Protein AF-0000000084850082 (afdb_homodimer)

Sequence (902 aa):
MPSSSSNSPPTATPTYFPPPVTVQIVPEEDPQQSIDNTALQTDGDDDGLGDGLGEGDDEDEDEDNADDDVEGQSTSQPLRPLPPWLMNAFNERVKEASNRNADGVPRLYSDRQTVWFQEKATYFILENTLHVLPMQLYNPRFFLWDPQALYKSLPCPNCARPLHRSQVIPRPRRCVDFHSTFYLIGYRYRCRSCCNPRTGNQSVTFRSWDSRIIHRLPAHLAAEFPCRLTHRSALAESVLTWMQSCFQNGMGSKQFSDALRVQHVLAYDDLHLRYLEFLARHQFTLGDLLGRKYETFLPFDDRSPKGRHGFVPSSPWLRNVYDEFIENHQHKINQQTAMLPANICSIDHSHKITKHIARVDGEQVFTGLLTVTNDLGQIRTCNLVATKSHSQFESALFQMRHSLDTYGHDQPQIFYTDNISDRLFLENSFPSLRNNVVAIDKYANLDPFEVMPSSSSNSPPTATPTYFPPPVTVQIVPEEDPQQSIDNTALQTDGDDDGLGDGLGEGDDEDEDEDNADDDVEGQSTSQPLRPLPPWLMNAFNERVKEASNRNADGVPRLYSDRQTVWFQEKATYFILENTLHVLPMQLYNPRFFLWDPQALYKSLPCPNCARPLHRSQVIPRPRRCVDFHSTFYLIGYRYRCRSCCNPRTGNQSVTFRSWDSRIIHRLPAHLAAEFPCRLTHRSALAESVLTWMQSCFQNGMGSKQFSDALRVQHVLAYDDLHLRYLEFLARHQFTLGDLLGRKYETFLPFDDRSPKGRHGFVPSSPWLRNVYDEFIENHQHKINQQTAMLPANICSIDHSHKITKHIARVDGEQVFTGLLTVTNDLGQIRTCNLVATKSHSQFESALFQMRHSLDTYGHDQPQIFYTDNISDRLFLENSFPSLRNNVVAIDKYANLDPFEV

Secondary structure (DSSP, 8-state):
----------------------------S-TTS-----------------------S------S------SS-------PPPPHHHHHHHHHHHHHHH-B-TTS-BHHHHTS--SBPPPPPHHHHHHT-TT--HHHH---EEEE--HHHH-TT-B-TTT-PBPEEEEE-SSPEEEE-SS-EEEEE-EEEEESSS--TTT--S-EEEETT-HHHHTTS-HHHHTT--EEE-SS-EEEHHHHHHHHHHHHTT--HHHHHHHHHHHHHHHHHHHHHHHHHHHHHHHTTTHHHHTPPPPPPPPTT--STTS-------HHHHHHHHHHHHHHHHHHHHHHHHTS--SEEEEEEE-TGGGGSPPBTTB-S--EEEEEE-TTS-EEEEEEESSS-THHHHHHHHHHHHHHHHTTPPPP-EEE-S-TTHHHHHHHH-GGGGTT-----TTSSS-----/----------------------------S-TTS-----------------------S-------------SS-------PPPPHHHHHHHHHHHHHHH-B-TTS-BHHHHTS--SBPPPPPHHHHHHT-TT--HHHH---EEEE--HHHH-TT-B-TTT-PBPEEEEE-SSPEEEE-SS-EEEEE-EEEEESSS--TTT--S-EEEETT-HHHHTTS-HHHHTT--EEE-SS-EEEHHHHHHHHHHHHTT--HHHHHHHHHHHHHHHHHHHHHHHHHHHHHHHTTTHHHHTPPPPPPPPTT--STTS-------HHHHHHHHHHHHHHHHHHHHHHHHTS--SEEEEEEE-TGGGGSPPBTTB-S--EEEEEE-TTS-EEEEEEESSS-THHHHHHHHHHHHHHHHTTPPPP-EEE-S-TTHHHHHHHH-GGGGTT-----TTSSS-----

Nearest PDB structures (foldseek):
  6xgw-assembly1_B  TM=6.186E-01  e=5.955E-02  Acetivibrio thermocellus ATCC 27405
  5hqp-assembly1_B  TM=4.356E-01  e=2.147E+00  Homo sapiens
  7kjv-assembly1_B  TM=4.988E-01  e=7.091E+00  Human immunodeficiency virus 1
  5trh-assembly2_B  TM=3.629E-01  e=3.197E+00  Hepacivirus hominis
  8oeu-assembly1_S  TM=2.075E-01  e=7.626E-02  Homo sapiens

Radius of gyration: 34.21 Å; Cα contacts (8 Å, |Δi|>4): 1197; chains: 2; bounding box: 99×152×81 Å

Solvent-accessible surface area (backbone atoms only — not comparable to full-atom values): 53070 Å² total; per-residue (Å²): 132,85,81,80,77,77,78,71,75,80,77,76,72,75,78,75,70,75,75,81,79,78,76,74,62,67,77,72,78,67,86,74,64,72,78,75,76,72,75,80,71,73,72,74,76,71,74,62,76,70,79,78,68,66,57,30,80,72,76,90,66,67,68,76,77,70,59,77,78,62,82,67,79,72,68,69,65,73,70,75,78,74,34,56,64,57,51,51,55,49,51,52,49,52,54,55,50,64,46,46,47,97,85,58,30,30,38,51,48,70,74,60,27,26,50,61,60,88,64,66,34,68,52,46,53,55,73,73,33,94,80,70,51,64,61,70,67,64,68,74,46,44,35,57,42,59,63,54,60,77,40,67,75,39,48,31,81,86,78,55,47,61,41,39,83,70,45,70,50,91,61,71,44,64,28,39,46,65,51,48,59,34,28,38,45,40,29,31,31,33,28,72,80,44,58,7,80,82,67,64,40,54,38,27,56,40,50,49,82,33,66,65,51,41,69,68,39,61,66,41,58,40,64,66,60,61,57,45,76,55,95,87,46,28,37,24,47,69,47,51,55,48,48,51,46,36,45,74,57,68,32,45,46,54,58,46,33,49,41,39,42,50,36,34,50,48,47,52,49,49,52,48,50,34,52,50,47,46,46,56,68,61,33,66,61,66,37,63,78,65,66,65,80,59,83,69,78,64,56,60,63,29,79,50,65,76,27,75,52,50,80,68,69,51,32,67,55,51,44,48,54,50,49,50,50,48,59,74,39,40,65,60,51,50,49,53,31,43,63,49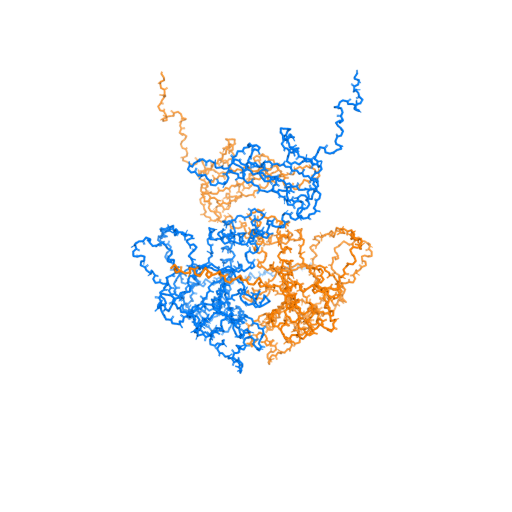,73,36,46,38,30,37,48,51,77,43,51,72,66,34,74,73,47,78,52,59,93,81,38,72,60,40,56,25,34,40,38,31,25,22,77,85,67,44,66,60,40,79,43,80,24,60,51,92,51,67,77,66,50,46,60,58,46,44,50,49,50,50,34,25,57,73,68,68,39,62,68,40,59,44,74,47,60,92,52,76,81,42,50,66,57,48,38,68,59,33,60,52,46,60,59,88,61,69,82,70,62,88,71,60,82,59,73,77,82,77,125,134,85,81,78,77,77,78,73,77,81,76,79,72,77,78,77,70,75,74,81,79,77,75,73,61,67,78,72,75,67,85,75,64,73,78,76,78,71,76,80,71,74,73,73,77,69,75,65,76,70,80,78,68,65,58,31,82,70,73,88,65,63,73,74,79,76,58,77,77,61,85,67,80,73,70,68,64,72,70,76,77,75,34,57,65,58,51,51,55,48,51,52,50,51,55,56,50,63,46,45,47,97,85,59,29,30,38,52,49,71,74,60,28,25,50,59,59,87,63,65,33,67,51,47,53,55,73,72,34,96,80,69,50,63,61,70,67,65,68,74,46,45,35,59,44,58,62,54,60,79,39,66,74,40,49,31,83,86,78,57,47,60,41,38,83,70,45,71,50,93,60,72,44,63,29,41,47,68,48,48,57,35,28,36,45,39,30,29,30,33,28,72,78,44,59,8,81,82,69,64,42,54,38,26,55,43,51,50,82,33,67,66,49,41,69,68,39,60,63,39,58,39,65,67,60,62,57,46,77,53,96,86,47,28,36,22,45,69,47,53,56,48,48,50,46,36,45,75,57,68,32,46,45,56,58,46,32,50,42,40,41,51,35,34,49,49,48,51,49,50,51,48,49,33,50,51,47,46,44,56,67,58,31,67,60,66,38,63,78,64,67,66,79,56,83,70,78,63,56,61,63,28,79,50,66,75,28,74,52,51,80,68,71,51,32,68,56,51,43,49,54,50,50,50,50,48,58,75,40,39,66,59,51,49,49,54,33,43,63,49,72,37,45,37,31,37,47,52,76,42,51,72,65,35,73,73,46,76,52,60,92,80,38,72,61,41,55,25,34,41,38,32,24,22,78,85,69,45,64,60,41,80,44,79,23,60,52,92,50,67,78,66,49,44,61,58,48,43,50,49,49,49,32,25,58,73,67,70,39,62,68,38,58,43,74,47,62,90,52,77,81,42,50,68,55,49,38,68,59,34,61,50,47,60,58,89,60,68,81,70,63,88,69,62,83,57,72,78,80,78,126

Organism: Agaricus bisporus var. burnettii (strain JB137-S8 / ATCC MYA-4627 / FGSC 10392) (NCBI:txid597362)

Structure (mmCIF, N/CA/C/O backbone):
data_AF-0000000084850082-model_v1
#
loop_
_entity.id
_entity.type
_entity.pdbx_description
1 polymer 'DUF6729 domain-containing protein'
#
loop_
_atom_site.group_PDB
_atom_site.id
_atom_site.type_symbol
_atom_site.label_atom_id
_atom_site.label_alt_id
_atom_site.label_comp_id
_atom_site.label_asym_id
_atom_site.label_entity_id
_atom_site.label_seq_id
_atom_site.pdbx_PDB_ins_code
_atom_site.Cartn_x
_atom_site.Cartn_y
_atom_site.Cartn_z
_atom_site.occupancy
_atom_site.B_iso_or_equiv
_atom_site.auth_seq_id
_atom_site.auth_comp_id
_atom_site.auth_asym_id
_atom_site.auth_atom_id
_atom_site.pdbx_PDB_model_num
ATOM 1 N N . MET A 1 1 ? 12.805 -77.438 -18.859 1 26.39 1 MET A N 1
ATOM 2 C CA . MET A 1 1 ? 13.305 -76.188 -19.516 1 26.39 1 MET A CA 1
ATOM 3 C C . MET A 1 1 ? 12.375 -75.062 -19.266 1 26.39 1 MET A C 1
ATOM 5 O O . MET A 1 1 ? 11.242 -75 -19.766 1 26.39 1 MET A O 1
ATOM 9 N N . PRO A 1 2 ? 12.211 -74.438 -18.109 1 31.94 2 PRO A N 1
ATOM 10 C CA . PRO A 1 2 ? 11.117 -73.562 -17.719 1 31.94 2 PRO A CA 1
ATOM 11 C C . PRO A 1 2 ? 11.141 -72.25 -18.469 1 31.94 2 PRO A C 1
ATOM 13 O O . PRO A 1 2 ? 12.219 -71.75 -18.859 1 31.94 2 PRO A O 1
ATOM 16 N N . SER A 1 3 ? 10.164 -72 -19.422 1 27.77 3 SER A N 1
ATOM 17 C CA . SER A 1 3 ? 9.984 -70.938 -20.375 1 27.77 3 SER A CA 1
ATOM 18 C C . SER A 1 3 ? 9.883 -69.562 -19.672 1 27.77 3 SER A C 1
ATOM 20 O O . SER A 1 3 ? 9.055 -69.375 -18.766 1 27.77 3 SER A O 1
ATOM 22 N N . SER A 1 4 ? 10.945 -68.812 -19.484 1 29.69 4 SER A N 1
ATOM 23 C CA 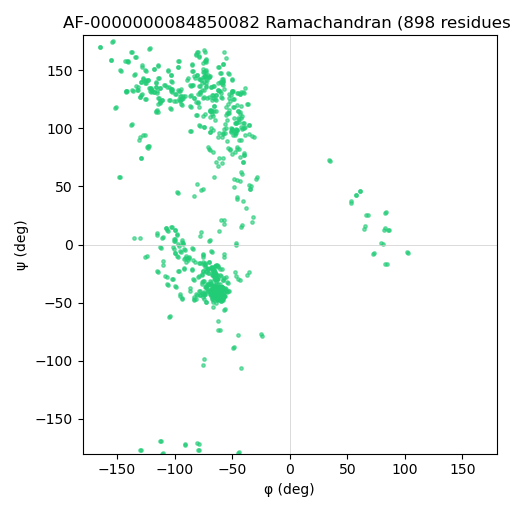. SER A 1 4 ? 11.156 -67.562 -18.797 1 29.69 4 SER A CA 1
ATOM 24 C C . SER A 1 4 ? 10.375 -66.438 -19.453 1 29.69 4 SER A C 1
ATOM 26 O O . SER A 1 4 ? 10.672 -66 -20.578 1 29.69 4 SER A O 1
ATOM 28 N N . SER A 1 5 ? 9.023 -66.375 -19.359 1 28.44 5 SER A N 1
ATOM 29 C CA . SER A 1 5 ? 8.133 -65.438 -20.031 1 28.44 5 SER A CA 1
ATOM 30 C C . SER A 1 5 ? 8.516 -64 -19.719 1 28.44 5 SER A C 1
ATOM 32 O O . SER A 1 5 ? 8.648 -63.625 -18.562 1 28.44 5 SER A O 1
ATOM 34 N N . SER A 1 6 ? 9.297 -63.375 -20.594 1 28.5 6 SER A N 1
ATOM 35 C CA . SER A 1 6 ? 9.812 -62.031 -20.594 1 28.5 6 SER A CA 1
ATOM 36 C C . SER A 1 6 ? 8.672 -61 -20.562 1 28.5 6 SER A C 1
ATOM 38 O O . SER A 1 6 ? 7.887 -60.906 -21.5 1 28.5 6 SER A O 1
ATOM 40 N N . ASN A 1 7 ? 7.945 -60.844 -19.469 1 27.78 7 ASN A N 1
ATOM 41 C CA . ASN A 1 7 ? 6.84 -59.906 -19.344 1 27.78 7 ASN A CA 1
ATOM 42 C C . ASN A 1 7 ? 7.258 -58.5 -19.766 1 27.78 7 ASN A C 1
ATOM 44 O O . ASN A 1 7 ? 8.125 -57.875 -19.141 1 27.78 7 ASN A O 1
ATOM 48 N N . SER A 1 8 ? 7.277 -58.156 -21.062 1 28.17 8 SER A N 1
ATOM 49 C CA . SER A 1 8 ? 7.629 -56.875 -21.594 1 28.17 8 SER A CA 1
ATOM 50 C C . SER A 1 8 ? 6.777 -55.75 -20.984 1 28.17 8 SER A C 1
ATOM 52 O O . SER A 1 8 ? 5.562 -55.906 -20.828 1 28.17 8 SER A O 1
ATOM 54 N N . PRO A 1 9 ? 7.344 -54.875 -20.188 1 30.62 9 PRO A N 1
ATOM 55 C CA . PRO A 1 9 ? 6.582 -53.844 -19.484 1 30.62 9 PRO A CA 1
ATOM 56 C C . PRO A 1 9 ? 5.742 -52.969 -20.422 1 30.62 9 PRO A C 1
ATOM 58 O O . PRO A 1 9 ? 6.102 -52.812 -21.594 1 30.62 9 PRO A O 1
ATOM 61 N N . PRO A 1 10 ? 4.406 -52.938 -20.312 1 29.55 10 PRO A N 1
ATOM 62 C CA . PRO A 1 10 ? 3.531 -52.219 -21.234 1 29.55 10 PRO A CA 1
ATOM 63 C C . PRO A 1 10 ? 3.994 -50.781 -21.484 1 29.55 10 PRO A C 1
ATOM 65 O O . PRO A 1 10 ? 4.617 -50.188 -20.609 1 29.55 10 PRO A O 1
ATOM 68 N N . THR A 1 11 ? 4.324 -50.438 -22.703 1 28.64 11 THR A N 1
ATOM 69 C CA . THR A 1 11 ? 4.707 -49.156 -23.234 1 28.64 11 THR A CA 1
ATOM 70 C C . THR A 1 11 ? 3.689 -48.094 -22.844 1 28.64 11 THR A C 1
ATOM 72 O O . THR A 1 11 ? 2.498 -48.219 -23.125 1 28.64 11 THR A O 1
ATOM 75 N N . ALA A 1 12 ? 3.93 -47.312 -21.766 1 28.73 12 ALA A N 1
ATOM 76 C CA . ALA A 1 12 ? 3.072 -46.219 -21.312 1 28.73 12 ALA A CA 1
ATOM 77 C C . ALA A 1 12 ? 2.682 -45.312 -22.484 1 28.73 12 ALA A C 1
ATOM 79 O O . ALA A 1 12 ? 3.535 -44.875 -23.266 1 28.73 12 ALA A O 1
ATOM 80 N N . THR A 1 13 ? 1.524 -45.531 -23.047 1 29.58 13 THR A N 1
ATOM 81 C CA . THR A 1 13 ? 0.979 -44.688 -24.109 1 29.58 13 THR A CA 1
ATOM 82 C C . THR A 1 13 ? 1.19 -43.219 -23.797 1 29.58 13 THR A C 1
ATOM 84 O O . THR A 1 13 ? 0.909 -42.75 -22.672 1 29.58 13 THR A O 1
ATOM 87 N N . PRO A 1 14 ? 2.002 -42.5 -24.578 1 26.84 14 PRO A N 1
ATOM 88 C CA . PRO A 1 14 ? 2.283 -41.094 -24.375 1 26.84 14 PRO A CA 1
ATOM 89 C C . PRO A 1 14 ? 1.014 -40.25 -24.234 1 26.84 14 PRO A C 1
ATOM 91 O O . PRO A 1 14 ? 0.055 -40.438 -25 1 26.84 14 PRO A O 1
ATOM 94 N N . THR A 1 15 ? 0.577 -39.938 -23.062 1 27.19 15 THR A N 1
ATOM 95 C CA . THR A 1 15 ? -0.569 -39.062 -22.844 1 27.19 15 THR A CA 1
ATOM 96 C C . THR A 1 15 ? -0.528 -37.875 -23.781 1 27.19 15 THR A C 1
ATOM 98 O O . THR A 1 15 ? 0.443 -37.094 -23.781 1 27.19 15 THR A O 1
ATOM 101 N N . TYR A 1 16 ? -1.102 -37.938 -24.969 1 24.75 16 TYR A N 1
ATOM 102 C CA . TYR A 1 16 ? -1.301 -36.906 -25.969 1 24.75 16 TYR A CA 1
ATOM 103 C C . TYR A 1 16 ? -1.84 -35.625 -25.312 1 24.75 16 TYR A C 1
ATOM 105 O O . TYR A 1 16 ? -2.926 -35.625 -24.734 1 24.75 16 TYR A O 1
ATOM 113 N N . PHE A 1 17 ? -0.986 -34.812 -24.75 1 28.83 17 PHE A N 1
ATOM 114 C CA . PHE A 1 17 ? -1.448 -33.5 -24.328 1 28.83 17 PHE A CA 1
ATOM 115 C C . PHE A 1 17 ? -2.084 -32.75 -25.484 1 28.83 17 PHE A C 1
ATOM 117 O O . PHE A 1 17 ? -1.524 -32.719 -26.578 1 28.83 17 PHE A O 1
ATOM 124 N N . PRO A 1 18 ? -3.369 -32.688 -25.609 1 30.88 18 PRO A N 1
ATOM 125 C CA . PRO A 1 18 ? -3.975 -31.969 -26.75 1 30.88 18 PRO A CA 1
ATOM 126 C C . PRO A 1 18 ? -3.258 -30.672 -27.078 1 30.88 18 PRO A C 1
ATOM 128 O O . PRO A 1 18 ? -2.6 -30.078 -26.219 1 30.88 18 PRO A O 1
ATOM 131 N N . PRO A 1 19 ? -2.914 -30.391 -28.328 1 29.08 19 PRO A N 1
ATOM 132 C CA . PRO A 1 19 ? -2.221 -29.172 -28.781 1 29.08 19 PRO A CA 1
ATOM 133 C C . PRO A 1 19 ? -2.814 -27.906 -28.172 1 29.08 19 PRO A C 1
ATOM 135 O O . PRO A 1 19 ? -3.996 -27.875 -27.828 1 29.08 19 PRO A O 1
ATOM 138 N N . PRO A 1 20 ? -2.027 -27.062 -27.625 1 30.55 20 PRO A N 1
ATOM 139 C CA . PRO A 1 20 ? -2.502 -25.828 -27 1 30.55 20 PRO A CA 1
ATOM 140 C C . PRO A 1 20 ? -3.49 -25.062 -27.875 1 30.55 20 PRO A C 1
ATOM 142 O O . PRO A 1 20 ? -3.24 -24.875 -29.078 1 30.55 20 PRO A O 1
ATOM 145 N N . VAL A 1 21 ? -4.723 -25.266 -27.688 1 31.08 21 VAL A N 1
ATOM 146 C CA . VAL A 1 21 ? -5.766 -24.531 -28.391 1 31.08 21 VAL A CA 1
ATOM 147 C C . VAL A 1 21 ? -5.406 -23.047 -28.469 1 31.08 21 VAL A C 1
ATOM 149 O O . VAL A 1 21 ? -5.148 -22.422 -27.438 1 31.08 21 VAL A O 1
ATOM 152 N N . THR A 1 22 ? -4.906 -22.531 -29.594 1 32 22 THR A N 1
ATOM 153 C CA . THR A 1 22 ? -4.559 -21.141 -29.875 1 32 22 THR A CA 1
ATOM 154 C C . THR A 1 22 ? -5.805 -20.266 -29.906 1 32 22 THR A C 1
ATOM 156 O O . THR A 1 22 ? -6.695 -20.469 -30.734 1 32 22 THR A O 1
ATOM 159 N N . VAL A 1 23 ? -6.32 -19.875 -28.844 1 34.72 23 VAL A N 1
ATOM 160 C CA . VAL A 1 23 ? -7.414 -18.906 -28.828 1 34.72 23 VAL A CA 1
ATOM 161 C C . VAL A 1 23 ? -7.012 -17.672 -29.625 1 34.72 23 VAL A C 1
ATOM 163 O O . VAL A 1 23 ? -5.914 -17.141 -29.438 1 34.72 23 VAL A O 1
ATOM 166 N N . GLN A 1 24 ? -7.668 -17.438 -30.75 1 30.89 24 GLN A N 1
ATOM 167 C CA . GLN A 1 24 ? -7.395 -16.297 -31.625 1 30.89 24 GLN A CA 1
ATOM 168 C C . GLN A 1 24 ? -7.844 -14.984 -30.984 1 30.89 24 GLN A C 1
ATOM 170 O O . GLN A 1 24 ? -9.031 -14.805 -30.688 1 30.89 24 GLN A O 1
ATOM 175 N N . ILE A 1 25 ? -7.129 -14.477 -30.219 1 37.22 25 ILE A N 1
ATOM 176 C CA . ILE A 1 25 ? -7.371 -13.125 -29.734 1 37.22 25 ILE A CA 1
ATOM 177 C C . ILE A 1 25 ? -7.211 -12.133 -30.875 1 37.22 25 ILE A C 1
ATOM 179 O O . ILE A 1 25 ? -6.266 -12.227 -31.656 1 37.22 25 ILE A O 1
ATOM 183 N N . VAL A 1 26 ? -8.172 -11.469 -31.422 1 36.75 26 VAL A N 1
ATOM 184 C CA . VAL A 1 26 ? -8.109 -10.469 -32.469 1 36.75 26 VAL A CA 1
ATOM 185 C C . VAL A 1 26 ? -6.969 -9.492 -32.219 1 36.75 26 VAL A C 1
ATOM 187 O O . VAL A 1 26 ? -6.902 -8.891 -31.125 1 36.75 26 VAL A O 1
ATOM 190 N N . PRO A 1 27 ? -5.922 -9.719 -33.062 1 34.66 27 PRO A N 1
ATOM 191 C CA . PRO A 1 27 ? -4.766 -8.844 -32.844 1 34.66 27 PRO A CA 1
ATOM 192 C C . PRO A 1 27 ? -5.117 -7.363 -32.969 1 34.66 27 PRO A C 1
ATOM 194 O O . PRO A 1 27 ? -5.809 -6.961 -33.906 1 34.66 27 PRO A O 1
ATOM 197 N N . GLU A 1 28 ? -5.348 -6.797 -31.984 1 34.59 28 GLU A N 1
ATOM 198 C CA . GLU A 1 28 ? -5.727 -5.398 -32.156 1 34.59 28 GLU A CA 1
ATOM 199 C C . GLU A 1 28 ? -4.758 -4.664 -33.062 1 34.59 28 GLU A C 1
ATOM 201 O O . GLU A 1 28 ? -5.18 -3.965 -34 1 34.59 28 GLU A O 1
ATOM 206 N N . GLU A 1 29 ? -3.646 -4.051 -32.469 1 32.56 29 GLU A N 1
ATOM 207 C CA . GLU A 1 29 ? -2.934 -2.959 -33.125 1 32.56 29 GLU A CA 1
ATOM 208 C C . GLU A 1 29 ? -1.981 -3.484 -34.188 1 32.56 29 GLU A C 1
ATOM 210 O O . GLU A 1 29 ? -1.45 -4.59 -34.062 1 32.56 29 GLU A O 1
ATOM 215 N N . ASP A 1 30 ? -2.188 -3.014 -35.375 1 30.33 30 ASP A N 1
ATOM 216 C CA . ASP A 1 30 ? -1.202 -2.99 -36.469 1 30.33 30 ASP A CA 1
ATOM 217 C C . ASP A 1 30 ? 0.186 -2.641 -35.938 1 30.33 30 ASP A C 1
ATOM 219 O O . ASP A 1 30 ? 0.362 -1.614 -35.281 1 30.33 30 ASP A O 1
ATOM 223 N N . PRO A 1 31 ? 1.076 -3.586 -35.812 1 32.5 31 PRO A N 1
ATOM 224 C CA . PRO A 1 31 ? 2.42 -3.324 -35.281 1 32.5 31 PRO A CA 1
ATOM 225 C C . PRO A 1 31 ? 3.049 -2.066 -35.875 1 32.5 31 PRO A C 1
ATOM 227 O O . PRO A 1 31 ? 4.156 -1.686 -35.5 1 32.5 31 PRO A O 1
ATOM 230 N N . GLN A 1 32 ? 2.68 -1.749 -37.125 1 28.31 32 GLN A N 1
ATOM 231 C CA . GLN A 1 32 ? 3.381 -0.698 -37.844 1 28.31 32 GLN A CA 1
ATOM 232 C C . GLN A 1 32 ? 2.982 0.685 -37.344 1 28.31 32 GLN A C 1
ATOM 234 O O . GLN A 1 32 ? 3.332 1.699 -37.938 1 28.31 32 GLN A O 1
ATOM 239 N N . GLN A 1 33 ? 1.985 0.765 -36.562 1 25.97 33 GLN A N 1
ATOM 240 C CA . GLN A 1 33 ? 1.651 2.168 -36.344 1 25.97 33 GLN A CA 1
ATOM 241 C C . GLN A 1 33 ? 2.764 2.883 -35.594 1 25.97 33 GLN A C 1
ATOM 243 O O . GLN A 1 33 ? 3.277 2.359 -34.594 1 25.97 33 GLN A O 1
ATOM 248 N N . SER A 1 34 ? 3.391 3.855 -36.281 1 24.42 34 SER A N 1
ATOM 249 C CA . SER A 1 34 ? 4.441 4.758 -35.812 1 24.42 34 SER A CA 1
ATOM 250 C C . SER A 1 34 ? 4.102 5.359 -34.438 1 24.42 34 SER A C 1
ATOM 252 O O . SER A 1 34 ? 2.951 5.719 -34.188 1 24.42 34 SER A O 1
ATOM 254 N N . ILE A 1 35 ? 4.719 4.902 -33.406 1 27.08 35 ILE A N 1
ATOM 255 C CA . ILE A 1 35 ? 4.684 5.523 -32.094 1 27.08 35 ILE A CA 1
ATOM 256 C C . ILE A 1 35 ? 4.742 7.043 -32.25 1 27.08 35 ILE A C 1
ATOM 258 O O . ILE A 1 35 ? 5.715 7.586 -32.75 1 27.08 35 ILE A O 1
ATOM 262 N N . ASP A 1 36 ? 3.615 7.668 -32.625 1 23.59 36 ASP A N 1
ATOM 263 C CA . ASP A 1 36 ? 3.658 9.125 -32.625 1 23.59 36 ASP A CA 1
ATOM 264 C C . ASP A 1 36 ? 4.297 9.672 -31.359 1 23.59 36 ASP A C 1
ATOM 266 O O . ASP A 1 36 ? 3.865 9.336 -30.25 1 23.59 36 ASP A O 1
ATOM 270 N N . ASN A 1 37 ? 5.562 10.008 -31.438 1 24.78 37 ASN A N 1
ATOM 271 C CA . ASN A 1 37 ? 6.387 10.773 -30.516 1 24.78 37 ASN A CA 1
ATOM 272 C C . ASN A 1 37 ? 5.672 12.031 -30.031 1 24.78 37 ASN A C 1
ATOM 274 O O . ASN A 1 37 ? 5.742 13.078 -30.672 1 24.78 37 ASN A O 1
ATOM 278 N N . THR A 1 38 ? 4.398 11.906 -29.781 1 23.47 38 THR A N 1
ATOM 279 C CA . THR A 1 38 ? 3.814 13.172 -29.359 1 23.47 38 THR A CA 1
ATOM 280 C C . THR A 1 38 ? 4.734 13.891 -28.375 1 23.47 38 THR A C 1
ATOM 282 O O . THR A 1 38 ? 5.383 13.25 -27.547 1 23.47 38 THR A O 1
ATOM 285 N N . ALA A 1 39 ? 5.02 15.234 -28.656 1 23.45 39 ALA A N 1
ATOM 286 C CA . ALA A 1 39 ? 5.77 16.328 -28.047 1 23.45 39 ALA A CA 1
ATOM 287 C C . ALA A 1 39 ? 5.508 16.406 -26.547 1 23.45 39 ALA A C 1
ATOM 289 O O . ALA A 1 39 ? 4.363 16.281 -26.109 1 23.45 39 ALA A O 1
ATOM 290 N N . LEU A 1 40 ? 6.48 16.031 -25.781 1 24.47 40 LEU A N 1
ATOM 291 C CA . LEU A 1 40 ? 6.691 16.391 -24.375 1 24.47 40 LEU A CA 1
ATOM 292 C C . LEU A 1 40 ? 6.211 17.812 -24.109 1 24.47 40 LEU A C 1
ATOM 294 O O . LEU A 1 40 ? 6.914 18.781 -24.406 1 24.47 40 LEU A O 1
ATOM 298 N N . GLN A 1 41 ? 5.004 18.203 -24.547 1 22.59 41 GLN A N 1
ATOM 299 C CA . GLN A 1 41 ? 4.668 19.531 -24.047 1 22.59 41 GLN A CA 1
ATOM 300 C C . GLN A 1 41 ? 4.977 19.656 -22.547 1 22.59 41 GLN A C 1
ATOM 302 O O . GLN A 1 41 ? 4.582 18.797 -21.75 1 22.59 41 GLN A O 1
ATOM 307 N N . THR A 1 42 ? 6.098 20.234 -22.281 1 23.36 42 THR A N 1
ATOM 308 C CA . THR A 1 42 ? 6.605 20.766 -21.031 1 23.36 42 THR A CA 1
ATOM 309 C C . THR A 1 42 ? 5.508 21.516 -20.281 1 23.36 42 THR A C 1
ATOM 311 O O . THR A 1 42 ? 5.066 22.594 -20.719 1 23.36 42 THR A O 1
ATOM 314 N N . ASP A 1 43 ? 4.5 20.828 -19.969 1 24.48 43 ASP A N 1
ATOM 315 C CA . ASP A 1 43 ? 3.541 21.516 -19.109 1 24.48 43 ASP A CA 1
ATOM 316 C C . ASP A 1 43 ? 4.25 22.266 -17.984 1 24.48 43 ASP A C 1
ATOM 318 O O . ASP A 1 43 ? 5.012 21.672 -17.219 1 24.48 43 ASP A O 1
ATOM 322 N N . GLY A 1 44 ? 4.719 23.438 -18.328 1 22.7 44 GLY A N 1
ATOM 323 C CA . GLY A 1 44 ? 5.207 24.453 -17.406 1 22.7 44 GLY A CA 1
ATOM 324 C C . GLY A 1 44 ? 4.375 24.562 -16.141 1 22.7 44 GLY A C 1
ATOM 325 O O . GLY A 1 44 ? 3.18 24.859 -16.203 1 22.7 44 GLY A O 1
ATOM 326 N N . ASP A 1 45 ? 4.656 23.625 -15.312 1 24.66 45 ASP A N 1
ATOM 327 C CA . ASP A 1 45 ? 4.121 23.562 -13.961 1 24.66 45 ASP A CA 1
ATOM 328 C C . ASP A 1 45 ? 4.266 24.906 -13.25 1 24.66 45 ASP A C 1
ATOM 330 O O . ASP A 1 45 ? 5.344 25.234 -12.75 1 24.66 45 ASP A O 1
ATOM 334 N N . ASP A 1 46 ? 3.812 25.938 -14 1 22.47 46 ASP A N 1
ATOM 335 C CA . ASP A 1 46 ? 3.844 27.188 -13.25 1 22.47 46 ASP A CA 1
ATOM 336 C C . ASP A 1 46 ? 3.08 27.062 -11.938 1 22.47 46 ASP A C 1
ATOM 338 O O . ASP A 1 46 ? 1.968 26.531 -11.906 1 22.47 46 ASP A O 1
ATOM 342 N N . ASP A 1 47 ? 3.814 27.016 -10.93 1 24.03 47 ASP A N 1
ATOM 343 C CA . ASP A 1 47 ? 3.631 26.875 -9.492 1 24.03 47 ASP A CA 1
ATOM 344 C C . ASP A 1 47 ? 2.719 27.984 -8.953 1 24.03 47 ASP A C 1
ATOM 346 O O . ASP A 1 47 ? 2.74 28.281 -7.758 1 24.03 47 ASP A O 1
ATOM 350 N N . GLY A 1 48 ? 1.853 28.641 -9.867 1 21.75 48 GLY A N 1
ATOM 351 C CA . GLY A 1 48 ? 1.269 29.766 -9.164 1 21.75 48 GLY A CA 1
ATOM 352 C C . GLY A 1 48 ? 0.337 29.359 -8.039 1 21.75 48 GLY A C 1
ATOM 353 O O . GLY A 1 48 ? -0.469 28.438 -8.203 1 21.75 48 GLY A O 1
ATOM 354 N N . LEU A 1 49 ? 0.824 29.375 -6.863 1 23.17 49 LEU A N 1
ATOM 355 C CA . LEU A 1 49 ? 0.105 29.312 -5.594 1 23.17 49 LEU A CA 1
ATOM 356 C C . LEU A 1 49 ? -1.126 30.203 -5.617 1 23.17 49 LEU A C 1
ATOM 358 O O . LEU A 1 49 ? -1.003 31.438 -5.625 1 23.17 49 LEU A O 1
ATOM 362 N N . GLY A 1 50 ? -2.029 30.031 -6.598 1 23.22 50 GLY A N 1
ATOM 363 C CA . GLY A 1 50 ? -3.146 30.953 -6.594 1 23.22 50 GLY A CA 1
ATOM 364 C C . GLY A 1 50 ? -3.865 31.031 -5.262 1 23.22 50 GLY A C 1
ATOM 365 O O . GLY A 1 50 ? -3.855 30.062 -4.496 1 23.22 50 GLY A O 1
ATOM 366 N N . ASP A 1 51 ? -3.979 32.219 -4.77 1 23.47 51 ASP A N 1
ATOM 367 C CA . ASP A 1 51 ? -4.805 32.75 -3.693 1 23.47 51 ASP A CA 1
ATOM 368 C C . ASP A 1 51 ? -6.25 32.281 -3.82 1 23.47 51 ASP A C 1
ATOM 370 O O . ASP A 1 51 ? -6.797 32.219 -4.922 1 23.47 51 ASP A O 1
ATOM 374 N N . GLY A 1 52 ? -6.707 31.344 -3.029 1 26.06 52 GLY A N 1
ATOM 375 C CA . GLY A 1 52 ? -7.984 30.734 -2.725 1 26.06 52 GLY A CA 1
ATOM 376 C C . GLY A 1 52 ? -9.141 31.719 -2.709 1 26.06 52 GLY A C 1
ATOM 377 O O . GLY A 1 52 ? -9.758 31.938 -1.668 1 26.06 52 GLY A O 1
ATOM 378 N N . LEU A 1 53 ? -9.148 32.781 -3.496 1 25.36 53 LEU A N 1
ATOM 379 C CA . LEU A 1 53 ? -10.453 33.406 -3.336 1 25.36 53 LEU A CA 1
ATOM 380 C C . LEU A 1 53 ? -11.578 32.469 -3.711 1 25.36 53 LEU A C 1
ATOM 382 O O . LEU A 1 53 ? -11.383 31.547 -4.523 1 25.36 53 LEU A O 1
ATOM 386 N N . GLY A 1 54 ? -12.555 32.25 -2.896 1 27.72 54 GLY A N 1
ATOM 387 C CA . GLY A 1 54 ? -13.805 31.531 -3.041 1 27.72 54 GLY A CA 1
ATOM 388 C C . GLY A 1 54 ? -14.406 31.656 -4.43 1 27.72 54 GLY A C 1
ATOM 389 O O . GLY A 1 54 ? -14.453 32.75 -5 1 27.72 54 GLY A O 1
ATOM 390 N N . GLU A 1 55 ? -14.18 30.766 -5.305 1 32.16 55 GLU A N 1
ATOM 391 C CA . GLU A 1 55 ? -14.727 30.734 -6.66 1 32.16 55 GLU A CA 1
ATOM 392 C C . GLU A 1 55 ? -16.234 30.922 -6.652 1 32.16 55 GLU A C 1
ATOM 394 O O . GLU A 1 55 ? -16.953 30.25 -5.91 1 32.16 55 GLU A O 1
ATOM 399 N N . GLY A 1 56 ? -16.656 32.156 -6.93 1 26.72 56 GLY A N 1
ATOM 400 C CA . GLY A 1 56 ? -18.047 32.375 -7.254 1 26.72 56 GLY A CA 1
ATOM 401 C C . GLY A 1 56 ? -18.625 31.375 -8.219 1 26.72 56 GLY A C 1
ATOM 402 O O . GLY A 1 56 ? -17.891 30.594 -8.828 1 26.72 56 GLY A O 1
ATOM 403 N N . ASP A 1 57 ? -19.875 31.516 -8.578 1 27.59 57 ASP A N 1
ATOM 404 C CA . ASP A 1 57 ? -20.859 30.75 -9.328 1 27.59 57 ASP A CA 1
ATOM 405 C C . ASP A 1 57 ? -20.359 30.438 -10.734 1 27.59 57 ASP A C 1
ATOM 407 O O . ASP A 1 57 ? -21.141 30.094 -11.617 1 27.59 57 ASP A O 1
ATOM 411 N N . ASP A 1 58 ? -19.203 30.953 -11.297 1 27.75 58 ASP A N 1
ATOM 412 C CA . ASP A 1 58 ? -19.203 30.766 -12.742 1 27.75 58 ASP A CA 1
ATOM 413 C C . ASP A 1 58 ? -19.391 29.297 -13.109 1 27.75 58 ASP A C 1
ATOM 415 O O . ASP A 1 58 ? -19.156 28.406 -12.281 1 27.75 58 ASP A O 1
ATOM 419 N N . GLU A 1 59 ? -19.844 29.031 -14.492 1 28.31 59 GLU A N 1
ATOM 420 C CA . GLU A 1 59 ? -19.953 27.828 -15.305 1 28.31 59 GLU A CA 1
ATOM 421 C C . GLU A 1 59 ? -18.766 26.891 -15.062 1 28.31 59 GLU A C 1
ATOM 423 O O . GLU A 1 59 ? -17.688 27.344 -14.68 1 28.31 59 GLU A O 1
ATOM 428 N N . ASP A 1 60 ? -19.062 25.609 -14.906 1 30.91 60 ASP A N 1
ATOM 429 C CA . ASP A 1 60 ? -18.203 24.422 -14.859 1 30.91 60 ASP A CA 1
ATOM 430 C C . ASP A 1 60 ? -16.984 24.594 -15.766 1 30.91 60 ASP A C 1
ATOM 432 O O . ASP A 1 60 ? -16.859 23.891 -16.781 1 30.91 60 ASP A O 1
ATOM 436 N N . GLU A 1 61 ? -16.594 25.859 -16.172 1 28.48 61 GLU A N 1
ATOM 437 C CA . GLU A 1 61 ? -15.367 25.844 -16.969 1 28.48 61 GLU A CA 1
ATOM 438 C C . GLU A 1 61 ? -14.25 25.094 -16.25 1 28.48 61 GLU A C 1
ATOM 440 O O . GLU A 1 61 ? -14.164 25.125 -15.023 1 28.48 61 GLU A O 1
ATOM 445 N N . ASP A 1 62 ? -13.602 24.125 -16.984 1 30.03 62 ASP A N 1
ATOM 446 C CA . ASP A 1 62 ? -12.414 23.281 -16.875 1 30.03 62 ASP A CA 1
ATOM 447 C C . ASP A 1 62 ? -11.234 24.078 -16.328 1 30.03 62 ASP A C 1
ATOM 449 O O . ASP A 1 62 ? -10.281 24.375 -17.047 1 30.03 62 ASP A O 1
ATOM 453 N N . GLU A 1 63 ? -11.453 25.234 -15.758 1 28.97 63 GLU A N 1
ATOM 454 C CA . GLU A 1 63 ? -10.305 26.094 -15.477 1 28.97 63 GLU A CA 1
ATOM 455 C C . GLU A 1 63 ? -9.391 25.469 -14.43 1 28.97 63 GLU A C 1
ATOM 457 O O . GLU A 1 63 ? -9.625 25.594 -13.227 1 28.97 63 GLU A O 1
ATOM 462 N N . ASP A 1 64 ? -8.906 24.312 -14.703 1 29.22 64 ASP A N 1
ATOM 463 C CA . ASP A 1 64 ? -7.801 23.859 -13.867 1 29.22 64 ASP A CA 1
ATOM 464 C C . ASP A 1 64 ? -6.785 24.984 -13.664 1 29.22 64 ASP A C 1
ATOM 466 O O . ASP A 1 64 ? -6.379 25.266 -12.531 1 29.22 64 ASP A O 1
ATOM 470 N N . ASN A 1 65 ? -5.887 25.25 -14.727 1 28.61 65 ASN A N 1
ATOM 471 C CA . ASN A 1 65 ? -4.617 25.953 -14.625 1 28.61 65 ASN A CA 1
ATOM 472 C C . ASN A 1 65 ? -4.816 27.469 -14.68 1 28.61 65 ASN A C 1
ATOM 474 O O . ASN A 1 65 ? -4.691 28.078 -15.742 1 28.61 65 ASN A O 1
ATOM 478 N N . ALA A 1 66 ? -5.723 28.188 -14.102 1 27.8 66 ALA A N 1
ATOM 479 C CA . ALA A 1 66 ? -5.746 29.625 -14.391 1 27.8 66 ALA A CA 1
ATOM 480 C C . ALA A 1 66 ? -4.445 30.297 -13.961 1 27.8 66 ALA A C 1
ATOM 482 O O . ALA A 1 66 ? -4.387 31.516 -13.812 1 27.8 66 ALA A O 1
ATOM 483 N N . ASP A 1 67 ? -3.373 29.656 -13.609 1 28.14 67 ASP A N 1
ATOM 484 C CA . ASP A 1 67 ? -2.381 30.625 -13.188 1 28.14 67 ASP A CA 1
ATOM 485 C C . ASP A 1 67 ? -2.002 31.562 -14.336 1 28.14 67 ASP A C 1
ATOM 487 O O . ASP A 1 67 ? -1.649 32.719 -14.109 1 28.14 67 ASP A O 1
ATOM 491 N N . ASP A 1 68 ? -1.205 31.172 -15.406 1 28.19 68 ASP A N 1
ATOM 492 C CA . ASP A 1 68 ? -0.5 32.188 -16.188 1 28.19 68 ASP A CA 1
ATOM 493 C C . ASP A 1 68 ? -1.479 33.031 -17 1 28.19 68 ASP A C 1
ATOM 495 O O . ASP A 1 68 ? -2.221 32.5 -17.828 1 28.19 68 ASP A O 1
ATOM 499 N N . ASP A 1 69 ? -1.906 34.219 -16.531 1 27.72 69 ASP A N 1
ATOM 500 C CA . ASP A 1 69 ? -2.449 35.312 -17.312 1 27.72 69 ASP A CA 1
ATOM 501 C C . ASP A 1 69 ? -1.592 35.594 -18.547 1 27.72 69 ASP A C 1
ATOM 503 O O . ASP A 1 69 ? -1.095 36.688 -18.734 1 27.72 69 ASP A O 1
ATOM 507 N N . VAL A 1 70 ? -0.487 34.969 -18.969 1 29.23 70 VAL A N 1
ATOM 508 C CA . VAL A 1 70 ? -0.199 35.438 -20.312 1 29.23 70 VAL A CA 1
ATOM 509 C C . VAL A 1 70 ? -1.455 35.344 -21.188 1 29.23 70 VAL A C 1
ATOM 511 O O . VAL A 1 70 ? -2.289 34.469 -20.969 1 29.23 70 VAL A O 1
ATOM 514 N N . GLU A 1 71 ? -1.883 36.375 -21.969 1 30.62 71 GLU A N 1
ATOM 515 C CA . GLU A 1 71 ? -2.932 36.656 -22.938 1 30.62 71 GLU A CA 1
ATOM 516 C C . GLU A 1 71 ? -3.186 35.406 -23.812 1 30.62 71 GLU A C 1
ATOM 518 O O . GLU A 1 71 ? -3.955 35.469 -24.781 1 30.62 71 GLU A O 1
ATOM 523 N N . GLY A 1 72 ? -2.172 34.5 -23.984 1 32.59 72 GLY A N 1
ATOM 524 C CA . GLY A 1 72 ? -2.613 33.562 -25 1 32.59 72 GLY A CA 1
ATOM 525 C C . GLY A 1 72 ? -3.898 32.844 -24.641 1 32.59 72 GLY A C 1
ATOM 526 O O . GLY A 1 72 ? -4.223 32.688 -23.469 1 32.59 72 GLY A O 1
ATOM 527 N N . GLN A 1 73 ? -4.938 32.875 -25.5 1 30.89 73 GLN A N 1
ATOM 528 C CA . GLN A 1 73 ? -6.207 32.156 -25.531 1 30.89 73 GLN A CA 1
ATOM 529 C C . GLN A 1 73 ? -6.051 30.734 -24.969 1 30.89 73 GLN A C 1
ATOM 531 O O . GLN A 1 73 ? -5.473 29.875 -25.625 1 30.89 73 GLN A O 1
ATOM 536 N N . SER A 1 74 ? -5.5 30.578 -23.859 1 36.78 74 SER A N 1
ATOM 537 C CA . SER A 1 74 ? -5.492 29.203 -23.375 1 36.78 74 SER A CA 1
ATOM 538 C C . SER A 1 74 ? -6.816 28.5 -23.656 1 36.78 74 SER A C 1
ATOM 540 O O . SER A 1 74 ? -7.863 28.938 -23.156 1 36.78 74 SER A O 1
ATOM 542 N N . THR A 1 75 ? -7.078 28.203 -24.906 1 36.59 75 THR A N 1
ATOM 543 C CA . THR A 1 75 ? -8.195 27.344 -25.281 1 36.59 75 THR A CA 1
ATOM 544 C C . THR A 1 75 ? -8.477 26.312 -24.203 1 36.59 75 THR A C 1
ATOM 546 O O . THR A 1 75 ? -7.562 25.625 -23.734 1 36.59 75 THR A O 1
ATOM 549 N N . SER A 1 76 ? -9.352 26.594 -23.297 1 41.94 76 SER A N 1
ATOM 550 C CA . SER A 1 76 ? -9.93 25.656 -22.328 1 41.94 76 SER A CA 1
ATOM 551 C C . SER A 1 76 ? -9.969 24.25 -22.891 1 41.94 76 SER A C 1
ATOM 553 O O . SER A 1 76 ? -10.703 23.969 -23.844 1 41.94 76 SER A O 1
ATOM 555 N N . GLN A 1 77 ? -8.898 23.672 -23.312 1 42.91 77 GLN A N 1
ATOM 556 C CA . GLN A 1 77 ? -9.023 22.297 -23.781 1 42.91 77 GLN A CA 1
ATOM 557 C C . GLN A 1 77 ? -10.047 21.516 -22.969 1 42.91 77 GLN A C 1
ATOM 559 O O . GLN A 1 77 ? -10.047 21.578 -21.734 1 42.91 77 GLN A O 1
ATOM 564 N N . PRO A 1 78 ? -11.219 21.312 -23.5 1 49.84 78 PRO A N 1
ATOM 565 C CA . PRO A 1 78 ? -12.273 20.516 -22.859 1 49.84 78 PRO A CA 1
ATOM 566 C C . PRO A 1 78 ? -11.719 19.297 -22.094 1 49.84 78 PRO A C 1
ATOM 568 O O . PRO A 1 78 ? -10.703 18.734 -22.5 1 49.84 78 PRO A O 1
ATOM 571 N N . LEU A 1 79 ? -12.008 19.281 -20.812 1 60.06 79 LEU A N 1
ATOM 572 C CA . LEU A 1 79 ? -11.656 18.109 -20.016 1 60.06 79 LEU A CA 1
ATOM 573 C C . LEU A 1 79 ? -12.016 16.828 -20.734 1 60.06 79 LEU A C 1
ATOM 575 O O . LEU A 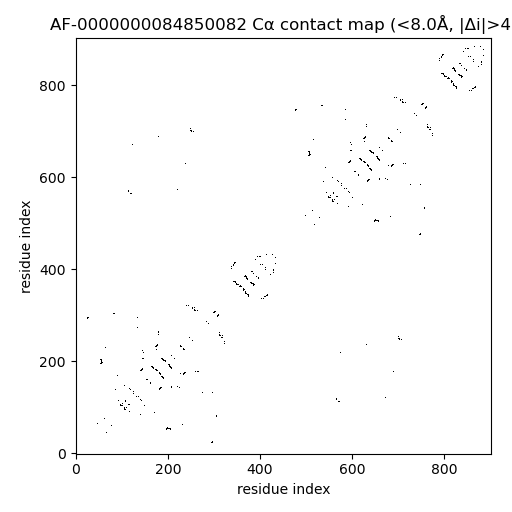1 79 ? -13.094 16.719 -21.312 1 60.06 79 LEU A O 1
ATOM 579 N N . ARG A 1 80 ? -11.133 16.109 -21.062 1 66.88 80 ARG A N 1
ATOM 580 C CA . ARG A 1 80 ? -11.375 14.812 -21.688 1 66.88 80 ARG A CA 1
ATOM 581 C C . ARG A 1 80 ? -12.406 14.008 -20.906 1 66.88 80 ARG A C 1
ATOM 583 O O . ARG A 1 80 ? -12.359 13.961 -19.672 1 66.88 80 ARG A O 1
ATOM 590 N N . PRO A 1 81 ? -13.375 13.641 -21.625 1 81.06 81 PRO A N 1
ATOM 591 C CA . PRO A 1 81 ? -14.422 12.852 -20.969 1 81.06 81 PRO A CA 1
ATOM 592 C C . PRO A 1 81 ? -13.883 11.57 -20.344 1 81.06 81 PRO A C 1
ATOM 594 O O . PRO A 1 81 ? -12.945 10.969 -20.859 1 81.06 81 PRO A O 1
ATOM 597 N N . LEU A 1 82 ? -14.391 11.258 -19.203 1 90.56 82 LEU A N 1
ATOM 598 C CA . LEU A 1 82 ? -14.086 10 -18.531 1 90.56 82 LEU A CA 1
ATOM 599 C C . LEU A 1 82 ? -14.734 8.828 -19.25 1 90.56 82 LEU A C 1
ATOM 601 O O . LEU A 1 82 ? -15.766 8.984 -19.906 1 90.56 82 LEU A O 1
ATOM 605 N N . PRO A 1 83 ? -14.102 7.746 -19.25 1 94.25 83 PRO A N 1
ATOM 606 C CA . PRO A 1 83 ? -14.695 6.594 -19.938 1 94.25 83 PRO A CA 1
ATOM 607 C C . PRO A 1 83 ? -16.047 6.191 -19.359 1 94.25 83 PRO A C 1
ATOM 609 O O . PRO A 1 83 ? -16.266 6.289 -18.141 1 94.25 83 PRO A O 1
ATOM 612 N N . PRO A 1 84 ? -16.938 5.68 -20.172 1 95.12 84 PRO A N 1
ATOM 613 C CA . PRO A 1 84 ? -18.297 5.355 -19.734 1 95.12 84 PRO A CA 1
ATOM 614 C C . PRO A 1 84 ? -18.344 4.305 -18.625 1 95.12 84 PRO A C 1
ATOM 616 O O . PRO A 1 84 ? -19.188 4.367 -17.734 1 95.12 84 PRO A O 1
ATOM 619 N N . TRP A 1 85 ? -17.453 3.338 -18.703 1 95.69 85 TRP A N 1
ATOM 620 C CA . TRP A 1 85 ? -17.469 2.301 -17.672 1 95.69 85 TRP A CA 1
ATOM 621 C C . TRP A 1 85 ? -17.266 2.902 -16.297 1 95.69 85 TRP A C 1
ATOM 623 O O . TRP A 1 85 ? -17.875 2.463 -15.312 1 95.69 85 TRP A O 1
ATOM 633 N N . LEU A 1 86 ? -16.438 3.914 -16.188 1 96.75 86 LEU A N 1
ATOM 634 C CA . LEU A 1 86 ? -16.156 4.582 -14.914 1 96.75 86 LEU A CA 1
ATOM 635 C C . LEU A 1 86 ? -17.344 5.441 -14.492 1 96.75 86 LEU A C 1
ATOM 637 O O . LEU A 1 86 ? -17.75 5.402 -13.328 1 96.75 86 LEU A O 1
ATOM 641 N N . MET A 1 87 ? -17.891 6.137 -15.438 1 97.06 87 MET A N 1
ATOM 642 C CA . MET A 1 87 ? -19.016 7.02 -15.117 1 97.06 87 MET A CA 1
ATOM 643 C C . MET A 1 87 ? -20.234 6.211 -14.703 1 97.06 87 MET A C 1
ATOM 645 O O . MET A 1 87 ? -20.984 6.625 -13.82 1 97.06 87 MET A O 1
ATOM 649 N N . ASN A 1 88 ? -20.406 5.09 -15.344 1 96.38 88 ASN A N 1
ATOM 650 C CA . ASN A 1 88 ? -21.5 4.215 -14.961 1 96.38 88 ASN A CA 1
ATOM 651 C C . ASN A 1 88 ? -21.344 3.713 -13.523 1 96.38 88 ASN A C 1
ATOM 653 O O . ASN A 1 88 ? -22.297 3.732 -12.742 1 96.38 88 ASN A O 1
ATOM 657 N N . ALA A 1 89 ? -20.156 3.264 -13.219 1 96.75 89 ALA A N 1
ATOM 658 C CA . ALA A 1 89 ? -19.875 2.809 -11.859 1 96.75 89 ALA A CA 1
ATOM 659 C C . ALA A 1 89 ? -20.047 3.941 -10.852 1 96.75 89 ALA A C 1
ATOM 661 O O . ALA A 1 89 ? -20.594 3.736 -9.766 1 96.75 89 ALA A O 1
ATOM 662 N N . PHE A 1 90 ? -19.578 5.141 -11.234 1 97.69 90 PHE A N 1
ATOM 663 C CA . PHE A 1 90 ? -19.688 6.328 -10.391 1 97.69 90 PHE A CA 1
ATOM 664 C C . PHE A 1 90 ? -21.156 6.656 -10.109 1 97.69 90 PHE A C 1
ATOM 666 O O . PHE A 1 90 ? -21.547 6.848 -8.961 1 97.69 90 PHE A O 1
ATOM 673 N N . ASN A 1 91 ? -21.922 6.629 -11.125 1 97.88 91 ASN A N 1
ATOM 674 C CA . ASN A 1 91 ? -23.344 6.969 -10.992 1 97.88 91 ASN A CA 1
ATOM 675 C C . ASN A 1 91 ? -24.078 5.953 -10.133 1 97.88 91 ASN A C 1
ATOM 677 O O . ASN A 1 91 ? -25 6.312 -9.391 1 97.88 91 ASN A O 1
ATOM 681 N N . GLU A 1 92 ? -23.688 4.758 -10.25 1 96.94 92 GLU A N 1
ATOM 682 C CA . GLU A 1 92 ? -24.297 3.719 -9.414 1 96.94 92 GLU A CA 1
ATOM 683 C C . GLU A 1 92 ? -24.016 3.957 -7.938 1 96.94 92 GLU A C 1
ATOM 685 O O . GLU A 1 92 ? -24.891 3.777 -7.094 1 96.94 92 GLU A O 1
ATOM 690 N N . ARG A 1 93 ? -22.828 4.363 -7.664 1 97.88 93 ARG A N 1
ATOM 691 C CA . ARG A 1 93 ? -22.453 4.609 -6.277 1 97.88 93 ARG A CA 1
ATOM 692 C C . ARG A 1 93 ? -23.094 5.891 -5.754 1 97.88 93 ARG A C 1
ATOM 694 O O . ARG A 1 93 ? -23.438 5.98 -4.578 1 97.88 93 ARG A O 1
ATOM 701 N N . VAL A 1 94 ? -23.172 6.84 -6.637 1 98.12 94 VAL A N 1
ATOM 702 C CA . VAL A 1 94 ? -23.844 8.078 -6.254 1 98.12 94 VAL A CA 1
ATOM 703 C C . VAL A 1 94 ? -25.297 7.785 -5.902 1 98.12 94 VAL A C 1
ATOM 705 O O . VAL A 1 94 ? -25.828 8.312 -4.922 1 98.12 94 VAL A O 1
ATOM 708 N N . LYS A 1 95 ? -25.906 6.941 -6.672 1 97.5 95 LYS A N 1
ATOM 709 C CA . LYS A 1 95 ? -27.281 6.535 -6.398 1 97.5 95 LYS A CA 1
ATOM 710 C C . LYS A 1 95 ? -27.375 5.812 -5.059 1 97.5 95 LYS A C 1
ATOM 712 O O . LYS A 1 95 ? -28.297 6.066 -4.281 1 97.5 95 LYS A O 1
ATOM 717 N N . GLU A 1 96 ? -26.453 4.98 -4.832 1 96.62 96 GLU A N 1
ATOM 718 C CA . GLU A 1 96 ? -26.422 4.277 -3.555 1 96.62 96 GLU A CA 1
ATOM 719 C C . GLU A 1 96 ? -26.25 5.25 -2.391 1 96.62 96 GLU A C 1
ATOM 721 O O . GLU A 1 96 ? -26.875 5.09 -1.343 1 96.62 96 GLU A O 1
ATOM 726 N N . ALA A 1 97 ? -25.438 6.242 -2.555 1 97.06 97 ALA A N 1
ATOM 727 C CA . ALA A 1 97 ? -25.141 7.227 -1.513 1 97.06 97 ALA A CA 1
ATOM 728 C C . ALA A 1 97 ? -26.344 8.141 -1.279 1 97.06 97 ALA A C 1
ATOM 730 O O . ALA A 1 97 ? -26.453 8.773 -0.224 1 97.06 97 ALA A O 1
ATOM 731 N N . SER A 1 98 ? -27.203 8.211 -2.248 1 95.38 98 SER A N 1
ATOM 732 C CA . SER A 1 98 ? -28.359 9.094 -2.148 1 95.38 98 SER A CA 1
ATOM 733 C C . SER A 1 98 ? -29.453 8.477 -1.281 1 95.38 98 SER A C 1
ATOM 735 O O . SER A 1 98 ? -30.391 9.164 -0.856 1 95.38 98 SER A O 1
ATOM 737 N N . ASN A 1 99 ? -29.266 7.156 -1.087 1 95.31 99 ASN A N 1
ATOM 738 C CA . ASN A 1 99 ? -30.156 6.52 -0.121 1 95.31 99 ASN A CA 1
ATOM 739 C C . ASN A 1 99 ? -29.781 6.879 1.312 1 95.31 99 ASN A C 1
ATOM 741 O O . ASN A 1 99 ? -28.875 6.27 1.896 1 95.31 99 ASN A O 1
ATOM 745 N N . ARG A 1 100 ? -30.547 7.816 1.861 1 94.94 100 ARG A N 1
ATOM 746 C CA . ARG A 1 100 ? -30.203 8.367 3.164 1 94.94 100 ARG A CA 1
ATOM 747 C C . ARG A 1 100 ? -31.25 8.023 4.211 1 94.94 100 ARG A C 1
ATOM 749 O O . ARG A 1 100 ? -32.406 7.754 3.869 1 94.94 100 ARG A O 1
ATOM 756 N N . ASN A 1 101 ? -30.828 8.008 5.367 1 94.81 101 ASN A N 1
ATOM 757 C CA . ASN A 1 101 ? -31.766 7.734 6.453 1 94.81 101 ASN A CA 1
ATOM 758 C C . ASN A 1 101 ? -32.562 8.977 6.82 1 94.81 101 ASN A C 1
ATOM 760 O O . ASN A 1 101 ? -32.531 9.984 6.121 1 94.81 101 ASN A O 1
ATOM 764 N N . ALA A 1 102 ? -33.312 8.898 7.918 1 92.88 102 ALA A N 1
ATOM 765 C CA . ALA A 1 102 ? -34.219 9.969 8.328 1 92.88 102 ALA A CA 1
ATOM 766 C C . ALA A 1 102 ? -33.438 11.234 8.695 1 92.88 102 ALA A C 1
ATOM 768 O O . ALA A 1 102 ? -33.938 12.344 8.516 1 92.88 102 ALA A O 1
ATOM 769 N N . ASP A 1 103 ? -32.219 11.055 9.086 1 91.75 103 ASP A N 1
ATOM 770 C CA . ASP A 1 103 ? -31.391 12.195 9.5 1 91.75 103 ASP A CA 1
ATOM 771 C C . ASP A 1 103 ? -30.578 12.75 8.336 1 91.75 103 ASP A C 1
ATOM 773 O O . ASP A 1 103 ? -29.75 13.641 8.523 1 91.75 103 ASP A O 1
ATOM 777 N N . GLY A 1 104 ? -30.75 12.156 7.184 1 92.88 104 GLY A N 1
ATOM 778 C CA . GLY A 1 104 ? -30.047 12.648 6.008 1 92.88 104 GLY A CA 1
ATOM 779 C C . GLY A 1 104 ? -28.656 12.055 5.863 1 92.88 104 GLY A C 1
ATOM 780 O O . GLY A 1 104 ? -27.828 12.578 5.109 1 92.88 104 GLY A O 1
ATOM 781 N N . VAL A 1 105 ? -28.344 11.062 6.59 1 96.06 105 VAL A N 1
ATOM 782 C CA . VAL A 1 105 ? -27.031 10.422 6.562 1 96.06 105 VAL A CA 1
ATOM 783 C C . VAL A 1 105 ? -27.062 9.227 5.617 1 96.06 105 VAL A C 1
ATOM 785 O O . VAL A 1 105 ? -27.969 8.398 5.684 1 96.06 105 VAL A O 1
ATOM 788 N N . PRO A 1 106 ? -26.109 9.219 4.699 1 97.12 106 PRO A N 1
ATOM 789 C CA . PRO A 1 106 ? -26.078 8.062 3.805 1 97.12 106 PRO A CA 1
ATOM 790 C C . PRO A 1 106 ? -26.047 6.734 4.559 1 97.12 106 PRO A C 1
ATOM 792 O O . PRO A 1 106 ? -25.406 6.625 5.605 1 97.12 106 PRO A O 1
ATOM 795 N N . ARG A 1 107 ? -26.641 5.688 4.012 1 96.88 107 ARG A N 1
ATOM 796 C CA . ARG A 1 107 ? -26.703 4.375 4.645 1 96.88 107 ARG A CA 1
ATOM 797 C C . ARG A 1 107 ? -25.312 3.762 4.773 1 96.88 107 ARG A C 1
ATOM 799 O O . ARG A 1 107 ? -25.047 2.996 5.703 1 96.88 107 ARG A O 1
ATOM 806 N N . LEU A 1 108 ? -24.469 4.156 3.877 1 97.5 108 LEU A N 1
ATOM 807 C CA . LEU A 1 108 ? -23.078 3.715 3.969 1 97.5 108 LEU A CA 1
ATOM 808 C C . LEU A 1 108 ? -22.469 4.105 5.312 1 97.5 108 LEU A C 1
ATOM 810 O O . LEU A 1 108 ? -21.719 3.336 5.902 1 97.5 108 LEU A O 1
ATOM 814 N N . TYR A 1 109 ? -22.875 5.332 5.758 1 97.56 109 TYR A N 1
ATOM 815 C CA . TYR A 1 109 ? -22.375 5.836 7.031 1 97.56 109 TYR A CA 1
ATOM 816 C C . TYR A 1 109 ? -23.188 5.289 8.195 1 97.56 109 TYR A C 1
ATOM 818 O O . TYR A 1 109 ? -22.625 4.809 9.188 1 97.56 109 TYR A O 1
ATOM 826 N N . SER A 1 110 ? -24.469 5.34 8.086 1 96.25 110 SER A N 1
ATOM 827 C CA . SER A 1 110 ? -25.344 5.047 9.219 1 96.25 110 SER A CA 1
ATOM 828 C C . SER A 1 110 ? -25.453 3.545 9.453 1 96.25 110 SER A C 1
ATOM 830 O O . SER A 1 110 ? -25.359 3.08 10.594 1 96.25 110 SER A O 1
ATOM 832 N N . ASP A 1 111 ? -25.609 2.754 8.375 1 94.81 111 ASP A N 1
ATOM 833 C CA . ASP A 1 111 ? -25.875 1.323 8.516 1 94.81 111 ASP A CA 1
ATOM 834 C C . ASP A 1 111 ? -24.578 0.521 8.469 1 94.81 111 ASP A C 1
ATOM 836 O O . ASP A 1 111 ? -24.328 -0.323 9.328 1 94.81 111 ASP A O 1
ATOM 840 N N . ARG A 1 112 ? -23.734 0.823 7.523 1 95 112 ARG A N 1
ATOM 841 C CA . ARG A 1 112 ? -22.547 0.019 7.316 1 95 112 ARG A CA 1
ATOM 842 C C . ARG A 1 112 ? -21.359 0.575 8.117 1 95 112 ARG A C 1
ATOM 844 O O . ARG A 1 112 ? -20.375 -0.121 8.336 1 95 112 ARG A O 1
ATOM 851 N N . GLN A 1 113 ? -21.422 1.852 8.5 1 96.5 113 GLN A N 1
ATOM 852 C CA . GLN A 1 113 ? -20.406 2.521 9.32 1 96.5 113 GLN A CA 1
ATOM 853 C C . GLN A 1 113 ? -19.031 2.461 8.656 1 96.5 113 GLN A C 1
ATOM 855 O O . GLN A 1 113 ? -18.047 2.119 9.305 1 96.5 113 GLN A O 1
ATOM 860 N N . THR A 1 114 ? -19.062 2.686 7.379 1 96.75 114 THR A N 1
ATOM 861 C CA . THR A 1 114 ? -17.828 2.717 6.602 1 96.75 114 THR A CA 1
ATOM 862 C C . THR A 1 114 ? -17.844 3.879 5.613 1 96.75 114 THR A C 1
ATOM 864 O O . THR A 1 114 ? -18.859 4.562 5.465 1 96.75 114 THR A O 1
ATOM 867 N N . VAL A 1 115 ? -16.688 4.199 5.062 1 97.56 115 VAL A N 1
ATOM 868 C CA . VAL A 1 115 ? -16.531 5.309 4.129 1 97.56 115 VAL A CA 1
ATOM 869 C C . VAL A 1 115 ? -16.203 4.773 2.738 1 97.56 115 VAL A C 1
ATOM 871 O O . VAL A 1 115 ? -16.094 5.543 1.78 1 97.56 115 VAL A O 1
ATOM 874 N N . TRP A 1 116 ? -16.047 3.371 2.621 1 97.81 116 TRP A N 1
ATOM 875 C CA . TRP A 1 116 ? -15.703 2.713 1.361 1 97.81 116 TRP A CA 1
ATOM 876 C C . TRP A 1 116 ? -16.875 1.871 0.859 1 97.81 116 TRP A C 1
ATOM 878 O O . TRP A 1 116 ? -17.5 1.137 1.631 1 97.81 116 TRP A O 1
ATOM 888 N N . PHE A 1 117 ? -17.125 2.012 -0.394 1 97.31 117 PHE A N 1
ATOM 889 C CA . PHE A 1 117 ? -18.094 1.098 -0.992 1 97.31 117 PHE A CA 1
ATOM 890 C C . PHE A 1 117 ? -17.5 -0.293 -1.157 1 97.31 117 PHE A C 1
ATOM 892 O O . PHE A 1 117 ? -16.297 -0.432 -1.414 1 97.31 117 PHE A O 1
ATOM 899 N N . GLN A 1 118 ? -18.297 -1.264 -0.991 1 93.69 118 GLN A N 1
ATOM 900 C CA . GLN A 1 118 ? -17.828 -2.641 -1.117 1 93.69 118 GLN A CA 1
ATOM 901 C C . GLN A 1 118 ? -17.469 -2.969 -2.562 1 93.69 118 GLN A C 1
ATOM 903 O O . GLN A 1 118 ? -18.203 -2.621 -3.488 1 93.69 118 GLN A O 1
ATOM 908 N N . GLU A 1 119 ? -16.391 -3.592 -2.68 1 92 119 GLU A N 1
ATOM 909 C CA . GLU A 1 119 ? -15.922 -3.994 -4 1 92 119 GLU A CA 1
ATOM 910 C C . GLU A 1 119 ? -16.172 -5.477 -4.25 1 92 119 GLU A C 1
ATOM 912 O O . GLU A 1 119 ? -16 -6.301 -3.35 1 92 119 GLU A O 1
ATOM 917 N N . LYS A 1 120 ? -16.578 -5.754 -5.438 1 95.38 120 LYS A N 1
ATOM 918 C CA . LYS A 1 120 ? -16.672 -7.156 -5.844 1 95.38 120 LYS A CA 1
ATOM 919 C C . LYS A 1 120 ? -15.305 -7.73 -6.188 1 95.38 120 LYS A C 1
ATOM 921 O O . LYS A 1 120 ? -14.461 -7.035 -6.758 1 95.38 120 LYS A O 1
ATOM 926 N N . ALA A 1 121 ? -15.133 -8.969 -5.82 1 97 121 ALA A N 1
ATOM 927 C CA . ALA A 1 121 ? -13.898 -9.641 -6.199 1 97 121 ALA A CA 1
ATOM 928 C C . ALA A 1 121 ? -13.883 -9.969 -7.691 1 97 121 ALA A C 1
ATOM 930 O O . ALA A 1 121 ? -14.938 -10.188 -8.289 1 97 121 ALA A O 1
ATOM 931 N N . THR A 1 122 ? -12.719 -9.969 -8.266 1 97 122 THR A N 1
ATOM 932 C CA . THR A 1 122 ? -12.57 -10.219 -9.695 1 97 122 THR A CA 1
ATOM 933 C C . THR A 1 122 ? -13.125 -11.586 -10.07 1 97 122 THR A C 1
ATOM 935 O O . THR A 1 122 ? -13.766 -11.742 -11.109 1 97 122 THR A O 1
ATOM 938 N N . TYR A 1 123 ? -12.938 -12.523 -9.211 1 96.62 123 TYR A N 1
ATOM 939 C CA . TYR A 1 123 ? -13.43 -13.875 -9.461 1 96.62 123 TYR A CA 1
ATOM 940 C C . TYR A 1 123 ? -14.93 -13.883 -9.711 1 96.62 123 TYR A C 1
ATOM 942 O O . TYR A 1 123 ? -15.414 -14.508 -10.656 1 96.62 123 TYR A O 1
ATOM 950 N N . PHE A 1 124 ? -15.625 -13.18 -8.922 1 96.88 124 PHE A N 1
ATOM 951 C CA . PHE A 1 124 ? -17.078 -13.203 -9 1 96.88 124 PHE A CA 1
ATOM 952 C C . PHE A 1 124 ? -17.578 -12.414 -10.211 1 96.88 124 PHE A C 1
ATOM 954 O O . PHE A 1 124 ? -18.594 -12.758 -10.805 1 96.88 124 PHE A O 1
ATOM 961 N N . ILE A 1 125 ? -16.828 -11.391 -10.555 1 96.06 125 ILE A N 1
ATOM 962 C CA . ILE A 1 125 ? -17.172 -10.656 -11.766 1 96.06 125 ILE A CA 1
ATOM 963 C C . ILE A 1 125 ? -17.031 -11.57 -12.984 1 96.06 125 ILE A C 1
ATOM 965 O O . ILE A 1 125 ? -17.906 -11.578 -13.852 1 96.06 125 ILE A O 1
ATOM 969 N N . LEU A 1 126 ? -16.031 -12.328 -12.977 1 94.19 126 LEU A N 1
ATOM 970 C CA . LEU A 1 126 ? -15.773 -13.234 -14.094 1 94.19 126 LEU A CA 1
ATOM 971 C C . LEU A 1 126 ? -16.812 -14.344 -14.141 1 94.19 126 LEU A C 1
ATOM 973 O O . LEU A 1 126 ? -17.375 -14.633 -15.203 1 94.19 126 LEU A O 1
ATOM 977 N N . GLU A 1 127 ? -17.141 -14.891 -13.031 1 92.25 127 GLU A N 1
ATOM 978 C CA . GLU A 1 127 ? -18 -16.078 -12.969 1 92.25 127 GLU A CA 1
ATOM 979 C C . GLU A 1 127 ? -19.469 -15.703 -13.141 1 92.25 127 GLU A C 1
ATOM 981 O O . GLU A 1 127 ? -20.25 -16.5 -13.664 1 92.25 127 GLU A O 1
ATOM 986 N N . ASN A 1 128 ? -19.766 -14.531 -12.781 1 90.5 128 ASN A N 1
ATOM 987 C CA . ASN A 1 128 ? -21.172 -14.172 -12.758 1 90.5 128 ASN A CA 1
ATOM 988 C C . ASN A 1 128 ? -21.578 -13.359 -13.984 1 90.5 128 ASN A C 1
ATOM 990 O O . ASN A 1 128 ? -22.719 -12.93 -14.102 1 90.5 128 ASN A O 1
ATOM 994 N N . THR A 1 129 ? -20.578 -13.227 -14.906 1 84.75 129 THR A N 1
ATOM 995 C CA . THR A 1 129 ? -20.875 -12.469 -16.109 1 84.75 129 THR A CA 1
ATOM 996 C C . THR A 1 129 ? -20.797 -13.359 -17.344 1 84.75 129 THR A C 1
ATOM 998 O O . THR A 1 129 ? -19.781 -14.008 -17.594 1 84.75 129 THR A O 1
ATOM 1001 N N . LEU A 1 130 ? -21.828 -13.656 -18.109 1 78.06 130 LEU A N 1
ATOM 1002 C CA . LEU A 1 130 ? -21.891 -14.539 -19.266 1 78.06 130 LEU A CA 1
ATOM 1003 C C . LEU A 1 130 ? -20.922 -14.078 -20.344 1 78.06 130 LEU A C 1
ATOM 1005 O O . LEU A 1 130 ? -20.156 -14.875 -20.891 1 78.06 130 LEU A O 1
ATOM 1009 N N . HIS A 1 131 ? -20.953 -12.758 -20.656 1 81.81 131 HIS A N 1
ATOM 1010 C CA . HIS A 1 131 ? -20.047 -12.172 -21.641 1 81.81 131 HIS A CA 1
ATOM 1011 C C . HIS A 1 131 ? -19.219 -11.047 -21.031 1 81.81 131 HIS A C 1
ATOM 1013 O O . HIS A 1 131 ? -19.469 -9.867 -21.281 1 81.81 131 HIS A O 1
ATOM 1019 N N . VAL A 1 132 ? -18.172 -11.68 -20.453 1 88.19 132 VAL A N 1
ATOM 1020 C CA . VAL A 1 132 ? -17.391 -10.727 -19.672 1 88.19 132 VAL A CA 1
ATOM 1021 C C . VAL A 1 132 ? -16.516 -9.891 -20.609 1 88.19 132 VAL A C 1
ATOM 1023 O O . VAL A 1 132 ? -15.891 -10.422 -21.531 1 88.19 132 VAL A O 1
ATOM 1026 N N . LEU A 1 133 ? -16.594 -8.641 -20.391 1 90.31 133 LEU A N 1
ATOM 1027 C CA . LEU A 1 133 ? -15.758 -7.684 -21.109 1 90.31 133 LEU A CA 1
ATOM 1028 C C . LEU A 1 133 ? -14.656 -7.152 -20.188 1 90.31 133 LEU A C 1
ATOM 1030 O O . LEU A 1 133 ? -14.844 -7.047 -18.969 1 90.31 133 LEU A O 1
ATOM 1034 N N . PRO A 1 134 ? -13.508 -6.805 -20.734 1 93.62 134 PRO A N 1
ATOM 1035 C CA . PRO A 1 134 ? -12.398 -6.277 -19.938 1 93.62 134 PRO A CA 1
ATOM 1036 C C . PRO A 1 134 ? -12.812 -5.086 -19.078 1 93.62 134 PRO A C 1
ATOM 1038 O O . PRO A 1 134 ? -12.375 -4.965 -17.938 1 93.62 134 PRO A O 1
ATOM 1041 N N . MET A 1 135 ? -13.711 -4.289 -19.531 1 93.56 135 MET A N 1
ATOM 1042 C CA . MET A 1 135 ? -14.109 -3.07 -18.828 1 93.56 135 MET A CA 1
ATOM 1043 C C . MET A 1 135 ? -14.805 -3.402 -17.516 1 93.56 135 MET A C 1
ATOM 1045 O O . MET A 1 135 ? -14.773 -2.607 -16.578 1 93.56 135 MET A O 1
ATOM 1049 N N . GLN A 1 136 ? -15.383 -4.52 -17.469 1 93.44 136 GLN A N 1
ATOM 1050 C CA . GLN A 1 136 ? -16.078 -4.926 -16.25 1 93.44 136 GLN A CA 1
ATOM 1051 C C . GLN A 1 136 ? -15.094 -5.316 -15.148 1 93.44 136 GLN A C 1
ATOM 1053 O O . GLN A 1 136 ? -15.453 -5.348 -13.969 1 93.44 136 GLN A O 1
ATOM 1058 N N . LEU A 1 137 ? -13.828 -5.574 -15.594 1 96 137 LEU A N 1
ATOM 1059 C CA . LEU A 1 137 ? -12.828 -6.039 -14.641 1 96 137 LEU A CA 1
ATOM 1060 C C . LEU A 1 137 ? -12.062 -4.867 -14.039 1 96 137 LEU A C 1
ATOM 1062 O O . LEU A 1 137 ? -11.344 -5.035 -13.055 1 96 137 LEU A O 1
ATOM 1066 N N . TYR A 1 138 ? -12.203 -3.684 -14.586 1 94.25 138 TYR A N 1
ATOM 1067 C CA . TYR A 1 138 ? -11.492 -2.539 -14.031 1 94.25 138 TYR A CA 1
ATOM 1068 C C . TYR A 1 138 ? -11.953 -2.244 -12.609 1 94.25 138 TYR A C 1
ATOM 1070 O O . TYR A 1 138 ? -11.172 -1.754 -11.789 1 94.25 138 TYR A O 1
ATOM 1078 N N . ASN A 1 139 ? -13.141 -2.52 -12.211 1 89.69 139 ASN A N 1
ATOM 1079 C CA . ASN A 1 139 ? -13.734 -2.529 -10.883 1 89.69 139 ASN A CA 1
ATOM 1080 C C . ASN A 1 139 ? -13.133 -1.443 -9.992 1 89.69 139 ASN A C 1
ATOM 1082 O O . ASN A 1 139 ? -12.477 -1.745 -8.992 1 89.69 139 ASN A O 1
ATOM 1086 N N . PRO A 1 140 ? -13.43 -0.192 -10.195 1 92.81 140 PRO A N 1
ATOM 1087 C CA . PRO A 1 140 ? -12.844 0.904 -9.414 1 92.81 140 PRO A CA 1
ATOM 1088 C C . PRO A 1 140 ? -13.344 0.938 -7.977 1 92.81 140 PRO A C 1
ATOM 1090 O O . PRO A 1 140 ? -14.508 0.627 -7.715 1 92.81 140 PRO A O 1
ATOM 1093 N N . ARG A 1 141 ? -12.453 1.312 -7.047 1 96.31 141 ARG A N 1
ATOM 1094 C CA . ARG A 1 141 ? -12.812 1.554 -5.652 1 96.31 141 ARG A CA 1
ATOM 1095 C C . ARG A 1 141 ? -13.328 2.977 -5.457 1 96.31 141 ARG A C 1
ATOM 1097 O O . ARG A 1 141 ? -12.781 3.922 -6.035 1 96.31 141 ARG A O 1
ATOM 1104 N N . PHE A 1 142 ? -14.414 3.088 -4.668 1 98.31 142 PHE A N 1
ATOM 1105 C CA . PHE A 1 142 ? -14.992 4.406 -4.438 1 98.31 142 PHE A CA 1
ATOM 1106 C C . PHE A 1 142 ? -15.016 4.738 -2.951 1 98.31 142 PHE A C 1
ATOM 1108 O O . PHE A 1 142 ? -15.352 3.883 -2.127 1 98.31 142 PHE A O 1
ATOM 1115 N N . PHE A 1 143 ? -14.609 5.926 -2.619 1 98.25 143 PHE A N 1
ATOM 1116 C CA . PHE A 1 143 ? -14.617 6.504 -1.282 1 98.25 143 PHE A CA 1
ATOM 1117 C C . PHE A 1 143 ? -15.648 7.625 -1.186 1 98.25 143 PHE A C 1
ATOM 1119 O O . PHE A 1 143 ? -15.625 8.562 -1.98 1 98.25 143 PHE A O 1
ATOM 1126 N N . LEU A 1 144 ? -16.531 7.512 -0.25 1 98.62 144 LEU A N 1
ATOM 1127 C CA . LEU A 1 144 ? -17.531 8.555 -0.058 1 98.62 144 LEU A CA 1
ATOM 1128 C C . LEU A 1 144 ? -17.062 9.57 0.98 1 98.62 144 LEU A C 1
ATOM 1130 O O . LEU A 1 144 ? -16.703 9.195 2.098 1 98.62 144 LEU A O 1
ATOM 1134 N N . TRP A 1 145 ? -17.062 10.836 0.564 1 98.38 145 TRP A N 1
ATOM 1135 C CA . TRP A 1 145 ? -16.656 11.891 1.489 1 98.38 145 TRP A CA 1
ATOM 1136 C C . TRP A 1 145 ? -17.734 12.969 1.584 1 98.38 145 TRP A C 1
ATOM 1138 O O . TRP A 1 145 ? -17.734 13.922 0.795 1 98.38 145 TRP A O 1
ATOM 1148 N N . ASP A 1 146 ? -18.609 12.852 2.557 1 97.5 146 ASP A N 1
ATOM 1149 C CA . ASP A 1 146 ? -19.641 13.82 2.898 1 97.5 146 ASP A CA 1
ATOM 1150 C C . ASP A 1 146 ? -19.609 14.148 4.391 1 97.5 146 ASP A C 1
ATOM 1152 O O . ASP A 1 146 ? -20.531 13.805 5.125 1 97.5 146 ASP A O 1
ATOM 1156 N N . PRO A 1 147 ? -18.625 14.922 4.77 1 95.88 147 PRO A N 1
ATOM 1157 C CA . PRO A 1 147 ? -18.469 15.188 6.199 1 95.88 147 PRO A CA 1
ATOM 1158 C C . PRO A 1 147 ? -19.625 15.984 6.793 1 95.88 147 PRO A C 1
ATOM 1160 O O . PRO A 1 147 ? -19.875 15.898 7.996 1 95.88 147 PRO A O 1
ATOM 1163 N N . GLN A 1 148 ? -20.344 16.719 6.02 1 95.25 148 GLN A N 1
ATOM 1164 C CA . GLN A 1 148 ? -21.484 17.484 6.551 1 95.25 148 GLN A CA 1
ATOM 1165 C C . GLN A 1 148 ? -22.562 16.547 7.078 1 95.25 148 GLN A C 1
ATOM 1167 O O . GLN A 1 148 ? -23.312 16.906 7.992 1 95.25 148 GLN A O 1
ATOM 1172 N N . ALA A 1 149 ? -22.656 15.422 6.52 1 95.75 149 ALA A N 1
ATOM 1173 C CA . ALA A 1 149 ? -23.625 14.438 6.992 1 95.75 149 ALA A CA 1
ATOM 1174 C C . ALA A 1 149 ? -23.297 13.969 8.406 1 95.75 149 ALA A C 1
ATOM 1176 O O . ALA A 1 149 ? -24.188 13.562 9.164 1 95.75 149 ALA A O 1
ATOM 1177 N N . LEU A 1 150 ? -22.062 14.047 8.75 1 94.69 150 LEU A N 1
ATOM 1178 C CA . LEU A 1 150 ? -21.594 13.539 10.039 1 94.69 150 LEU A CA 1
ATOM 1179 C C . LEU A 1 150 ? -21.391 14.68 11.031 1 94.69 150 LEU A C 1
ATOM 1181 O O . LEU A 1 150 ? -21.453 14.477 12.242 1 94.69 150 LEU A O 1
ATOM 1185 N N . TYR A 1 151 ? -21.062 15.805 10.492 1 93.75 151 TYR A N 1
ATOM 1186 C CA . TYR A 1 151 ? -20.844 17.031 11.25 1 93.75 151 TYR A CA 1
ATOM 1187 C C . TYR A 1 151 ? -21.766 18.156 10.742 1 93.75 151 TYR A C 1
ATOM 1189 O O . TYR A 1 151 ? -21.328 19.031 9.992 1 93.75 151 TYR A O 1
ATOM 1197 N N . LYS A 1 152 ? -22.969 18.188 11.203 1 86.94 152 LYS A N 1
ATOM 1198 C CA . LYS A 1 152 ? -24.047 19 10.656 1 86.94 152 LYS A CA 1
ATOM 1199 C C . LYS A 1 152 ? -23.75 20.5 10.805 1 86.94 152 LYS A C 1
ATOM 1201 O O . LYS A 1 152 ? -24.141 21.297 9.961 1 86.94 152 LYS A O 1
ATOM 1206 N N . SER A 1 153 ? -23.047 20.906 11.773 1 87.88 153 SER A N 1
ATOM 1207 C CA . SER A 1 153 ? -22.766 22.312 11.977 1 87.88 153 SER A CA 1
ATOM 1208 C C . SER A 1 153 ? -21.406 22.703 11.422 1 87.88 153 SER A C 1
ATOM 1210 O O . SER A 1 153 ? -20.672 23.484 12.039 1 87.88 153 SER A O 1
ATOM 1212 N N . LEU A 1 154 ? -21.172 22.219 10.211 1 94.44 154 LEU A N 1
ATOM 1213 C CA . LEU A 1 154 ? -19.906 22.562 9.578 1 94.44 154 LEU A CA 1
ATOM 1214 C C . LEU A 1 154 ? -19.859 24.047 9.227 1 94.44 154 LEU A C 1
ATOM 1216 O O . LEU A 1 154 ? -20.656 24.531 8.422 1 94.44 154 LEU A O 1
ATOM 1220 N N . PRO A 1 155 ? -18.969 24.781 9.859 1 95 155 PRO A N 1
ATOM 1221 C CA . PRO A 1 155 ? -18.953 26.219 9.648 1 95 155 PRO A CA 1
ATOM 1222 C C . PRO A 1 155 ? -18.25 26.625 8.359 1 95 155 PRO A C 1
ATOM 1224 O O . PRO A 1 155 ? -17.266 25.984 7.957 1 95 155 PRO A O 1
ATOM 1227 N N . CYS A 1 156 ? -18.75 27.641 7.797 1 93.75 156 CYS A N 1
ATOM 1228 C CA . CYS A 1 156 ? -18.094 28.25 6.645 1 93.75 156 CYS A CA 1
ATOM 1229 C C . CYS A 1 156 ? -16.703 28.75 7.016 1 93.75 156 CYS A C 1
ATOM 1231 O O . CYS A 1 156 ? -16.531 29.422 8.031 1 93.75 156 CYS A O 1
ATOM 1233 N N . PRO A 1 157 ? -15.75 28.422 6.203 1 91.31 157 PRO A N 1
ATOM 1234 C CA . PRO A 1 157 ? -14.383 28.859 6.504 1 91.31 157 PRO A CA 1
ATOM 1235 C C . PRO A 1 157 ? -14.219 30.375 6.449 1 91.31 157 PRO A C 1
ATOM 1237 O O . PRO A 1 157 ? -13.305 30.922 7.066 1 91.31 157 PRO A O 1
ATOM 1240 N N . ASN A 1 158 ? -15.156 31.031 5.801 1 88.62 158 ASN A N 1
ATOM 1241 C CA . ASN A 1 158 ? -15.047 32.469 5.629 1 88.62 158 ASN A CA 1
ATOM 1242 C C . ASN A 1 158 ? -15.828 33.219 6.703 1 88.62 158 ASN A C 1
ATOM 1244 O O . ASN A 1 158 ? -15.32 34.188 7.273 1 88.62 158 ASN A O 1
ATOM 1248 N N . CYS A 1 159 ? -17.031 32.812 7.066 1 90.5 159 CYS A N 1
ATOM 1249 C CA . CYS A 1 159 ? -17.891 33.625 7.941 1 90.5 159 CYS A CA 1
ATOM 1250 C C . CYS A 1 159 ? -18.328 32.781 9.156 1 90.5 159 CYS A C 1
ATOM 1252 O O . CYS A 1 159 ? -19.078 33.281 10 1 90.5 159 CYS A O 1
ATOM 1254 N N . ALA A 1 160 ? -18.125 31.516 9.219 1 91.44 160 ALA A N 1
ATOM 1255 C CA . ALA A 1 160 ? -18.375 30.641 10.359 1 91.44 160 ALA A CA 1
ATOM 1256 C C . ALA A 1 160 ? -19.844 30.25 10.438 1 91.44 160 ALA A C 1
ATOM 1258 O O . ALA A 1 160 ? -20.266 29.547 11.367 1 91.44 160 ALA A O 1
ATOM 1259 N N . ARG A 1 161 ? -20.609 30.75 9.492 1 91.19 161 ARG A N 1
ATOM 1260 C CA . ARG A 1 161 ? -22 30.312 9.438 1 91.19 161 ARG A CA 1
ATOM 1261 C C . ARG A 1 161 ? -22.109 28.891 8.898 1 91.19 161 ARG A C 1
ATOM 1263 O O . ARG A 1 161 ? -21.203 28.406 8.211 1 91.19 161 ARG A O 1
ATOM 1270 N N . PRO A 1 162 ? -23.172 28.234 9.195 1 93.38 162 PRO A N 1
ATOM 1271 C CA . PRO A 1 162 ? -23.312 26.828 8.773 1 93.38 162 PRO A CA 1
ATOM 1272 C C . PRO A 1 162 ? -23.422 26.688 7.258 1 93.38 162 PRO A C 1
ATOM 1274 O O . PRO A 1 162 ? -24.141 27.438 6.609 1 93.38 162 PRO A O 1
ATOM 1277 N N . LEU A 1 163 ? -22.703 25.703 6.754 1 94.44 163 LEU A N 1
ATOM 1278 C CA . LEU A 1 163 ? -22.75 25.359 5.336 1 94.44 163 LEU A CA 1
ATOM 1279 C C . LEU A 1 163 ? -23.906 24.422 5.047 1 94.44 163 LEU A C 1
ATOM 1281 O O . LEU A 1 163 ? -24.391 23.719 5.945 1 94.44 163 LEU A O 1
ATOM 1285 N N . HIS A 1 164 ? -24.375 24.453 3.793 1 92.62 164 HIS A N 1
ATOM 1286 C CA . HIS A 1 164 ? -25.438 23.562 3.357 1 92.62 164 HIS A CA 1
ATOM 1287 C C . HIS A 1 164 ? -25.016 22.75 2.139 1 92.62 164 HIS A C 1
ATOM 1289 O O . HIS A 1 164 ? -24.359 23.281 1.239 1 92.62 164 HIS A O 1
ATOM 1295 N N . ARG A 1 165 ? -25.422 21.484 2.219 1 93.38 165 ARG A N 1
ATOM 1296 C CA . ARG A 1 165 ? -25.125 20.625 1.079 1 93.38 165 ARG A CA 1
ATOM 1297 C C . ARG A 1 165 ? -25.906 21.062 -0.155 1 93.38 165 ARG A C 1
ATOM 1299 O O . ARG A 1 165 ? -27.125 21.203 -0.099 1 93.38 165 ARG A O 1
ATOM 1306 N N . SER A 1 166 ? -25.25 21.234 -1.224 1 90.69 166 SER A N 1
ATOM 1307 C CA . SER A 1 166 ? -25.891 21.734 -2.436 1 90.69 166 SER A CA 1
ATOM 1308 C C . SER A 1 166 ? -26.094 20.609 -3.453 1 90.69 166 SER A C 1
ATOM 1310 O O . SER A 1 166 ? -27.219 20.312 -3.85 1 90.69 166 SER A O 1
ATOM 1312 N N . GLN A 1 167 ? -24.984 20.016 -3.904 1 93.81 167 GLN A N 1
ATOM 1313 C CA . GLN A 1 167 ? -25.062 19 -4.949 1 93.81 167 GLN A CA 1
ATOM 1314 C C . GLN A 1 167 ? -23.875 18.062 -4.891 1 93.81 167 GLN A C 1
ATOM 1316 O O . GLN A 1 167 ? -22.859 18.375 -4.277 1 93.81 167 GLN A O 1
ATOM 1321 N N . VAL A 1 168 ? -24.109 16.938 -5.465 1 96.69 168 VAL A N 1
ATOM 1322 C CA . VAL A 1 168 ? -23.016 15.984 -5.641 1 96.69 168 VAL A CA 1
ATOM 1323 C C . VAL A 1 168 ? -22.078 16.484 -6.738 1 96.69 168 VAL A C 1
ATOM 1325 O O . VAL A 1 168 ? -22.531 17.047 -7.746 1 96.69 168 VAL A O 1
ATOM 1328 N N . ILE A 1 169 ? -20.797 16.406 -6.516 1 96.19 169 ILE A N 1
ATOM 1329 C CA . ILE A 1 169 ? -19.859 16.719 -7.578 1 96.19 169 ILE A CA 1
ATOM 1330 C C . ILE A 1 169 ? -20 15.695 -8.711 1 96.19 169 ILE A C 1
ATOM 1332 O O . ILE A 1 169 ? -19.891 14.484 -8.477 1 96.19 169 ILE A O 1
ATOM 1336 N N . PRO A 1 170 ? -20.219 16.078 -9.875 1 94.25 170 PRO A N 1
ATOM 1337 C CA . PRO A 1 170 ? -20.641 15.18 -10.961 1 94.25 170 PRO A CA 1
ATOM 1338 C C . PRO A 1 170 ? -19.5 14.312 -11.484 1 94.25 170 PRO A C 1
ATOM 1340 O O . PRO A 1 170 ? -19.734 13.398 -12.281 1 94.25 170 PRO A O 1
ATOM 1343 N N . ARG A 1 171 ? -18.312 14.562 -11.07 1 93.69 171 ARG A N 1
ATOM 1344 C CA . ARG A 1 171 ? -17.188 13.773 -11.523 1 93.69 171 ARG A CA 1
ATOM 1345 C C . ARG A 1 171 ? -16.406 13.195 -10.344 1 93.69 171 ARG A C 1
ATOM 1347 O O . ARG A 1 171 ? -16.203 13.875 -9.336 1 93.69 171 ARG A O 1
ATOM 1354 N N . PRO A 1 172 ? -15.977 11.969 -10.523 1 95.31 172 PRO A N 1
ATOM 1355 C CA . PRO A 1 172 ? -15.141 11.406 -9.469 1 95.31 172 PRO A CA 1
ATOM 1356 C C . PRO A 1 172 ? -13.727 11.977 -9.461 1 95.31 172 PRO A C 1
ATOM 1358 O O . PRO A 1 172 ? -13.188 12.312 -10.523 1 95.31 172 PRO A O 1
ATOM 1361 N N . ARG A 1 173 ? -13.203 12.125 -8.32 1 95.19 173 ARG A N 1
ATOM 1362 C CA . ARG A 1 173 ? -11.82 12.586 -8.188 1 95.19 173 ARG A CA 1
ATOM 1363 C C . ARG A 1 173 ? -10.867 11.398 -8.031 1 95.19 173 ARG A C 1
ATOM 1365 O O . ARG A 1 173 ? -11.008 10.609 -7.102 1 95.19 173 ARG A O 1
ATOM 1372 N N . ARG A 1 174 ? -9.898 11.32 -8.914 1 95.19 174 ARG A N 1
ATOM 1373 C CA . ARG A 1 174 ? -8.961 10.195 -8.938 1 95.19 174 ARG A CA 1
ATOM 1374 C C . ARG A 1 174 ? -7.902 10.344 -7.852 1 95.19 174 ARG A C 1
ATOM 1376 O O . ARG A 1 174 ? -7.363 11.438 -7.648 1 95.19 174 ARG A O 1
ATOM 1383 N N . CYS A 1 175 ? -7.602 9.305 -7.164 1 96.75 175 CYS A N 1
ATOM 1384 C CA . CYS A 1 175 ? -6.523 9.227 -6.188 1 96.75 175 CYS A CA 1
ATOM 1385 C C . CYS A 1 175 ? -5.645 8.008 -6.445 1 96.75 175 CYS A C 1
ATOM 1387 O O . CYS A 1 175 ? -6.145 6.887 -6.547 1 96.75 175 CYS A O 1
ATOM 1389 N N . VAL A 1 176 ? -4.367 8.211 -6.555 1 97.06 176 VAL A N 1
ATOM 1390 C CA . VAL A 1 176 ? -3.439 7.133 -6.879 1 97.06 176 VAL A CA 1
ATOM 1391 C C . VAL A 1 176 ? -3.014 6.414 -5.598 1 97.06 176 VAL A C 1
ATOM 1393 O O . VAL A 1 176 ? -2.617 7.055 -4.621 1 97.06 176 VAL A O 1
ATOM 1396 N N . ASP A 1 177 ? -3.16 5.156 -5.625 1 96.94 177 ASP A N 1
ATOM 1397 C CA . ASP A 1 177 ? -2.715 4.285 -4.543 1 96.94 177 ASP A CA 1
ATOM 1398 C C . ASP A 1 177 ? -1.548 3.406 -4.992 1 96.94 177 ASP A C 1
ATOM 1400 O O . ASP A 1 177 ? -0.981 3.619 -6.066 1 96.94 177 ASP A O 1
ATOM 1404 N N . PHE A 1 178 ? -1.141 2.428 -4.262 1 96.25 178 PHE A N 1
ATOM 1405 C CA . PHE A 1 178 ? 0.066 1.643 -4.492 1 96.25 178 PHE A CA 1
ATOM 1406 C C . PHE A 1 178 ? -0.024 0.882 -5.809 1 96.25 178 PHE A C 1
ATOM 1408 O O . PHE A 1 178 ? 0.932 0.862 -6.586 1 96.25 178 PHE A O 1
ATOM 1415 N N . HIS A 1 179 ? -1.127 0.191 -5.949 1 94.94 179 HIS A N 1
ATOM 1416 C CA . HIS A 1 179 ? -1.2 -0.671 -7.121 1 94.94 179 HIS A CA 1
ATOM 1417 C C . HIS A 1 179 ? -2.508 -0.462 -7.879 1 94.94 179 HIS A C 1
ATOM 1419 O O . HIS A 1 179 ? -2.836 -1.23 -8.789 1 94.94 179 HIS A O 1
ATOM 1425 N N . SER A 1 180 ? -3.193 0.521 -7.355 1 94.44 180 SER A N 1
ATOM 1426 C CA . SER A 1 180 ? -4.465 0.846 -7.996 1 94.44 180 SER A CA 1
ATOM 1427 C C . SER A 1 180 ? -4.848 2.303 -7.758 1 94.44 180 SER A C 1
ATOM 1429 O O . SER A 1 180 ? -4.066 3.068 -7.188 1 94.44 180 SER A O 1
ATOM 1431 N N . THR A 1 181 ? -5.949 2.658 -8.43 1 95.12 181 THR A N 1
ATOM 1432 C CA . THR A 1 181 ? -6.535 3.984 -8.258 1 95.12 181 THR A CA 1
ATOM 1433 C C . THR A 1 181 ? -7.93 3.883 -7.641 1 95.12 181 THR A C 1
ATOM 1435 O O . THR A 1 181 ? -8.656 2.926 -7.906 1 95.12 181 THR A O 1
ATOM 1438 N N . PHE A 1 182 ? -8.188 4.773 -6.75 1 97 182 PHE A N 1
ATOM 1439 C CA . PHE A 1 182 ? -9.555 4.867 -6.258 1 97 182 PHE A CA 1
ATOM 1440 C C . PHE A 1 182 ? -10.125 6.262 -6.5 1 97 182 PHE A C 1
ATOM 1442 O O . PHE A 1 182 ? -9.391 7.172 -6.898 1 97 182 PHE A O 1
ATOM 1449 N N . TYR A 1 183 ? -11.391 6.363 -6.305 1 97.19 183 TYR A N 1
ATOM 1450 C CA . TYR A 1 183 ? -12.078 7.594 -6.688 1 97.19 183 TYR A CA 1
ATOM 1451 C C . TYR A 1 183 ? -12.891 8.148 -5.523 1 97.19 183 TYR A C 1
ATOM 1453 O O . TYR A 1 183 ? -13.516 7.387 -4.777 1 97.19 183 TYR A O 1
ATOM 1461 N N . LEU A 1 184 ? -12.898 9.469 -5.406 1 97.5 184 LEU A N 1
ATOM 1462 C CA . LEU A 1 184 ? -13.656 10.156 -4.367 1 97.5 184 LEU A CA 1
ATOM 1463 C C . LEU A 1 184 ? -15.016 10.617 -4.895 1 97.5 184 LEU A C 1
ATOM 1465 O O . LEU A 1 184 ? -15.109 11.125 -6.016 1 97.5 184 LEU A O 1
ATOM 1469 N N . ILE A 1 185 ? -15.984 10.336 -4.148 1 98.44 185 ILE A N 1
ATOM 1470 C CA . ILE A 1 185 ? -17.297 10.938 -4.344 1 98.44 185 ILE A CA 1
ATOM 1471 C C . ILE A 1 185 ? -17.531 12.031 -3.303 1 98.44 185 ILE A C 1
ATOM 1473 O O . ILE A 1 185 ? -17.516 11.766 -2.1 1 98.44 185 ILE A O 1
ATOM 1477 N N . GLY A 1 186 ? -17.672 13.227 -3.781 1 97.75 186 GLY A N 1
ATOM 1478 C CA . GLY A 1 186 ? -17.812 14.352 -2.863 1 97.75 186 GLY A CA 1
ATOM 1479 C C . GLY A 1 186 ? -19 15.234 -3.184 1 97.75 186 GLY A C 1
ATOM 1480 O O . GLY A 1 186 ? -19.797 14.914 -4.07 1 97.75 186 GLY A O 1
ATOM 1481 N N . TYR A 1 187 ? -19.125 16.297 -2.418 1 97.69 187 TYR A N 1
ATOM 1482 C CA . TYR A 1 187 ? -20.266 17.203 -2.508 1 97.69 187 TYR A CA 1
ATOM 1483 C C . TYR A 1 187 ? -19.797 18.656 -2.514 1 97.69 187 TYR A C 1
ATOM 1485 O O . TYR A 1 187 ? -18.656 18.953 -2.148 1 97.69 187 TYR A O 1
ATOM 1493 N N . ARG A 1 188 ? -20.719 19.438 -2.973 1 96.44 188 ARG A N 1
ATOM 1494 C CA . ARG A 1 188 ? -20.531 20.875 -2.861 1 96.44 188 ARG A CA 1
ATOM 1495 C C . ARG A 1 188 ? -21.375 21.453 -1.714 1 96.44 188 ARG A C 1
ATOM 1497 O O . ARG A 1 188 ? -22.547 21.109 -1.561 1 96.44 188 ARG A O 1
ATOM 1504 N N . TYR A 1 189 ? -20.656 22.25 -0.952 1 95.56 189 TYR A N 1
ATOM 1505 C CA . TYR A 1 189 ? -21.312 22.938 0.155 1 95.56 189 TYR A CA 1
ATOM 1506 C C . TYR A 1 189 ? -21.438 24.422 -0.133 1 95.56 189 TYR A C 1
ATOM 1508 O O . TYR A 1 189 ? -20.516 25.047 -0.655 1 95.56 189 TYR A O 1
ATOM 1516 N N . ARG A 1 190 ? -22.625 24.953 0.199 1 93.38 190 ARG A N 1
ATOM 1517 C CA . ARG A 1 190 ? -22.906 26.359 -0.112 1 93.38 190 ARG A CA 1
ATOM 1518 C C . ARG A 1 190 ? -23.078 27.172 1.162 1 93.38 190 ARG A C 1
ATOM 1520 O O . ARG A 1 190 ? -23.688 26.703 2.127 1 93.38 190 ARG A O 1
ATOM 1527 N N . CYS A 1 191 ? -22.359 28.266 1.088 1 92.31 191 CYS A N 1
ATOM 1528 C CA . CYS A 1 191 ? -22.609 29.266 2.119 1 92.31 191 CYS A CA 1
ATOM 1529 C C . CYS A 1 191 ? -23.594 30.328 1.626 1 92.31 191 CYS A C 1
ATOM 1531 O O . CYS A 1 191 ? -23.359 30.969 0.607 1 92.31 191 CYS A O 1
ATOM 1533 N N . ARG A 1 192 ? -24.625 30.547 2.312 1 87.94 192 ARG A N 1
ATOM 1534 C CA . ARG A 1 192 ? -25.656 31.484 1.885 1 87.94 192 ARG A CA 1
ATOM 1535 C C . ARG A 1 192 ? -25.344 32.906 2.336 1 87.94 192 ARG A C 1
ATOM 1537 O O . ARG A 1 192 ? -25.984 33.844 1.885 1 87.94 192 ARG A O 1
ATOM 1544 N N . SER A 1 193 ? -24.406 33.062 3.152 1 87.75 193 SER A N 1
ATOM 1545 C CA . SER A 1 193 ? -24.109 34.375 3.73 1 87.75 193 SER A CA 1
ATOM 1546 C C . SER A 1 193 ? -22.953 35.031 3.002 1 87.75 193 SER A C 1
ATOM 1548 O O . SER A 1 193 ? -22.938 36.281 2.879 1 87.75 193 SER A O 1
ATOM 1550 N N . CYS A 1 194 ? -22.016 34.219 2.584 1 87.88 194 CYS A N 1
ATOM 1551 C CA . CYS A 1 194 ? -20.844 34.781 1.949 1 87.88 194 CYS A CA 1
ATOM 1552 C C . CYS A 1 194 ? -21.141 35.219 0.516 1 87.88 194 CYS A C 1
ATOM 1554 O O . CYS A 1 194 ? -21.953 34.594 -0.162 1 87.88 194 CYS A O 1
ATOM 1556 N N . CYS A 1 195 ? -20.578 36.375 0.176 1 81.19 195 CYS A N 1
ATOM 1557 C CA . CYS A 1 195 ? -20.75 36.906 -1.175 1 81.19 195 CYS A CA 1
ATOM 1558 C C . CYS A 1 195 ? -19.531 36.594 -2.035 1 81.19 195 CYS A C 1
ATOM 1560 O O . CYS A 1 195 ? -18.391 36.75 -1.589 1 81.19 195 CYS A O 1
ATOM 1562 N N . ASN A 1 196 ? -19.891 36.031 -3.188 1 75.56 196 ASN A N 1
ATOM 1563 C CA . ASN A 1 196 ? -18.812 35.812 -4.145 1 75.56 196 ASN A CA 1
ATOM 1564 C C . ASN A 1 196 ? -18.281 37.125 -4.715 1 75.56 196 ASN A C 1
ATOM 1566 O O . ASN A 1 196 ? -19.031 37.875 -5.324 1 75.56 196 ASN A O 1
ATOM 1570 N N . PRO A 1 197 ? -17.062 37.375 -4.398 1 65.69 197 PRO A N 1
ATOM 1571 C CA . PRO A 1 197 ? -16.547 38.688 -4.828 1 65.69 197 PRO A CA 1
ATOM 1572 C C . PRO A 1 197 ? -16.594 38.875 -6.344 1 65.69 197 PRO A C 1
ATOM 1574 O O . PRO A 1 197 ? -16.641 40 -6.832 1 65.69 197 PRO A O 1
ATOM 1577 N N . ARG A 1 198 ? -16.531 37.844 -7.051 1 65.69 198 ARG A N 1
ATOM 1578 C CA . ARG A 1 198 ? -16.453 37.938 -8.508 1 65.69 198 ARG A CA 1
ATOM 1579 C C . ARG A 1 198 ? -17.844 38.156 -9.109 1 65.69 198 ARG A C 1
ATOM 1581 O O . ARG A 1 198 ? -18.016 39.031 -9.977 1 65.69 198 ARG A O 1
ATOM 1588 N N . THR A 1 199 ? -18.781 37.406 -8.672 1 66.12 199 THR A N 1
ATOM 1589 C CA . THR A 1 199 ? -20.094 37.438 -9.312 1 66.12 199 THR A CA 1
ATOM 1590 C C . THR A 1 199 ? -21.047 38.344 -8.539 1 66.12 199 THR A C 1
ATOM 1592 O O . THR A 1 199 ? -22.078 38.75 -9.062 1 66.12 199 THR A O 1
ATOM 1595 N N . GLY A 1 200 ? -20.609 38.75 -7.367 1 67 200 GLY A N 1
ATOM 1596 C CA . GLY A 1 200 ? -21.484 39.562 -6.547 1 67 200 GLY A CA 1
ATOM 1597 C C . GLY A 1 200 ? -22.625 38.781 -5.934 1 67 200 GLY A C 1
ATOM 1598 O O . GLY A 1 200 ? -23.391 39.312 -5.121 1 67 200 GLY A O 1
ATOM 1599 N N . ASN A 1 201 ? -22.734 37.5 -6.367 1 69.75 201 ASN A N 1
ATOM 1600 C CA . ASN A 1 201 ? -23.797 36.688 -5.848 1 69.75 201 ASN A CA 1
ATOM 1601 C C . ASN A 1 201 ? -23.531 36.25 -4.41 1 69.75 201 ASN A C 1
ATOM 1603 O O . ASN A 1 201 ? -22.375 36.031 -4.035 1 69.75 201 ASN A O 1
ATOM 1607 N N . GLN A 1 202 ? -24.531 36.281 -3.697 1 70.94 202 GLN A N 1
ATOM 1608 C CA . GLN A 1 202 ? -24.422 35.969 -2.279 1 70.94 202 GLN A CA 1
ATOM 1609 C C . GLN A 1 202 ? -24.297 34.438 -2.068 1 70.94 202 GLN A C 1
ATOM 1611 O O . GLN A 1 202 ? -25.141 33.844 -1.398 1 70.94 202 GLN A O 1
ATOM 1616 N N . SER A 1 203 ? -23.391 33.781 -2.877 1 79.5 203 SER A N 1
ATOM 1617 C CA . SER A 1 203 ? -23.25 32.375 -2.566 1 79.5 203 SER A CA 1
ATOM 1618 C C . SER A 1 203 ? -21.844 31.859 -2.922 1 79.5 203 SER A C 1
ATOM 1620 O O . SER A 1 203 ? -21.328 32.156 -3.996 1 79.5 203 SER A O 1
ATOM 1622 N N . VAL A 1 204 ? -21.141 31.406 -1.938 1 88.5 204 VAL A N 1
ATOM 1623 C CA . VAL A 1 204 ? -19.859 30.766 -2.137 1 88.5 204 VAL A CA 1
ATOM 1624 C C . VAL A 1 204 ? -19.984 29.266 -1.922 1 88.5 204 VAL A C 1
ATOM 1626 O O . VAL A 1 204 ? -20.734 28.812 -1.043 1 88.5 204 VAL A O 1
ATOM 1629 N N . THR A 1 205 ? -19.359 28.516 -2.844 1 90.94 205 THR A N 1
ATOM 1630 C CA . THR A 1 205 ? -19.438 27.062 -2.738 1 90.94 205 THR A CA 1
ATOM 1631 C C . THR A 1 205 ? -18.062 26.469 -2.457 1 90.94 205 THR A C 1
ATOM 1633 O O . THR A 1 205 ? -17.047 27.031 -2.889 1 90.94 205 THR A O 1
ATOM 1636 N N . PHE A 1 206 ? -18.031 25.422 -1.643 1 93.81 206 PHE A N 1
ATOM 1637 C CA . PHE A 1 206 ? -16.812 24.672 -1.323 1 93.81 206 PHE A CA 1
ATOM 1638 C C . PHE A 1 206 ? -16.984 23.203 -1.67 1 93.81 206 PHE A C 1
ATOM 1640 O O . PHE A 1 206 ? -18.078 22.641 -1.489 1 93.81 206 PHE A O 1
ATOM 1647 N N . ARG A 1 207 ? -15.961 22.625 -2.174 1 95 207 ARG A N 1
ATOM 1648 C CA . ARG A 1 207 ? -15.969 21.172 -2.303 1 95 207 ARG A CA 1
ATOM 1649 C C . ARG A 1 207 ? -15.766 20.5 -0.948 1 95 207 ARG A C 1
ATOM 1651 O O . ARG A 1 207 ? -15.016 21 -0.106 1 95 207 ARG A O 1
ATOM 1658 N N . SER A 1 208 ? -16.328 19.391 -0.77 1 96.44 208 SER A N 1
ATOM 1659 C CA . SER A 1 208 ? -16.281 18.703 0.516 1 96.44 208 SER A CA 1
ATOM 1660 C C . SER A 1 208 ? -14.852 18.328 0.885 1 96.44 208 SER A C 1
ATOM 1662 O O . SER A 1 208 ? -14.531 18.172 2.064 1 96.44 208 SER A O 1
ATOM 1664 N N . TRP A 1 209 ? -13.984 18.156 -0.157 1 95.81 209 TRP A N 1
ATOM 1665 C CA . TRP A 1 209 ? -12.609 17.75 0.124 1 95.81 209 TRP A CA 1
ATOM 1666 C C . TRP A 1 209 ? -11.672 18.953 0.122 1 95.81 209 TRP A C 1
ATOM 1668 O O . TRP A 1 209 ? -10.453 18.797 0.114 1 95.81 209 TRP A O 1
ATOM 1678 N N . ASP A 1 210 ? -12.273 20.094 0.05 1 93.25 210 ASP A N 1
ATOM 1679 C CA . ASP A 1 210 ? -11.453 21.297 0.171 1 93.25 210 ASP A CA 1
ATOM 1680 C C . ASP A 1 210 ? -10.695 21.328 1.497 1 93.25 210 ASP A C 1
ATOM 1682 O O . ASP A 1 210 ? -11.25 20.969 2.539 1 93.25 210 ASP A O 1
ATOM 1686 N N . SER A 1 211 ? -9.422 21.75 1.394 1 90.62 211 SER A N 1
ATOM 1687 C CA . SER A 1 211 ? -8.586 21.75 2.59 1 90.62 211 SER A CA 1
ATOM 1688 C C . SER A 1 211 ? -9.188 22.625 3.682 1 90.62 211 SER A C 1
ATOM 1690 O O . SER A 1 211 ? -9.078 22.312 4.867 1 90.62 211 SER A O 1
ATOM 1692 N N . ARG A 1 212 ? -9.836 23.781 3.363 1 91.88 212 ARG A N 1
ATOM 1693 C CA . ARG A 1 212 ? -10.445 24.703 4.328 1 91.88 212 ARG A CA 1
ATOM 1694 C C . ARG A 1 212 ? -11.602 24.031 5.062 1 91.88 212 ARG A C 1
ATOM 1696 O O . ARG A 1 212 ? -11.844 24.312 6.234 1 91.88 212 ARG A O 1
ATOM 1703 N N . ILE A 1 213 ? -12.266 23.141 4.328 1 95.38 213 ILE A N 1
ATOM 1704 C CA . ILE A 1 213 ? -13.367 22.406 4.938 1 95.38 213 ILE A CA 1
ATOM 1705 C C . ILE A 1 213 ? -12.812 21.328 5.871 1 95.38 213 ILE A C 1
ATOM 1707 O O . ILE A 1 213 ? -13.266 21.188 7.012 1 95.38 213 ILE A O 1
ATOM 1711 N N . ILE A 1 214 ? -11.812 20.594 5.422 1 94.81 214 ILE A N 1
ATOM 1712 C CA . ILE A 1 214 ? -11.234 19.5 6.188 1 94.81 214 ILE A CA 1
ATOM 1713 C C . ILE A 1 214 ? -10.633 20.031 7.484 1 94.81 214 ILE A C 1
ATOM 1715 O O . ILE A 1 214 ? -10.758 19.391 8.539 1 94.81 214 ILE A O 1
ATOM 1719 N N . HIS A 1 215 ? -10.109 21.219 7.426 1 92.31 215 HIS A N 1
ATOM 1720 C CA . HIS A 1 215 ? -9.461 21.828 8.594 1 92.31 215 HIS A CA 1
ATOM 1721 C C . HIS A 1 215 ? -10.492 22.234 9.641 1 92.31 215 HIS A C 1
ATOM 1723 O O . HIS A 1 215 ? -10.148 22.438 10.805 1 92.31 215 HIS A O 1
ATOM 1729 N N . ARG A 1 216 ? -11.703 22.375 9.219 1 94.06 216 ARG A N 1
ATOM 1730 C CA . ARG A 1 216 ? -12.758 22.828 10.133 1 94.06 216 ARG A CA 1
ATOM 1731 C C . ARG A 1 216 ? -13.453 21.625 10.773 1 94.06 216 ARG A C 1
ATOM 1733 O O . ARG A 1 216 ? -14.25 21.797 11.695 1 94.06 216 ARG A O 1
ATOM 1740 N N . LEU A 1 217 ? -13.055 20.438 10.336 1 95.69 217 LEU A N 1
ATOM 1741 C CA . LEU A 1 217 ? -13.656 19.219 10.883 1 95.69 217 LEU A CA 1
ATOM 1742 C C . LEU A 1 217 ? -12.977 18.797 12.18 1 95.69 217 LEU A C 1
ATOM 1744 O O . LEU A 1 217 ? -11.812 19.141 12.406 1 95.69 217 LEU A O 1
ATOM 1748 N N . PRO A 1 218 ? -13.836 18.156 13.031 1 93.06 218 PRO A N 1
ATOM 1749 C CA . PRO A 1 218 ? -13.125 17.5 14.125 1 93.06 218 PRO A CA 1
ATOM 1750 C C . PRO A 1 218 ? -11.969 16.625 13.641 1 93.06 218 PRO A C 1
ATOM 1752 O O . PRO A 1 218 ? -12.086 15.945 12.617 1 93.06 218 PRO A O 1
ATOM 1755 N N . ALA A 1 219 ? -10.914 16.625 14.352 1 93 219 ALA A N 1
ATOM 1756 C CA . ALA A 1 219 ? -9.664 16.016 13.914 1 93 219 ALA A CA 1
ATOM 1757 C C . ALA A 1 219 ? -9.852 14.531 13.617 1 93 219 ALA A C 1
ATOM 1759 O O . ALA A 1 219 ? -9.289 14 12.656 1 93 219 ALA A O 1
ATOM 1760 N N . HIS A 1 220 ? -10.648 13.883 14.461 1 93 220 HIS A N 1
ATOM 1761 C CA . HIS A 1 220 ? -10.812 12.445 14.289 1 93 220 HIS A CA 1
ATOM 1762 C C . HIS A 1 220 ? -11.664 12.133 13.062 1 93 220 HIS A C 1
ATOM 1764 O O . HIS A 1 220 ? -11.609 11.023 12.523 1 93 220 HIS A O 1
ATOM 1770 N N . LEU A 1 221 ? -12.492 13.086 12.641 1 95.88 221 LEU A N 1
ATOM 1771 C CA . LEU A 1 221 ? -13.227 12.93 11.391 1 95.88 221 LEU A CA 1
ATOM 1772 C C . LEU A 1 221 ? -12.344 13.266 10.195 1 95.88 221 LEU A C 1
ATOM 1774 O O . LEU A 1 221 ? -12.352 12.555 9.188 1 95.88 221 LEU A O 1
ATOM 1778 N N . ALA A 1 222 ? -11.594 14.352 10.312 1 96.69 222 ALA A N 1
ATOM 1779 C CA . ALA A 1 222 ? -10.688 14.773 9.242 1 96.69 222 ALA A CA 1
ATOM 1780 C C . ALA A 1 222 ? -9.68 13.672 8.914 1 96.69 222 ALA A C 1
ATOM 1782 O O . ALA A 1 222 ? -9.273 13.523 7.758 1 96.69 222 ALA A O 1
ATOM 1783 N N . ALA A 1 223 ? -9.336 12.891 9.891 1 95.81 223 ALA A N 1
ATOM 1784 C CA . ALA A 1 223 ? -8.32 11.852 9.75 1 95.81 223 ALA A CA 1
ATOM 1785 C C . ALA A 1 223 ? -8.82 10.711 8.867 1 95.81 223 ALA A C 1
ATOM 1787 O O . ALA A 1 223 ? -8.031 9.898 8.383 1 95.81 223 ALA A O 1
ATOM 1788 N N . GLU A 1 224 ? -10.125 10.656 8.617 1 96.81 224 GLU A N 1
ATOM 1789 C CA . GLU A 1 224 ? -10.688 9.617 7.766 1 96.81 224 GLU A CA 1
ATOM 1790 C C . GLU A 1 224 ? -10.398 9.891 6.293 1 96.81 224 GLU A C 1
ATOM 1792 O O . GLU A 1 224 ? -10.492 8.992 5.457 1 96.81 224 GLU A O 1
ATOM 1797 N N . PHE A 1 225 ? -10.141 11.188 5.98 1 97.12 225 PHE A N 1
ATOM 1798 C CA . PHE A 1 225 ? -9.891 11.531 4.586 1 97.12 225 PHE A CA 1
ATOM 1799 C C . PHE A 1 225 ? -8.617 10.859 4.086 1 97.12 225 PHE A C 1
ATOM 1801 O O . PHE A 1 225 ? -7.551 11.023 4.676 1 97.12 225 PHE A O 1
ATOM 1808 N N . PRO A 1 226 ? -8.586 10.164 2.988 1 95.06 226 PRO A N 1
ATOM 1809 C CA . PRO A 1 226 ? -7.539 9.195 2.67 1 95.06 226 PRO A CA 1
ATOM 1810 C C . PRO A 1 226 ? -6.449 9.781 1.772 1 95.06 226 PRO A C 1
ATOM 1812 O O . PRO A 1 226 ? -5.508 9.07 1.403 1 95.06 226 PRO A O 1
ATOM 1815 N N . CYS A 1 227 ? -6.484 11.016 1.368 1 94.56 227 CYS A N 1
ATOM 1816 C CA . CYS A 1 227 ? -5.594 11.43 0.289 1 94.56 227 CYS A CA 1
ATOM 1817 C C . CYS A 1 227 ? -5.039 12.82 0.548 1 94.56 227 CYS A C 1
ATOM 1819 O O . CYS A 1 227 ? -5.566 13.562 1.377 1 94.56 227 CYS A O 1
ATOM 1821 N N . ARG A 1 228 ? -3.984 13.008 -0.081 1 91.31 228 ARG A N 1
ATOM 1822 C CA . ARG A 1 228 ? -3.436 14.344 -0.252 1 91.31 228 ARG A CA 1
ATOM 1823 C C . ARG A 1 228 ? -3.764 14.898 -1.634 1 91.31 228 ARG A C 1
ATOM 1825 O O . ARG A 1 228 ? -3.426 14.289 -2.65 1 91.31 228 ARG A O 1
ATOM 1832 N N . LEU A 1 229 ? -4.383 16 -1.576 1 89.56 229 LEU A N 1
ATOM 1833 C CA . LEU A 1 229 ? -4.879 16.547 -2.838 1 89.56 229 LEU A CA 1
ATOM 1834 C C . LEU A 1 229 ? -3.994 17.688 -3.316 1 89.56 229 LEU A C 1
ATOM 1836 O O . LEU A 1 229 ? -3.508 18.484 -2.51 1 89.56 229 LEU A O 1
ATOM 1840 N N . THR A 1 230 ? -3.684 17.625 -4.559 1 83.62 230 THR A N 1
ATOM 1841 C CA . THR A 1 230 ? -3.176 18.797 -5.262 1 83.62 230 THR A CA 1
ATOM 1842 C C . THR A 1 230 ? -4.191 19.297 -6.285 1 83.62 230 THR A C 1
ATOM 1844 O O . THR A 1 230 ? -5.324 18.812 -6.336 1 83.62 230 THR A O 1
ATOM 1847 N N . HIS A 1 231 ? -3.869 20.281 -6.941 1 72.31 231 HIS A N 1
ATOM 1848 C CA . HIS A 1 231 ? -4.809 20.859 -7.891 1 72.31 231 HIS A CA 1
ATOM 1849 C C . HIS A 1 231 ? -5.23 19.844 -8.945 1 72.31 231 HIS A C 1
ATOM 1851 O O . HIS A 1 231 ? -6.41 19.734 -9.281 1 72.31 231 HIS A O 1
ATOM 1857 N N . ARG A 1 232 ? -4.297 19 -9.344 1 70.69 232 ARG A N 1
ATOM 1858 C CA . ARG A 1 232 ? -4.613 18.141 -10.484 1 70.69 232 ARG A CA 1
ATOM 1859 C C . ARG A 1 232 ? -4.652 16.672 -10.07 1 70.69 232 ARG A C 1
ATOM 1861 O O . ARG A 1 232 ? -5.27 15.852 -10.75 1 70.69 232 ARG A O 1
ATOM 1868 N N . SER A 1 233 ? -4.047 16.391 -9.086 1 83.69 233 SER A N 1
ATOM 1869 C CA . SER A 1 233 ? -3.898 14.977 -8.781 1 83.69 233 SER A CA 1
ATOM 1870 C C . SER A 1 233 ? -3.977 14.719 -7.281 1 83.69 233 SER A C 1
ATOM 1872 O O . SER A 1 233 ? -4.043 15.664 -6.488 1 83.69 233 SER A O 1
ATOM 1874 N N . ALA A 1 234 ? -4.301 13.539 -7.02 1 94.38 234 ALA A N 1
ATOM 1875 C CA . ALA A 1 234 ? -4.387 13.133 -5.621 1 94.38 234 ALA A CA 1
ATOM 1876 C C . ALA A 1 234 ? -3.592 11.852 -5.379 1 94.38 234 ALA A C 1
ATOM 1878 O O . ALA A 1 234 ? -3.516 10.984 -6.25 1 94.38 234 ALA A O 1
ATOM 1879 N N . LEU A 1 235 ? -2.936 11.852 -4.262 1 96.38 235 LEU A N 1
ATOM 1880 C CA . LEU A 1 235 ? -2.137 10.711 -3.826 1 96.38 235 LEU A CA 1
ATOM 1881 C C . LEU A 1 235 ? -2.629 10.18 -2.482 1 96.38 235 LEU A C 1
ATOM 1883 O O . LEU A 1 235 ? -2.939 10.961 -1.581 1 96.38 235 LEU A O 1
ATOM 1887 N N . ALA A 1 236 ? -2.734 8.883 -2.43 1 97.12 236 ALA A N 1
ATOM 1888 C CA . ALA A 1 236 ? -3.123 8.297 -1.15 1 97.12 236 ALA A CA 1
ATOM 1889 C C . ALA A 1 236 ? -2.131 8.672 -0.052 1 97.12 236 ALA A C 1
ATOM 1891 O O . ALA A 1 236 ? -0.921 8.703 -0.285 1 97.12 236 ALA A O 1
ATOM 1892 N N . GLU A 1 237 ? -2.645 8.906 1.105 1 95.19 237 GLU A N 1
ATOM 1893 C CA . GLU A 1 237 ? -1.806 9.281 2.238 1 95.19 237 GLU A CA 1
ATOM 1894 C C . GLU A 1 237 ? -0.768 8.203 2.539 1 95.19 237 GLU A C 1
ATOM 1896 O O . GLU A 1 237 ? 0.378 8.516 2.873 1 95.19 237 GLU A O 1
ATOM 1901 N N . SER A 1 238 ? -1.167 6.961 2.418 1 95.44 238 SER A N 1
ATOM 1902 C CA . SER A 1 238 ? -0.26 5.848 2.678 1 95.44 238 SER A CA 1
ATOM 1903 C C . SER A 1 238 ? 0.889 5.828 1.675 1 95.44 238 SER A C 1
ATOM 1905 O O . SER A 1 238 ? 2.027 5.516 2.033 1 95.44 238 SER A O 1
ATOM 1907 N N . VAL A 1 239 ? 0.594 6.145 0.481 1 97.12 239 VAL A N 1
ATOM 1908 C CA . VAL A 1 239 ? 1.629 6.18 -0.548 1 97.12 239 VAL A CA 1
ATOM 1909 C C . VAL A 1 239 ? 2.619 7.301 -0.247 1 97.12 239 VAL A C 1
ATOM 1911 O O . VAL A 1 239 ? 3.83 7.129 -0.409 1 97.12 239 VAL A O 1
ATOM 1914 N N . LEU A 1 240 ? 2.129 8.383 0.201 1 96.12 240 LEU A N 1
ATOM 1915 C CA . LEU A 1 240 ? 2.986 9.516 0.525 1 96.12 240 LEU A CA 1
ATOM 1916 C C . LEU A 1 240 ? 3.963 9.164 1.642 1 96.12 240 LEU A C 1
ATOM 1918 O O . LEU A 1 240 ? 5.152 9.477 1.557 1 96.12 240 LEU A O 1
ATOM 1922 N N . THR A 1 241 ? 3.455 8.555 2.652 1 95.56 241 THR A N 1
ATOM 1923 C CA . THR A 1 241 ? 4.328 8.203 3.768 1 95.56 241 THR A CA 1
ATOM 1924 C C . THR A 1 241 ? 5.371 7.172 3.334 1 95.56 241 THR A C 1
ATOM 1926 O O . THR A 1 241 ? 6.512 7.207 3.793 1 95.56 241 THR A O 1
ATOM 1929 N N . TRP A 1 242 ? 4.988 6.297 2.484 1 97 242 TRP A N 1
ATOM 1930 C CA . TRP A 1 242 ? 5.949 5.34 1.946 1 97 242 TRP A CA 1
ATOM 1931 C C . TRP A 1 242 ? 6.996 6.043 1.087 1 97 242 TRP A C 1
ATOM 1933 O O . TRP A 1 242 ? 8.172 5.68 1.111 1 97 242 TRP A O 1
ATOM 1943 N N . MET A 1 243 ? 6.496 6.93 0.295 1 96.56 243 MET A N 1
ATOM 1944 C CA . MET A 1 243 ? 7.418 7.715 -0.524 1 96.56 243 MET A CA 1
ATOM 1945 C C . MET A 1 243 ? 8.477 8.391 0.341 1 96.56 243 MET A C 1
ATOM 1947 O O . MET A 1 243 ? 9.656 8.391 -0.002 1 96.56 243 MET A O 1
ATOM 1951 N N . GLN A 1 244 ? 8.031 8.898 1.491 1 94.25 244 GLN A N 1
ATOM 1952 C CA . GLN A 1 244 ? 8.953 9.516 2.436 1 94.25 244 GLN A CA 1
ATOM 1953 C C . GLN A 1 244 ? 10.031 8.523 2.879 1 94.25 244 GLN A C 1
ATOM 1955 O O . GLN A 1 244 ? 11.219 8.859 2.904 1 94.25 244 GLN A O 1
ATOM 1960 N N . SER A 1 245 ? 9.602 7.336 3.227 1 94.62 245 SER A N 1
ATOM 1961 C CA . SER A 1 245 ? 10.539 6.309 3.656 1 94.62 245 SER A CA 1
ATOM 1962 C C . SER A 1 245 ? 11.508 5.934 2.533 1 94.62 245 SER A C 1
ATOM 1964 O O . SER A 1 245 ? 12.688 5.707 2.777 1 94.62 245 SER A O 1
ATOM 1966 N N . CYS A 1 246 ? 11 5.887 1.343 1 95.56 246 CYS A N 1
ATOM 1967 C CA . CYS A 1 246 ? 11.844 5.547 0.203 1 95.56 246 CYS A CA 1
ATOM 1968 C C . CYS A 1 246 ? 12.875 6.637 -0.055 1 95.56 246 CYS A C 1
ATOM 1970 O O . CYS A 1 246 ? 14.055 6.348 -0.276 1 95.56 246 CYS A O 1
ATOM 1972 N N . PHE A 1 247 ? 12.398 7.879 0.018 1 91.81 247 PHE A N 1
ATOM 1973 C CA . PHE A 1 247 ? 13.297 9 -0.199 1 91.81 247 PHE A CA 1
ATOM 1974 C C . PHE A 1 247 ? 14.406 9.016 0.847 1 91.81 247 PHE A C 1
ATOM 1976 O O . PHE A 1 247 ? 15.562 9.297 0.529 1 91.81 247 PHE A O 1
ATOM 1983 N N . GLN A 1 248 ? 14.055 8.695 2.043 1 87.81 248 GLN A N 1
ATOM 1984 C CA . GLN A 1 248 ? 15.016 8.68 3.141 1 87.81 248 GLN A CA 1
ATOM 1985 C C . GLN A 1 248 ? 16.062 7.586 2.939 1 87.81 248 GLN A C 1
ATOM 1987 O O . GLN A 1 248 ? 17.172 7.668 3.48 1 87.81 248 GLN A O 1
ATOM 1992 N N . ASN A 1 249 ? 15.688 6.637 2.156 1 89.94 249 ASN A N 1
ATOM 1993 C CA . ASN A 1 249 ? 16.609 5.512 1.97 1 89.94 249 ASN A CA 1
ATOM 1994 C C . ASN A 1 249 ? 17.25 5.543 0.589 1 89.94 249 ASN A C 1
ATOM 1996 O O . ASN A 1 249 ? 17.734 4.516 0.101 1 89.94 249 ASN A O 1
ATOM 2000 N N . GLY A 1 250 ? 17.141 6.621 -0.092 1 85.06 250 GLY A N 1
ATOM 2001 C CA . GLY A 1 250 ? 17.922 6.809 -1.298 1 85.06 250 GLY A CA 1
ATOM 2002 C C . GLY A 1 250 ? 17.125 6.582 -2.572 1 85.06 250 GLY A C 1
ATOM 2003 O O . GLY A 1 250 ? 17.656 6.766 -3.674 1 85.06 250 GLY A O 1
ATOM 2004 N N . MET A 1 251 ? 15.969 6.145 -2.445 1 90.5 251 MET A N 1
ATOM 2005 C CA . MET A 1 251 ? 15.117 6.016 -3.625 1 90.5 251 MET A CA 1
ATOM 2006 C C . MET A 1 251 ? 14.5 7.359 -4 1 90.5 251 MET A C 1
ATOM 2008 O O . MET A 1 251 ? 13.586 7.836 -3.324 1 90.5 251 MET A O 1
ATOM 2012 N N . GLY A 1 252 ? 14.883 7.926 -5.082 1 90.44 252 GLY A N 1
ATOM 2013 C CA . GLY A 1 252 ? 14.422 9.242 -5.488 1 90.44 252 GLY A CA 1
ATOM 2014 C C . GLY A 1 252 ? 13.039 9.227 -6.109 1 90.44 252 GLY A C 1
ATOM 2015 O O . GLY A 1 252 ? 12.398 8.18 -6.176 1 90.44 252 GLY A O 1
ATOM 2016 N N . SER A 1 253 ? 12.625 10.398 -6.543 1 93.25 253 SER A N 1
ATOM 2017 C CA . SER A 1 253 ? 11.273 10.57 -7.059 1 93.25 253 SER A CA 1
ATOM 2018 C C . SER A 1 253 ? 11.078 9.805 -8.359 1 93.25 253 SER A C 1
ATOM 2020 O O . SER A 1 253 ? 10 9.258 -8.609 1 93.25 253 SER A O 1
ATOM 2022 N N . LYS A 1 254 ? 12.078 9.773 -9.195 1 94.12 254 LYS A N 1
ATOM 2023 C CA . LYS A 1 254 ? 11.961 9.055 -10.461 1 94.12 254 LYS A CA 1
ATOM 2024 C C . LYS A 1 254 ? 11.836 7.555 -10.234 1 94.12 254 LYS A C 1
ATOM 2026 O O . LYS A 1 254 ? 10.977 6.902 -10.828 1 94.12 254 LYS A O 1
ATOM 2031 N N . GLN A 1 255 ? 12.75 7.066 -9.375 1 94.94 255 GLN A N 1
ATOM 2032 C CA . GLN A 1 255 ? 12.703 5.645 -9.055 1 94.94 255 GLN A CA 1
ATOM 2033 C C . GLN A 1 255 ? 11.375 5.27 -8.414 1 94.94 255 GLN A C 1
ATOM 2035 O O . GLN A 1 255 ? 10.828 4.195 -8.68 1 94.94 255 GLN A O 1
ATOM 2040 N N . PHE A 1 256 ? 10.938 6.148 -7.613 1 96.88 256 PHE A N 1
ATOM 2041 C CA . PHE A 1 256 ? 9.664 5.887 -6.957 1 96.88 256 PHE A CA 1
ATOM 2042 C C . PHE A 1 256 ? 8.523 5.898 -7.965 1 96.88 256 PHE A C 1
ATOM 2044 O O . PHE A 1 256 ? 7.645 5.031 -7.926 1 96.88 256 PHE A O 1
ATOM 2051 N N . SER A 1 257 ? 8.492 6.891 -8.82 1 96.62 257 SER A N 1
ATOM 2052 C CA . SER A 1 257 ? 7.477 6.973 -9.867 1 96.62 257 SER A CA 1
ATOM 2053 C C . SER A 1 257 ? 7.492 5.727 -10.75 1 96.62 257 SER A C 1
ATOM 2055 O O . SER A 1 257 ? 6.434 5.191 -11.094 1 96.62 257 SER A O 1
ATOM 2057 N N . ASP A 1 258 ? 8.609 5.258 -11.07 1 95.81 258 ASP A N 1
ATOM 2058 C CA . ASP A 1 258 ? 8.742 4.047 -11.875 1 95.81 258 ASP A CA 1
ATOM 2059 C C . ASP A 1 258 ? 8.203 2.83 -11.125 1 95.81 258 ASP A C 1
ATOM 2061 O O . ASP A 1 258 ? 7.543 1.975 -11.719 1 95.81 258 ASP A O 1
ATOM 2065 N N . ALA A 1 259 ? 8.594 2.787 -9.883 1 96.5 259 ALA A N 1
ATOM 2066 C CA . ALA A 1 259 ? 8.102 1.684 -9.062 1 96.5 259 ALA A CA 1
ATOM 2067 C C . ALA A 1 259 ? 6.574 1.684 -9.008 1 96.5 259 ALA A C 1
ATOM 2069 O O . ALA A 1 259 ? 5.945 0.628 -9.102 1 96.5 259 ALA A O 1
ATOM 2070 N N . LEU A 1 260 ? 6.027 2.834 -8.852 1 97.06 260 LEU A N 1
ATOM 2071 C CA . LEU A 1 260 ? 4.574 2.959 -8.836 1 97.06 260 LEU A CA 1
ATOM 2072 C C . LEU A 1 260 ? 3.979 2.488 -10.164 1 97.06 260 LEU A C 1
ATOM 2074 O O . LEU A 1 260 ? 2.975 1.773 -10.172 1 97.06 260 LEU A O 1
ATOM 2078 N N . ARG A 1 261 ? 4.562 2.891 -11.203 1 96.81 261 ARG A N 1
ATOM 2079 C CA . ARG A 1 261 ? 4.09 2.48 -12.523 1 96.81 261 ARG A CA 1
ATOM 2080 C C . ARG A 1 261 ? 4.16 0.966 -12.68 1 96.81 261 ARG A C 1
ATOM 2082 O O . ARG A 1 261 ? 3.223 0.347 -13.188 1 96.81 261 ARG A O 1
ATOM 2089 N N . VAL A 1 262 ? 5.25 0.397 -12.297 1 96.56 262 VAL A N 1
ATOM 2090 C CA . VAL A 1 262 ? 5.418 -1.049 -12.391 1 96.56 262 VAL A CA 1
ATOM 2091 C C . VAL A 1 262 ? 4.301 -1.754 -11.625 1 96.56 262 VAL A C 1
ATOM 2093 O O . VAL A 1 262 ? 3.715 -2.719 -12.125 1 96.56 262 VAL A O 1
ATOM 2096 N N . GLN A 1 263 ? 4.023 -1.241 -10.445 1 97.44 263 GLN A N 1
ATOM 2097 C CA . GLN A 1 263 ? 2.992 -1.874 -9.625 1 97.44 263 GLN A CA 1
ATOM 2098 C C . GLN A 1 263 ? 1.623 -1.771 -10.297 1 97.44 263 GLN A C 1
ATOM 2100 O O . GLN A 1 263 ? 0.844 -2.727 -10.273 1 97.44 263 GLN A O 1
ATOM 2105 N N . HIS A 1 264 ? 1.322 -0.659 -10.875 1 97.56 264 HIS A N 1
ATOM 2106 C CA . HIS A 1 264 ? 0.036 -0.466 -11.531 1 97.56 264 HIS A CA 1
ATOM 2107 C C . HIS A 1 264 ? -0.083 -1.342 -12.773 1 97.56 264 HIS A C 1
ATOM 2109 O O . HIS A 1 264 ? -1.125 -1.957 -13.008 1 97.56 264 HIS A O 1
ATOM 2115 N N . VAL A 1 265 ? 0.948 -1.399 -13.492 1 97.19 265 VAL A N 1
ATOM 2116 C CA . VAL A 1 265 ? 0.935 -2.205 -14.703 1 97.19 265 VAL A CA 1
ATOM 2117 C C . VAL A 1 265 ? 0.875 -3.688 -14.344 1 97.19 265 VAL A C 1
ATOM 2119 O O . VAL A 1 265 ? 0.193 -4.469 -15.008 1 97.19 265 VAL A O 1
ATOM 2122 N N . LEU A 1 266 ? 1.594 -4.035 -13.359 1 96.44 266 LEU A N 1
ATOM 2123 C CA . LEU A 1 266 ? 1.558 -5.422 -12.898 1 96.44 266 LEU A CA 1
ATOM 2124 C C . LEU A 1 266 ? 0.141 -5.824 -12.5 1 96.44 266 LEU A C 1
ATOM 2126 O O . LEU A 1 266 ? -0.311 -6.922 -12.836 1 96.44 266 LEU A O 1
ATOM 2130 N N . ALA A 1 267 ? -0.511 -4.98 -11.766 1 96.44 267 ALA A N 1
ATOM 2131 C CA . ALA A 1 267 ? -1.889 -5.254 -11.359 1 96.44 267 ALA A CA 1
ATOM 2132 C C . ALA A 1 267 ? -2.801 -5.379 -12.578 1 96.44 267 ALA A C 1
ATOM 2134 O O . ALA A 1 267 ? -3.691 -6.234 -12.609 1 96.44 267 ALA A O 1
ATOM 2135 N N . TYR A 1 268 ? -2.561 -4.523 -13.492 1 97 268 TYR A N 1
ATOM 2136 C CA . TYR A 1 268 ? -3.344 -4.559 -14.719 1 97 268 TYR A CA 1
ATOM 2137 C C . TYR A 1 268 ? -3.084 -5.848 -15.492 1 97 268 TYR A C 1
ATOM 2139 O O . TYR A 1 268 ? -4.016 -6.465 -16.016 1 97 268 TYR A O 1
ATOM 2147 N N . ASP A 1 269 ? -1.863 -6.273 -15.594 1 95.88 269 ASP A N 1
ATOM 2148 C CA . ASP A 1 269 ? -1.491 -7.508 -16.281 1 95.88 269 ASP A CA 1
ATOM 2149 C C . ASP A 1 269 ? -2.084 -8.727 -15.578 1 95.88 269 ASP A C 1
ATOM 2151 O O . ASP A 1 269 ? -2.445 -9.711 -16.234 1 95.88 269 ASP A O 1
ATOM 21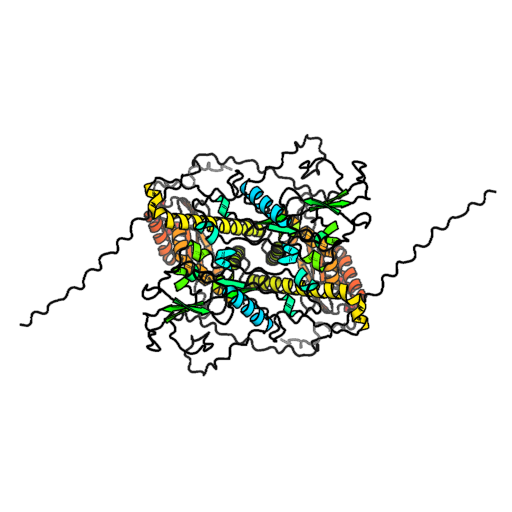55 N N . ASP A 1 270 ? -2.066 -8.633 -14.344 1 95.88 270 ASP A N 1
ATOM 2156 C CA . ASP A 1 270 ? -2.678 -9.719 -13.586 1 95.88 270 ASP A CA 1
ATOM 2157 C C . ASP A 1 270 ? -4.156 -9.867 -13.93 1 95.88 270 ASP A C 1
ATOM 2159 O O . ASP A 1 270 ? -4.656 -10.984 -14.078 1 95.88 270 ASP A O 1
ATOM 2163 N N . LEU A 1 271 ? -4.859 -8.781 -14.023 1 96.38 271 LEU A N 1
ATOM 2164 C CA . LEU A 1 271 ? -6.258 -8.812 -14.43 1 96.38 271 LEU A CA 1
ATOM 2165 C C . LEU A 1 271 ? -6.41 -9.43 -15.82 1 96.38 271 LEU A C 1
ATOM 2167 O O . LEU A 1 271 ? -7.32 -10.219 -16.047 1 96.38 271 LEU A O 1
ATOM 2171 N N . HIS A 1 272 ? -5.551 -8.984 -16.656 1 95.88 272 HIS A N 1
ATOM 2172 C CA . HIS A 1 272 ? -5.551 -9.523 -18.016 1 95.88 272 HIS A CA 1
ATOM 2173 C C . HIS A 1 272 ? -5.352 -11.031 -18 1 95.88 272 HIS A C 1
ATOM 2175 O O . HIS A 1 272 ? -6.062 -11.758 -18.703 1 95.88 272 HIS A O 1
ATOM 2181 N N . LEU A 1 273 ? -4.402 -11.453 -17.266 1 94.94 273 LEU A N 1
ATOM 2182 C CA . LEU A 1 273 ? -4.117 -12.883 -17.188 1 94.94 273 LEU A CA 1
ATOM 2183 C C . LEU A 1 273 ? -5.32 -13.648 -16.641 1 94.94 273 LEU A C 1
ATOM 2185 O O . LEU A 1 273 ? -5.656 -14.719 -17.156 1 94.94 273 LEU A O 1
ATOM 2189 N N . ARG A 1 274 ? -5.945 -13.125 -15.648 1 94.81 274 ARG A N 1
ATOM 2190 C CA . ARG A 1 274 ? -7.129 -13.766 -15.078 1 94.81 274 ARG A CA 1
ATOM 2191 C C . ARG A 1 274 ? -8.25 -13.859 -16.109 1 94.81 274 ARG A C 1
ATOM 2193 O O . ARG A 1 274 ? -8.953 -14.867 -16.172 1 94.81 274 ARG A O 1
ATOM 2200 N N . TYR A 1 275 ? -8.391 -12.844 -16.828 1 93.62 275 TYR A N 1
ATOM 2201 C CA . TYR A 1 275 ? -9.375 -12.812 -17.906 1 93.62 275 TYR A CA 1
ATOM 2202 C C . TYR A 1 275 ? -9.102 -13.914 -18.938 1 93.62 275 TYR A C 1
ATOM 2204 O O . TYR A 1 275 ? -10 -14.664 -19.297 1 93.62 275 TYR A O 1
ATOM 2212 N N . LEU A 1 276 ? -7.852 -14.008 -19.359 1 91.25 276 LEU A N 1
ATOM 2213 C CA . LEU A 1 276 ? -7.469 -15 -20.359 1 91.25 276 LEU A CA 1
ATOM 2214 C C . LEU A 1 276 ? -7.645 -16.406 -19.812 1 91.25 276 LEU A C 1
ATOM 2216 O O . LEU A 1 276 ? -8.102 -17.297 -20.531 1 91.25 276 LEU A O 1
ATOM 2220 N N . GLU A 1 277 ? -7.281 -16.578 -18.609 1 90.12 277 GLU A N 1
ATOM 2221 C CA . GLU A 1 277 ? -7.414 -17.906 -17.984 1 90.12 277 GLU A CA 1
ATOM 2222 C C . GLU A 1 277 ? -8.875 -18.312 -17.859 1 90.12 277 GLU A C 1
ATOM 2224 O O . GLU A 1 277 ? -9.219 -19.469 -18.062 1 90.12 277 GLU A O 1
ATOM 2229 N N . PHE A 1 278 ? -9.672 -17.391 -17.531 1 91.12 278 PHE A N 1
ATOM 2230 C CA . PHE A 1 278 ? -11.109 -17.641 -17.438 1 91.12 278 PHE A CA 1
ATOM 2231 C C . PHE A 1 278 ? -11.672 -18.047 -18.797 1 91.12 278 PHE A C 1
ATOM 2233 O O . PHE A 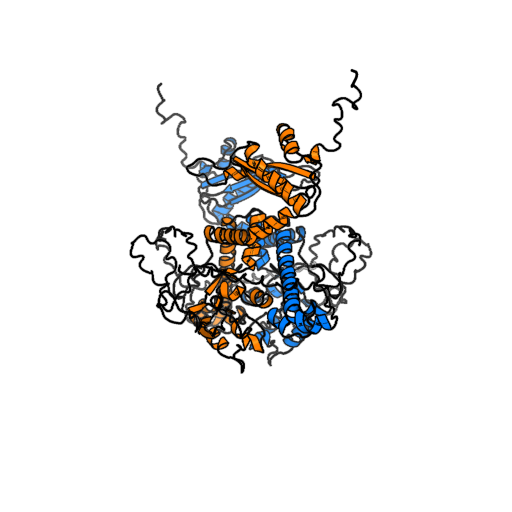1 278 ? -12.438 -19.016 -18.891 1 91.12 278 PHE A O 1
ATOM 2240 N N . LEU A 1 279 ? -11.281 -17.281 -19.828 1 86.75 279 LEU A N 1
ATOM 2241 C CA . LEU A 1 279 ? -11.75 -17.578 -21.172 1 86.75 279 LEU A CA 1
ATOM 2242 C C . LEU A 1 279 ? -11.258 -18.953 -21.625 1 86.75 279 LEU A C 1
ATOM 2244 O O . LEU A 1 279 ? -12 -19.703 -22.266 1 86.75 279 LEU A O 1
ATOM 2248 N N . ALA A 1 280 ? -10.031 -19.203 -21.297 1 83.88 280 ALA A N 1
ATOM 2249 C CA . ALA A 1 280 ? -9.453 -20.484 -21.688 1 83.88 280 ALA A CA 1
ATOM 2250 C C . ALA A 1 280 ? -10.195 -21.641 -21.031 1 83.88 280 ALA A C 1
ATOM 2252 O O . ALA A 1 280 ? -10.367 -22.703 -21.656 1 83.88 280 ALA A O 1
ATOM 2253 N N . ARG A 1 281 ? -10.602 -21.5 -19.891 1 81.62 281 ARG A N 1
ATOM 2254 C CA . ARG A 1 281 ? -11.297 -22.547 -19.156 1 81.62 281 ARG A CA 1
ATOM 2255 C C . ARG A 1 281 ? -12.727 -22.719 -19.656 1 81.62 281 ARG A C 1
ATOM 2257 O O . ARG A 1 281 ? -13.242 -23.828 -19.719 1 81.62 281 ARG A O 1
ATOM 2264 N N . HIS A 1 282 ? -13.398 -21.625 -19.875 1 75.62 282 HIS A N 1
ATOM 2265 C CA . HIS A 1 282 ? -14.812 -21.688 -20.25 1 75.62 282 HIS A CA 1
ATOM 2266 C C . HIS A 1 282 ? -14.969 -21.844 -21.75 1 75.62 282 HIS A C 1
ATOM 2268 O O . HIS A 1 282 ? -16.016 -22.312 -22.219 1 75.62 282 HIS A O 1
ATOM 2274 N N . GLN A 1 283 ? -14.18 -21.172 -22.609 1 59.44 283 GLN A N 1
ATOM 2275 C CA . GLN A 1 283 ? -14.352 -21.203 -24.062 1 59.44 283 GLN A CA 1
ATOM 2276 C C . GLN A 1 283 ? -13.992 -22.562 -24.641 1 59.44 283 GLN A C 1
ATOM 2278 O O . GLN A 1 283 ? -14.43 -22.922 -25.734 1 59.44 283 GLN A O 1
ATOM 2283 N N . PHE A 1 284 ? -13.016 -23.234 -23.984 1 53.66 284 PHE A N 1
ATOM 2284 C CA . PHE A 1 284 ? -12.734 -24.438 -24.766 1 53.66 284 PHE A CA 1
ATOM 2285 C C . PHE A 1 284 ? -14.031 -25.125 -25.156 1 53.66 284 PHE A C 1
ATOM 2287 O O . PHE A 1 284 ? -14.094 -25.781 -26.203 1 53.66 284 PHE A O 1
ATOM 2294 N N . THR A 1 285 ? -14.969 -24.906 -24.359 1 51.88 285 THR A N 1
ATOM 2295 C CA . THR A 1 285 ? -16.031 -25.797 -24.797 1 51.88 285 THR A CA 1
ATOM 2296 C C . THR A 1 285 ? -16.688 -25.281 -26.062 1 51.88 285 THR A C 1
ATOM 2298 O O . THR A 1 285 ? -16.547 -25.859 -27.141 1 51.88 285 THR A O 1
ATOM 2301 N N . LEU A 1 286 ? -17.906 -24.562 -25.953 1 49.53 286 LEU A N 1
ATOM 2302 C CA . LEU A 1 286 ? -18.922 -24.328 -26.969 1 49.53 286 LEU A CA 1
ATOM 2303 C C . LEU A 1 286 ? -18.547 -23.141 -27.859 1 49.53 286 LEU A C 1
ATOM 2305 O O . LEU A 1 286 ? -18.953 -23.078 -29.016 1 49.53 286 LEU A O 1
ATOM 2309 N N . GLY A 1 287 ? -17.859 -22.188 -27.391 1 50.72 287 GLY A N 1
ATOM 2310 C CA . GLY A 1 287 ? -17.641 -20.938 -28.094 1 50.72 287 GLY A CA 1
ATOM 2311 C C . GLY A 1 287 ? -16.656 -21.062 -29.25 1 50.72 287 GLY A C 1
ATOM 2312 O O . GLY A 1 287 ? -16.797 -20.359 -30.25 1 50.72 287 GLY A O 1
ATOM 2313 N N . ASP A 1 288 ? -15.562 -21.828 -29.062 1 52.19 288 ASP A N 1
ATOM 2314 C CA . ASP A 1 288 ? -14.68 -22.062 -30.203 1 52.19 288 ASP A CA 1
ATOM 2315 C C . ASP A 1 288 ? -15.469 -22.609 -31.391 1 52.19 288 ASP A C 1
ATOM 2317 O O . ASP A 1 288 ? -15.172 -22.266 -32.531 1 52.19 288 ASP A O 1
ATOM 2321 N N . LEU A 1 289 ? -16.328 -23.438 -31.031 1 48.72 289 LEU A N 1
ATOM 2322 C CA . LEU A 1 289 ? -17.125 -24 -32.125 1 48.72 289 LEU A CA 1
ATOM 2323 C C . LEU A 1 289 ? -17.953 -22.906 -32.812 1 48.72 289 LEU A C 1
ATOM 2325 O O . LEU A 1 289 ? -18.203 -22.984 -34.031 1 48.72 289 LEU A O 1
ATOM 2329 N N . LEU A 1 290 ? -18.297 -21.922 -32 1 51.94 290 LEU A N 1
ATOM 2330 C CA . LEU A 1 290 ? -19.203 -20.938 -32.594 1 51.94 290 LEU A CA 1
ATOM 2331 C C . LEU A 1 290 ? -18.453 -19.703 -33.062 1 51.94 290 LEU A C 1
ATOM 2333 O O . LEU A 1 290 ? -19.062 -18.75 -33.562 1 51.94 290 LEU A O 1
ATOM 2337 N N . GLY A 1 291 ? -17.125 -19.766 -33.125 1 60.91 291 GLY A N 1
ATOM 2338 C CA . GLY A 1 291 ? -16.375 -18.656 -33.688 1 60.91 291 GLY A CA 1
ATOM 2339 C C . GLY A 1 291 ? -16.469 -17.391 -32.844 1 60.91 291 GLY A C 1
ATOM 2340 O O . GLY A 1 291 ? -16.484 -16.281 -33.375 1 60.91 291 GLY A O 1
ATOM 2341 N N . ARG A 1 292 ? -16.719 -17.562 -31.547 1 66.38 292 ARG A N 1
ATOM 2342 C CA . ARG A 1 292 ? -16.922 -16.375 -30.75 1 66.38 292 ARG A CA 1
ATOM 2343 C C . ARG A 1 292 ? -15.633 -15.586 -30.562 1 66.38 292 ARG A C 1
ATOM 2345 O O . ARG A 1 292 ? -14.57 -16.172 -30.359 1 66.38 292 ARG A O 1
ATOM 2352 N N . LYS A 1 293 ? -15.672 -14.258 -30.891 1 73.81 293 LYS A N 1
ATOM 2353 C CA . LYS A 1 293 ? -14.562 -13.328 -30.734 1 73.81 293 LYS A CA 1
ATOM 2354 C C . LYS A 1 293 ? -14.641 -12.617 -29.375 1 73.81 293 LYS A C 1
ATOM 2356 O O . LYS A 1 293 ? -15.727 -12.281 -28.906 1 73.81 293 LYS A O 1
ATOM 2361 N N . TYR A 1 294 ? -13.5 -12.703 -28.688 1 81.44 294 TYR A N 1
ATOM 2362 C CA . TYR A 1 294 ? -13.445 -12.047 -27.391 1 81.44 294 TYR A CA 1
ATOM 2363 C C . TYR A 1 294 ? -12.672 -10.734 -27.469 1 81.44 294 TYR A C 1
ATOM 2365 O O . TYR A 1 294 ? -11.742 -10.609 -28.281 1 81.44 294 TYR A O 1
ATOM 2373 N N . GLU A 1 295 ? -13.07 -9.758 -26.703 1 85.94 295 GLU A N 1
ATOM 2374 C CA . GLU A 1 295 ? -12.391 -8.469 -26.672 1 85.94 295 GLU A CA 1
ATOM 2375 C C . GLU A 1 295 ? -11.062 -8.562 -25.938 1 85.94 295 GLU A C 1
ATOM 2377 O O . GLU A 1 295 ? -10.953 -9.266 -24.922 1 85.94 295 GLU A O 1
ATOM 2382 N N . THR A 1 296 ? -10.094 -7.805 -26.391 1 86.44 296 THR A N 1
ATOM 2383 C CA . THR A 1 296 ? -8.758 -7.836 -25.797 1 86.44 296 THR A CA 1
ATOM 2384 C C . THR A 1 296 ? -8.578 -6.703 -24.797 1 86.44 296 THR A C 1
ATOM 2386 O O . THR A 1 296 ? -9.297 -5.703 -24.844 1 86.44 296 THR A O 1
ATOM 2389 N N . PHE A 1 297 ? -7.727 -6.957 -23.875 1 91.31 297 PHE A N 1
ATOM 2390 C CA . PHE A 1 297 ? -7.289 -5.891 -22.984 1 91.31 297 PHE A CA 1
ATOM 2391 C C . PHE A 1 297 ? -6.477 -4.852 -23.75 1 91.31 297 PHE A C 1
ATOM 2393 O O . PHE A 1 297 ? -5.516 -5.191 -24.438 1 91.31 297 PHE A O 1
ATOM 2400 N N . LEU A 1 298 ? -6.91 -3.668 -23.625 1 93.5 298 LEU A N 1
ATOM 2401 C CA . LEU A 1 298 ? -6.168 -2.568 -24.234 1 93.5 298 LEU A CA 1
ATOM 2402 C C . LEU A 1 298 ? -4.984 -2.166 -23.359 1 93.5 298 LEU A C 1
ATOM 2404 O O . LEU A 1 298 ? -4.891 -2.584 -22.203 1 93.5 298 LEU A O 1
ATOM 2408 N N . PRO A 1 299 ? -4.074 -1.393 -23.953 1 93.44 299 PRO A N 1
ATOM 2409 C CA . PRO A 1 299 ? -2.934 -0.954 -23.141 1 93.44 299 PRO A CA 1
ATOM 2410 C C . PRO A 1 299 ? -3.355 -0.179 -21.891 1 93.44 299 PRO A C 1
ATOM 2412 O O . PRO A 1 299 ? -4.418 0.446 -21.875 1 93.44 299 PRO A O 1
ATOM 2415 N N . PHE A 1 300 ? -2.492 -0.215 -20.938 1 95.06 300 PHE A N 1
ATOM 2416 C CA . PHE A 1 300 ? -2.764 0.358 -19.625 1 95.06 300 PHE A CA 1
ATOM 2417 C C . PHE A 1 300 ? -3.15 1.827 -19.75 1 95.06 300 PHE A C 1
ATOM 2419 O O . PHE A 1 300 ? -4.074 2.289 -19.078 1 95.06 300 PHE A O 1
ATOM 2426 N N . ASP A 1 301 ? -2.529 2.529 -20.641 1 92 301 ASP A N 1
ATOM 2427 C CA . ASP A 1 301 ? -2.703 3.977 -20.719 1 92 301 ASP A CA 1
ATOM 2428 C C . ASP A 1 301 ? -3.627 4.359 -21.875 1 92 301 ASP A C 1
ATOM 2430 O O . ASP A 1 301 ? -3.66 5.52 -22.281 1 92 301 ASP A O 1
ATOM 2434 N N . ASP A 1 302 ? -4.352 3.377 -22.391 1 93 302 ASP A N 1
ATOM 2435 C CA . ASP A 1 302 ? -5.273 3.65 -23.484 1 93 302 ASP A CA 1
ATOM 2436 C C . ASP A 1 302 ? -6.363 4.633 -23.047 1 93 302 ASP A C 1
ATOM 2438 O O . ASP A 1 302 ? -7 4.441 -22.016 1 93 302 ASP A O 1
ATOM 2442 N N . ARG A 1 303 ? -6.613 5.652 -23.875 1 91.56 303 ARG A N 1
ATOM 2443 C CA . ARG A 1 303 ? -7.531 6.723 -23.5 1 91.56 303 ARG A CA 1
ATOM 2444 C C . ARG A 1 303 ? -8.852 6.598 -24.25 1 91.56 303 ARG A C 1
ATOM 2446 O O . ARG A 1 303 ? -9.695 7.492 -24.188 1 91.56 303 ARG A O 1
ATOM 2453 N N . SER A 1 304 ? -9.031 5.496 -24.875 1 92 304 SER A N 1
ATOM 2454 C CA . SER A 1 304 ? -10.289 5.25 -25.562 1 92 304 SER A CA 1
ATOM 2455 C C . SER A 1 304 ? -11.414 4.941 -24.578 1 92 304 SER A C 1
ATOM 2457 O O . SER A 1 304 ? -11.156 4.68 -23.406 1 92 304 SER A O 1
ATOM 2459 N N . PRO A 1 305 ? -12.625 4.953 -25.016 1 92.88 305 PRO A N 1
ATOM 2460 C CA . PRO A 1 305 ? -13.758 4.715 -24.109 1 92.88 305 PRO A CA 1
ATOM 2461 C C . PRO A 1 305 ? -13.75 3.312 -23.5 1 92.88 305 PRO A C 1
ATOM 2463 O O . PRO A 1 305 ? -14.367 3.08 -22.469 1 92.88 305 PRO A O 1
ATOM 2466 N N . LYS A 1 306 ? -13 2.482 -24.141 1 93.88 306 LYS A N 1
ATOM 2467 C CA . LYS A 1 306 ? -12.945 1.113 -23.641 1 93.88 306 LYS A CA 1
ATOM 2468 C C . LYS A 1 306 ? -11.68 0.882 -22.812 1 93.88 306 LYS A C 1
ATOM 2470 O O . LYS A 1 306 ? -11.531 -0.163 -22.172 1 93.88 306 LYS A O 1
ATOM 2475 N N . GLY A 1 307 ? -10.828 1.866 -22.828 1 94.06 307 GLY A N 1
ATOM 2476 C CA . GLY A 1 307 ? -9.555 1.715 -22.156 1 94.06 307 GLY A CA 1
ATOM 2477 C C . GLY A 1 307 ? -9.648 1.972 -20.656 1 94.06 307 GLY A C 1
ATOM 2478 O O . GLY A 1 307 ? -10.617 2.561 -20.188 1 94.06 307 GLY A O 1
ATOM 2479 N N . ARG A 1 308 ? -8.672 1.559 -19.938 1 94.19 308 ARG A N 1
ATOM 2480 C CA . ARG A 1 308 ? -8.617 1.7 -18.484 1 94.19 308 ARG A CA 1
ATOM 2481 C C . ARG A 1 308 ? -8.266 3.129 -18.094 1 94.19 308 ARG A C 1
ATOM 2483 O O . ARG A 1 308 ? -8.594 3.572 -16.984 1 94.19 308 ARG A O 1
ATOM 2490 N N . HIS A 1 309 ? -7.605 3.871 -18.891 1 93.69 309 HIS A N 1
ATOM 2491 C CA . HIS A 1 309 ? -7.133 5.215 -18.578 1 93.69 309 HIS A CA 1
ATOM 2492 C C . HIS A 1 309 ? -6.172 5.199 -17.391 1 93.69 309 HIS A C 1
ATOM 2494 O O . HIS A 1 309 ? -6.312 6.004 -16.469 1 93.69 309 HIS A O 1
ATOM 2500 N N . GLY A 1 310 ? -5.242 4.219 -17.5 1 92.88 310 GLY A N 1
ATOM 2501 C CA . GLY A 1 310 ? -4.25 4.121 -16.438 1 92.88 310 GLY A CA 1
ATOM 2502 C C . GLY A 1 310 ? -3.43 5.387 -16.281 1 92.88 310 GLY A C 1
ATOM 2503 O O . GLY A 1 310 ? -3.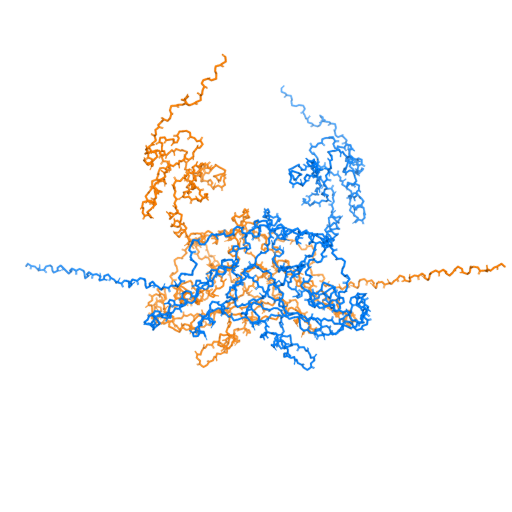088 6.043 -17.266 1 92.88 310 GLY A O 1
ATOM 2504 N N . PHE A 1 311 ? -3.197 5.711 -14.961 1 91.75 311 PHE A N 1
ATOM 2505 C CA . PHE A 1 311 ? -2.473 6.941 -14.664 1 91.75 311 PHE A CA 1
ATOM 2506 C C . PHE A 1 311 ? -1.535 6.746 -13.477 1 91.75 311 PHE A C 1
ATOM 2508 O O . PHE A 1 311 ? -1.922 6.156 -12.461 1 91.75 311 PHE A O 1
ATOM 2515 N N . VAL A 1 312 ? -0.323 7.184 -13.672 1 93 312 VAL A N 1
ATOM 2516 C CA . VAL A 1 312 ? 0.657 7.266 -12.594 1 93 312 VAL A CA 1
ATOM 2517 C C . VAL A 1 312 ? 1.318 8.641 -12.602 1 93 312 VAL A C 1
ATOM 2519 O O . VAL A 1 312 ? 1.635 9.18 -13.664 1 93 312 VAL A O 1
ATOM 2522 N N . PRO A 1 313 ? 1.386 9.219 -11.453 1 93.31 313 PRO A N 1
ATOM 2523 C CA . PRO A 1 313 ? 1.955 10.562 -11.406 1 93.31 313 PRO A CA 1
ATOM 2524 C C . PRO A 1 313 ? 3.41 10.609 -11.867 1 93.31 313 PRO A C 1
ATOM 2526 O O . PRO A 1 313 ? 4.137 9.625 -11.719 1 93.31 313 PRO A O 1
ATOM 2529 N N . SER A 1 314 ? 3.764 11.719 -12.352 1 93.06 314 SER A N 1
ATOM 2530 C CA . SER A 1 314 ? 5.129 11.922 -12.836 1 93.06 314 SER A CA 1
ATOM 2531 C C . SER A 1 314 ? 6.09 12.172 -11.672 1 93.06 314 SER A C 1
ATOM 2533 O O . SER A 1 314 ? 5.664 12.516 -10.57 1 93.06 314 SER A O 1
ATOM 2535 N N . SER A 1 315 ? 7.391 11.977 -11.984 1 95 315 SER A N 1
ATOM 2536 C CA . SER A 1 315 ? 8.43 12.164 -10.984 1 95 315 SER A CA 1
ATOM 2537 C C . SER A 1 315 ? 8.445 13.594 -10.461 1 95 315 SER A C 1
ATOM 2539 O O . SER A 1 315 ? 8.477 13.82 -9.242 1 95 315 SER A O 1
ATOM 2541 N N . PRO A 1 316 ? 8.336 14.594 -11.281 1 91.12 316 PRO A N 1
ATOM 2542 C CA . PRO A 1 316 ? 8.344 15.969 -10.758 1 91.12 316 PRO A CA 1
ATOM 2543 C C . PRO A 1 316 ? 7.129 16.266 -9.883 1 91.12 316 PRO A C 1
ATOM 2545 O O . PRO A 1 316 ? 7.246 16.984 -8.891 1 91.12 316 PRO A O 1
ATOM 2548 N N . TRP A 1 317 ? 6.055 15.734 -10.258 1 93.31 317 TRP A N 1
ATOM 2549 C CA . TRP A 1 317 ? 4.859 15.953 -9.453 1 93.31 317 TRP A CA 1
ATOM 2550 C C . TRP A 1 317 ? 5.027 15.352 -8.062 1 93.31 317 TRP A C 1
ATOM 2552 O O . TRP A 1 317 ? 4.699 15.992 -7.059 1 93.31 317 TRP A O 1
ATOM 2562 N N . LEU A 1 318 ? 5.539 14.164 -8.039 1 95 318 LEU A N 1
ATOM 2563 C CA . LEU A 1 318 ? 5.77 13.508 -6.754 1 95 318 LEU A CA 1
ATOM 2564 C C . LEU A 1 318 ? 6.75 14.305 -5.902 1 95 318 LEU A C 1
ATOM 2566 O O . LEU A 1 318 ? 6.57 14.43 -4.691 1 95 318 LEU A O 1
ATOM 2570 N N . ARG A 1 319 ? 7.715 14.805 -6.516 1 93.44 319 ARG A N 1
ATOM 2571 C CA . ARG A 1 319 ? 8.688 15.633 -5.809 1 93.44 319 ARG A CA 1
ATOM 2572 C C . ARG A 1 319 ? 8.023 16.875 -5.234 1 93.44 319 ARG A C 1
ATOM 2574 O O . ARG A 1 319 ? 8.289 17.266 -4.09 1 93.44 319 ARG A O 1
ATOM 2581 N N . ASN A 1 320 ? 7.188 17.438 -6 1 91.25 320 ASN A N 1
ATOM 2582 C CA . ASN A 1 320 ? 6.484 18.625 -5.547 1 91.25 320 ASN A CA 1
ATOM 2583 C C . ASN A 1 320 ? 5.574 18.328 -4.359 1 91.25 320 ASN A C 1
ATOM 2585 O O . ASN A 1 320 ? 5.488 19.125 -3.42 1 91.25 320 ASN A O 1
ATOM 2589 N N . VAL A 1 321 ? 4.91 17.266 -4.488 1 92.88 321 VAL A N 1
ATOM 2590 C CA . VAL A 1 321 ? 4.035 16.859 -3.398 1 92.88 321 VAL A CA 1
ATOM 2591 C C . VAL A 1 321 ? 4.852 16.672 -2.123 1 92.88 321 VAL A C 1
ATOM 2593 O O . VAL A 1 321 ? 4.438 17.094 -1.042 1 92.88 321 VAL A O 1
ATOM 2596 N N . TYR A 1 322 ? 5.973 16.062 -2.307 1 93.19 322 TYR A N 1
ATOM 2597 C CA . TYR A 1 322 ? 6.848 15.828 -1.163 1 93.19 322 TYR A CA 1
ATOM 2598 C C . TYR A 1 322 ? 7.367 17.141 -0.597 1 93.19 322 TYR A C 1
ATOM 2600 O O . TYR A 1 322 ? 7.383 17.344 0.621 1 93.19 322 TYR A O 1
ATOM 2608 N N . ASP A 1 323 ? 7.754 18.016 -1.394 1 89.75 323 ASP A N 1
ATOM 2609 C CA . ASP A 1 323 ? 8.273 19.312 -0.964 1 89.75 323 ASP A CA 1
ATOM 2610 C C . ASP A 1 323 ? 7.203 20.109 -0.22 1 89.75 323 ASP A C 1
ATOM 2612 O O . ASP A 1 323 ? 7.488 20.734 0.803 1 89.75 323 ASP A O 1
ATOM 2616 N N . GLU A 1 324 ? 6.078 20.031 -0.747 1 87.44 324 GLU A N 1
ATOM 2617 C CA . GLU A 1 324 ? 4.973 20.719 -0.085 1 87.44 324 GLU A CA 1
ATOM 2618 C C . GLU A 1 324 ? 4.703 20.125 1.296 1 87.44 324 GLU A C 1
ATOM 2620 O O . GLU A 1 324 ? 4.438 20.859 2.25 1 87.44 324 GLU A O 1
ATOM 2625 N N . PHE A 1 325 ? 4.812 18.938 1.377 1 89 325 PHE A N 1
ATOM 2626 C CA . PHE A 1 325 ? 4.617 18.25 2.65 1 89 325 PHE A CA 1
ATOM 2627 C C . PHE A 1 325 ? 5.672 18.688 3.662 1 89 325 PHE A C 1
ATOM 2629 O O . PHE A 1 325 ? 5.352 18.984 4.812 1 89 325 PHE A O 1
ATOM 2636 N N . ILE A 1 326 ? 6.844 18.703 3.219 1 87.75 326 ILE A N 1
ATOM 2637 C CA . ILE A 1 326 ? 7.945 19.078 4.098 1 87.75 326 ILE A CA 1
ATOM 2638 C C . ILE A 1 326 ? 7.793 20.547 4.512 1 87.75 326 ILE A C 1
ATOM 2640 O O . ILE A 1 326 ? 8.016 20.891 5.676 1 87.75 326 ILE A O 1
ATOM 2644 N N . GLU A 1 327 ? 7.363 21.281 3.576 1 88.12 327 GLU A N 1
ATOM 2645 C CA . GLU A 1 327 ? 7.184 22.703 3.863 1 88.12 327 GLU A CA 1
ATOM 2646 C C . GLU A 1 327 ? 6.082 22.922 4.895 1 88.12 327 GLU A C 1
ATOM 2648 O O . GLU A 1 327 ? 6.211 23.766 5.781 1 88.12 327 GLU A O 1
ATOM 2653 N N . ASN A 1 328 ? 5.098 22.156 4.711 1 84.19 328 ASN A N 1
ATOM 2654 C CA . ASN A 1 328 ? 3.982 22.281 5.648 1 84.19 328 ASN A CA 1
ATOM 2655 C C . ASN A 1 328 ? 4.379 21.828 7.051 1 84.19 328 ASN A C 1
ATOM 2657 O O . ASN A 1 328 ? 3.768 22.25 8.039 1 84.19 328 ASN A O 1
ATOM 2661 N N . HIS A 1 329 ? 5.441 21.031 7.129 1 87.69 329 HIS A N 1
ATOM 2662 C CA . HIS A 1 329 ? 5.855 20.516 8.43 1 87.69 329 HIS A CA 1
ATOM 2663 C C . HIS A 1 329 ? 7.172 21.156 8.875 1 87.69 329 HIS A C 1
ATOM 2665 O O . HIS A 1 329 ? 7.746 20.75 9.891 1 87.69 329 HIS A O 1
ATOM 2671 N N . GLN A 1 330 ? 7.629 22.062 8.18 1 87.06 330 GLN A N 1
ATOM 2672 C CA . GLN A 1 330 ? 8.938 22.656 8.422 1 87.06 330 GLN A CA 1
ATOM 2673 C C . GLN A 1 330 ? 9.039 23.234 9.828 1 87.06 330 GLN A C 1
ATOM 2675 O O . GLN A 1 330 ? 10.016 22.984 10.539 1 87.06 330 GLN A O 1
ATOM 2680 N N . HIS A 1 331 ? 8.008 23.906 10.18 1 84.44 331 HIS A N 1
ATOM 2681 C CA . HIS A 1 331 ? 8.031 24.531 11.492 1 84.44 331 HIS A CA 1
ATOM 2682 C C . HIS A 1 331 ? 8.109 23.5 12.602 1 84.44 331 HIS A C 1
ATOM 2684 O O . HIS A 1 331 ? 8.859 23.656 13.57 1 84.44 331 HIS A O 1
ATOM 2690 N N . LYS A 1 332 ? 7.359 22.469 12.414 1 84.81 332 LYS A N 1
ATOM 2691 C CA . LYS A 1 332 ? 7.363 21.422 13.422 1 84.81 332 LYS A CA 1
ATOM 2692 C C . LYS A 1 332 ? 8.703 20.688 13.461 1 84.81 332 LYS A C 1
ATOM 2694 O O . LYS A 1 332 ? 9.203 20.359 14.531 1 84.81 332 LYS A O 1
ATOM 2699 N N . ILE A 1 333 ? 9.234 20.5 12.367 1 83.94 333 ILE A N 1
ATOM 2700 C CA . ILE A 1 333 ? 10.523 19.828 12.258 1 83.94 333 ILE A CA 1
ATOM 2701 C C . ILE A 1 333 ? 11.617 20.688 12.883 1 83.94 333 ILE A C 1
ATOM 2703 O O . ILE A 1 333 ? 12.453 20.188 13.648 1 83.94 333 ILE A O 1
ATOM 2707 N N . ASN A 1 334 ? 11.539 21.891 12.633 1 83.19 334 ASN A N 1
ATOM 2708 C CA . ASN A 1 334 ? 12.508 22.828 13.203 1 83.19 334 ASN A CA 1
ATOM 2709 C C . ASN A 1 334 ? 12.383 22.906 14.719 1 83.19 334 ASN A C 1
ATOM 2711 O O . ASN A 1 334 ? 13.383 22.969 15.43 1 83.19 334 ASN A O 1
ATOM 2715 N N . GLN A 1 335 ? 11.172 22.938 15.055 1 84.31 335 GLN A N 1
ATOM 2716 C CA . GLN A 1 335 ? 10.945 22.984 16.5 1 84.31 335 GLN A CA 1
ATOM 2717 C C . GLN A 1 335 ? 11.477 21.734 17.172 1 84.31 335 GLN A C 1
ATOM 2719 O O . GLN A 1 335 ? 12.117 21.812 18.219 1 84.31 335 GLN A O 1
ATOM 2724 N N . GLN A 1 336 ? 11.25 20.656 16.641 1 85.75 336 GLN A N 1
ATOM 2725 C CA . GLN A 1 336 ? 11.734 19.406 17.203 1 85.75 336 GLN A CA 1
ATOM 2726 C C . GLN A 1 336 ? 13.258 19.375 17.25 1 85.75 336 GLN A C 1
ATOM 2728 O O . GLN A 1 336 ? 13.844 18.906 18.234 1 85.75 336 GLN A O 1
ATOM 2733 N N . THR A 1 337 ? 13.828 19.781 16.25 1 86.12 337 THR A N 1
ATOM 2734 C CA . THR A 1 337 ? 15.281 19.828 16.188 1 86.12 337 THR A CA 1
ATOM 2735 C C . THR A 1 337 ? 15.836 20.766 17.25 1 86.12 337 THR A C 1
ATOM 2737 O O . THR A 1 337 ? 16.859 20.469 17.875 1 86.12 337 THR A O 1
ATOM 2740 N N . ALA A 1 338 ? 15.125 21.828 17.438 1 84.56 338 ALA A N 1
ATOM 2741 C CA . ALA A 1 338 ? 15.555 22.828 18.406 1 84.56 338 ALA A CA 1
ATOM 2742 C C . ALA A 1 338 ? 15.406 22.297 19.844 1 84.56 338 ALA A C 1
ATOM 2744 O O . ALA A 1 338 ? 16.109 22.75 20.75 1 84.56 338 ALA A O 1
ATOM 2745 N N . MET A 1 339 ? 14.547 21.391 19.938 1 88.25 339 MET A N 1
ATOM 2746 C CA . MET A 1 339 ? 14.258 20.875 21.281 1 88.25 339 MET A CA 1
ATOM 2747 C C . MET A 1 339 ? 15.266 19.797 21.672 1 88.25 339 MET A C 1
ATOM 2749 O O . MET A 1 339 ? 15.312 19.391 22.844 1 88.25 339 MET A O 1
ATOM 2753 N N . LEU A 1 340 ? 16.125 19.438 20.844 1 89.62 340 LEU A N 1
ATOM 2754 C CA . LEU A 1 340 ? 17.078 18.359 21.125 1 89.62 340 LEU A CA 1
ATOM 2755 C C . LEU A 1 340 ? 18.266 18.875 21.922 1 89.62 340 LEU A C 1
ATOM 2757 O O . LEU A 1 340 ? 18.688 20.016 21.75 1 89.62 340 LEU A O 1
ATOM 2761 N N . PRO A 1 341 ? 18.766 18.062 22.797 1 89.5 341 PRO A N 1
ATOM 2762 C CA . PRO A 1 341 ? 19.953 18.453 23.562 1 89.5 341 PRO A CA 1
ATOM 2763 C C . PRO A 1 341 ? 21.219 18.438 22.719 1 89.5 341 PRO A C 1
ATOM 2765 O O . PRO A 1 341 ? 21.234 17.875 21.609 1 89.5 341 PRO A O 1
ATOM 2768 N N . ALA A 1 342 ? 22.25 19.172 23.188 1 90.81 342 ALA A N 1
ATOM 2769 C CA . ALA A 1 342 ? 23.516 19.266 22.453 1 90.81 342 ALA A CA 1
ATOM 2770 C C . ALA A 1 342 ? 24.688 19.422 23.406 1 90.81 342 ALA A C 1
ATOM 2772 O O . ALA A 1 342 ? 25.516 20.328 23.266 1 90.81 342 ALA A O 1
ATOM 2773 N N . ASN A 1 343 ? 24.828 18.516 24.25 1 89.94 343 ASN A N 1
ATOM 2774 C CA . ASN A 1 343 ? 25.938 18.562 25.188 1 89.94 343 ASN A CA 1
ATOM 2775 C C . ASN A 1 343 ? 27.266 18.25 24.5 1 89.94 343 ASN A C 1
ATOM 2777 O O . ASN A 1 343 ? 28.266 18.906 24.75 1 89.94 343 ASN A O 1
ATOM 2781 N N . ILE A 1 344 ? 27.266 17.156 23.75 1 90.06 344 ILE A N 1
ATOM 2782 C CA . ILE A 1 344 ? 28.391 16.766 22.906 1 90.06 344 ILE A CA 1
ATOM 2783 C C . ILE A 1 344 ? 28 16.859 21.438 1 90.06 344 ILE A C 1
ATOM 2785 O O . ILE A 1 344 ? 27.016 16.25 21.016 1 90.06 344 ILE A O 1
ATOM 2789 N N . CYS A 1 345 ? 28.781 17.672 20.719 1 91.75 345 CYS A N 1
ATOM 2790 C CA . CYS A 1 345 ? 28.391 17.922 19.344 1 91.75 345 CYS A CA 1
ATOM 2791 C C . CYS A 1 345 ? 29.516 17.594 18.375 1 91.75 345 CYS A C 1
ATOM 2793 O O . CYS A 1 345 ? 30.688 17.516 18.781 1 91.75 345 CYS A O 1
ATOM 2795 N N . SER A 1 346 ? 29.172 17.203 17.234 1 91.31 346 SER A N 1
ATOM 2796 C CA . SER A 1 346 ? 30.094 17.062 16.125 1 91.31 346 SER A CA 1
ATOM 2797 C C . SER A 1 346 ? 29.688 17.953 14.953 1 91.31 346 SER A C 1
ATOM 2799 O O . SER A 1 346 ? 28.5 18.094 14.664 1 91.31 346 SER A O 1
ATOM 2801 N N . ILE A 1 347 ? 30.625 18.656 14.438 1 86.88 347 ILE A N 1
ATOM 2802 C CA . ILE A 1 347 ? 30.344 19.578 13.336 1 86.88 347 ILE A CA 1
ATOM 2803 C C . ILE A 1 347 ? 31.141 19.141 12.102 1 86.88 347 ILE A C 1
ATOM 2805 O O . ILE A 1 347 ? 32.281 18.703 12.203 1 86.88 347 ILE A O 1
ATOM 2809 N N . ASP A 1 348 ? 30.484 19.047 10.922 1 83.75 348 ASP A N 1
ATOM 2810 C CA . ASP A 1 348 ? 31.141 18.656 9.672 1 83.75 348 ASP A CA 1
ATOM 2811 C C . ASP A 1 348 ? 30.5 19.359 8.477 1 83.75 348 ASP A C 1
ATOM 2813 O O . ASP A 1 348 ? 29.375 19.844 8.57 1 83.75 348 ASP A O 1
ATOM 2817 N N . HIS A 1 349 ? 31.312 19.609 7.422 1 81.19 349 HIS A N 1
ATOM 2818 C CA . HIS A 1 349 ? 30.828 20.141 6.152 1 81.19 349 HIS A CA 1
ATOM 2819 C C . HIS A 1 349 ? 30.781 19.047 5.086 1 81.19 349 HIS A C 1
ATOM 2821 O O . HIS A 1 349 ? 31.703 18.234 4.977 1 81.19 349 HIS A O 1
ATOM 2827 N N . SER A 1 350 ? 29.594 18.906 4.52 1 79.5 350 SER A N 1
ATOM 2828 C CA . SER A 1 350 ? 29.469 18 3.381 1 79.5 350 SER A CA 1
ATOM 2829 C C . SER A 1 350 ? 29.422 18.781 2.066 1 79.5 350 SER A C 1
ATOM 2831 O O . SER A 1 350 ? 28.688 19.75 1.94 1 79.5 350 SER A O 1
ATOM 2833 N N . HIS A 1 351 ? 30.234 18.328 1.05 1 76.88 351 HIS A N 1
ATOM 2834 C CA . HIS A 1 351 ? 30.328 19.078 -0.202 1 76.88 351 HIS A CA 1
ATOM 2835 C C . HIS A 1 351 ? 29.656 18.328 -1.344 1 76.88 351 HIS A C 1
ATOM 2837 O O . HIS A 1 351 ? 29.391 18.906 -2.402 1 76.88 351 HIS A O 1
ATOM 2843 N N . LYS A 1 352 ? 29.406 17.156 -1.118 1 71.81 352 LYS A N 1
ATOM 2844 C CA . LYS A 1 352 ? 28.859 16.344 -2.188 1 71.81 352 LYS A CA 1
ATOM 2845 C C . LYS A 1 352 ? 27.438 16.781 -2.543 1 71.81 352 LYS A C 1
ATOM 2847 O O . LYS A 1 352 ? 27.047 16.781 -3.715 1 71.81 352 LYS A O 1
ATOM 2852 N N . ILE A 1 353 ? 26.641 17.219 -1.621 1 70.75 353 ILE A N 1
ATOM 2853 C CA . ILE A 1 353 ? 25.234 17.562 -1.819 1 70.75 353 ILE A CA 1
ATOM 2854 C C . ILE A 1 353 ? 25.125 18.812 -2.691 1 70.75 353 ILE A C 1
ATOM 2856 O O . ILE A 1 353 ? 24.172 18.953 -3.459 1 70.75 353 ILE A O 1
ATOM 2860 N N . THR A 1 354 ? 26.047 19.734 -2.551 1 70.62 354 THR A N 1
ATOM 2861 C CA . THR A 1 354 ? 25.969 21 -3.264 1 70.62 354 THR A CA 1
ATOM 2862 C C . THR A 1 354 ? 26.156 20.797 -4.762 1 70.62 354 THR A C 1
ATOM 2864 O O . THR A 1 354 ? 25.75 21.625 -5.566 1 70.62 354 THR A O 1
ATOM 2867 N N . LYS A 1 355 ? 26.766 19.672 -5.035 1 66.31 355 LYS A N 1
ATOM 2868 C CA . LYS A 1 355 ? 26.922 19.375 -6.453 1 66.31 355 LYS A CA 1
ATOM 2869 C C . LYS A 1 355 ? 25.578 19.078 -7.109 1 66.31 355 LYS A C 1
ATOM 2871 O O . LYS A 1 355 ? 25.438 19.203 -8.328 1 66.31 355 LYS A O 1
ATOM 2876 N N . HIS A 1 356 ? 24.641 18.75 -6.234 1 64.44 356 HIS A N 1
ATOM 2877 C CA . HIS A 1 356 ? 23.344 18.359 -6.77 1 64.44 356 HIS A CA 1
ATOM 2878 C C . HIS A 1 356 ? 22.344 19.516 -6.664 1 64.44 356 HIS A C 1
ATOM 2880 O O . HIS A 1 356 ? 21.188 19.359 -7.066 1 64.44 356 HIS A O 1
ATOM 2886 N N . ILE A 1 357 ? 22.797 20.594 -6.094 1 66.62 357 ILE A N 1
ATOM 2887 C CA . ILE A 1 357 ? 21.922 21.75 -5.953 1 66.62 357 ILE A CA 1
ATOM 2888 C C . ILE A 1 357 ? 22 22.609 -7.211 1 66.62 357 ILE A C 1
ATOM 2890 O O . ILE A 1 357 ? 23.062 22.703 -7.84 1 66.62 357 ILE A O 1
ATOM 2894 N N . ALA A 1 358 ? 20.938 23.062 -7.66 1 60.94 358 ALA A N 1
ATOM 2895 C CA . ALA A 1 358 ? 20.797 23.859 -8.883 1 60.94 358 ALA A CA 1
ATOM 2896 C C . ALA A 1 358 ? 21.797 25.016 -8.898 1 60.94 358 ALA A C 1
ATOM 2898 O O . ALA A 1 358 ? 22.062 25.625 -7.855 1 60.94 358 ALA A O 1
ATOM 2899 N N . ARG A 1 359 ? 22.422 25.109 -10.008 1 65 359 ARG A N 1
ATOM 2900 C CA . ARG A 1 359 ? 23.312 26.234 -10.281 1 65 359 ARG A CA 1
ATOM 2901 C C . ARG A 1 359 ? 22.516 27.453 -10.742 1 65 359 ARG A C 1
ATOM 2903 O O . ARG A 1 359 ? 21.484 27.312 -11.406 1 65 359 ARG A O 1
ATOM 2910 N N . VAL A 1 360 ? 22.656 28.531 -10.055 1 61 360 VAL A N 1
ATOM 2911 C CA . VAL A 1 360 ? 22.078 29.781 -10.539 1 61 360 VAL A CA 1
ATOM 2912 C C . VAL A 1 360 ? 23.062 30.469 -11.484 1 61 360 VAL A C 1
ATOM 2914 O O . VAL A 1 360 ? 24.156 30.844 -11.07 1 61 360 VAL A O 1
ATOM 2917 N N . ASP A 1 361 ? 22.594 30.625 -12.672 1 61.34 361 ASP A N 1
ATOM 2918 C CA . ASP A 1 361 ? 23.391 31.266 -13.719 1 61.34 361 ASP A CA 1
ATOM 2919 C C . ASP A 1 361 ? 24.75 30.578 -13.852 1 61.34 361 ASP A C 1
ATOM 2921 O O . ASP A 1 361 ? 25.781 31.25 -13.977 1 61.34 361 ASP A O 1
ATOM 2925 N N . GLY A 1 362 ? 24.719 29.203 -13.656 1 65.5 362 GLY A N 1
ATOM 2926 C CA . GLY A 1 362 ? 25.938 28.422 -13.859 1 65.5 362 GLY A CA 1
ATOM 2927 C C . GLY A 1 362 ? 26.844 28.406 -12.648 1 65.5 362 GLY A C 1
ATOM 2928 O O . GLY A 1 362 ? 27.828 27.656 -12.617 1 65.5 362 GLY A O 1
ATOM 2929 N N . GLU A 1 363 ? 26.641 29.297 -11.75 1 65.19 363 GLU A N 1
ATOM 2930 C CA . GLU A 1 363 ? 27.484 29.359 -10.562 1 65.19 363 GLU A CA 1
ATOM 2931 C C . GLU A 1 363 ? 26.859 28.594 -9.398 1 65.19 363 GLU A C 1
ATOM 2933 O O . GLU A 1 363 ? 25.641 28.594 -9.234 1 65.19 363 GLU A O 1
ATOM 2938 N N . GLN A 1 364 ? 27.688 27.891 -8.867 1 71.19 364 GLN A N 1
ATOM 2939 C CA . GLN A 1 364 ? 27.266 27.203 -7.668 1 71.19 364 GLN A CA 1
ATOM 2940 C C . GLN A 1 364 ? 26.969 28.172 -6.535 1 71.19 364 GLN A C 1
ATOM 2942 O O . GLN A 1 364 ? 27.828 28.969 -6.148 1 71.19 364 GLN A O 1
ATOM 2947 N N . VAL A 1 365 ? 25.781 28.188 -6.055 1 71.31 365 VAL A N 1
ATOM 2948 C CA . VAL A 1 365 ? 25.344 29.141 -5.043 1 71.31 365 VAL A CA 1
ATOM 2949 C C . VAL A 1 365 ? 25.844 28.703 -3.668 1 71.31 365 VAL A C 1
ATOM 2951 O O . VAL A 1 365 ? 26.266 29.531 -2.861 1 71.31 365 VAL A O 1
ATOM 2954 N N . PHE A 1 366 ? 25.75 27.344 -3.498 1 77.75 366 PHE A N 1
ATOM 2955 C CA . PHE A 1 366 ? 26.172 26.812 -2.203 1 77.75 366 PHE A CA 1
ATOM 2956 C C . PHE A 1 366 ? 27.375 25.906 -2.352 1 77.75 366 PHE A C 1
ATOM 2958 O O . PHE A 1 366 ? 27.469 25.141 -3.312 1 77.75 366 PHE A O 1
ATOM 2965 N N . THR A 1 367 ? 28.266 26.078 -1.527 1 74.25 367 THR A N 1
ATOM 2966 C CA . THR A 1 367 ? 29.516 25.312 -1.612 1 74.25 367 THR A CA 1
ATOM 2967 C C . THR A 1 367 ? 29.469 24.109 -0.684 1 74.25 367 THR A C 1
ATOM 2969 O O . THR A 1 367 ? 30.219 23.141 -0.867 1 74.25 367 THR A O 1
ATOM 2972 N N . GLY A 1 368 ? 28.594 24.219 0.331 1 78.31 368 GLY A N 1
ATOM 2973 C CA . GLY A 1 368 ? 28.562 23.094 1.256 1 78.31 368 GLY A CA 1
ATOM 2974 C C . GLY A 1 368 ? 27.344 23.078 2.146 1 78.31 368 GLY A C 1
ATOM 2975 O O . GLY A 1 368 ? 26.547 24.031 2.129 1 78.31 368 GLY A O 1
ATOM 2976 N N . LEU A 1 369 ? 27.219 21.922 2.836 1 83.81 369 LEU A N 1
ATOM 2977 C CA . LEU A 1 369 ? 26.188 21.734 3.85 1 83.81 369 LEU A CA 1
ATOM 2978 C C . LEU A 1 369 ? 26.812 21.562 5.23 1 83.81 369 LEU A C 1
ATOM 2980 O O . LEU A 1 369 ? 27.594 20.625 5.449 1 83.81 369 LEU A O 1
ATOM 2984 N N . LEU A 1 370 ? 26.562 22.5 6.066 1 82.31 370 LEU A N 1
ATOM 2985 C CA . LEU A 1 370 ? 27.016 22.422 7.445 1 82.31 370 LEU A CA 1
ATOM 2986 C C . LEU A 1 370 ? 26.047 21.594 8.289 1 82.31 370 LEU A C 1
ATOM 2988 O O . LEU A 1 370 ? 24.844 21.859 8.289 1 82.31 370 LEU A O 1
ATOM 2992 N N . THR A 1 371 ? 26.625 20.578 8.969 1 87.88 371 THR A N 1
ATOM 2993 C CA . THR A 1 371 ? 25.766 19.734 9.812 1 87.88 371 THR A CA 1
ATOM 2994 C C . THR A 1 371 ? 26.359 19.625 11.219 1 87.88 371 THR A C 1
ATOM 2996 O O . THR A 1 371 ? 27.562 19.422 11.375 1 87.88 371 THR A O 1
ATOM 2999 N N . VAL A 1 372 ? 25.594 19.875 12.227 1 89.06 372 VAL A N 1
ATOM 3000 C CA . VAL A 1 372 ? 25.969 19.656 13.625 1 89.06 372 VAL A CA 1
ATOM 3001 C C . VAL A 1 372 ? 25.094 18.547 14.219 1 89.06 372 VAL A C 1
ATOM 3003 O O . VAL A 1 372 ? 23.875 18.578 14.078 1 89.06 372 VAL A O 1
ATOM 3006 N N . THR A 1 373 ? 25.719 17.547 14.781 1 91.75 373 THR A N 1
ATOM 3007 C CA . THR A 1 373 ? 25 16.453 15.406 1 91.75 373 THR A CA 1
ATOM 3008 C C . THR A 1 373 ? 25.312 16.375 16.891 1 91.75 373 THR A C 1
ATOM 3010 O O . THR A 1 373 ? 26.359 16.844 17.344 1 91.75 373 THR A O 1
ATOM 3013 N N . ASN A 1 374 ? 24.406 15.898 17.625 1 91.25 374 ASN A N 1
ATOM 3014 C CA . ASN A 1 374 ? 24.656 15.703 19.047 1 91.25 374 ASN A CA 1
ATOM 3015 C C . ASN A 1 374 ? 25.203 14.312 19.328 1 91.25 374 ASN A C 1
ATOM 3017 O O . ASN A 1 374 ? 25.609 13.594 18.406 1 91.25 374 ASN A O 1
ATOM 3021 N N . ASP A 1 375 ? 25.312 13.969 20.625 1 86.5 375 ASP A N 1
ATOM 3022 C CA . ASP A 1 375 ? 25.953 12.734 21.062 1 86.5 375 ASP A CA 1
ATOM 3023 C C . ASP A 1 375 ? 25.125 11.516 20.656 1 86.5 375 ASP A C 1
ATOM 3025 O O . ASP A 1 375 ? 25.641 10.406 20.578 1 86.5 375 ASP A O 1
ATOM 3029 N N . LEU A 1 376 ? 23.875 11.734 20.391 1 85.88 376 LEU A N 1
ATOM 3030 C CA . LEU A 1 376 ? 23 10.641 20 1 85.88 376 LEU A CA 1
ATOM 3031 C C . LEU A 1 376 ? 22.922 10.516 18.484 1 85.88 376 LEU A C 1
ATOM 3033 O O . LEU A 1 376 ? 22.141 9.703 17.953 1 85.88 376 LEU A O 1
ATOM 3037 N N . GLY A 1 377 ? 23.672 11.352 17.844 1 85.31 377 GLY A N 1
ATOM 3038 C CA . GLY A 1 377 ? 23.672 11.297 16.391 1 85.31 377 GLY A CA 1
ATOM 3039 C C . GLY A 1 377 ? 22.516 12.047 15.758 1 85.31 377 GLY A C 1
ATOM 3040 O O . GLY A 1 377 ? 22.25 11.898 14.562 1 85.31 377 GLY A O 1
ATOM 3041 N N . GLN A 1 378 ? 21.844 12.859 16.516 1 88.81 378 GLN A N 1
ATOM 3042 C CA . GLN A 1 378 ? 20.719 13.633 16.016 1 88.81 378 GLN A CA 1
ATOM 3043 C C . GLN A 1 378 ? 21.188 14.977 15.453 1 88.81 378 GLN A C 1
ATOM 3045 O O . GLN A 1 378 ? 22.109 15.594 16 1 88.81 378 GLN A O 1
ATOM 3050 N N . ILE A 1 379 ? 20.562 15.344 14.406 1 86.62 379 ILE A N 1
ATOM 3051 C CA . ILE A 1 379 ? 20.953 16.578 13.742 1 86.62 379 ILE A CA 1
ATOM 3052 C C . ILE A 1 379 ? 20.391 17.781 14.508 1 86.62 379 ILE A C 1
ATOM 3054 O O . ILE A 1 379 ? 19.188 17.844 14.758 1 86.62 379 ILE A O 1
ATOM 3058 N N . ARG A 1 380 ? 21.219 18.734 14.812 1 88.75 380 ARG A N 1
ATOM 3059 C CA . ARG A 1 380 ? 20.797 19.953 15.5 1 88.75 380 ARG A CA 1
ATOM 3060 C C . ARG A 1 380 ? 20.781 21.141 14.531 1 88.75 380 ARG A C 1
ATOM 3062 O O . ARG A 1 380 ? 20.031 22.094 14.734 1 88.75 380 ARG A O 1
ATOM 3069 N N . THR A 1 381 ? 21.688 21.078 13.664 1 84.88 381 THR A N 1
ATOM 3070 C CA . THR A 1 381 ? 21.75 22.125 12.656 1 84.88 381 THR A CA 1
ATOM 3071 C C . THR A 1 381 ? 22.125 21.562 11.297 1 84.88 381 THR A C 1
ATOM 3073 O O . THR A 1 381 ? 22.969 20.656 11.203 1 84.88 381 THR A O 1
ATOM 3076 N N . CYS A 1 382 ? 21.344 21.984 10.297 1 84.12 382 CYS A N 1
ATOM 3077 C CA . CYS A 1 382 ? 21.625 21.641 8.906 1 84.12 382 CYS A CA 1
ATOM 3078 C C . CYS A 1 382 ? 21.406 22.844 7.992 1 84.12 382 CYS A C 1
ATOM 3080 O O . CYS A 1 382 ? 20.281 23.172 7.645 1 84.12 382 CYS A O 1
ATOM 3082 N N . ASN A 1 383 ? 22.516 23.516 7.555 1 81.88 383 ASN A N 1
ATOM 3083 C CA . ASN A 1 383 ? 22.422 24.75 6.789 1 81.88 383 ASN A CA 1
ATOM 3084 C C . ASN A 1 383 ? 23.312 24.734 5.555 1 81.88 383 ASN A C 1
ATOM 3086 O O . ASN A 1 383 ? 24.453 24.266 5.625 1 81.88 383 ASN A O 1
ATOM 3090 N N . LEU A 1 384 ? 22.719 25.172 4.523 1 80.38 384 LEU A N 1
ATOM 3091 C CA . LEU A 1 384 ? 23.516 25.391 3.322 1 80.38 384 LEU A CA 1
ATOM 3092 C C . LEU A 1 384 ? 24.375 26.641 3.455 1 80.38 384 LEU A C 1
ATOM 3094 O O . LEU A 1 384 ? 23.891 27.688 3.926 1 80.38 384 LEU A O 1
ATOM 3098 N N . VAL A 1 385 ? 25.625 26.5 3.107 1 76.69 385 VAL A N 1
ATOM 3099 C CA . VAL A 1 385 ? 26.531 27.641 3.27 1 76.69 385 VAL A CA 1
ATOM 3100 C C . VAL A 1 385 ? 27.141 28.016 1.917 1 76.69 385 VAL A C 1
ATOM 3102 O O . VAL A 1 385 ? 27.438 27.141 1.101 1 76.69 385 VAL A O 1
ATOM 3105 N N . ALA A 1 386 ? 27.125 29.312 1.566 1 73.38 386 ALA A N 1
ATOM 3106 C CA . ALA A 1 386 ? 27.672 29.812 0.309 1 73.38 386 ALA A CA 1
ATOM 3107 C C . ALA A 1 386 ? 29.188 29.75 0.313 1 73.38 386 ALA A C 1
ATOM 3109 O O . ALA A 1 386 ? 29.812 29.594 -0.739 1 73.38 386 ALA A O 1
ATOM 3110 N N . THR A 1 387 ? 29.766 30.062 1.398 1 65.56 387 THR A N 1
ATOM 3111 C CA . THR A 1 387 ? 31.219 29.984 1.523 1 65.56 387 THR A CA 1
ATOM 3112 C C . THR A 1 387 ? 31.609 29.188 2.76 1 65.56 387 THR A C 1
ATOM 3114 O O . THR A 1 387 ? 30.781 28.938 3.633 1 65.56 387 THR A O 1
ATOM 3117 N N . LYS A 1 388 ? 32.781 28.641 2.646 1 61.22 388 LYS A N 1
ATOM 3118 C CA . LYS A 1 388 ? 33.312 27.922 3.809 1 61.22 388 LYS A CA 1
ATOM 3119 C C . LYS A 1 388 ? 33.688 28.891 4.93 1 61.22 388 LYS A C 1
ATOM 3121 O O . LYS A 1 388 ? 34.125 28.469 6 1 61.22 388 LYS A O 1
ATOM 3126 N N . SER A 1 389 ? 33.406 30.078 4.621 1 62.44 389 SER A N 1
ATOM 3127 C CA . SER A 1 389 ? 33.844 31.031 5.629 1 62.44 389 SER A CA 1
ATOM 3128 C C . SER A 1 389 ? 32.969 30.953 6.883 1 62.44 389 SER A C 1
ATOM 3130 O O . SER A 1 389 ? 31.766 30.672 6.801 1 62.44 389 SER A O 1
ATOM 3132 N N . HIS A 1 390 ? 33.594 31.109 8.07 1 62.44 390 HIS A N 1
ATOM 3133 C CA . HIS A 1 390 ? 33 31 9.398 1 62.44 390 HIS A CA 1
ATOM 3134 C C . HIS A 1 390 ? 31.828 31.969 9.562 1 62.44 390 HIS A C 1
ATOM 3136 O O . HIS A 1 390 ? 30.859 31.688 10.266 1 62.44 390 HIS A O 1
ATOM 3142 N N . SER A 1 391 ? 31.922 33.031 8.852 1 61.56 391 SER A N 1
ATOM 3143 C CA . SER A 1 391 ? 30.938 34.094 9.016 1 61.56 391 SER A CA 1
ATOM 3144 C C . SER A 1 391 ? 29.547 33.594 8.578 1 61.56 391 SER A C 1
ATOM 3146 O O . SER A 1 391 ? 28.531 34.062 9.117 1 61.56 391 SER A O 1
ATOM 3148 N N . GLN A 1 392 ? 29.547 32.656 7.766 1 63.31 392 GLN A N 1
ATOM 3149 C CA . GLN A 1 392 ? 28.25 32.281 7.18 1 63.31 392 GLN A CA 1
ATOM 3150 C C . GLN A 1 392 ? 27.5 31.312 8.094 1 63.31 392 GLN A C 1
ATOM 3152 O O . GLN A 1 392 ? 26.266 31.203 8.008 1 63.31 392 GLN A O 1
ATOM 3157 N N . PHE A 1 393 ? 28.25 30.719 8.898 1 72.94 393 PHE A N 1
ATOM 3158 C CA . PHE A 1 393 ? 27.469 29.766 9.672 1 72.94 393 PHE A CA 1
ATOM 3159 C C . PHE A 1 393 ? 27.438 30.141 11.148 1 72.94 393 PHE A C 1
ATOM 3161 O O . PHE A 1 393 ? 26.859 29.438 11.969 1 72.94 393 PHE A O 1
ATOM 3168 N N . GLU A 1 394 ? 27.953 31.312 11.406 1 77.56 394 GLU A N 1
ATOM 3169 C CA . GLU A 1 394 ? 27.891 31.844 12.766 1 77.56 394 GLU A CA 1
ATOM 3170 C C . GLU A 1 394 ? 26.438 32.031 13.211 1 77.56 394 GLU A C 1
ATOM 3172 O O . GLU A 1 394 ? 26.094 31.734 14.359 1 77.56 394 GLU A O 1
ATOM 3177 N N . SER A 1 395 ? 25.719 32.469 12.273 1 77.62 395 SER A N 1
ATOM 3178 C CA . SER A 1 395 ? 24.312 32.719 12.594 1 77.62 395 SER A CA 1
ATOM 3179 C C . SER A 1 395 ? 23.594 31.438 12.992 1 77.62 395 SER A C 1
ATOM 3181 O O . SER A 1 395 ? 22.766 31.438 13.898 1 77.62 395 SER A O 1
ATOM 3183 N N . ALA A 1 396 ? 23.938 30.422 12.344 1 80.81 396 ALA A N 1
ATOM 3184 C CA . ALA A 1 396 ? 23.297 29.141 12.633 1 80.81 396 ALA A CA 1
ATOM 3185 C C . ALA A 1 396 ? 23.672 28.641 14.023 1 80.81 396 ALA A C 1
ATOM 3187 O O . ALA A 1 396 ? 22.828 28.094 14.75 1 80.81 396 ALA A O 1
ATOM 3188 N N . LEU A 1 397 ? 24.875 28.797 14.391 1 85.31 397 LEU A N 1
ATOM 3189 C CA . LEU A 1 397 ? 25.359 28.344 15.688 1 85.31 397 LEU A CA 1
ATOM 3190 C C . LEU A 1 397 ? 24.797 29.219 16.812 1 85.31 397 LEU A C 1
ATOM 3192 O O . LEU A 1 397 ? 24.5 28.719 17.906 1 85.31 397 LEU A O 1
ATOM 3196 N N . PHE A 1 398 ? 24.656 30.469 16.453 1 84.81 398 PHE A N 1
ATOM 3197 C CA . PHE A 1 398 ? 24.062 31.359 17.438 1 84.81 398 PHE A CA 1
ATOM 3198 C C . PHE A 1 398 ? 22.609 30.984 17.703 1 84.81 398 PHE A C 1
ATOM 3200 O O . PHE A 1 398 ? 22.141 31.047 18.844 1 84.81 398 PHE A O 1
ATOM 3207 N N . GLN A 1 399 ? 22 30.688 16.672 1 84.06 399 GLN A N 1
ATOM 3208 C CA . GLN A 1 399 ? 20.609 30.266 16.828 1 84.06 399 GLN A CA 1
ATOM 3209 C C . GLN A 1 399 ? 20.516 28.984 17.656 1 84.06 399 GLN A C 1
ATOM 3211 O O . GLN A 1 399 ? 19.578 28.812 18.438 1 84.06 399 GLN A O 1
ATOM 3216 N N . MET A 1 400 ? 21.469 28.141 17.422 1 88.88 400 MET A N 1
ATOM 3217 C CA . MET A 1 400 ? 21.516 26.906 18.203 1 88.88 400 MET A CA 1
ATOM 3218 C C . MET A 1 400 ? 21.703 27.219 19.688 1 88.88 400 MET A C 1
ATOM 3220 O O . MET A 1 400 ? 21.047 26.625 20.531 1 88.88 400 MET A O 1
ATOM 3224 N N . ARG A 1 401 ? 22.594 28.109 19.938 1 88.38 401 ARG A N 1
ATOM 3225 C CA . ARG A 1 401 ? 22.844 28.516 21.312 1 88.38 401 ARG A CA 1
ATOM 3226 C C . ARG A 1 401 ? 21.578 29.062 21.969 1 88.38 401 ARG A C 1
ATOM 3228 O O . ARG A 1 401 ? 21.25 28.688 23.094 1 88.38 401 ARG A O 1
ATOM 3235 N N . HIS A 1 402 ? 20.938 29.844 21.25 1 88.19 402 HIS A N 1
ATOM 3236 C CA . HIS A 1 402 ? 19.703 30.438 21.766 1 88.19 402 HIS A CA 1
ATOM 3237 C C . HIS A 1 402 ? 18.641 29.375 22.016 1 88.19 402 HIS A C 1
ATOM 3239 O O . HIS A 1 402 ? 17.906 29.453 23 1 88.19 402 HIS A O 1
ATOM 3245 N N . SER A 1 403 ? 18.5 28.516 21.078 1 89.25 403 SER A N 1
ATOM 3246 C CA . SER A 1 403 ? 17.5 27.484 21.219 1 89.25 403 SER A CA 1
ATOM 3247 C C . SER A 1 403 ? 17.781 26.594 22.422 1 89.25 403 SER A C 1
ATOM 3249 O O . SER A 1 403 ? 16.844 26.141 23.094 1 89.25 403 SER A O 1
ATOM 3251 N N . LEU A 1 404 ? 19 26.312 22.703 1 89.69 404 LEU A N 1
ATOM 3252 C CA . LEU A 1 404 ? 19.359 25.516 23.859 1 89.69 404 LEU A CA 1
ATOM 3253 C C . LEU A 1 404 ? 18.938 26.219 25.156 1 89.69 404 LEU A C 1
ATOM 3255 O O . LEU A 1 404 ? 18.391 25.578 26.062 1 89.69 404 LEU A O 1
ATOM 3259 N N . ASP A 1 405 ? 19.109 27.453 25.156 1 88.5 405 ASP A N 1
ATOM 3260 C CA . ASP A 1 405 ? 18.719 28.234 26.328 1 88.5 405 ASP A CA 1
ATOM 3261 C C . ASP A 1 405 ? 17.188 28.266 26.469 1 88.5 405 ASP A C 1
ATOM 3263 O O . ASP A 1 405 ? 16.672 28.141 27.578 1 88.5 405 ASP A O 1
ATOM 3267 N N . THR A 1 406 ? 16.594 28.438 25.422 1 88.69 406 THR A N 1
ATOM 3268 C CA . THR A 1 406 ? 15.133 28.578 25.406 1 88.69 406 THR A CA 1
ATOM 3269 C C . THR A 1 406 ? 14.477 27.297 25.906 1 88.69 406 THR A C 1
ATOM 3271 O O . THR A 1 406 ? 13.461 27.344 26.625 1 88.69 406 THR A O 1
ATOM 3274 N N . TYR A 1 407 ? 15 26.203 25.578 1 89.56 407 TYR A N 1
ATOM 3275 C CA . TYR A 1 407 ? 14.359 24.938 25.906 1 89.56 407 TYR A CA 1
ATOM 3276 C C . TYR A 1 407 ? 15 24.328 27.156 1 89.56 407 TYR A C 1
ATOM 3278 O O . TYR A 1 407 ? 14.711 23.172 27.5 1 89.56 407 TYR A O 1
ATOM 3286 N N . GLY A 1 408 ? 15.906 25.016 27.719 1 86.81 408 GLY A N 1
ATOM 3287 C CA . GLY A 1 408 ? 16.438 24.641 29.016 1 86.81 408 GLY A CA 1
ATOM 3288 C C . GLY A 1 408 ? 17.516 23.578 28.953 1 86.81 408 GLY A C 1
ATOM 3289 O O . GLY A 1 408 ? 17.625 22.75 29.859 1 86.81 408 GLY A O 1
ATOM 3290 N N . HIS A 1 409 ? 18.219 23.484 27.906 1 89.81 409 HIS A N 1
ATOM 3291 C CA . HIS A 1 409 ? 19.312 22.516 27.766 1 89.81 409 HIS A CA 1
ATOM 3292 C C . HIS A 1 409 ? 20.656 23.172 28.109 1 89.81 409 HIS A C 1
ATOM 3294 O O . HIS A 1 409 ? 20.797 24.391 28.016 1 89.81 409 HIS A O 1
ATOM 3300 N N . ASP A 1 410 ? 21.562 22.297 28.438 1 88.25 410 ASP A N 1
ATOM 3301 C CA . ASP A 1 410 ? 22.906 22.781 28.688 1 88.25 410 ASP A CA 1
ATOM 3302 C C . ASP A 1 410 ? 23.625 23.125 27.375 1 88.25 410 ASP A C 1
ATOM 3304 O O . ASP A 1 410 ? 23.344 22.516 26.344 1 88.25 410 ASP A O 1
ATOM 3308 N N . GLN A 1 411 ? 24.5 24.062 27.547 1 90.62 411 GLN A N 1
ATOM 3309 C CA . GLN A 1 411 ? 25.328 24.422 26.391 1 90.62 411 GLN A CA 1
ATOM 3310 C C . GLN A 1 411 ? 26.359 23.344 26.125 1 90.62 411 GLN A C 1
ATOM 3312 O O . GLN A 1 411 ? 26.719 22.562 27.016 1 90.62 411 GLN A O 1
ATOM 3317 N N . PRO A 1 412 ? 26.812 23.344 24.875 1 91.25 412 PRO A N 1
ATOM 3318 C CA . PRO A 1 412 ? 27.766 22.297 24.5 1 91.25 412 PRO A CA 1
ATOM 3319 C C . PRO A 1 412 ? 29.062 22.359 25.297 1 91.25 412 PRO A C 1
ATOM 3321 O O . PRO A 1 412 ? 29.594 23.438 25.531 1 91.25 412 PRO A O 1
ATOM 3324 N N . GLN A 1 413 ? 29.531 21.234 25.672 1 87 413 GLN A N 1
ATOM 3325 C CA . GLN A 1 413 ? 30.781 21.141 26.422 1 87 413 GLN A CA 1
ATOM 3326 C C . GLN A 1 413 ? 31.906 20.609 25.547 1 87 413 GLN A C 1
ATOM 3328 O O . GLN A 1 413 ? 33.094 20.891 25.828 1 87 413 GLN A O 1
ATOM 3333 N N . ILE A 1 414 ? 31.531 19.812 24.562 1 87.81 414 ILE A N 1
ATOM 3334 C CA . ILE A 1 414 ? 32.531 19.219 23.688 1 87.81 414 ILE A CA 1
ATOM 3335 C C . ILE A 1 414 ? 32.094 19.312 22.234 1 87.81 414 ILE A C 1
ATOM 3337 O O . ILE A 1 414 ? 30.906 19.125 21.922 1 87.81 414 ILE A O 1
ATOM 3341 N N . PHE A 1 415 ? 33 19.75 21.438 1 88.88 415 PHE A N 1
ATOM 3342 C CA . PHE A 1 415 ? 32.75 19.766 20 1 88.88 415 PHE A CA 1
ATOM 3343 C C . PHE A 1 415 ? 33.844 19.016 19.25 1 88.88 415 PHE A C 1
ATOM 3345 O O . PHE A 1 415 ? 35.031 19.312 19.406 1 88.88 415 PHE A O 1
ATOM 3352 N N . TYR A 1 416 ? 33.438 18.078 18.484 1 87.81 416 TYR A N 1
ATOM 3353 C CA . TYR A 1 416 ? 34.344 17.375 17.609 1 87.81 416 TYR A CA 1
ATOM 3354 C C . TYR A 1 416 ? 34.375 18 16.219 1 87.81 416 TYR A C 1
ATOM 3356 O O . TYR A 1 416 ? 33.312 18.25 15.633 1 87.81 416 TYR A O 1
ATOM 3364 N N . THR A 1 417 ? 35.5 18.453 15.773 1 85.25 417 THR A N 1
ATOM 3365 C CA . THR A 1 417 ? 35.656 19 14.43 1 85.25 417 THR A CA 1
ATOM 3366 C C . THR A 1 417 ? 36.906 18.453 13.75 1 85.25 417 THR A C 1
ATOM 3368 O O . THR A 1 417 ? 37.812 17.984 14.422 1 85.25 417 THR A O 1
ATOM 3371 N N . ASP A 1 418 ? 36.844 18.297 12.477 1 77 418 ASP A N 1
ATOM 3372 C CA . ASP A 1 418 ? 38 17.812 11.734 1 77 418 ASP A CA 1
ATOM 3373 C C . ASP A 1 418 ? 38.969 18.953 11.398 1 77 418 ASP A C 1
ATOM 3375 O O . ASP A 1 418 ? 40.062 18.719 10.922 1 77 418 ASP A O 1
ATOM 3379 N N . ASN A 1 419 ? 38.562 20.172 11.555 1 74 419 ASN A N 1
ATOM 3380 C CA . ASN A 1 419 ? 39.375 21.344 11.227 1 74 419 ASN A CA 1
ATOM 3381 C C . ASN A 1 419 ? 39.719 22.156 12.469 1 74 419 ASN A C 1
ATOM 3383 O O . ASN A 1 419 ? 38.812 22.656 13.156 1 74 419 ASN A O 1
ATOM 3387 N N . ILE A 1 420 ? 41 22.312 12.742 1 67.44 420 ILE A N 1
ATOM 3388 C CA . ILE A 1 420 ? 41.5 23 13.93 1 67.44 420 ILE A CA 1
ATOM 3389 C C . ILE A 1 420 ? 41.156 24.484 13.867 1 67.44 420 ILE A C 1
ATOM 3391 O O . ILE A 1 420 ? 40.969 25.125 14.898 1 67.44 420 ILE A O 1
ATOM 3395 N N . SER A 1 421 ? 40.969 24.922 12.617 1 69.19 421 SER A N 1
ATOM 3396 C CA . SER A 1 421 ? 40.688 26.344 12.453 1 69.19 421 SER A CA 1
ATOM 3397 C C . SER A 1 421 ? 39.312 26.719 13.016 1 69.19 421 SER A C 1
ATOM 3399 O O . SER A 1 421 ? 39.031 27.891 13.266 1 69.19 421 SER A O 1
ATOM 3401 N N . ASP A 1 422 ? 38.656 25.75 13.406 1 78.56 422 ASP A N 1
ATOM 3402 C CA . ASP A 1 422 ? 37.312 25.969 13.875 1 78.56 422 ASP A CA 1
ATOM 3403 C C . ASP A 1 422 ? 37.281 26.281 15.375 1 78.56 422 ASP A C 1
ATOM 3405 O O . ASP A 1 422 ? 36.25 26.703 15.906 1 78.56 422 ASP A O 1
ATOM 3409 N N . ARG A 1 423 ? 38.406 26.062 16 1 79.25 423 ARG A N 1
ATOM 3410 C CA . ARG A 1 423 ? 38.438 26.156 17.453 1 79.25 423 ARG A CA 1
ATOM 3411 C C . ARG A 1 423 ? 37.969 27.531 17.922 1 79.25 423 ARG A C 1
ATOM 3413 O O . ARG A 1 423 ? 37.031 27.641 18.734 1 79.25 423 ARG A O 1
ATOM 3420 N N . LEU A 1 424 ? 38.656 28.547 17.406 1 77.5 424 LEU A N 1
ATOM 3421 C CA . LEU A 1 424 ? 38.312 29.891 17.844 1 77.5 424 LEU A CA 1
ATOM 3422 C C . LEU A 1 424 ? 36.875 30.219 17.531 1 77.5 424 LEU A C 1
ATOM 3424 O O . LEU A 1 424 ? 36.188 30.844 18.344 1 77.5 424 LEU A O 1
ATOM 3428 N N . PHE A 1 425 ? 36.5 29.766 16.438 1 82.12 425 PHE A N 1
ATOM 3429 C CA . PHE A 1 425 ? 35.156 30.031 15.984 1 82.12 425 PHE A CA 1
ATOM 3430 C C . PHE A 1 425 ? 34.125 29.344 16.875 1 82.12 425 PHE A C 1
ATOM 3432 O O . PHE A 1 425 ? 33.125 29.953 17.297 1 82.12 425 PHE A O 1
ATOM 3439 N N . LEU A 1 426 ? 34.312 28.188 17.266 1 85.88 426 LEU A N 1
ATOM 3440 C CA . LEU A 1 426 ? 33.406 27.406 18.094 1 85.88 426 LEU A CA 1
ATOM 3441 C C . LEU A 1 426 ? 33.375 27.922 19.516 1 85.88 426 LEU A C 1
ATOM 3443 O O . LEU A 1 426 ? 32.344 27.984 20.156 1 85.88 426 LEU A O 1
ATOM 3447 N N . GLU A 1 427 ? 34.562 28.312 19.938 1 84.5 427 GLU A N 1
ATOM 3448 C CA . GLU A 1 427 ? 34.656 28.859 21.297 1 84.5 427 GLU A CA 1
ATOM 3449 C C . GLU A 1 427 ? 33.938 30.203 21.406 1 84.5 427 GLU A C 1
ATOM 3451 O O . GLU A 1 427 ? 33.375 30.547 22.453 1 84.5 427 GLU A O 1
ATOM 3456 N N . ASN A 1 428 ? 33.969 30.922 20.312 1 83.12 428 ASN A N 1
ATOM 3457 C CA . ASN A 1 428 ? 33.25 32.188 20.281 1 83.12 428 ASN A CA 1
ATOM 3458 C C . ASN A 1 428 ? 31.734 31.984 20.219 1 83.12 428 ASN A C 1
ATOM 3460 O O . ASN A 1 428 ? 30.984 32.75 20.797 1 83.12 428 ASN A O 1
ATOM 3464 N N . SER A 1 429 ? 31.375 31.016 19.562 1 85.69 429 SER A N 1
ATOM 3465 C CA . SER A 1 429 ? 29.953 30.719 19.406 1 85.69 429 SER A CA 1
ATOM 3466 C C . SER A 1 429 ? 29.375 30.094 20.672 1 85.69 429 SER A C 1
ATOM 3468 O O . SER A 1 429 ? 28.219 30.312 21.016 1 85.69 429 SER A O 1
ATOM 3470 N N . PHE A 1 430 ? 30.266 29.281 21.344 1 90.69 430 PHE A N 1
ATOM 3471 C CA . PHE A 1 430 ? 29.859 28.609 22.562 1 90.69 430 PHE A CA 1
ATOM 3472 C C . PHE A 1 430 ? 30.891 28.844 23.672 1 90.69 430 PHE A C 1
ATOM 3474 O O . PHE A 1 430 ? 31.812 28.031 23.859 1 90.69 430 PHE A O 1
ATOM 3481 N N . PRO A 1 431 ? 30.656 29.812 24.391 1 84.88 431 PRO A N 1
ATOM 3482 C CA . PRO A 1 431 ? 31.609 30.125 25.469 1 84.88 431 PRO A CA 1
ATOM 3483 C C . PRO A 1 431 ? 31.75 28.984 26.484 1 84.88 431 PRO A C 1
ATOM 3485 O O . PRO A 1 431 ? 32.719 28.938 27.234 1 84.88 431 PRO A O 1
ATOM 3488 N N . SER A 1 432 ? 30.797 28.141 26.547 1 84.38 432 SER A N 1
ATOM 3489 C CA . SER A 1 432 ? 30.812 27.031 27.484 1 84.38 432 SER A CA 1
ATOM 3490 C C . SER A 1 432 ? 31.984 26.094 27.219 1 84.38 432 SER A C 1
ATOM 3492 O O . SER A 1 432 ? 32.406 25.344 28.094 1 84.38 432 SER A O 1
ATOM 3494 N N . LEU A 1 433 ? 32.562 26.172 26.047 1 85.88 433 LEU A N 1
ATOM 3495 C CA . LEU A 1 433 ? 33.656 25.281 25.656 1 85.88 433 LEU A CA 1
ATOM 3496 C C . LEU A 1 433 ? 34.938 25.703 26.359 1 85.88 433 LEU A C 1
ATOM 3498 O O . LEU A 1 433 ? 35.906 24.906 26.422 1 85.88 433 LEU A O 1
ATOM 3502 N N . ARG A 1 434 ? 34.938 26.828 26.828 1 77.31 434 ARG A N 1
ATOM 3503 C CA . ARG A 1 434 ? 36.125 27.328 27.516 1 77.31 434 ARG A CA 1
ATOM 3504 C C . ARG A 1 434 ? 36.031 27.109 29.016 1 77.31 434 ARG A C 1
ATOM 3506 O O . ARG A 1 434 ? 37.031 27.281 29.734 1 77.31 434 ARG A O 1
ATOM 3513 N N . ASN A 1 435 ? 34.906 26.672 29.344 1 74.75 435 ASN A N 1
ATOM 3514 C CA . ASN A 1 435 ? 34.719 26.531 30.797 1 74.75 435 ASN A CA 1
ATOM 3515 C C . ASN A 1 435 ? 35.469 25.312 31.328 1 74.75 435 ASN A C 1
ATOM 3517 O O . ASN A 1 435 ? 35.312 24.203 30.828 1 74.75 435 ASN A O 1
ATOM 3521 N N . ASN A 1 436 ? 36.312 25.453 32.312 1 66.38 436 ASN A N 1
ATOM 3522 C CA . ASN A 1 436 ? 37.031 24.469 33.094 1 66.38 436 ASN A CA 1
ATOM 3523 C C . ASN A 1 436 ? 38.031 23.703 32.219 1 66.38 436 ASN A C 1
ATOM 3525 O O . ASN A 1 436 ? 38.25 22.516 32.438 1 66.38 436 ASN A O 1
ATOM 3529 N N . VAL A 1 437 ? 38.312 24.25 31.047 1 63.44 437 VAL A N 1
ATOM 3530 C CA . VAL A 1 437 ? 39.312 23.578 30.203 1 63.44 437 VAL A CA 1
ATOM 3531 C C . VAL A 1 437 ? 40.719 23.906 30.688 1 63.44 437 VAL A C 1
ATOM 3533 O O . VAL A 1 437 ? 41.094 25.078 30.797 1 63.44 437 VAL A O 1
ATOM 3536 N N . VAL A 1 438 ? 41.312 23 31.359 1 56.06 438 VAL A N 1
ATOM 3537 C CA . VAL A 1 438 ? 42.719 23.125 31.75 1 56.06 438 VAL A CA 1
ATOM 3538 C C . VAL A 1 438 ? 43.625 22.625 30.641 1 56.06 438 VAL A C 1
ATOM 3540 O O . VAL A 1 438 ? 43.438 21.516 30.125 1 56.06 438 VAL A O 1
ATOM 3543 N N . ALA A 1 439 ? 44.094 23.469 29.891 1 51.31 439 ALA A N 1
ATOM 3544 C CA . ALA A 1 439 ? 45.031 23.094 28.828 1 51.31 439 ALA A CA 1
ATOM 3545 C C . ALA A 1 439 ? 46.031 22.047 29.328 1 51.31 439 ALA A C 1
ATOM 3547 O O . ALA A 1 439 ? 46.594 22.188 30.422 1 51.31 439 ALA A O 1
ATOM 3548 N N . ILE A 1 440 ? 45.688 20.828 28.953 1 50.72 440 ILE A N 1
ATOM 3549 C CA . ILE A 1 440 ? 46.719 19.844 29.297 1 50.72 440 ILE A CA 1
ATOM 3550 C C . ILE A 1 440 ? 47.969 20.109 28.453 1 50.72 440 ILE A C 1
ATOM 3552 O O . ILE A 1 440 ? 47.875 20.281 27.234 1 50.72 440 ILE A O 1
ATOM 3556 N N . ASP A 1 441 ? 49.031 20.5 28.922 1 48.47 441 ASP A N 1
ATOM 3557 C CA . ASP A 1 441 ? 50.281 20.641 28.219 1 48.47 441 ASP A CA 1
ATOM 3558 C C . ASP A 1 441 ? 50.531 19.438 27.297 1 48.47 441 ASP A C 1
ATOM 3560 O O . ASP A 1 441 ? 50.188 18.312 27.641 1 48.47 441 ASP A O 1
ATOM 3564 N N . LYS A 1 442 ? 50.656 19.656 25.922 1 48.94 442 LYS A N 1
ATOM 3565 C CA . LYS A 1 442 ? 50.844 18.625 24.906 1 48.94 442 LYS A CA 1
ATOM 3566 C C . LYS A 1 442 ? 51.5 17.375 25.5 1 48.94 442 LYS A C 1
ATOM 3568 O O . LYS A 1 442 ? 51.062 16.25 25.219 1 48.94 442 LYS A O 1
ATOM 3573 N N . TYR A 1 443 ? 52.844 17.5 25.719 1 44.91 443 TYR A N 1
ATOM 3574 C CA . TYR A 1 443 ? 53.781 16.453 26.062 1 44.91 443 TYR A CA 1
ATOM 3575 C C . TYR A 1 443 ? 53.688 16.078 27.547 1 44.91 443 TYR A C 1
ATOM 3577 O O . TYR A 1 443 ? 54.625 15.516 28.109 1 44.91 443 TYR A O 1
ATOM 3585 N N . ALA A 1 444 ? 52.781 16.594 28.172 1 43.41 444 ALA A N 1
ATOM 3586 C CA . ALA A 1 444 ? 52.969 16.438 29.625 1 43.41 444 ALA A CA 1
ATOM 3587 C C . ALA A 1 444 ? 52.969 14.977 30.031 1 43.41 444 ALA A C 1
ATOM 3589 O O . ALA A 1 444 ? 53.781 14.547 30.844 1 43.41 444 ALA A O 1
ATOM 3590 N N . ASN A 1 445 ? 51.812 14.242 29.891 1 43.75 445 ASN A N 1
ATOM 3591 C CA . ASN A 1 445 ? 51.812 12.961 30.578 1 43.75 445 ASN A CA 1
ATOM 3592 C C . ASN A 1 445 ? 52.344 11.844 29.703 1 43.75 445 ASN A C 1
ATOM 3594 O O . ASN A 1 445 ? 52.125 10.664 29.984 1 43.75 445 ASN A O 1
ATOM 3598 N N . LEU A 1 446 ? 52.562 12.047 28.375 1 44.38 446 LEU A N 1
ATOM 3599 C CA . LEU A 1 446 ? 53.125 10.859 27.734 1 44.38 446 LEU A CA 1
ATOM 3600 C C . LEU A 1 446 ? 54.594 10.664 28.078 1 44.38 446 LEU A C 1
ATOM 3602 O O . LEU A 1 446 ? 55.344 11.641 28.219 1 44.38 446 LEU A O 1
ATOM 3606 N N . ASP A 1 447 ? 55.031 9.711 28.812 1 44.06 447 ASP A N 1
ATOM 3607 C CA . ASP A 1 447 ? 56.406 9.305 29.062 1 44.06 447 ASP A CA 1
ATOM 3608 C C . ASP A 1 447 ? 57.219 9.32 27.781 1 44.06 447 ASP A C 1
ATOM 3610 O O . ASP A 1 447 ? 56.719 8.977 26.719 1 44.06 447 ASP A O 1
ATOM 3614 N N . PRO A 1 448 ? 58.156 10.305 27.656 1 45.06 448 PRO A N 1
ATOM 3615 C CA . PRO A 1 448 ? 59 10.344 26.469 1 45.06 448 PRO A CA 1
ATOM 3616 C C . PRO A 1 448 ? 59.469 8.953 26.031 1 45.06 448 PRO A C 1
ATOM 3618 O O . PRO A 1 448 ? 59.781 8.109 26.875 1 45.06 448 PRO A O 1
ATOM 3621 N N . PHE A 1 449 ? 58.938 8.367 25 1 40.53 449 PHE A N 1
ATOM 3622 C CA . PHE A 1 449 ? 59.406 7.086 24.469 1 40.53 449 PHE A CA 1
ATOM 3623 C C . PHE A 1 449 ? 60.906 7.121 24.219 1 40.53 449 PHE A C 1
ATOM 3625 O O . PHE A 1 449 ? 61.375 7.941 23.453 1 40.53 449 PHE A O 1
ATOM 3632 N N . GLU A 1 450 ? 61.688 6.926 25.281 1 37.19 450 GLU A N 1
ATOM 3633 C CA . GLU A 1 450 ? 63.156 6.758 25.172 1 37.19 450 GLU A CA 1
ATOM 3634 C C . GLU A 1 450 ? 63.5 5.52 24.344 1 37.19 450 GLU A C 1
ATOM 3636 O O . GLU A 1 450 ? 63.031 4.414 24.656 1 37.19 450 GLU A O 1
ATOM 3641 N N . VAL A 1 451 ? 63.75 5.762 23.062 1 36.19 451 VAL A N 1
ATOM 3642 C CA . VAL A 1 451 ? 64.438 4.672 22.391 1 36.19 451 VAL A CA 1
ATOM 3643 C C . VAL A 1 451 ? 65.875 4.555 22.938 1 36.19 451 VAL A C 1
ATOM 3645 O O . VAL A 1 451 ? 66.562 5.555 23.062 1 36.19 451 VAL A O 1
ATOM 3648 N N . MET B 1 1 ? -11.953 76.5 16.844 1 26.33 1 MET B N 1
ATOM 3649 C CA . MET B 1 1 ? -10.859 75.562 17.062 1 26.33 1 MET B CA 1
ATOM 3650 C C . MET B 1 1 ? -11.375 74.125 17.109 1 26.33 1 MET B C 1
ATOM 3652 O O . MET B 1 1 ? -12.141 73.75 18.016 1 26.33 1 MET B O 1
ATOM 3656 N N . PRO B 1 2 ? -11.773 73.438 16.016 1 31.39 2 PRO B N 1
ATOM 3657 C CA . PRO B 1 2 ? -12.539 72.188 15.945 1 31.39 2 PRO B CA 1
ATOM 3658 C C . PRO B 1 2 ? -11.773 71 16.531 1 31.39 2 PRO B C 1
ATOM 3660 O O . PRO B 1 2 ? -10.547 71 16.438 1 31.39 2 PRO B O 1
ATOM 3663 N N . SER B 1 3 ? -12.188 70.5 17.75 1 28.38 3 SER B N 1
ATOM 3664 C CA . SER B 1 3 ? -11.609 69.5 18.609 1 28.38 3 SER B CA 1
ATOM 3665 C C . SER B 1 3 ? -11.547 68.125 17.906 1 28.38 3 SER B C 1
ATOM 3667 O O . SER B 1 3 ? -12.562 67.688 17.391 1 28.38 3 SER B O 1
ATOM 3669 N N . SER B 1 4 ? -10.453 67.812 17.25 1 29.27 4 SER B N 1
ATOM 3670 C CA . SER B 1 4 ? -10.141 66.625 16.438 1 29.27 4 SER B CA 1
ATOM 3671 C C . SER B 1 4 ? -10.203 65.375 17.266 1 29.27 4 SER B C 1
ATOM 3673 O O . SER B 1 4 ? -9.398 65.188 18.172 1 29.27 4 SER B O 1
ATOM 3675 N N . SER B 1 5 ? -11.391 64.875 17.625 1 28.23 5 SER B N 1
ATOM 3676 C CA . SER B 1 5 ? -11.648 63.719 18.484 1 28.23 5 SER B CA 1
ATOM 3677 C C . SER B 1 5 ? -10.938 62.469 17.984 1 28.23 5 SER B C 1
ATOM 3679 O O . SER B 1 5 ? -11.117 62.062 16.828 1 28.23 5 SER B O 1
ATOM 3681 N N . SER B 1 6 ? -9.703 62.219 18.406 1 28.56 6 SER B N 1
ATOM 3682 C CA . SER B 1 6 ? -8.82 61.094 18.094 1 28.56 6 SER B CA 1
ATOM 3683 C C . SER B 1 6 ? -9.469 59.781 18.469 1 28.56 6 SER B C 1
ATOM 3685 O O . SER B 1 6 ? -9.719 59.5 19.641 1 28.56 6 SER B O 1
ATOM 3687 N N . ASN B 1 7 ? -10.453 59.281 17.719 1 27.92 7 ASN B N 1
ATOM 3688 C CA . ASN B 1 7 ? -11.117 58.031 17.984 1 27.92 7 ASN B CA 1
ATOM 3689 C C . ASN B 1 7 ? -10.117 56.875 18.125 1 27.92 7 ASN B C 1
ATOM 3691 O O . ASN B 1 7 ? -9.383 56.562 17.188 1 27.92 7 ASN B O 1
ATOM 3695 N N . SER B 1 8 ? -9.508 56.656 19.297 1 28.39 8 SER B N 1
ATOM 3696 C CA . SER B 1 8 ? -8.555 55.594 19.594 1 28.39 8 SER B CA 1
ATOM 3697 C C . SER B 1 8 ? -9.133 54.219 19.25 1 28.39 8 SER B C 1
ATOM 3699 O O . SER B 1 8 ? -10.305 53.938 19.547 1 28.39 8 SER B O 1
ATOM 3701 N N . PRO B 1 9 ? -8.594 53.531 18.266 1 31.17 9 PRO B N 1
ATOM 3702 C CA . PRO B 1 9 ? -9.133 52.219 17.812 1 31.17 9 PRO B CA 1
ATOM 3703 C C . PRO B 1 9 ? -9.273 51.219 18.953 1 31.17 9 PRO B C 1
ATOM 3705 O O . PRO B 1 9 ? -8.516 51.281 19.938 1 31.17 9 PRO B O 1
ATOM 3708 N N . PRO B 1 10 ? -10.445 50.688 19.266 1 29.91 10 PRO B N 1
ATOM 3709 C CA . PRO B 1 10 ? -10.68 49.781 20.406 1 29.91 10 PRO B CA 1
ATOM 3710 C C . PRO B 1 10 ? -9.68 48.656 20.469 1 29.91 10 PRO B C 1
ATOM 3712 O O . PRO B 1 10 ? -9.141 48.25 19.438 1 29.91 10 PRO B O 1
ATOM 3715 N N . THR B 1 11 ? -8.891 48.531 21.516 1 27.94 11 THR B N 1
ATOM 3716 C CA . THR B 1 11 ? -7.926 47.5 21.875 1 27.94 11 THR B CA 1
ATOM 3717 C C . THR B 1 11 ? -8.547 46.125 21.781 1 27.94 11 THR B C 1
ATOM 3719 O O . THR B 1 11 ? -9.578 45.844 22.406 1 27.94 11 THR B O 1
ATOM 3722 N N . ALA B 1 12 ? -8.297 45.375 20.703 1 28.45 12 ALA B N 1
ATOM 3723 C CA . ALA B 1 12 ? -8.773 44 20.5 1 28.45 12 ALA B CA 1
ATOM 3724 C C . ALA B 1 12 ? -8.484 43.125 21.719 1 28.45 12 ALA B C 1
ATOM 3726 O O . ALA B 1 12 ? -7.363 43.125 22.219 1 28.45 12 ALA B O 1
ATOM 3727 N N . THR B 1 13 ? -9.43 43 22.594 1 29.14 13 THR B N 1
ATOM 3728 C CA . THR B 1 13 ? -9.32 42.125 23.75 1 29.14 13 THR B CA 1
ATOM 3729 C C . THR B 1 13 ? -8.703 40.781 23.359 1 29.14 13 THR B C 1
ATOM 3731 O O . THR B 1 13 ? -9.117 40.156 22.359 1 29.14 13 THR B O 1
ATOM 3734 N N . PRO B 1 14 ? -7.5 40.469 23.812 1 26.94 14 PRO B N 1
ATOM 3735 C CA . PRO B 1 14 ? -6.809 39.219 23.516 1 26.94 14 PRO B CA 1
ATOM 3736 C C . PRO B 1 14 ? -7.676 38 23.781 1 26.94 14 PRO B C 1
ATOM 3738 O O . PRO B 1 14 ? -8.367 37.906 24.797 1 26.94 14 PRO B O 1
ATOM 3741 N N . THR B 1 15 ? -8.289 37.406 22.797 1 27.47 15 THR B N 1
ATOM 3742 C CA . THR B 1 15 ? -9.07 36.188 22.922 1 27.47 15 THR B CA 1
ATOM 3743 C C . THR B 1 15 ? -8.344 35.156 23.797 1 27.47 15 THR B C 1
ATOM 3745 O O . THR B 1 15 ? -7.203 34.781 23.5 1 27.47 15 THR B O 1
ATOM 3748 N N . TYR B 1 16 ? -8.539 35.125 25.109 1 25.53 16 TYR B N 1
ATOM 3749 C CA . TYR B 1 16 ? -8.07 34.156 26.094 1 25.53 16 TYR B CA 1
ATOM 3750 C C . TYR B 1 16 ? -8.281 32.719 25.609 1 25.53 16 TYR B C 1
ATOM 3752 O O . TYR B 1 16 ? -9.414 32.312 25.375 1 25.53 16 TYR B O 1
ATOM 3760 N N . PHE B 1 17 ? -7.383 32.188 24.828 1 29.23 17 PHE B N 1
ATOM 3761 C CA . PHE B 1 17 ? -7.43 30.766 24.531 1 29.23 17 PHE B CA 1
ATOM 3762 C C . PHE B 1 17 ? -7.414 29.953 25.828 1 29.23 17 PHE B C 1
ATOM 3764 O O . PHE B 1 17 ? -6.605 30.219 26.719 1 29.23 17 PHE B O 1
ATOM 3771 N N . PRO B 1 18 ? -8.5 29.406 26.297 1 31.39 18 PRO B N 1
ATOM 3772 C CA . PRO B 1 18 ? -8.477 28.641 27.547 1 31.39 18 PRO B CA 1
ATOM 3773 C C . PRO B 1 18 ? -7.258 27.719 27.641 1 31.39 18 PRO B C 1
ATOM 3775 O O . PRO B 1 18 ? -6.688 27.328 26.625 1 31.39 18 PRO B O 1
ATOM 3778 N N . PRO B 1 19 ? -6.504 27.703 28.75 1 30.19 19 PRO B N 1
ATOM 3779 C CA . PRO B 1 19 ? -5.32 26.859 28.969 1 30.19 19 PRO B CA 1
ATOM 3780 C C . PRO B 1 19 ? -5.535 25.422 28.531 1 30.19 19 PRO B C 1
ATOM 3782 O O . PRO B 1 19 ? -6.668 24.938 28.531 1 30.19 19 PRO B O 1
ATOM 3785 N N . PRO B 1 20 ? -4.668 24.859 27.781 1 31.48 20 PRO B N 1
ATOM 3786 C CA . PRO B 1 20 ? -4.801 23.469 27.312 1 31.48 20 PRO B CA 1
ATOM 3787 C C . PRO B 1 20 ? -5.164 22.5 28.422 1 31.48 20 PRO B C 1
ATOM 3789 O O . PRO B 1 20 ? -4.551 22.531 29.5 1 31.48 20 PRO B O 1
ATOM 3792 N N . VAL B 1 21 ? -6.371 22.203 28.594 1 31.88 21 VAL B N 1
ATOM 3793 C CA . VAL B 1 21 ? -6.836 21.219 29.578 1 31.88 21 VAL B CA 1
ATOM 3794 C C . VAL B 1 21 ? -5.969 19.969 29.484 1 31.88 21 VAL B C 1
ATOM 3796 O O . VAL B 1 21 ? -5.793 19.391 28.406 1 31.88 21 VAL B O 1
ATOM 3799 N N . THR B 1 22 ? -5.047 19.719 30.438 1 32.78 22 THR B N 1
ATOM 3800 C CA . THR B 1 22 ? -4.16 18.578 30.562 1 32.78 22 THR B CA 1
ATOM 3801 C C . THR B 1 22 ? -4.957 17.312 30.906 1 32.78 22 THR B C 1
ATOM 3803 O O . THR B 1 22 ? -5.609 17.25 31.938 1 32.78 22 THR B O 1
ATOM 3806 N N . VAL B 1 23 ? -5.535 16.672 30.016 1 36.31 23 VAL B N 1
ATOM 3807 C CA . VAL B 1 23 ? -6.168 15.383 30.25 1 36.31 23 VAL B CA 1
ATOM 3808 C C . VAL B 1 23 ? -5.168 14.43 30.906 1 36.31 23 VAL B C 1
ATOM 3810 O O . VAL B 1 23 ? -4.027 14.312 30.469 1 36.31 23 VAL B O 1
ATOM 3813 N N . GLN B 1 24 ? -5.414 14.047 32.156 1 33.69 24 GLN B N 1
ATOM 3814 C CA . GLN B 1 24 ? -4.555 13.148 32.906 1 33.69 24 GLN B CA 1
ATOM 3815 C C . GLN B 1 24 ? -4.625 11.727 32.375 1 33.69 24 GLN B C 1
ATOM 3817 O O . GLN B 1 24 ? -5.691 11.102 32.375 1 33.69 24 GLN B O 1
ATOM 3822 N N . ILE B 1 25 ? -3.939 11.461 31.453 1 37.91 25 ILE B N 1
ATOM 3823 C CA . ILE B 1 25 ? -3.771 10.086 31 1 37.91 25 ILE B CA 1
ATOM 3824 C C . ILE B 1 25 ? -2.998 9.289 32.031 1 37.91 25 ILE B C 1
ATOM 3826 O O . ILE B 1 25 ? -2.008 9.766 32.594 1 37.91 25 ILE B O 1
ATOM 3830 N N . VAL B 1 26 ? -3.49 8.289 32.688 1 38.94 26 VAL B N 1
ATOM 3831 C CA . VAL B 1 26 ? -2.812 7.445 33.688 1 38.94 26 VAL B CA 1
ATOM 3832 C C . VAL B 1 26 ? -1.455 7.008 33.125 1 38.94 26 VAL B C 1
ATOM 3834 O O . VAL B 1 26 ? -1.369 6.477 32.031 1 38.94 26 VAL B O 1
ATOM 3837 N N . PRO B 1 27 ? -0.446 7.641 33.781 1 35.84 27 PRO B N 1
ATOM 3838 C CA . PRO B 1 27 ? 0.893 7.293 33.281 1 35.84 27 PRO B CA 1
ATOM 3839 C C . PRO B 1 27 ? 1.169 5.793 33.344 1 35.84 27 PRO B C 1
ATOM 3841 O O . PRO B 1 27 ? 0.89 5.145 34.344 1 35.84 27 PRO B O 1
ATOM 3844 N N . GLU B 1 28 ? 1.024 5.223 32.312 1 35.09 28 GLU B N 1
ATOM 3845 C CA . GLU B 1 28 ? 1.251 3.781 32.375 1 35.09 28 GLU B CA 1
ATOM 3846 C C . GLU B 1 28 ? 2.562 3.455 33.094 1 35.09 28 GLU B C 1
ATOM 3848 O O . GLU B 1 28 ? 2.6 2.596 33.969 1 35.09 28 GLU B O 1
ATOM 3853 N N . GLU B 1 29 ? 3.707 3.412 32.281 1 32.44 29 GLU B N 1
ATOM 3854 C CA . GLU B 1 29 ? 4.914 2.713 32.688 1 32.44 29 GLU B CA 1
ATOM 3855 C C . GLU B 1 29 ? 5.715 3.551 33.688 1 32.44 29 GLU B C 1
ATOM 3857 O O . GLU B 1 29 ? 5.738 4.781 33.594 1 32.44 29 GLU B O 1
ATOM 3862 N N . ASP B 1 30 ? 5.879 3.029 34.875 1 30.47 30 ASP B N 1
ATOM 3863 C CA . ASP B 1 30 ? 6.98 3.402 35.75 1 30.47 30 ASP B CA 1
ATOM 3864 C C . ASP B 1 30 ? 8.273 3.598 34.969 1 30.47 30 ASP B C 1
ATOM 3866 O O . ASP B 1 30 ? 8.711 2.699 34.25 1 30.47 30 ASP B O 1
ATOM 3870 N N . PRO B 1 31 ? 8.672 4.82 34.688 1 32.94 31 PRO B N 1
ATOM 3871 C CA . PRO B 1 31 ? 9.891 5.066 33.906 1 32.94 31 PRO B CA 1
ATOM 3872 C C . PRO B 1 31 ? 11.055 4.172 34.312 1 32.94 31 PRO B C 1
ATOM 3874 O O . PRO B 1 31 ? 12.117 4.207 33.719 1 32.94 31 PRO B O 1
ATOM 3877 N N . GLN B 1 32 ? 11.062 3.807 35.594 1 28.58 32 GLN B N 1
ATOM 3878 C CA . GLN B 1 32 ? 12.242 3.131 36.125 1 28.58 32 GLN B CA 1
ATOM 3879 C C . GLN B 1 32 ? 12.305 1.681 35.656 1 28.58 32 GLN B C 1
ATOM 3881 O O . GLN B 1 32 ? 13.133 0.904 36.125 1 28.58 32 GLN B O 1
ATOM 3886 N N . GLN B 1 33 ? 11.266 1.181 35.156 1 26.11 33 GLN B N 1
ATOM 3887 C CA . GLN B 1 33 ? 11.453 -0.249 34.906 1 26.11 33 GLN B CA 1
ATOM 3888 C C . GLN B 1 33 ? 12.531 -0.506 33.875 1 26.11 33 GLN B C 1
ATOM 3890 O O . GLN B 1 33 ? 12.547 0.133 32.812 1 26.11 33 GLN B O 1
ATOM 3895 N N . SER B 1 34 ? 13.641 -1.144 34.312 1 24.91 34 SER B N 1
ATOM 3896 C CA . SER B 1 34 ? 14.812 -1.578 33.531 1 24.91 34 SER B CA 1
ATOM 3897 C C . SER B 1 34 ? 14.406 -2.307 32.281 1 24.91 34 SER B C 1
ATOM 3899 O O . SER B 1 34 ? 13.461 -3.096 32.281 1 24.91 34 SER B O 1
ATOM 3901 N N . ILE B 1 35 ? 14.516 -1.652 31.156 1 27.69 35 ILE B N 1
ATOM 3902 C CA . ILE B 1 35 ? 14.398 -2.279 29.844 1 27.69 35 ILE B CA 1
ATOM 3903 C C . ILE B 1 35 ? 15.094 -3.639 29.859 1 27.69 35 ILE B C 1
ATOM 3905 O O . ILE B 1 35 ? 16.297 -3.721 30.078 1 27.69 35 ILE B O 1
ATOM 3909 N N . ASP B 1 36 ? 14.469 -4.66 30.453 1 23.97 36 ASP B N 1
ATOM 3910 C CA . ASP B 1 36 ? 15.086 -5.98 30.359 1 23.97 36 ASP B CA 1
ATOM 3911 C C . ASP B 1 36 ? 15.508 -6.273 28.922 1 23.97 36 ASP B C 1
ATOM 3913 O O . ASP B 1 36 ? 14.703 -6.172 27.984 1 23.97 36 ASP B O 1
ATOM 3917 N N . ASN B 1 37 ? 16.781 -6.078 28.625 1 25.11 37 ASN B N 1
ATOM 3918 C CA . ASN B 1 37 ? 17.547 -6.484 27.453 1 25.11 37 ASN B CA 1
ATOM 3919 C C . ASN B 1 37 ? 17.281 -7.941 27.078 1 25.11 37 ASN B C 1
ATOM 3921 O O . ASN B 1 37 ? 17.906 -8.852 27.625 1 25.11 37 ASN B O 1
ATOM 3925 N N . THR B 1 38 ? 16.031 -8.336 27.172 1 23.53 38 THR B N 1
ATOM 3926 C CA . THR B 1 38 ? 15.891 -9.734 26.812 1 23.53 38 THR B CA 1
ATOM 3927 C C . THR B 1 38 ? 16.719 -10.055 25.562 1 23.53 38 THR B C 1
ATOM 3929 O O . THR B 1 38 ? 16.812 -9.242 24.641 1 23.53 38 THR B O 1
ATOM 3932 N N . ALA B 1 39 ? 17.578 -11.18 25.672 1 23.78 39 ALA B N 1
ATOM 3933 C CA . ALA B 1 39 ? 18.516 -11.883 24.797 1 23.78 39 ALA B CA 1
ATOM 3934 C C . ALA B 1 39 ? 17.938 -12.109 23.406 1 23.78 39 ALA B C 1
ATOM 3936 O O . ALA B 1 39 ? 16.766 -12.469 23.281 1 23.78 39 ALA B O 1
ATOM 3937 N N . LEU B 1 40 ? 18.438 -11.406 22.438 1 24.81 40 LEU B N 1
ATOM 3938 C CA . LEU B 1 40 ? 18.375 -11.68 21.016 1 24.81 40 LEU B CA 1
ATOM 3939 C C . LEU B 1 40 ? 18.438 -13.18 20.75 1 24.81 40 LEU B C 1
ATOM 3941 O O . LEU B 1 40 ? 19.516 -13.781 20.766 1 24.81 40 LEU B O 1
ATOM 3945 N N . GLN B 1 41 ? 17.594 -14.016 21.406 1 22.72 41 GLN B N 1
ATOM 3946 C CA . GLN B 1 41 ? 17.688 -15.391 20.906 1 22.72 41 GLN B CA 1
ATOM 3947 C C . GLN B 1 41 ? 17.656 -15.422 19.391 1 22.72 41 GLN B C 1
ATOM 3949 O O . GLN B 1 41 ? 16.781 -14.797 18.766 1 22.72 41 GLN B O 1
ATOM 3954 N N . THR B 1 42 ? 18.797 -15.539 18.828 1 23.7 42 THR B N 1
ATOM 3955 C CA . THR B 1 42 ? 19.156 -15.859 17.453 1 23.7 42 THR B CA 1
ATOM 3956 C C . THR B 1 42 ? 18.281 -16.984 16.922 1 23.7 42 THR B C 1
ATOM 3958 O O . THR B 1 42 ? 18.391 -18.125 17.375 1 23.7 42 THR B O 1
ATOM 3961 N N . ASP B 1 43 ? 17.031 -16.719 16.859 1 24.34 43 ASP B N 1
ATOM 3962 C CA . ASP B 1 43 ? 16.219 -17.75 16.219 1 24.34 43 ASP B CA 1
ATOM 3963 C C . ASP B 1 43 ? 16.844 -18.203 14.898 1 24.34 43 ASP B C 1
ATOM 3965 O O . ASP B 1 43 ? 17.078 -17.391 14 1 24.34 43 ASP B O 1
ATOM 3969 N N . GLY B 1 44 ? 17.828 -19.047 15.016 1 22.81 44 GLY B N 1
ATOM 3970 C CA . GLY B 1 44 ? 18.406 -19.797 13.922 1 22.81 44 GLY B CA 1
ATOM 3971 C C . GLY B 1 44 ? 17.375 -20.375 12.969 1 22.81 44 GLY B C 1
ATOM 3972 O O . GLY B 1 44 ? 16.547 -21.203 13.359 1 22.81 44 GLY B O 1
ATOM 3973 N N . ASP B 1 45 ? 16.875 -19.453 12.203 1 24.88 45 ASP B N 1
ATOM 3974 C CA . ASP B 1 45 ? 15.977 -19.797 11.102 1 24.88 45 ASP B CA 1
ATOM 3975 C C . ASP B 1 45 ? 16.547 -20.922 10.258 1 24.88 45 ASP B C 1
ATOM 3977 O O . ASP B 1 45 ? 17.5 -20.734 9.5 1 24.88 45 ASP B O 1
ATOM 3981 N N . ASP B 1 46 ? 16.828 -22.016 10.969 1 22.27 46 ASP B N 1
ATOM 3982 C CA . ASP B 1 46 ? 17.219 -23.172 10.164 1 22.27 46 ASP B CA 1
ATOM 3983 C C . ASP B 1 46 ? 16.188 -23.469 9.078 1 22.27 46 ASP B C 1
ATOM 3985 O O . ASP B 1 46 ? 14.992 -23.375 9.312 1 22.27 46 ASP B O 1
ATOM 3989 N N . ASP B 1 47 ? 16.609 -23.328 7.891 1 24.27 47 ASP B N 1
ATOM 3990 C CA . ASP B 1 47 ? 16.094 -23.422 6.527 1 24.27 47 ASP B CA 1
ATOM 3991 C C . ASP B 1 47 ? 15.492 -24.797 6.258 1 24.27 47 ASP B C 1
ATOM 3993 O O . ASP B 1 47 ? 15.328 -25.203 5.105 1 24.27 47 ASP B O 1
ATOM 3997 N N . GLY B 1 48 ? 15.164 -25.609 7.363 1 22.31 48 GLY B N 1
ATOM 3998 C CA . GLY B 1 48 ? 14.891 -26.938 6.836 1 22.31 48 GLY B CA 1
ATOM 3999 C C . GLY B 1 48 ? 13.625 -27 6 1 22.31 48 GLY B C 1
ATOM 4000 O O . GLY B 1 48 ? 12.602 -26.422 6.363 1 22.31 48 GLY B O 1
ATOM 4001 N N . LEU B 1 49 ? 13.766 -26.984 4.734 1 23.73 49 LEU B N 1
ATOM 4002 C CA . LEU B 1 49 ? 12.773 -27.297 3.707 1 23.73 49 LEU B CA 1
ATOM 4003 C C . LEU B 1 49 ? 12.031 -28.578 4.047 1 23.73 49 LEU B C 1
ATOM 4005 O O . LEU B 1 49 ? 12.609 -29.672 3.996 1 23.73 49 LEU B O 1
ATOM 4009 N N . GLY B 1 50 ? 11.414 -28.672 5.23 1 23.66 50 GLY B N 1
ATOM 4010 C CA . GLY B 1 50 ? 10.773 -29.938 5.516 1 23.66 50 GLY B CA 1
ATOM 4011 C C . GLY B 1 50 ? 9.828 -30.391 4.422 1 23.66 50 GLY B C 1
ATOM 4012 O O . GLY B 1 50 ? 9.25 -29.562 3.709 1 23.66 50 GLY B O 1
ATOM 4013 N N . ASP B 1 51 ? 10.07 -31.547 3.924 1 24.55 51 ASP B N 1
ATOM 4014 C CA . ASP B 1 51 ? 9.273 -32.438 3.082 1 24.55 51 ASP B CA 1
ATOM 4015 C C . ASP B 1 51 ? 7.844 -32.562 3.615 1 24.55 51 ASP B C 1
ATOM 4017 O O . ASP B 1 51 ? 7.641 -32.75 4.812 1 24.55 51 ASP B O 1
ATOM 4021 N N . GLY B 1 52 ? 6.898 -31.812 3.131 1 26.95 52 GLY B N 1
ATOM 4022 C CA . GLY B 1 52 ? 5.457 -31.734 3.305 1 26.95 52 GLY B CA 1
ATOM 4023 C C . GLY B 1 52 ? 4.781 -33.094 3.369 1 26.95 52 GLY B C 1
ATOM 4024 O O . GLY B 1 52 ? 4.07 -33.469 2.438 1 26.95 52 GLY B O 1
ATOM 4025 N N . LEU B 1 53 ? 5.336 -34.125 3.979 1 25.91 53 LEU B N 1
ATOM 4026 C CA . LEU B 1 53 ? 4.367 -35.219 4.062 1 25.91 53 LEU B CA 1
ATOM 4027 C C . LEU B 1 53 ? 3.102 -34.75 4.781 1 25.91 53 LEU B C 1
ATOM 4029 O O . LEU B 1 53 ? 3.143 -33.812 5.594 1 25.91 53 LEU B O 1
ATOM 4033 N N . GLY B 1 54 ? 1.95 -35.031 4.281 1 28.69 54 GLY B N 1
ATOM 4034 C CA . GLY B 1 54 ? 0.601 -34.844 4.793 1 28.69 54 GLY B CA 1
ATOM 4035 C C . GLY B 1 54 ? 0.483 -35.125 6.277 1 28.69 54 GLY B C 1
ATOM 4036 O O . GLY B 1 54 ? 1.003 -36.125 6.766 1 28.69 54 GLY B O 1
ATOM 4037 N N . GLU B 1 55 ? 0.582 -34.188 7.137 1 32.94 55 GLU B N 1
ATOM 4038 C CA . GLU B 1 55 ? 0.433 -34.312 8.586 1 32.94 55 GLU B CA 1
ATOM 4039 C C . GLU B 1 55 ? -0.848 -35.062 8.938 1 32.94 55 GLU B C 1
ATOM 4041 O O . GLU B 1 55 ? -1.931 -34.688 8.469 1 32.94 55 GLU B O 1
ATOM 4046 N N . GLY B 1 56 ? -0.729 -36.344 9.227 1 27.72 56 GLY B N 1
ATOM 4047 C CA . GLY B 1 56 ? -1.806 -37.062 9.883 1 27.72 56 GLY B CA 1
ATOM 4048 C C . GLY B 1 56 ? -2.422 -36.281 11.039 1 27.72 56 GLY B C 1
ATOM 4049 O O . GLY B 1 56 ? -1.866 -35.281 11.484 1 27.72 56 GLY B O 1
ATOM 4050 N N . ASP B 1 57 ? -3.402 -36.875 11.719 1 28.5 57 ASP B N 1
ATOM 4051 C CA . ASP B 1 57 ? -4.348 -36.469 12.758 1 28.5 57 ASP B CA 1
ATOM 4052 C C . ASP B 1 57 ? -3.623 -35.938 13.984 1 28.5 57 ASP B C 1
ATOM 4054 O O . ASP B 1 57 ? -4.199 -35.844 15.07 1 28.5 57 ASP B O 1
ATOM 4058 N N . ASP B 1 58 ? -2.256 -36.031 14.227 1 28.39 58 ASP B N 1
ATOM 4059 C CA . ASP B 1 58 ? -1.958 -35.781 15.633 1 28.39 58 ASP B CA 1
ATOM 4060 C C . ASP B 1 58 ? -2.492 -34.406 16.062 1 28.39 58 ASP B C 1
ATOM 4062 O O . ASP B 1 58 ? -2.76 -33.562 15.227 1 28.39 58 ASP B O 1
ATOM 4066 N N . GLU B 1 59 ? -2.541 -34.219 17.562 1 28.8 59 GLU B N 1
ATOM 4067 C CA . GLU B 1 59 ? -2.803 -33.062 18.391 1 28.8 59 GLU B CA 1
ATOM 4068 C C . GLU B 1 59 ? -2.141 -31.797 17.812 1 28.8 59 GLU B C 1
ATOM 4070 O O . GLU B 1 59 ? -1.12 -31.891 17.141 1 28.8 59 GLU B O 1
ATOM 4075 N N . ASP B 1 60 ? -2.918 -30.734 17.703 1 31.23 60 ASP B N 1
ATOM 4076 C CA . ASP B 1 60 ? -2.551 -29.344 17.453 1 31.23 60 ASP B CA 1
ATOM 4077 C C . ASP B 1 60 ? -1.185 -29.031 18.062 1 31.23 60 ASP B C 1
ATOM 4079 O O . ASP B 1 60 ? -1.1 -28.375 19.094 1 31.23 60 ASP B O 1
ATOM 4083 N N . GLU B 1 61 ? -0.273 -30.062 18.297 1 28.39 61 GLU B N 1
ATOM 4084 C CA . GLU B 1 61 ? 1.017 -29.547 18.766 1 28.39 61 GLU B CA 1
ATOM 4085 C C . GLU B 1 61 ? 1.536 -28.453 17.844 1 28.39 61 GLU B C 1
ATOM 4087 O O . GLU B 1 61 ? 1.331 -28.484 16.625 1 28.39 61 GLU B O 1
ATOM 4092 N N . ASP B 1 62 ? 1.895 -27.297 18.5 1 29.62 62 ASP B N 1
ATOM 4093 C CA . ASP B 1 62 ? 2.627 -26.078 18.188 1 29.62 62 ASP B CA 1
ATOM 4094 C C . ASP B 1 62 ? 3.877 -26.391 17.359 1 29.62 62 ASP B C 1
ATOM 4096 O O . ASP B 1 62 ? 4.996 -26.266 17.859 1 29.62 62 ASP B O 1
ATOM 4100 N N . GLU B 1 63 ? 3.977 -27.547 16.766 1 28.44 63 GLU B N 1
ATOM 4101 C CA . GLU B 1 63 ? 5.273 -27.859 16.188 1 28.44 63 GLU B CA 1
ATOM 4102 C C . GLU B 1 63 ? 5.648 -26.875 15.086 1 28.44 63 GLU B C 1
ATOM 4104 O O . GLU B 1 63 ? 5.16 -26.969 13.961 1 28.44 63 GLU B O 1
ATOM 4109 N N . ASP B 1 64 ? 5.883 -25.656 15.477 1 28.81 64 ASP B N 1
ATOM 4110 C CA . ASP B 1 64 ? 6.598 -24.75 14.578 1 28.81 64 ASP B CA 1
ATOM 4111 C C . ASP B 1 64 ? 7.762 -25.469 13.898 1 28.81 64 ASP B C 1
ATOM 4113 O O . ASP B 1 64 ? 7.781 -25.609 12.672 1 28.81 64 ASP B O 1
ATOM 4117 N N . ASN B 1 65 ? 9.047 -25.141 14.352 1 28.06 65 ASN B N 1
ATOM 4118 C CA . ASN B 1 65 ? 10.359 -25.359 13.75 1 28.06 65 ASN B CA 1
ATOM 4119 C C . ASN B 1 65 ? 10.859 -26.781 13.969 1 28.06 65 ASN B C 1
ATOM 4121 O O . ASN B 1 65 ? 11.555 -27.062 14.945 1 28.06 65 ASN B O 1
ATOM 4125 N N . ALA B 1 66 ? 10.242 -27.922 13.719 1 27.41 66 ALA B N 1
ATOM 4126 C CA . ALA B 1 66 ? 10.945 -29.156 14.031 1 27.41 66 ALA B CA 1
ATOM 4127 C C . ALA B 1 66 ? 12.258 -29.25 13.25 1 27.41 66 ALA B C 1
ATOM 4129 O O . ALA B 1 66 ? 12.656 -30.344 12.836 1 27.41 66 ALA B O 1
ATOM 4130 N N . ASP B 1 67 ? 12.859 -28.203 12.75 1 27.84 67 ASP B N 1
ATOM 4131 C CA . ASP B 1 67 ? 14.055 -28.703 12.07 1 27.84 67 ASP B CA 1
ATOM 4132 C C . ASP B 1 67 ? 14.984 -29.422 13.055 1 27.84 67 ASP B C 1
ATOM 4134 O O . ASP B 1 67 ? 15.688 -30.359 12.672 1 27.84 67 ASP B O 1
ATOM 4138 N N . ASP B 1 68 ? 15.758 -28.719 14 1 28.14 68 ASP B N 1
ATOM 4139 C CA . ASP B 1 68 ? 16.938 -29.344 14.578 1 28.14 68 ASP B CA 1
ATOM 4140 C C . ASP B 1 68 ? 16.562 -30.5 15.5 1 28.14 68 ASP B C 1
ATOM 4142 O O . ASP B 1 68 ? 15.852 -30.312 16.484 1 28.14 68 ASP B O 1
ATOM 4146 N N . ASP B 1 69 ? 16.578 -31.75 15.047 1 27.66 69 ASP B N 1
ATOM 4147 C CA . ASP B 1 69 ? 16.719 -32.969 15.836 1 27.66 69 ASP B CA 1
ATOM 4148 C C . ASP B 1 69 ? 17.859 -32.844 16.844 1 27.66 69 ASP B C 1
ATOM 4150 O O . ASP B 1 69 ? 18.781 -33.656 16.844 1 27.66 69 ASP B O 1
ATOM 4154 N N . VAL B 1 70 ? 18.703 -31.844 17.094 1 29.06 70 VAL B N 1
ATOM 4155 C CA . VAL B 1 70 ? 19.422 -32.125 18.328 1 29.06 70 VAL B CA 1
ATOM 4156 C C . VAL B 1 70 ? 18.422 -32.531 19.422 1 29.06 70 VAL B C 1
ATOM 4158 O O . VAL B 1 70 ? 17.281 -32.031 19.422 1 29.06 70 VAL B O 1
ATOM 4161 N N . GLU B 1 71 ? 18.594 -33.625 20.219 1 30.27 71 GLU B N 1
ATOM 4162 C CA . GLU B 1 71 ? 17.953 -34.219 21.375 1 30.27 71 GLU B CA 1
ATOM 4163 C C . GLU B 1 71 ? 17.406 -33.156 22.328 1 30.27 71 GLU B C 1
ATOM 4165 O O . GLU B 1 71 ? 16.953 -33.5 23.422 1 30.27 71 GLU B O 1
ATOM 4170 N N . GLY B 1 72 ? 17.953 -31.906 22.312 1 31.86 72 GLY B N 1
ATOM 4171 C CA . GLY B 1 72 ? 17.406 -31.188 23.453 1 31.86 72 GLY B CA 1
ATOM 4172 C C . GLY B 1 72 ? 15.898 -31.078 23.422 1 31.86 72 GLY B C 1
ATOM 4173 O O . GLY B 1 72 ? 15.289 -31.125 22.359 1 31.86 72 GLY B O 1
ATOM 4174 N N . GLN B 1 73 ? 15.156 -31.406 24.5 1 30.94 73 GLN B N 1
ATOM 4175 C CA . GLN B 1 73 ? 13.75 -31.25 24.875 1 30.94 73 GLN B CA 1
ATOM 4176 C C . GLN B 1 73 ? 13.18 -29.953 24.328 1 30.94 73 GLN B C 1
ATOM 4178 O O . GLN B 1 73 ? 13.461 -28.875 24.875 1 30.94 73 GLN B O 1
ATOM 4183 N N . SER B 1 74 ? 13.352 -29.625 23.125 1 36.47 74 SER B N 1
ATOM 4184 C CA . SER B 1 74 ? 12.703 -28.406 22.688 1 36.47 74 SER B CA 1
ATOM 4185 C C . SER B 1 74 ? 11.297 -28.281 23.266 1 36.47 74 SER B C 1
ATOM 4187 O O . SER B 1 74 ? 10.43 -29.125 23 1 36.47 74 SER B O 1
ATOM 4189 N N . THR B 1 75 ? 11.172 -28.031 24.547 1 36.28 75 THR B N 1
ATOM 4190 C CA . THR B 1 75 ? 9.906 -27.672 25.188 1 36.28 75 THR B CA 1
ATOM 4191 C C . THR B 1 75 ? 9.031 -26.859 24.219 1 36.28 75 THR B C 1
ATOM 4193 O O . THR B 1 75 ? 9.484 -25.891 23.625 1 36.28 75 THR B O 1
ATOM 4196 N N . SER B 1 76 ? 8.18 -27.484 23.5 1 41.62 76 SER B N 1
ATOM 4197 C CA . SER B 1 76 ? 7.098 -26.891 22.734 1 41.62 76 SER B CA 1
ATOM 4198 C C . SER B 1 76 ? 6.617 -25.578 23.359 1 41.62 76 SER B C 1
ATOM 4200 O O . SER B 1 76 ? 6.066 -25.594 24.469 1 41.62 76 SER B O 1
ATOM 4202 N N . GLN B 1 77 ? 7.422 -24.594 23.547 1 43.09 77 GLN B N 1
ATOM 4203 C CA . GLN B 1 77 ? 6.871 -23.359 24.109 1 43.09 77 GLN B CA 1
ATOM 4204 C C . GLN B 1 77 ? 5.453 -23.109 23.609 1 43.09 77 GLN B C 1
ATOM 4206 O O . GLN B 1 77 ? 5.18 -23.234 22.422 1 43.09 77 GLN B O 1
ATOM 4211 N N . PRO B 1 78 ? 4.453 -23.359 24.391 1 49.5 78 PRO B N 1
ATOM 4212 C CA . PRO B 1 78 ? 3.055 -23.078 24.062 1 49.5 78 PRO B CA 1
ATOM 4213 C C . PRO B 1 78 ? 2.881 -21.797 23.266 1 49.5 78 PRO B C 1
ATOM 4215 O O . PRO B 1 78 ? 3.652 -20.844 23.438 1 49.5 78 PRO B O 1
ATOM 4218 N N . LEU B 1 79 ? 2.307 -21.938 22.094 1 59.62 79 LEU B N 1
ATOM 4219 C CA . LEU B 1 79 ? 1.952 -20.781 21.281 1 59.62 79 LEU B CA 1
ATOM 4220 C C . LEU B 1 79 ? 1.289 -19.703 22.141 1 59.62 79 LEU B C 1
ATOM 4222 O O . LEU B 1 79 ? 0.423 -20 22.953 1 59.62 79 LEU B O 1
ATOM 4226 N N . ARG B 1 80 ? 1.848 -18.672 22.281 1 65.56 80 ARG B N 1
ATOM 4227 C CA . ARG B 1 80 ? 1.272 -17.547 23.016 1 65.56 80 ARG B CA 1
ATOM 4228 C C . ARG B 1 80 ? -0.147 -17.266 22.547 1 65.56 80 ARG B C 1
ATOM 4230 O O . ARG B 1 80 ? -0.417 -17.266 21.344 1 65.56 80 ARG B O 1
ATOM 4237 N N . PRO B 1 81 ? -0.965 -17.266 23.484 1 80.62 81 PRO B N 1
ATOM 4238 C CA . PRO B 1 81 ? -2.361 -16.984 23.141 1 80.62 81 PRO B CA 1
ATOM 4239 C C . PRO B 1 81 ? -2.539 -15.633 22.453 1 80.62 81 PRO B C 1
ATOM 4241 O O . PRO B 1 81 ? -1.815 -14.68 22.766 1 80.62 81 PRO B O 1
ATOM 4244 N N . LEU B 1 82 ? -3.396 -15.609 21.469 1 90.69 82 LEU B N 1
ATOM 4245 C CA . LEU B 1 82 ? -3.779 -14.367 20.812 1 90.69 82 LEU B CA 1
ATOM 4246 C C . LEU B 1 82 ? -4.609 -13.484 21.734 1 90.69 82 LEU B C 1
ATOM 4248 O O . LEU B 1 82 ? -5.293 -13.992 22.625 1 90.69 82 LEU B O 1
ATOM 4252 N N . PRO B 1 83 ? -4.453 -12.25 21.641 1 94.31 83 PRO B N 1
ATOM 4253 C CA . PRO B 1 83 ? -5.234 -11.375 22.516 1 94.31 83 PRO B CA 1
ATOM 4254 C C . PRO B 1 83 ? -6.738 -11.539 22.328 1 94.31 83 PRO B C 1
ATOM 4256 O O . PRO B 1 83 ? -7.207 -11.773 21.219 1 94.31 83 PRO B O 1
ATOM 4259 N N . PRO B 1 84 ? -7.52 -11.367 23.375 1 95.25 84 PRO B N 1
ATOM 4260 C CA . PRO B 1 84 ? -8.969 -11.602 23.328 1 95.25 84 PRO B CA 1
ATOM 4261 C C . PRO B 1 84 ? -9.68 -10.703 22.328 1 95.25 84 PRO B C 1
ATOM 4263 O O . PRO B 1 84 ? -10.641 -11.133 21.688 1 95.25 84 PRO B O 1
ATOM 4266 N N . TRP B 1 85 ? -9.234 -9.469 22.203 1 95.75 85 TRP B N 1
ATOM 4267 C CA . TRP B 1 85 ? -9.906 -8.57 21.281 1 95.75 85 TRP B CA 1
ATOM 4268 C C . TRP B 1 85 ? -9.852 -9.117 19.859 1 95.75 85 TRP B C 1
ATOM 4270 O O . TRP B 1 85 ? -10.82 -8.992 19.094 1 95.75 85 TRP B O 1
ATOM 4280 N N . LEU B 1 86 ? -8.773 -9.75 19.484 1 96.81 86 LEU B N 1
ATOM 4281 C CA . LEU B 1 86 ? -8.609 -10.328 18.156 1 96.81 86 LEU B CA 1
ATOM 4282 C C . LEU B 1 86 ? -9.445 -11.594 18.016 1 96.81 86 LEU B C 1
ATOM 4284 O O . LEU B 1 86 ? -10.125 -11.781 17 1 96.81 86 LEU B O 1
ATOM 4288 N N . MET B 1 87 ? -9.414 -12.391 19.031 1 97.06 87 MET B N 1
ATOM 4289 C CA . MET B 1 87 ? -10.156 -13.656 18.984 1 97.06 87 MET B CA 1
ATOM 4290 C C . MET B 1 87 ? -11.656 -13.398 18.938 1 97.06 87 MET B C 1
ATOM 4292 O O . MET B 1 87 ? -12.391 -14.117 18.266 1 97.06 87 MET B O 1
ATOM 4296 N N . ASN B 1 88 ? -12.062 -12.391 19.656 1 96.38 88 ASN B N 1
ATOM 4297 C CA . ASN B 1 88 ? -13.477 -12.023 19.625 1 96.38 88 ASN B CA 1
ATOM 4298 C C . ASN B 1 88 ? -13.898 -11.578 18.219 1 96.38 88 ASN B C 1
ATOM 4300 O O . ASN B 1 88 ? -14.938 -12 17.719 1 96.38 88 ASN B O 1
ATOM 4304 N N . ALA B 1 89 ? -13.109 -10.727 17.641 1 96.81 89 ALA B N 1
ATOM 4305 C CA . ALA B 1 89 ? -13.391 -10.273 16.281 1 96.81 89 ALA B CA 1
ATOM 4306 C C . ALA B 1 89 ? -13.375 -11.438 15.289 1 96.81 89 ALA B C 1
ATOM 4308 O O . ALA B 1 89 ? -14.219 -11.516 14.398 1 96.81 89 ALA B O 1
ATOM 4309 N N . PHE B 1 90 ? -12.383 -12.344 15.484 1 97.75 90 PHE B N 1
ATOM 4310 C CA . PHE B 1 90 ? -12.25 -13.523 14.641 1 97.75 90 PHE B CA 1
ATOM 4311 C C . PHE B 1 90 ? -13.492 -14.398 14.734 1 97.75 90 PHE B C 1
ATOM 4313 O O . PHE B 1 90 ? -14.062 -14.789 13.711 1 97.75 90 PHE B O 1
ATOM 4320 N N . ASN B 1 91 ? -13.93 -14.617 15.906 1 97.88 91 ASN B N 1
ATOM 4321 C CA . ASN B 1 91 ? -15.086 -15.477 16.141 1 97.88 91 ASN B CA 1
ATOM 4322 C C . ASN B 1 91 ? -16.359 -14.867 15.555 1 97.88 91 ASN B C 1
ATOM 4324 O O . ASN B 1 91 ? -17.234 -15.578 15.055 1 97.88 91 ASN B O 1
ATOM 4328 N N . GLU B 1 92 ? -16.438 -13.609 15.625 1 96.94 92 GLU B N 1
ATOM 4329 C CA . GLU B 1 92 ? -17.578 -12.93 15.031 1 96.94 92 GLU B CA 1
ATOM 4330 C C . GLU B 1 92 ? -17.609 -13.117 13.523 1 96.94 92 GLU B C 1
ATOM 4332 O O . GLU B 1 92 ? -18.688 -13.328 12.945 1 96.94 92 GLU B O 1
ATOM 4337 N N . ARG B 1 93 ? -16.484 -13.047 12.922 1 97.88 93 ARG B N 1
ATOM 4338 C CA . ARG B 1 93 ? -16.422 -13.211 11.469 1 97.88 93 ARG B CA 1
ATOM 4339 C C . ARG B 1 93 ? -16.641 -14.664 11.07 1 97.88 93 ARG B C 1
ATOM 4341 O O . ARG B 1 93 ? -17.219 -14.945 10.023 1 97.88 93 ARG B O 1
ATOM 4348 N N . VAL B 1 94 ? -16.109 -15.539 11.898 1 98.12 94 VAL B N 1
ATOM 4349 C CA . VAL B 1 94 ? -16.344 -16.953 11.641 1 98.12 94 VAL B CA 1
ATOM 4350 C C . VAL B 1 94 ? -17.844 -17.25 11.703 1 98.12 94 VAL B C 1
ATOM 4352 O O . VAL B 1 94 ? -18.359 -18 10.867 1 98.12 94 VAL B O 1
ATOM 4355 N N . LYS B 1 95 ? -18.484 -16.656 12.641 1 97.56 95 LYS B N 1
ATOM 4356 C CA . LYS B 1 95 ? -19.938 -16.828 12.766 1 97.56 95 LYS B CA 1
ATOM 4357 C C . LYS B 1 95 ? -20.656 -16.266 11.539 1 97.56 95 LYS B C 1
ATOM 4359 O O . LYS B 1 95 ? -21.578 -16.891 11.016 1 97.56 95 LYS B O 1
ATOM 4364 N N . GLU B 1 96 ? -20.203 -15.148 11.117 1 96.75 96 GLU B N 1
ATOM 4365 C CA . GLU B 1 96 ? -20.781 -14.555 9.922 1 96.75 96 GLU B CA 1
ATOM 4366 C C . GLU B 1 96 ? -20.578 -15.445 8.703 1 96.75 96 GLU B C 1
ATOM 4368 O O . GLU B 1 96 ? -21.469 -15.594 7.867 1 96.75 96 GLU B O 1
ATOM 4373 N N . ALA B 1 97 ? -19.422 -16.047 8.594 1 97.12 97 ALA B N 1
ATOM 4374 C CA . ALA B 1 97 ? -19.078 -16.906 7.457 1 97.12 97 ALA B CA 1
ATOM 4375 C C . ALA B 1 97 ? -19.859 -18.219 7.5 1 97.12 97 ALA B C 1
ATOM 4377 O O . ALA B 1 97 ? -19.984 -18.891 6.477 1 97.12 97 ALA B O 1
ATOM 4378 N N . SER B 1 98 ? -20.328 -18.562 8.656 1 95.44 98 SER B N 1
ATOM 4379 C CA . SER B 1 98 ? -21.047 -19.812 8.812 1 95.44 98 SER B CA 1
ATOM 4380 C C . SER B 1 98 ? -22.484 -19.703 8.297 1 95.44 98 SER B C 1
ATOM 4382 O O . SER B 1 98 ? -23.156 -20.719 8.094 1 95.44 98 SER B O 1
ATOM 4384 N N . ASN B 1 99 ? -22.859 -18.406 8.133 1 95.31 99 ASN B N 1
ATOM 4385 C CA . ASN B 1 99 ? -24.141 -18.203 7.465 1 95.31 99 ASN B CA 1
ATOM 4386 C C . ASN B 1 99 ? -24.047 -18.469 5.965 1 95.31 99 ASN B C 1
ATOM 4388 O O . ASN B 1 99 ? -23.625 -17.594 5.203 1 95.31 99 ASN B O 1
ATOM 4392 N N . ARG B 1 100 ? -24.516 -19.656 5.578 1 95 100 ARG B N 1
ATOM 4393 C CA . ARG B 1 100 ? -24.344 -20.109 4.199 1 95 100 ARG B CA 1
ATOM 4394 C C . ARG B 1 100 ? -25.672 -20.234 3.484 1 95 100 ARG B C 1
ATOM 4396 O O . ARG B 1 100 ? -26.719 -20.406 4.129 1 95 100 ARG B O 1
ATOM 4403 N N . ASN B 1 101 ? -25.609 -20.109 2.254 1 94.94 101 ASN B N 1
ATOM 4404 C CA . ASN B 1 101 ? -26.828 -20.281 1.466 1 94.94 101 ASN B CA 1
ATOM 4405 C C . ASN B 1 101 ? -27.172 -21.75 1.26 1 94.94 101 ASN B C 1
ATOM 4407 O O . ASN B 1 101 ? -26.562 -22.625 1.864 1 94.94 101 ASN B O 1
ATOM 4411 N N . ALA B 1 102 ? -28.156 -22.016 0.412 1 93.12 102 ALA B N 1
ATOM 4412 C CA . ALA B 1 102 ? -28.656 -23.375 0.195 1 93.12 102 ALA B CA 1
ATOM 4413 C C . ALA B 1 102 ? -27.594 -24.266 -0.427 1 93.12 102 ALA B C 1
ATOM 4415 O O . ALA B 1 102 ? -27.562 -25.469 -0.182 1 93.12 102 ALA B O 1
ATOM 4416 N N . ASP B 1 103 ? -26.641 -23.656 -1.124 1 91.88 103 ASP B N 1
ATOM 4417 C CA . ASP B 1 103 ? -25.594 -24.406 -1.802 1 91.88 103 ASP B CA 1
ATOM 4418 C C . ASP B 1 103 ? -24.359 -24.562 -0.919 1 91.88 103 ASP B C 1
ATOM 4420 O O . ASP B 1 103 ? -23.328 -25.062 -1.363 1 91.88 103 ASP B O 1
ATOM 4424 N N . GLY B 1 104 ? -24.438 -24.031 0.278 1 92.81 104 GLY B N 1
ATOM 4425 C CA . GLY B 1 104 ? -23.312 -24.156 1.197 1 92.81 104 GLY B CA 1
ATOM 4426 C C . GLY B 1 104 ? -22.266 -23.078 1.003 1 92.81 104 GLY B C 1
ATOM 4427 O O . GLY B 1 104 ? -21.141 -23.203 1.492 1 92.81 104 GLY B O 1
ATOM 4428 N N . VAL B 1 105 ? -22.562 -22.078 0.27 1 96.19 105 VAL B N 1
ATOM 4429 C CA . VAL B 1 105 ? -21.625 -20.984 -0.018 1 96.19 105 VAL B CA 1
ATOM 4430 C C . VAL B 1 105 ? -21.859 -19.844 0.964 1 96.19 105 VAL B C 1
ATOM 4432 O O . VAL B 1 105 ? -23 -19.422 1.182 1 96.19 105 VAL B O 1
ATOM 4435 N N . PRO B 1 106 ? -20.781 -19.422 1.601 1 97.12 106 PRO B N 1
ATOM 4436 C CA . PRO B 1 106 ? -20.938 -18.297 2.512 1 97.12 106 PRO B CA 1
ATOM 4437 C C . PRO B 1 106 ? -21.625 -17.094 1.85 1 97.12 106 PRO B C 1
ATOM 4439 O O . PRO B 1 106 ? -21.375 -16.812 0.677 1 97.12 106 PRO B O 1
ATOM 4442 N N . ARG B 1 107 ? -22.406 -16.328 2.586 1 96.88 107 ARG B N 1
ATOM 4443 C CA . ARG B 1 107 ? -23.141 -15.18 2.055 1 96.88 107 ARG B CA 1
ATOM 4444 C C . ARG B 1 107 ? -22.172 -14.086 1.606 1 96.88 107 ARG B C 1
ATOM 4446 O O . ARG B 1 107 ? -22.469 -13.328 0.683 1 96.88 107 ARG B O 1
ATOM 4453 N N . LEU B 1 108 ? -21.031 -14.078 2.23 1 97.56 108 LEU B N 1
ATOM 4454 C CA . LEU B 1 108 ? -20 -13.148 1.805 1 97.56 108 LEU B CA 1
ATOM 4455 C C . LEU B 1 108 ? -19.656 -13.344 0.332 1 97.56 108 LEU B C 1
ATOM 4457 O O . LEU B 1 108 ? -19.422 -12.375 -0.394 1 97.56 108 LEU B O 1
ATOM 4461 N N . TYR B 1 109 ? -19.656 -14.648 -0.053 1 97.56 109 TYR B N 1
ATOM 4462 C CA . TYR B 1 109 ? -19.344 -14.992 -1.438 1 97.56 109 TYR B CA 1
ATOM 4463 C C . TYR B 1 109 ? -20.578 -14.852 -2.318 1 97.56 109 TYR B C 1
ATOM 4465 O O . TYR B 1 109 ? -20.531 -14.234 -3.387 1 97.56 109 TYR B O 1
ATOM 4473 N N . SER B 1 110 ? -21.672 -15.383 -1.893 1 96.25 110 SER B N 1
ATOM 4474 C CA . SER B 1 110 ? -22.859 -15.5 -2.742 1 96.25 110 SER B CA 1
ATOM 4475 C C . SER B 1 110 ? -23.594 -14.164 -2.852 1 96.25 110 SER B C 1
ATOM 4477 O O . SER B 1 110 ? -23.984 -13.758 -3.945 1 96.25 110 SER B O 1
ATOM 4479 N N . ASP B 1 111 ? -23.75 -13.445 -1.729 1 94.75 111 ASP B N 1
ATOM 4480 C CA . ASP B 1 111 ? -24.562 -12.234 -1.711 1 94.75 111 ASP B CA 1
ATOM 4481 C C . ASP B 1 111 ? -23.703 -10.992 -1.96 1 94.75 111 ASP B C 1
ATOM 4483 O O . ASP B 1 111 ? -24.031 -10.164 -2.809 1 94.75 111 ASP B O 1
ATOM 4487 N N . ARG B 1 112 ? -22.594 -10.906 -1.285 1 95.06 112 ARG B N 1
ATOM 4488 C CA . ARG B 1 112 ? -21.781 -9.695 -1.356 1 95.06 112 ARG B CA 1
ATOM 4489 C C . ARG B 1 112 ? -20.734 -9.812 -2.459 1 95.06 112 ARG B C 1
ATOM 4491 O O . ARG B 1 112 ? -20.156 -8.805 -2.883 1 95.06 112 ARG B O 1
ATOM 4498 N N . GLN B 1 113 ? -20.406 -11.023 -2.896 1 96.5 113 GLN B N 1
ATOM 4499 C CA . GLN B 1 113 ? -19.469 -11.297 -3.984 1 96.5 113 GLN B CA 1
ATOM 4500 C C . GLN B 1 113 ? -18.094 -10.695 -3.703 1 96.5 113 GLN B C 1
ATOM 4502 O O . GLN B 1 113 ? -17.516 -10.031 -4.566 1 96.5 113 GLN B O 1
ATOM 4507 N N . THR B 1 114 ? -17.703 -10.859 -2.475 1 96.81 114 THR B N 1
ATOM 4508 C CA . THR B 1 114 ? -16.391 -10.383 -2.051 1 96.81 114 THR B CA 1
ATOM 4509 C C . THR B 1 114 ? -15.711 -11.414 -1.156 1 96.81 114 THR B C 1
ATOM 4511 O O . THR B 1 114 ? -16.312 -12.422 -0.788 1 96.81 114 THR B O 1
ATOM 4514 N N . VAL B 1 115 ? -14.422 -11.242 -0.946 1 97.56 115 VAL B N 1
ATOM 4515 C CA . VAL B 1 115 ? -13.625 -12.164 -0.14 1 97.56 115 VAL B CA 1
ATOM 4516 C C . VAL B 1 115 ? -13.164 -11.461 1.136 1 97.56 115 VAL B C 1
ATOM 4518 O O . VAL B 1 115 ? -12.508 -12.078 1.984 1 97.56 115 VAL B O 1
ATOM 4521 N N . TRP B 1 116 ? -13.531 -10.102 1.286 1 97.81 116 TRP B N 1
ATOM 4522 C CA . TRP B 1 116 ? -13.148 -9.297 2.445 1 97.81 116 TRP B CA 1
ATOM 4523 C C . TRP B 1 116 ? -14.375 -8.938 3.281 1 97.81 116 TRP B C 1
ATOM 4525 O O . TRP B 1 116 ? -15.406 -8.539 2.74 1 97.81 116 TRP B O 1
ATOM 4535 N N . PHE B 1 117 ? -14.227 -9.094 4.551 1 97.31 117 PHE B N 1
ATOM 4536 C CA . PHE B 1 117 ? -15.273 -8.586 5.434 1 97.31 117 PHE B CA 1
ATOM 4537 C C . PHE B 1 117 ? -15.227 -7.062 5.512 1 97.31 117 PHE B C 1
ATOM 4539 O O . PHE B 1 117 ? -14.148 -6.465 5.453 1 97.31 117 PHE B O 1
ATOM 4546 N N . GLN B 1 118 ? -16.344 -6.488 5.617 1 93.69 118 GLN B N 1
ATOM 4547 C CA . GLN B 1 118 ? -16.422 -5.031 5.695 1 93.69 118 GLN B CA 1
ATOM 4548 C C . GLN B 1 118 ? -15.844 -4.516 7.012 1 93.69 118 GLN B C 1
ATOM 4550 O O . GLN B 1 118 ? -16.125 -5.074 8.078 1 93.69 118 GLN B O 1
ATOM 4555 N N . GLU B 1 119 ? -15.102 -3.529 6.871 1 92.06 119 GLU B N 1
ATOM 4556 C CA . GLU B 1 119 ? -14.492 -2.91 8.047 1 92.06 119 GLU B CA 1
ATOM 4557 C C . GLU B 1 119 ? -15.211 -1.619 8.422 1 92.06 119 GLU B C 1
ATOM 4559 O O . GLU B 1 119 ? -15.602 -0.84 7.551 1 92.06 119 GLU B O 1
ATOM 4564 N N . LYS B 1 120 ? -15.352 -1.445 9.68 1 95.44 120 LYS B N 1
ATOM 4565 C CA . LYS B 1 120 ? -15.867 -0.169 10.172 1 95.44 120 LYS B CA 1
ATOM 4566 C C . LYS B 1 120 ? -14.781 0.9 10.172 1 95.44 120 LYS B C 1
ATOM 4568 O O . LYS B 1 120 ? -13.625 0.612 10.469 1 95.44 120 LYS B O 1
ATOM 4573 N N . ALA B 1 121 ? -15.195 2.086 9.836 1 97.06 121 ALA B N 1
ATOM 4574 C CA . ALA B 1 121 ? -14.242 3.193 9.914 1 97.06 121 ALA B CA 1
ATOM 4575 C C . ALA B 1 121 ? -13.969 3.582 11.359 1 97.06 121 ALA B C 1
ATOM 4577 O O . ALA B 1 121 ? -14.836 3.422 12.227 1 97.06 121 ALA B O 1
ATOM 4578 N N . THR B 1 122 ? -12.797 4.07 11.609 1 97 122 THR B N 1
ATOM 4579 C CA . THR B 1 122 ? -12.383 4.43 12.961 1 97 122 THR B CA 1
ATOM 4580 C C . THR B 1 122 ? -13.297 5.508 13.531 1 97 122 THR B C 1
ATOM 4582 O O . THR B 1 122 ? -13.648 5.469 14.711 1 97 122 THR B O 1
ATOM 4585 N N . TYR B 1 123 ? -13.711 6.395 12.719 1 96.69 123 TYR B N 1
ATOM 4586 C CA . TYR B 1 123 ? -14.594 7.477 13.156 1 96.69 123 TYR B CA 1
ATOM 4587 C C . TYR B 1 123 ? -15.867 6.922 13.789 1 96.69 123 TYR B C 1
ATOM 4589 O O . TYR B 1 123 ? -16.281 7.375 14.859 1 96.69 123 TYR B O 1
ATOM 4597 N N . PHE B 1 124 ? -16.422 5.965 13.18 1 96.94 124 PHE B N 1
ATOM 4598 C CA . PHE B 1 124 ? -17.703 5.441 13.633 1 96.94 124 PHE B CA 1
ATOM 4599 C C . PHE B 1 124 ? -17.531 4.594 14.891 1 96.94 124 PHE B C 1
ATOM 4601 O O . PHE B 1 124 ? -18.406 4.555 15.75 1 96.94 124 PHE B O 1
ATOM 4608 N N . ILE B 1 125 ? -16.375 3.951 14.969 1 96.06 125 ILE B N 1
ATOM 4609 C CA . ILE B 1 125 ? -16.078 3.205 16.188 1 96.06 125 ILE B CA 1
ATOM 4610 C C . ILE B 1 125 ? -16 4.164 17.375 1 96.06 125 ILE B C 1
ATOM 4612 O O . ILE B 1 125 ? -16.562 3.893 18.438 1 96.06 125 ILE B O 1
ATOM 4616 N N . LEU B 1 126 ? -15.383 5.25 17.141 1 94.38 126 LEU B N 1
ATOM 4617 C CA . LEU B 1 126 ? -15.211 6.246 18.188 1 94.38 126 LEU B CA 1
ATOM 4618 C C . LEU B 1 126 ? -16.547 6.883 18.562 1 94.38 126 LEU B C 1
ATOM 4620 O O . LEU B 1 126 ? -16.875 7.004 19.75 1 94.38 126 LEU B O 1
ATOM 4624 N N . GLU B 1 127 ? -17.328 7.191 17.625 1 92.31 127 GLU B N 1
ATOM 4625 C CA . GLU B 1 127 ? -18.547 7.957 17.844 1 92.31 127 GLU B CA 1
ATOM 4626 C C . GLU B 1 127 ? -19.672 7.07 18.375 1 92.31 127 GLU B C 1
ATOM 4628 O O . GLU B 1 127 ? -20.531 7.535 19.125 1 92.31 127 GLU B O 1
ATOM 4633 N N . ASN B 1 128 ? -19.594 5.852 18.031 1 90.62 128 ASN B N 1
ATOM 4634 C CA . ASN B 1 128 ? -20.719 4.984 18.359 1 90.62 128 ASN B CA 1
ATOM 4635 C C . ASN B 1 128 ? -20.453 4.152 19.609 1 90.62 128 ASN B C 1
ATOM 4637 O O . ASN B 1 128 ? -21.281 3.332 20 1 90.62 128 ASN B O 1
ATOM 4641 N N . THR B 1 129 ? -19.281 4.449 20.219 1 85.06 129 THR B N 1
ATOM 4642 C CA . THR B 1 129 ? -18.953 3.699 21.422 1 85.06 129 THR B CA 1
ATOM 4643 C C . THR B 1 129 ? -18.906 4.621 22.641 1 85.06 129 THR B C 1
ATOM 4645 O O . THR B 1 129 ? -18.172 5.617 22.641 1 85.06 129 THR B O 1
ATOM 4648 N N . LEU B 1 130 ? -19.734 4.527 23.656 1 78.19 130 LEU B N 1
ATOM 4649 C CA . LEU B 1 130 ? -19.828 5.383 24.844 1 78.19 130 LEU B CA 1
ATOM 4650 C C . LEU B 1 130 ? -18.516 5.383 25.609 1 78.19 130 LEU B C 1
ATOM 4652 O O . LEU B 1 130 ? -18 6.445 25.984 1 78.19 130 LEU B O 1
ATOM 4656 N N . HIS B 1 131 ? -17.953 4.172 25.828 1 81.94 131 HIS B N 1
ATOM 4657 C CA . HIS B 1 131 ? -16.672 4.027 26.516 1 81.94 131 HIS B CA 1
ATOM 4658 C C . HIS B 1 131 ? -15.672 3.277 25.656 1 81.94 131 HIS B C 1
ATOM 4660 O O . HIS B 1 131 ? -15.383 2.104 25.891 1 81.94 131 HIS B O 1
ATOM 4666 N N . VAL B 1 132 ? -15.117 4.227 24.859 1 88.38 132 VAL B N 1
ATOM 4667 C CA . VAL B 1 132 ? -14.266 3.604 23.859 1 88.38 132 VAL B CA 1
ATOM 4668 C C . VAL B 1 132 ? -12.93 3.209 24.484 1 88.38 132 VAL B C 1
ATOM 4670 O O . VAL B 1 132 ? -12.344 3.98 25.25 1 88.38 132 VAL B O 1
ATOM 4673 N N . LEU B 1 133 ? -12.57 2.02 24.234 1 90.56 133 LEU B N 1
ATOM 4674 C CA . LEU B 1 133 ? -11.273 1.49 24.656 1 90.56 133 LEU B CA 1
ATOM 4675 C C . LEU B 1 133 ? -10.336 1.367 23.453 1 90.56 133 LEU B C 1
ATOM 4677 O O . LEU B 1 133 ? -10.781 1.137 22.328 1 90.56 133 LEU B O 1
ATOM 4681 N N . PRO B 1 134 ? -9.047 1.502 23.672 1 93.69 134 PRO B N 1
ATOM 4682 C CA . PRO B 1 134 ? -8.07 1.392 22.578 1 93.69 134 PRO B CA 1
ATOM 4683 C C . PRO B 1 134 ? -8.203 0.088 21.797 1 93.69 134 PRO B C 1
ATOM 4685 O O . PRO B 1 134 ? -8.07 0.083 20.578 1 93.69 134 PRO B O 1
ATOM 4688 N N . MET B 1 135 ? -8.586 -0.958 22.422 1 93.69 135 MET B N 1
ATOM 4689 C CA . MET B 1 135 ? -8.656 -2.271 21.781 1 93.69 135 MET B CA 1
ATOM 4690 C C . MET B 1 135 ? -9.742 -2.301 20.719 1 93.69 135 MET B C 1
ATOM 4692 O O . MET B 1 135 ? -9.664 -3.074 19.766 1 93.69 135 MET B O 1
ATOM 4696 N N . GLN B 1 136 ? -10.695 -1.484 20.891 1 93.62 136 GLN B N 1
ATOM 4697 C CA . GLN B 1 136 ? -11.789 -1.438 19.922 1 93.62 136 GLN B CA 1
ATOM 4698 C C . GLN B 1 136 ? -11.344 -0.758 18.625 1 93.62 136 GLN B C 1
ATOM 4700 O O . GLN B 1 136 ? -11.984 -0.923 17.578 1 93.62 136 GLN B O 1
ATOM 4705 N N . LEU B 1 137 ? -10.203 -0.027 18.734 1 96.06 137 LEU B N 1
ATOM 4706 C CA . LEU B 1 137 ? -9.742 0.735 17.578 1 96.06 137 LEU B CA 1
ATOM 4707 C C . LEU B 1 137 ? -8.773 -0.09 16.734 1 96.06 137 LEU B C 1
ATOM 4709 O O . LEU B 1 137 ? -8.461 0.284 15.594 1 96.06 137 LEU B O 1
ATOM 4713 N N . TYR B 1 138 ? -8.305 -1.205 17.25 1 94.31 138 TYR B N 1
ATOM 4714 C CA . TYR B 1 138 ? -7.383 -2.016 16.469 1 94.31 138 TYR B CA 1
ATOM 4715 C C . TYR B 1 138 ? -8.055 -2.539 15.203 1 94.31 138 TYR B C 1
ATOM 4717 O O . TYR B 1 138 ? -7.395 -2.746 14.18 1 94.31 138 TYR B O 1
ATOM 4725 N N . ASN B 1 139 ? -9.32 -2.779 15.141 1 89.69 139 ASN B N 1
ATOM 4726 C CA . ASN B 1 139 ? -10.203 -3.066 14.016 1 89.69 139 ASN B CA 1
ATOM 4727 C C . ASN B 1 139 ? -9.492 -3.885 12.945 1 89.69 139 ASN B C 1
ATOM 4729 O O . ASN B 1 139 ? -9.289 -3.408 11.828 1 89.69 139 ASN B O 1
ATOM 4733 N N . PRO B 1 140 ? -9.219 -5.145 13.156 1 92.88 140 PRO B N 1
ATOM 4734 C CA . PRO B 1 140 ? -8.484 -5.973 12.195 1 92.88 140 PRO B CA 1
ATOM 4735 C C . PRO B 1 140 ? -9.297 -6.273 10.938 1 92.88 140 PRO B C 1
ATOM 4737 O O . PRO B 1 140 ? -10.516 -6.449 11.008 1 92.88 140 PRO B O 1
ATOM 4740 N N . ARG B 1 141 ? -8.609 -6.316 9.789 1 96.38 141 ARG B N 1
ATOM 4741 C CA . ARG B 1 141 ? -9.195 -6.754 8.523 1 96.38 141 ARG B CA 1
ATOM 4742 C C . ARG B 1 141 ? -9.164 -8.273 8.398 1 96.38 141 ARG B C 1
ATOM 4744 O O . ARG B 1 141 ? -8.172 -8.906 8.766 1 96.38 141 ARG B O 1
ATOM 4751 N N . PHE B 1 142 ? -10.281 -8.828 7.91 1 98.31 142 PHE B N 1
ATOM 4752 C CA . PHE B 1 142 ? -10.352 -10.281 7.77 1 98.31 142 PHE B CA 1
ATOM 4753 C C . PHE B 1 142 ? -10.641 -10.672 6.324 1 98.31 142 PHE B C 1
ATOM 4755 O O . PHE B 1 142 ? -11.477 -10.055 5.66 1 98.31 142 PHE B O 1
ATOM 4762 N N . PHE B 1 143 ? -9.922 -11.633 5.832 1 98.25 143 PHE B N 1
ATOM 4763 C CA . PHE B 1 143 ? -10.055 -12.242 4.516 1 98.25 143 PHE B CA 1
ATOM 4764 C C . PHE B 1 143 ? -10.57 -13.672 4.637 1 98.25 143 PHE B C 1
ATOM 4766 O O . PHE B 1 143 ? -9.984 -14.492 5.352 1 98.25 143 PHE B O 1
ATOM 4773 N N . LEU B 1 144 ? -11.641 -13.953 3.977 1 98.62 144 LEU B N 1
ATOM 4774 C CA . LEU B 1 144 ? -12.18 -15.312 4 1 98.62 144 LEU B CA 1
ATOM 4775 C C . LEU B 1 144 ? -11.648 -16.125 2.822 1 98.62 144 LEU B C 1
ATOM 4777 O O . LEU B 1 144 ? -11.766 -15.703 1.669 1 98.62 144 LEU B O 1
ATOM 4781 N N . TRP B 1 145 ? -11.07 -17.281 3.148 1 98.38 145 TRP B N 1
ATOM 4782 C CA . TRP B 1 145 ? -10.555 -18.141 2.092 1 98.38 145 TRP B CA 1
ATOM 4783 C C . TRP B 1 145 ? -11.117 -19.562 2.223 1 98.38 145 TRP B C 1
ATOM 4785 O O . TRP B 1 145 ? -10.562 -20.391 2.934 1 98.38 145 TRP B O 1
ATOM 4795 N N . ASP B 1 146 ? -12.195 -19.828 1.522 1 97.56 146 ASP B N 1
ATOM 4796 C CA . ASP B 1 146 ? -12.828 -21.125 1.412 1 97.56 146 ASP B CA 1
ATOM 4797 C C . ASP B 1 146 ? -13.07 -21.5 -0.049 1 97.56 146 ASP B C 1
ATOM 4799 O O . ASP B 1 146 ? -14.219 -21.562 -0.498 1 97.56 146 ASP B O 1
ATOM 4803 N N . PRO B 1 147 ? -12.008 -21.859 -0.716 1 95.94 147 PRO B N 1
ATOM 4804 C CA . PRO B 1 147 ? -12.133 -22.125 -2.152 1 95.94 147 PRO B CA 1
ATOM 4805 C C . PRO B 1 147 ? -13.016 -23.328 -2.463 1 95.94 147 PRO B C 1
ATOM 4807 O O . PRO B 1 147 ? -13.594 -23.406 -3.551 1 95.94 147 PRO B O 1
ATOM 4810 N N . GLN B 1 148 ? -13.188 -24.234 -1.57 1 95.44 148 GLN B N 1
ATOM 4811 C CA . GLN B 1 148 ? -14.039 -25.391 -1.83 1 95.44 148 GLN B CA 1
ATOM 4812 C C . GLN B 1 148 ? -15.492 -24.969 -2.008 1 95.44 148 GLN B C 1
ATOM 4814 O O . GLN B 1 148 ? -16.25 -25.625 -2.721 1 95.44 148 GLN B O 1
ATOM 4819 N N . ALA B 1 149 ? -15.859 -23.938 -1.374 1 95.81 149 ALA B N 1
ATOM 4820 C CA . ALA B 1 149 ? -17.219 -23.422 -1.526 1 95.81 149 ALA B CA 1
ATOM 4821 C C . ALA B 1 149 ? -17.453 -22.938 -2.953 1 95.81 149 ALA B C 1
ATOM 4823 O O . ALA B 1 149 ? -18.594 -22.938 -3.428 1 95.81 149 ALA B O 1
ATOM 4824 N N . LEU B 1 150 ? -16.422 -22.562 -3.613 1 94.75 150 LEU B N 1
ATOM 4825 C CA . LEU B 1 150 ? -16.531 -21.984 -4.949 1 94.75 150 LEU B CA 1
ATOM 4826 C C . LEU B 1 150 ? -16.172 -23.016 -6.016 1 94.75 150 LEU B C 1
ATOM 4828 O O . LEU B 1 150 ? -16.625 -22.906 -7.16 1 94.75 150 LEU B O 1
ATOM 4832 N N . TYR B 1 151 ? -15.32 -23.906 -5.648 1 93.75 151 TYR B N 1
ATOM 4833 C CA . TYR B 1 151 ? -14.859 -25 -6.496 1 93.75 151 TYR B CA 1
ATOM 4834 C C . TYR B 1 151 ? -15.109 -26.359 -5.824 1 93.75 151 TYR B C 1
ATOM 4836 O O . TYR B 1 151 ? -14.188 -26.953 -5.273 1 93.75 151 TYR B O 1
ATOM 4844 N N . LYS B 1 152 ? -16.281 -26.875 -5.953 1 87.5 152 LYS B N 1
ATOM 4845 C CA . LYS B 1 152 ? -16.781 -28.016 -5.18 1 87.5 152 LYS B CA 1
ATOM 4846 C C . LYS B 1 152 ? -15.984 -29.281 -5.484 1 87.5 152 LYS B C 1
ATOM 4848 O O . LYS B 1 152 ? -15.812 -30.125 -4.613 1 87.5 152 LYS B O 1
ATOM 4853 N N . SER B 1 153 ? -15.469 -29.422 -6.629 1 88.19 153 SER B N 1
ATOM 4854 C CA . SER B 1 153 ? -14.742 -30.641 -6.98 1 88.19 153 SER B CA 1
ATOM 4855 C C . SER B 1 153 ? -13.234 -30.453 -6.801 1 88.19 153 SER B C 1
ATOM 4857 O O . SER B 1 153 ? -12.445 -30.938 -7.613 1 88.19 153 SER B O 1
ATOM 4859 N N . LEU B 1 154 ? -12.898 -29.844 -5.691 1 94.56 154 LEU B N 1
ATOM 4860 C CA . LEU B 1 154 ? -11.477 -29.641 -5.418 1 94.56 154 LEU B CA 1
ATOM 4861 C C . LEU B 1 154 ? -10.789 -30.984 -5.16 1 94.56 154 LEU B C 1
ATOM 4863 O O . LEU B 1 154 ? -11.117 -31.688 -4.203 1 94.56 154 LEU B O 1
ATOM 4867 N N . PRO B 1 155 ? -9.891 -31.359 -6.012 1 95.12 155 PRO B N 1
ATOM 4868 C CA . PRO B 1 155 ? -9.266 -32.688 -5.891 1 95.12 155 PRO B CA 1
ATOM 4869 C C . PRO B 1 155 ? -8.148 -32.719 -4.848 1 95.12 155 PRO B C 1
ATOM 4871 O O . PRO B 1 155 ? -7.422 -31.719 -4.684 1 95.12 155 PRO B O 1
ATOM 4874 N N . CYS B 1 156 ? -8.062 -33.812 -4.234 1 93.88 156 CYS B N 1
ATOM 4875 C CA . CYS B 1 156 ? -6.941 -34.062 -3.332 1 93.88 156 CYS B CA 1
ATOM 4876 C C . CYS B 1 156 ? -5.617 -34 -4.082 1 93.88 156 CYS B C 1
ATOM 4878 O O . CYS B 1 156 ? -5.484 -34.625 -5.145 1 93.88 156 CYS B O 1
ATOM 4880 N N . PRO B 1 157 ? -4.68 -33.281 -3.537 1 91.44 157 PRO B N 1
ATOM 4881 C CA . PRO B 1 157 ? -3.387 -33.188 -4.215 1 91.44 157 PRO B CA 1
ATOM 4882 C C . PRO B 1 157 ? -2.656 -34.531 -4.289 1 91.44 157 PRO B C 1
ATOM 4884 O O . PRO B 1 157 ? -1.802 -34.719 -5.16 1 91.44 157 PRO B O 1
ATOM 4887 N N . ASN B 1 158 ? -3.057 -35.469 -3.457 1 88.62 158 ASN B N 1
ATOM 4888 C CA . ASN B 1 158 ? -2.365 -36.75 -3.398 1 88.62 158 ASN B CA 1
ATOM 4889 C C . ASN B 1 158 ? -3.055 -37.781 -4.266 1 88.62 158 ASN B C 1
ATOM 4891 O O . ASN B 1 158 ? -2.396 -38.531 -5.004 1 88.62 158 ASN B O 1
ATOM 4895 N N . CYS B 1 159 ? -4.375 -37.906 -4.258 1 90.56 159 CYS B N 1
ATOM 4896 C CA . CYS B 1 159 ? -5.066 -39 -4.914 1 90.56 159 CYS B CA 1
ATOM 4897 C C . CYS B 1 159 ? -6.086 -38.5 -5.922 1 90.56 159 CYS B C 1
ATOM 4899 O O . CYS B 1 159 ? -6.777 -39.281 -6.57 1 90.56 159 CYS B O 1
ATOM 4901 N N . ALA B 1 160 ? -6.398 -37.219 -5.988 1 91.38 160 ALA B N 1
ATOM 4902 C CA . ALA B 1 160 ? -7.254 -36.562 -6.969 1 91.38 160 ALA B CA 1
ATOM 4903 C C . ALA B 1 160 ? -8.727 -36.781 -6.641 1 91.38 160 ALA B C 1
ATOM 4905 O O . ALA B 1 160 ? -9.609 -36.344 -7.387 1 91.38 160 ALA B O 1
ATOM 4906 N N . ARG B 1 161 ? -8.969 -37.469 -5.559 1 91.19 161 ARG B N 1
ATOM 4907 C CA . ARG B 1 161 ? -10.352 -37.594 -5.117 1 91.19 161 ARG B CA 1
ATOM 4908 C C . ARG B 1 161 ? -10.844 -36.312 -4.488 1 91.19 161 ARG B C 1
ATOM 4910 O O . ARG B 1 161 ? -10.039 -35.5 -4.031 1 91.19 161 ARG B O 1
ATOM 4917 N N . PRO B 1 162 ? -12.109 -36.094 -4.477 1 93.44 162 PRO B N 1
ATOM 4918 C CA . PRO B 1 162 ? -12.648 -34.844 -3.965 1 93.44 162 PRO B CA 1
ATOM 4919 C C . PRO B 1 162 ? -12.406 -34.656 -2.467 1 93.44 162 PRO B C 1
ATOM 4921 O O . PRO B 1 162 ? -12.586 -35.625 -1.694 1 93.44 162 PRO B O 1
ATOM 4924 N N . LEU B 1 163 ? -12.016 -33.469 -2.123 1 94.5 163 LEU B N 1
ATOM 4925 C CA . LEU B 1 163 ? -11.82 -33.094 -0.724 1 94.5 163 LEU B CA 1
ATOM 4926 C C . LEU B 1 163 ? -13.141 -32.656 -0.095 1 94.5 163 LEU B C 1
ATOM 4928 O O . LEU B 1 163 ? -14.062 -32.25 -0.802 1 94.5 163 LEU B O 1
ATOM 4932 N N . HIS B 1 164 ? -13.211 -32.781 1.243 1 92.75 164 HIS B N 1
ATOM 4933 C CA . HIS B 1 164 ? -14.383 -32.344 1.985 1 92.75 164 HIS B CA 1
ATOM 4934 C C . HIS B 1 164 ? -14 -31.375 3.092 1 92.75 164 HIS B C 1
ATOM 4936 O O . HIS B 1 164 ? -12.977 -31.562 3.762 1 92.75 164 HIS B O 1
ATOM 4942 N N . ARG B 1 165 ? -14.859 -30.375 3.176 1 93.31 165 ARG B N 1
ATOM 4943 C CA . ARG B 1 165 ? -14.617 -29.391 4.238 1 93.31 165 ARG B CA 1
ATOM 4944 C C . ARG B 1 165 ? -14.836 -30.031 5.613 1 93.31 165 ARG B C 1
ATOM 4946 O O . ARG B 1 165 ? -15.891 -30.609 5.875 1 93.31 165 ARG B O 1
ATOM 4953 N N . SER B 1 166 ? -13.914 -29.906 6.461 1 90.69 166 SER B N 1
ATOM 4954 C CA . SER B 1 166 ? -13.984 -30.547 7.773 1 90.69 166 SER B CA 1
ATOM 4955 C C . SER B 1 166 ? -14.32 -29.531 8.859 1 90.69 166 SER B C 1
ATOM 4957 O O . SER B 1 166 ? -15.328 -29.672 9.555 1 90.69 166 SER B O 1
ATOM 4959 N N . GLN B 1 167 ? -13.453 -28.531 9.047 1 93.88 167 GLN B N 1
ATOM 4960 C CA . GLN B 1 167 ? -13.641 -27.578 10.125 1 93.88 167 GLN B CA 1
ATOM 4961 C C . GLN B 1 167 ? -12.953 -26.25 9.805 1 93.88 167 GLN B C 1
ATOM 4963 O O . GLN B 1 167 ? -12.086 -26.188 8.93 1 93.88 167 GLN B O 1
ATOM 4968 N N . VAL B 1 168 ? -13.43 -25.266 10.477 1 96.69 168 VAL B N 1
ATOM 4969 C CA . VAL B 1 168 ? -12.773 -23.969 10.414 1 96.69 168 VAL B CA 1
ATOM 4970 C C . VAL B 1 168 ? -11.461 -24.016 11.195 1 96.69 168 VAL B C 1
ATOM 4972 O O . VAL B 1 168 ? -11.383 -24.656 12.25 1 96.69 168 VAL B O 1
ATOM 4975 N N . ILE B 1 169 ? -10.422 -23.469 10.656 1 96.19 169 ILE B N 1
ATOM 4976 C CA . ILE B 1 169 ? -9.188 -23.328 11.414 1 96.19 169 ILE B CA 1
ATOM 4977 C C . ILE B 1 169 ? -9.406 -22.391 12.594 1 96.19 169 ILE B C 1
ATOM 4979 O O . ILE B 1 169 ? -9.828 -21.234 12.406 1 96.19 169 ILE B O 1
ATOM 4983 N N . PRO B 1 170 ? -9.156 -22.75 13.758 1 94.25 170 PRO B N 1
ATOM 4984 C CA . PRO B 1 170 ? -9.594 -22.031 14.953 1 94.25 170 PRO B CA 1
ATOM 4985 C C . PRO B 1 170 ? -8.781 -20.766 15.219 1 94.25 170 PRO B C 1
ATOM 4987 O O . PRO B 1 170 ? -9.117 -19.984 16.094 1 94.25 170 PRO B O 1
ATOM 4990 N N . ARG B 1 171 ? -7.742 -20.578 14.492 1 93.62 171 ARG B N 1
ATOM 4991 C CA . ARG B 1 171 ? -6.914 -19.391 14.68 1 93.62 171 ARG B CA 1
ATOM 4992 C C . ARG B 1 171 ? -6.758 -18.625 13.375 1 93.62 171 ARG B C 1
ATOM 4994 O O . ARG B 1 171 ? -6.59 -19.219 12.305 1 93.62 171 ARG B O 1
ATOM 5001 N N . PRO B 1 172 ? -6.785 -17.328 13.508 1 95.31 172 PRO B N 1
ATOM 5002 C CA . PRO B 1 172 ? -6.535 -16.531 12.297 1 95.31 172 PRO B CA 1
ATOM 5003 C C . PRO B 1 172 ? -5.062 -16.516 11.898 1 95.31 172 PRO B C 1
ATOM 5005 O O . PRO B 1 172 ? -4.18 -16.578 12.758 1 95.31 172 PRO B O 1
ATOM 5008 N N . ARG B 1 173 ? -4.828 -16.516 10.648 1 95.12 173 ARG B N 1
ATOM 5009 C CA . ARG B 1 173 ? -3.465 -16.422 10.141 1 95.12 173 ARG B CA 1
ATOM 5010 C C . ARG B 1 173 ? -3.109 -14.969 9.805 1 95.12 173 ARG B C 1
ATOM 5012 O O . ARG B 1 173 ? -3.779 -14.336 8.984 1 95.12 173 ARG B O 1
ATOM 5019 N N . ARG B 1 174 ? -2.041 -14.492 10.398 1 95.19 174 ARG B N 1
ATOM 5020 C CA . ARG B 1 174 ? -1.633 -13.102 10.234 1 95.19 174 ARG B CA 1
ATOM 5021 C C . ARG B 1 174 ? -0.921 -12.883 8.906 1 95.19 174 ARG B C 1
ATOM 5023 O O . ARG B 1 174 ? -0.085 -13.695 8.508 1 95.19 174 ARG B O 1
ATOM 5030 N N . CYS B 1 175 ? -1.224 -11.844 8.219 1 96.81 175 CYS B N 1
ATOM 5031 C CA . CYS B 1 175 ? -0.554 -11.414 6.996 1 96.81 175 CYS B CA 1
ATOM 5032 C C . CYS B 1 175 ? -0.17 -9.938 7.078 1 96.81 175 CYS B C 1
ATOM 5034 O O . CYS B 1 175 ? -1.012 -9.086 7.371 1 96.81 175 CYS B O 1
ATOM 5036 N N . VAL B 1 176 ? 1.071 -9.633 6.84 1 97.12 176 VAL B N 1
ATOM 5037 C CA . VAL B 1 176 ? 1.567 -8.266 6.961 1 97.12 176 VAL B CA 1
ATOM 5038 C C . VAL B 1 176 ? 1.331 -7.516 5.652 1 97.12 176 VAL B C 1
ATOM 5040 O O . VAL B 1 176 ? 1.665 -8.016 4.574 1 97.12 176 VAL B O 1
ATOM 5043 N N . ASP B 1 177 ? 0.74 -6.406 5.766 1 97.12 177 ASP B N 1
ATOM 5044 C CA . ASP B 1 177 ? 0.501 -5.504 4.645 1 97.12 177 ASP B CA 1
ATOM 5045 C C . ASP B 1 177 ? 1.313 -4.219 4.789 1 97.12 177 ASP B C 1
ATOM 5047 O O . ASP B 1 177 ? 2.189 -4.129 5.652 1 97.12 177 ASP B O 1
ATOM 5051 N N . PHE B 1 178 ? 1.074 -3.209 4.012 1 96.62 178 PHE B N 1
ATOM 5052 C CA . PHE B 1 178 ? 1.89 -2.006 3.906 1 96.62 178 PHE B CA 1
ATOM 5053 C C . PHE B 1 178 ? 1.902 -1.243 5.227 1 96.62 178 PHE B C 1
ATOM 5055 O O . PHE B 1 178 ? 2.941 -0.725 5.641 1 96.62 178 PHE B O 1
ATOM 5062 N N . HIS B 1 179 ? 0.737 -1.073 5.777 1 95.31 179 HIS B N 1
ATOM 5063 C CA . HIS B 1 179 ? 0.681 -0.238 6.973 1 95.31 179 HIS B CA 1
ATOM 5064 C C . HIS B 1 179 ? -0.19 -0.876 8.055 1 95.31 179 HIS B C 1
ATOM 5066 O O . HIS B 1 179 ? -0.507 -0.238 9.055 1 95.31 179 HIS B O 1
ATOM 5072 N N . SER B 1 180 ? -0.583 -2.068 7.691 1 94.56 180 SER B N 1
ATOM 5073 C CA . SER B 1 180 ? -1.411 -2.812 8.633 1 94.56 180 SER B CA 1
ATOM 5074 C C . SER B 1 180 ? -1.272 -4.316 8.43 1 94.56 180 SER B C 1
ATOM 5076 O O . SER B 1 180 ? -0.455 -4.766 7.621 1 94.56 180 SER B O 1
ATOM 5078 N N . THR B 1 181 ? -1.943 -5.027 9.352 1 95.31 181 THR B N 1
ATOM 5079 C CA . THR B 1 181 ? -2.01 -6.48 9.258 1 95.31 181 THR B CA 1
ATOM 5080 C C . THR B 1 181 ? -3.449 -6.941 9.039 1 95.31 181 THR B C 1
ATOM 5082 O O . THR B 1 181 ? -4.387 -6.32 9.531 1 95.31 181 THR B O 1
ATOM 5085 N N . PHE B 1 182 ? -3.576 -7.914 8.203 1 97 182 PHE B N 1
ATOM 5086 C CA . PHE B 1 182 ? -4.883 -8.547 8.078 1 97 182 PHE B CA 1
ATOM 5087 C C . PHE B 1 182 ? -4.793 -10.039 8.383 1 97 182 PHE B C 1
ATOM 5089 O O . PHE B 1 182 ? -3.697 -10.578 8.539 1 97 182 PHE B O 1
ATOM 5096 N N . TYR B 1 183 ? -5.938 -10.617 8.523 1 97.25 183 TYR B N 1
ATOM 5097 C CA . TYR B 1 183 ? -5.98 -12 9 1 97.25 183 TYR B CA 1
ATOM 5098 C C . TYR B 1 183 ? -6.797 -12.875 8.062 1 97.25 183 TYR B C 1
ATOM 5100 O O . TYR B 1 183 ? -7.828 -12.453 7.539 1 97.25 183 TYR B O 1
ATOM 5108 N N . LEU B 1 184 ? -6.336 -14.117 7.902 1 97.56 184 LEU B N 1
ATOM 5109 C CA . LEU B 1 184 ? -7.02 -15.094 7.059 1 97.56 184 LEU B CA 1
ATOM 5110 C C . LEU B 1 184 ? -7.91 -16 7.895 1 97.56 184 LEU B C 1
ATOM 5112 O O . LEU B 1 184 ? -7.512 -16.453 8.977 1 97.56 184 LEU B O 1
ATOM 5116 N N . ILE B 1 185 ? -9.07 -16.156 7.445 1 98.38 185 ILE B N 1
ATOM 5117 C CA . ILE B 1 185 ? -9.961 -17.203 7.941 1 98.38 185 ILE B CA 1
ATOM 5118 C C . ILE B 1 185 ? -10.023 -18.344 6.938 1 98.38 185 ILE B C 1
ATOM 5120 O O . ILE B 1 185 ? -10.422 -18.156 5.785 1 98.38 185 ILE B O 1
ATOM 5124 N N . GLY B 1 186 ? -9.578 -19.484 7.363 1 97.81 186 GLY B N 1
ATOM 5125 C CA . GLY B 1 186 ? -9.523 -20.625 6.457 1 97.81 186 GLY B CA 1
ATOM 5126 C C . GLY B 1 186 ? -10.156 -21.875 7.027 1 97.81 186 GLY B C 1
ATOM 5127 O O . GLY B 1 186 ? -10.758 -21.844 8.102 1 97.81 186 GLY B O 1
ATOM 5128 N N . TYR B 1 187 ? -10.07 -22.938 6.273 1 97.69 187 TYR B N 1
ATOM 5129 C CA . TYR B 1 187 ? -10.703 -24.203 6.605 1 97.69 187 TYR B CA 1
ATOM 5130 C C . TYR B 1 187 ? -9.734 -25.359 6.414 1 97.69 187 TYR B C 1
ATOM 5132 O O . TYR B 1 187 ? -8.703 -25.219 5.746 1 97.69 187 TYR B O 1
ATOM 5140 N N . ARG B 1 188 ? -10.125 -26.422 7.059 1 96.56 188 ARG B N 1
ATOM 5141 C CA . ARG B 1 188 ? -9.445 -27.688 6.832 1 96.56 188 ARG B CA 1
ATOM 5142 C C . ARG B 1 188 ? -10.258 -28.594 5.914 1 96.56 188 ARG B C 1
ATOM 5144 O O . ARG B 1 188 ? -11.477 -28.719 6.086 1 96.56 188 ARG B O 1
ATOM 5151 N N . TYR B 1 189 ? -9.531 -29.094 4.949 1 95.69 189 TYR B N 1
ATOM 5152 C CA . TYR B 1 189 ? -10.133 -30.047 4.02 1 95.69 189 TYR B CA 1
ATOM 5153 C C . TYR B 1 189 ? -9.602 -31.453 4.258 1 95.69 189 TYR B C 1
ATOM 5155 O O . TYR B 1 189 ? -8.406 -31.641 4.492 1 95.69 189 TYR B O 1
ATOM 5163 N N . ARG B 1 190 ? -10.523 -32.406 4.219 1 93.5 190 ARG B N 1
ATOM 5164 C CA . ARG B 1 190 ? -10.156 -33.781 4.52 1 93.5 190 ARG B CA 1
ATOM 5165 C C . ARG B 1 190 ? -10.336 -34.688 3.297 1 93.5 190 ARG B C 1
ATOM 5167 O O . ARG B 1 190 ? -11.312 -34.531 2.555 1 93.5 190 ARG B O 1
ATOM 5174 N N . CYS B 1 191 ? -9.25 -35.406 3.113 1 92.38 191 CYS B N 1
ATOM 5175 C CA . CYS B 1 191 ? -9.367 -36.5 2.137 1 92.38 191 CYS B CA 1
ATOM 5176 C C . CYS B 1 191 ? -9.711 -37.812 2.818 1 92.38 191 CYS B C 1
ATOM 5178 O O . CYS B 1 191 ? -8.992 -38.25 3.709 1 92.38 191 CYS B O 1
ATOM 5180 N N . ARG B 1 192 ? -10.719 -38.438 2.416 1 87.94 192 ARG B N 1
ATOM 5181 C CA . ARG B 1 192 ? -11.172 -39.656 3.053 1 87.94 192 ARG B CA 1
ATOM 5182 C C . ARG B 1 192 ? -10.469 -40.875 2.465 1 87.94 192 ARG B C 1
ATOM 5184 O O . ARG B 1 192 ? -10.547 -42 3.018 1 87.94 192 ARG B O 1
ATOM 5191 N N . SER B 1 193 ? -9.797 -40.719 1.418 1 87.75 193 SER B N 1
ATOM 5192 C CA . SER B 1 193 ? -9.18 -41.844 0.715 1 87.75 193 SER B CA 1
ATOM 5193 C C . SER B 1 193 ? -7.711 -41.969 1.085 1 87.75 193 SER B C 1
ATOM 5195 O O . SER B 1 193 ? -7.188 -43.094 1.149 1 87.75 193 SER B O 1
ATOM 5197 N N . CYS B 1 194 ? -7.078 -40.844 1.271 1 87.94 194 CYS B N 1
ATOM 5198 C CA . CYS B 1 194 ? -5.645 -40.906 1.546 1 87.94 194 CYS B CA 1
ATOM 5199 C C . CYS B 1 194 ? -5.379 -41.312 2.984 1 87.94 194 CYS B C 1
ATOM 5201 O O . CYS B 1 194 ? -6.164 -41.031 3.883 1 87.94 194 CYS B O 1
ATOM 5203 N N . CYS B 1 195 ? -4.352 -42.125 3.119 1 81.19 195 CYS B N 1
ATOM 5204 C CA . CYS B 1 195 ? -3.949 -42.625 4.438 1 81.19 195 CYS B CA 1
ATOM 5205 C C . CYS B 1 195 ? -2.764 -41.812 4.965 1 81.19 195 CYS B C 1
ATOM 5207 O O . CYS B 1 195 ? -1.815 -41.531 4.227 1 81.19 195 CYS B O 1
ATOM 5209 N N . ASN B 1 196 ? -2.975 -41.375 6.203 1 75.38 196 ASN B N 1
ATOM 5210 C CA . ASN B 1 196 ? -1.86 -40.719 6.859 1 75.38 196 ASN B CA 1
ATOM 5211 C C . ASN B 1 196 ? -0.731 -41.688 7.188 1 75.38 196 ASN B C 1
ATOM 5213 O O . ASN B 1 196 ? -0.935 -42.656 7.918 1 75.38 196 ASN B O 1
ATOM 5217 N N . PRO B 1 197 ? 0.373 -41.469 6.574 1 65.75 197 PRO B N 1
ATOM 5218 C CA . PRO B 1 197 ? 1.449 -42.438 6.773 1 65.75 197 PRO B CA 1
ATOM 5219 C C . PRO B 1 197 ? 1.877 -42.531 8.234 1 65.75 197 PRO B C 1
ATOM 5221 O O . PRO B 1 197 ? 2.398 -43.594 8.648 1 65.75 197 PRO B O 1
ATOM 5224 N N . ARG B 1 198 ? 1.708 -41.562 8.961 1 65.38 198 ARG B N 1
ATOM 5225 C CA . ARG B 1 198 ? 2.197 -41.562 10.336 1 65.38 198 ARG B CA 1
ATOM 5226 C C . ARG B 1 198 ? 1.217 -42.25 11.266 1 65.38 198 ARG B C 1
ATOM 5228 O O . ARG B 1 198 ? 1.617 -43.062 12.094 1 65.38 198 ARG B O 1
ATOM 5235 N N . THR B 1 199 ? -0.026 -41.938 11.133 1 66.25 199 THR B N 1
ATOM 5236 C CA . THR B 1 199 ? -1.011 -42.438 12.086 1 66.25 199 THR B CA 1
ATOM 5237 C C . THR B 1 199 ? -1.71 -43.688 11.539 1 66.25 199 THR B C 1
ATOM 5239 O O . THR B 1 199 ? -2.328 -44.438 12.297 1 66.25 199 THR B O 1
ATOM 5242 N N . GLY B 1 200 ? -1.463 -43.938 10.281 1 66.88 200 GLY B N 1
ATOM 5243 C CA . GLY B 1 200 ? -2.141 -45.062 9.672 1 66.88 200 GLY B CA 1
ATOM 5244 C C . GLY B 1 200 ? -3.615 -44.812 9.422 1 66.88 200 GLY B C 1
ATOM 5245 O O . GLY B 1 200 ? -4.293 -45.656 8.812 1 66.88 200 GLY B O 1
ATOM 5246 N N . ASN B 1 201 ? -4.09 -43.688 9.953 1 69.94 201 ASN B N 1
ATOM 5247 C CA . ASN B 1 201 ? -5.5 -43.375 9.773 1 69.94 201 ASN B CA 1
ATOM 5248 C C . ASN B 1 201 ? -5.801 -42.938 8.344 1 69.94 201 ASN B C 1
ATOM 5250 O O . ASN B 1 201 ? -4.957 -42.312 7.691 1 69.94 201 ASN B O 1
ATOM 5254 N N . GLN B 1 202 ? -6.852 -43.406 7.898 1 70.69 202 GLN B N 1
ATOM 5255 C CA . GLN B 1 202 ? -7.254 -43.125 6.52 1 70.69 202 GLN B CA 1
ATOM 5256 C C . GLN B 1 202 ? -7.785 -41.688 6.367 1 70.69 202 GLN B C 1
ATOM 5258 O O . GLN B 1 202 ? -8.938 -41.5 5.992 1 70.69 202 GLN B O 1
ATOM 5263 N N . SER B 1 203 ? -7.027 -40.688 6.926 1 79.5 203 SER B N 1
ATOM 5264 C CA . SER B 1 203 ? -7.527 -39.312 6.664 1 79.5 203 SER B CA 1
ATOM 5265 C C . SER B 1 203 ? -6.395 -38.312 6.668 1 79.5 203 SER B C 1
ATOM 5267 O O . SER B 1 203 ? -5.531 -38.344 7.551 1 79.5 203 SER B O 1
ATOM 5269 N N . VAL B 1 204 ? -6.176 -37.688 5.57 1 88.44 204 VAL B N 1
ATOM 5270 C CA . VAL B 1 204 ? -5.227 -36.562 5.461 1 88.44 204 VAL B CA 1
ATOM 5271 C C . VAL B 1 204 ? -5.98 -35.25 5.363 1 88.44 204 VAL B C 1
ATOM 5273 O O . VAL B 1 204 ? -7.035 -35.188 4.73 1 88.44 204 VAL B O 1
ATOM 5276 N N . THR B 1 205 ? -5.484 -34.281 6.133 1 91 205 THR B N 1
ATOM 5277 C CA . THR B 1 205 ? -6.129 -32.969 6.117 1 91 205 THR B CA 1
ATOM 5278 C C . THR B 1 205 ? -5.207 -31.906 5.512 1 91 205 THR B C 1
ATOM 5280 O O . THR B 1 205 ? -3.984 -32 5.625 1 91 205 THR B O 1
ATOM 5283 N N . PHE B 1 206 ? -5.781 -30.984 4.777 1 93.88 206 PHE B N 1
ATOM 5284 C CA . PHE B 1 206 ? -5.082 -29.844 4.191 1 93.88 206 PHE B CA 1
ATOM 5285 C C . PHE B 1 206 ? -5.711 -28.531 4.645 1 93.88 206 PHE B C 1
ATOM 5287 O O . PHE B 1 206 ? -6.93 -28.438 4.785 1 93.88 206 PHE B O 1
ATOM 5294 N N . ARG B 1 207 ? -4.895 -27.578 4.883 1 95.06 207 ARG B N 1
ATOM 5295 C CA . ARG B 1 207 ? -5.43 -26.234 5.086 1 95.06 207 ARG B CA 1
ATOM 5296 C C . ARG B 1 207 ? -5.855 -25.609 3.762 1 95.06 207 ARG B C 1
ATOM 5298 O O . ARG B 1 207 ? -5.223 -25.844 2.729 1 95.06 207 ARG B O 1
ATOM 5305 N N . SER B 1 208 ? -6.82 -24.812 3.805 1 96.44 208 SER B N 1
ATOM 5306 C CA . SER B 1 208 ? -7.375 -24.234 2.586 1 96.44 208 SER B CA 1
ATOM 5307 C C . SER B 1 208 ? -6.344 -23.359 1.874 1 96.44 208 SER B C 1
ATOM 5309 O O . SER B 1 208 ? -6.422 -23.156 0.661 1 96.44 208 SER B O 1
ATOM 5311 N N . TRP B 1 209 ? -5.367 -22.812 2.654 1 95.75 209 TRP B N 1
ATOM 5312 C CA . TRP B 1 209 ? -4.379 -21.938 2.047 1 95.75 209 TRP B CA 1
ATOM 5313 C C . TRP B 1 209 ? -3.088 -22.688 1.745 1 95.75 209 TRP B C 1
ATOM 5315 O O . TRP B 1 209 ? -2.059 -22.078 1.447 1 95.75 209 TRP B O 1
ATOM 5325 N N . ASP B 1 210 ? -3.16 -23.969 1.91 1 93.25 210 ASP B N 1
ATOM 5326 C CA . ASP B 1 210 ? -2.01 -24.781 1.519 1 93.25 210 ASP B CA 1
ATOM 5327 C C . ASP B 1 210 ? -1.675 -24.578 0.043 1 93.25 210 ASP B C 1
ATOM 5329 O O . ASP B 1 210 ? -2.572 -24.516 -0.8 1 93.25 210 ASP B O 1
ATOM 5333 N N . SER B 1 211 ? -0.354 -24.469 -0.209 1 90.62 211 SER B N 1
ATOM 5334 C CA . SER B 1 211 ? 0.077 -24.219 -1.58 1 90.62 211 SER B CA 1
ATOM 5335 C C . SER B 1 211 ? -0.405 -25.312 -2.523 1 90.62 211 SER B C 1
ATOM 5337 O O . SER B 1 211 ? -0.732 -25.047 -3.682 1 90.62 211 SER B O 1
ATOM 5339 N N . ARG B 1 212 ? -0.452 -26.609 -2.121 1 91.88 212 ARG B N 1
ATOM 5340 C CA . ARG B 1 212 ? -0.894 -27.734 -2.943 1 91.88 212 ARG B CA 1
ATOM 5341 C C . ARG B 1 212 ? -2.365 -27.594 -3.316 1 91.88 212 ARG B C 1
ATOM 5343 O O . ARG B 1 212 ? -2.779 -28.016 -4.398 1 91.88 212 ARG B O 1
ATOM 5350 N N . ILE B 1 213 ? -3.104 -27 -2.387 1 95.5 213 ILE B N 1
ATOM 5351 C CA . ILE B 1 213 ? -4.52 -26.766 -2.646 1 95.5 213 ILE B CA 1
ATOM 5352 C C . ILE B 1 213 ? -4.68 -25.625 -3.633 1 95.5 213 ILE B C 1
ATOM 5354 O O . ILE B 1 213 ? -5.434 -25.719 -4.605 1 95.5 213 ILE B O 1
ATOM 5358 N N . ILE B 1 214 ? -3.973 -24.531 -3.414 1 94.81 214 ILE B N 1
ATOM 5359 C CA . ILE B 1 214 ? -4.074 -23.328 -4.242 1 94.81 214 ILE B CA 1
ATOM 5360 C C . ILE B 1 214 ? -3.68 -23.656 -5.68 1 94.81 214 ILE B C 1
ATOM 5362 O O . ILE B 1 214 ? -4.301 -23.172 -6.629 1 94.81 214 ILE B O 1
ATOM 5366 N N . HIS B 1 215 ? -2.734 -24.578 -5.812 1 92.38 215 HIS B N 1
ATOM 5367 C CA . HIS B 1 215 ? -2.24 -24.938 -7.137 1 92.38 215 HIS B CA 1
ATOM 5368 C C . HIS B 1 215 ? -3.262 -25.766 -7.898 1 92.38 215 HIS B C 1
ATOM 5370 O O . HIS B 1 215 ? -3.18 -25.891 -9.125 1 92.38 215 HIS B O 1
ATOM 5376 N N . ARG B 1 216 ? -4.172 -26.344 -7.188 1 94.06 216 ARG B N 1
ATOM 5377 C CA . ARG B 1 216 ? -5.176 -27.188 -7.812 1 94.06 216 ARG B CA 1
ATOM 5378 C C . ARG B 1 216 ? -6.418 -26.391 -8.195 1 94.06 216 ARG B C 1
ATOM 5380 O O . ARG B 1 216 ? -7.301 -26.906 -8.883 1 94.06 216 ARG B O 1
ATOM 5387 N N . LEU B 1 217 ? -6.41 -25.109 -7.816 1 95.69 217 LEU B N 1
ATOM 5388 C CA . LEU B 1 217 ? -7.551 -24.25 -8.117 1 95.69 217 LEU B CA 1
ATOM 5389 C C . LEU B 1 217 ? -7.438 -23.672 -9.523 1 95.69 217 LEU B C 1
ATOM 5391 O O . LEU B 1 217 ? -6.336 -23.547 -10.062 1 95.69 217 LEU B O 1
ATOM 5395 N N . PRO B 1 218 ? -8.656 -23.453 -10.094 1 93.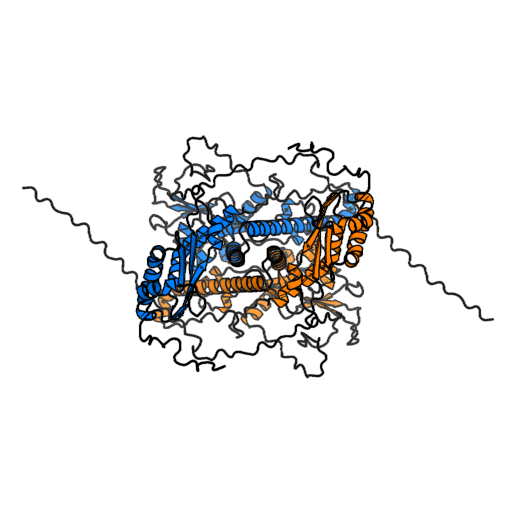06 218 PRO B N 1
ATOM 5396 C CA . PRO B 1 218 ? -8.562 -22.641 -11.305 1 93.06 218 PRO B CA 1
ATOM 5397 C C . PRO B 1 218 ? -7.742 -21.359 -11.094 1 93.06 218 PRO B C 1
ATOM 5399 O O . PRO B 1 218 ? -7.844 -20.734 -10.039 1 93.06 218 PRO B O 1
ATOM 5402 N N . ALA B 1 219 ? -7 -21 -12.055 1 93.06 219 ALA B N 1
ATOM 5403 C CA . ALA B 1 219 ? -6.012 -19.922 -11.93 1 93.06 219 ALA B CA 1
ATOM 5404 C C . ALA B 1 219 ? -6.672 -18.609 -11.516 1 93.06 219 ALA B C 1
ATOM 5406 O O . ALA B 1 219 ? -6.121 -17.859 -10.711 1 93.06 219 ALA B O 1
ATOM 5407 N N . HIS B 1 220 ? -7.84 -18.359 -12.094 1 93.06 220 HIS B N 1
ATOM 5408 C CA . HIS B 1 220 ? -8.492 -17.078 -11.805 1 93.06 220 HIS B CA 1
ATOM 5409 C C . HIS B 1 220 ? -9.047 -17.062 -10.383 1 93.06 220 HIS B C 1
ATOM 5411 O O . HIS B 1 220 ? -9.281 -15.984 -9.828 1 93.06 220 HIS B O 1
ATOM 5417 N N . LEU B 1 221 ? -9.305 -18.234 -9.797 1 95.94 221 LEU B N 1
ATOM 5418 C CA . LEU B 1 221 ? -9.688 -18.297 -8.391 1 95.94 221 LEU B CA 1
ATOM 5419 C C . LEU B 1 221 ? -8.469 -18.219 -7.484 1 95.94 221 LEU B C 1
ATOM 5421 O O . LEU B 1 221 ? -8.484 -17.5 -6.48 1 95.94 221 LEU B O 1
ATOM 5425 N N . ALA B 1 222 ? -7.422 -18.938 -7.855 1 96.69 222 ALA B N 1
ATOM 5426 C CA . ALA B 1 222 ? -6.18 -18.922 -7.086 1 96.69 222 ALA B CA 1
ATOM 5427 C C . ALA B 1 222 ? -5.617 -17.516 -6.969 1 96.69 222 ALA B C 1
ATOM 5429 O O . ALA B 1 222 ? -5.012 -17.156 -5.953 1 96.69 222 ALA B O 1
ATOM 5430 N N . ALA B 1 223 ? -5.855 -16.703 -7.965 1 95.81 223 ALA B N 1
ATOM 5431 C CA . ALA B 1 223 ? -5.312 -15.352 -8.039 1 95.81 223 ALA B CA 1
ATOM 5432 C C . ALA B 1 223 ? -5.961 -14.445 -6.996 1 95.81 223 ALA B C 1
ATOM 5434 O O . ALA B 1 223 ? -5.441 -13.367 -6.691 1 95.81 223 ALA B O 1
ATOM 5435 N N . GLU B 1 224 ? -7.082 -14.883 -6.414 1 96.81 224 GLU B N 1
ATOM 5436 C CA . GLU B 1 224 ? -7.754 -14.086 -5.395 1 96.81 224 GLU B CA 1
ATOM 5437 C C . GLU B 1 224 ? -7.008 -14.148 -4.062 1 96.81 224 GLU B C 1
ATOM 5439 O O . GLU B 1 224 ? -7.219 -13.312 -3.184 1 96.81 224 GLU B O 1
ATOM 5444 N N . PHE B 1 225 ? -6.207 -15.242 -3.891 1 97.12 225 PHE B N 1
ATOM 5445 C CA . PHE B 1 225 ? -5.492 -15.391 -2.629 1 97.12 225 PHE B CA 1
ATOM 5446 C C . PHE B 1 225 ? -4.48 -14.258 -2.443 1 97.12 225 PHE B C 1
ATOM 5448 O O . PHE B 1 225 ? -3.627 -14.039 -3.303 1 97.12 225 PHE B O 1
ATOM 5455 N N . PRO B 1 226 ? -4.441 -13.555 -1.358 1 95.06 226 PRO B N 1
ATOM 5456 C CA . PRO B 1 226 ? -3.797 -12.234 -1.271 1 95.06 226 PRO B CA 1
ATOM 5457 C C . PRO B 1 226 ? -2.371 -12.312 -0.734 1 95.06 226 PRO B C 1
ATOM 5459 O O . PRO B 1 226 ? -1.695 -11.289 -0.615 1 95.06 226 PRO B O 1
ATOM 5462 N N . CYS B 1 227 ? -1.825 -13.438 -0.378 1 94.56 227 CYS B N 1
ATOM 5463 C CA . CYS B 1 227 ? -0.589 -13.406 0.396 1 94.56 227 CYS B CA 1
ATOM 5464 C C . CYS B 1 227 ? 0.358 -14.516 -0.044 1 94.56 227 CYS B C 1
ATOM 5466 O O . CYS B 1 227 ? -0.055 -15.461 -0.719 1 94.56 227 CYS B O 1
ATOM 5468 N N . ARG B 1 228 ? 1.535 -14.266 0.251 1 91.25 228 ARG B N 1
ATOM 5469 C CA . ARG B 1 228 ? 2.574 -15.297 0.207 1 91.25 228 ARG B CA 1
ATOM 5470 C C . ARG B 1 228 ? 2.848 -15.852 1.599 1 91.25 228 ARG B C 1
ATOM 5472 O O . ARG B 1 228 ? 3.178 -15.109 2.521 1 91.25 228 ARG B O 1
ATOM 5479 N N . LEU B 1 229 ? 2.695 -17.109 1.639 1 89.38 229 LEU B N 1
ATOM 5480 C CA . LEU B 1 229 ? 2.791 -17.734 2.957 1 89.38 229 LEU B CA 1
ATOM 5481 C C . LEU B 1 229 ? 4.137 -18.422 3.135 1 89.38 229 LEU B C 1
ATOM 5483 O O . LEU B 1 229 ? 4.664 -19.016 2.189 1 89.38 229 LEU B O 1
ATOM 5487 N N . THR B 1 230 ? 4.711 -18.172 4.25 1 83.38 230 THR B N 1
ATOM 5488 C CA . THR B 1 230 ? 5.789 -19.016 4.742 1 83.38 230 THR B CA 1
ATOM 5489 C C . THR B 1 230 ? 5.336 -19.812 5.965 1 83.38 230 THR B C 1
ATOM 5491 O O . THR B 1 230 ? 4.156 -19.797 6.316 1 83.38 230 THR B O 1
ATOM 5494 N N . HIS B 1 231 ? 6.168 -20.547 6.461 1 71.81 231 HIS B N 1
ATOM 5495 C CA . HIS B 1 231 ? 5.797 -21.406 7.586 1 71.81 231 HIS B CA 1
ATOM 5496 C C . HIS B 1 231 ? 5.285 -20.578 8.758 1 71.81 231 HIS B C 1
ATOM 5498 O O . HIS B 1 231 ? 4.27 -20.922 9.367 1 71.81 231 HIS B O 1
ATOM 5504 N N . ARG B 1 232 ? 5.902 -19.422 8.977 1 70.75 232 ARG B N 1
ATOM 5505 C CA . ARG B 1 232 ? 5.562 -18.703 10.195 1 70.75 232 ARG B CA 1
ATOM 5506 C C . ARG B 1 232 ? 4.871 -17.375 9.875 1 70.75 232 ARG B C 1
ATOM 5508 O O . ARG B 1 232 ? 4.145 -16.828 10.703 1 70.75 232 ARG B O 1
ATOM 5515 N N . SER B 1 233 ? 5.098 -16.938 8.805 1 83.69 233 SER B N 1
ATOM 5516 C CA . SER B 1 233 ? 4.625 -15.586 8.531 1 83.69 233 SER B CA 1
ATOM 5517 C C . SER B 1 233 ? 4.074 -15.469 7.117 1 83.69 233 SER B C 1
ATOM 5519 O O . SER B 1 233 ? 4.176 -16.406 6.32 1 83.69 233 SER B O 1
ATOM 5521 N N . ALA B 1 234 ? 3.273 -14.516 7 1 94.38 234 ALA B N 1
ATOM 5522 C CA . ALA B 1 234 ? 2.684 -14.242 5.691 1 94.38 234 ALA B CA 1
ATOM 5523 C C . ALA B 1 234 ? 2.836 -12.773 5.316 1 94.38 234 ALA B C 1
ATOM 5525 O O . ALA B 1 234 ? 2.799 -11.898 6.184 1 94.38 234 ALA B O 1
ATOM 5526 N N . LEU B 1 235 ? 3.135 -12.578 4.082 1 96.44 235 LEU B N 1
ATOM 5527 C CA . LEU B 1 235 ? 3.293 -11.242 3.512 1 96.44 235 LEU B CA 1
ATOM 5528 C C . LEU B 1 235 ? 2.307 -11.016 2.369 1 96.44 235 LEU B C 1
ATOM 5530 O O . LEU B 1 235 ? 2.1 -11.906 1.541 1 96.44 235 LEU B O 1
ATOM 5534 N N . ALA B 1 236 ? 1.687 -9.875 2.406 1 97.19 236 ALA B N 1
ATOM 5535 C CA . ALA B 1 236 ? 0.787 -9.555 1.301 1 97.19 236 ALA B CA 1
ATOM 5536 C C . ALA B 1 236 ? 1.526 -9.578 -0.033 1 97.19 236 ALA B C 1
ATOM 5538 O O . ALA B 1 236 ? 2.672 -9.133 -0.124 1 97.19 236 ALA B O 1
ATOM 5539 N N . GLU B 1 237 ? 0.868 -10.055 -1.034 1 95.31 237 GLU B N 1
ATOM 5540 C CA . GLU B 1 237 ? 1.463 -10.141 -2.365 1 95.31 237 GLU B CA 1
ATOM 5541 C C . GLU B 1 237 ? 1.88 -8.766 -2.871 1 95.31 237 GLU B C 1
ATOM 5543 O O . GLU B 1 237 ? 2.926 -8.625 -3.512 1 95.31 237 GLU B O 1
ATOM 5548 N N . SER B 1 238 ? 1.076 -7.773 -2.588 1 95.56 238 SER B N 1
ATOM 5549 C CA . SER B 1 238 ? 1.37 -6.41 -3.02 1 95.56 238 SER B CA 1
ATOM 5550 C C . SER B 1 238 ? 2.635 -5.879 -2.354 1 95.56 238 SER B C 1
ATOM 5552 O O . SER B 1 238 ? 3.412 -5.152 -2.975 1 95.56 238 SER B O 1
ATOM 5554 N N . VAL B 1 239 ? 2.811 -6.23 -1.145 1 97.19 239 VAL B N 1
ATOM 5555 C CA . VAL B 1 239 ? 4.008 -5.797 -0.428 1 97.19 239 VAL B CA 1
ATOM 5556 C C . VAL B 1 239 ? 5.238 -6.473 -1.024 1 97.19 239 VAL B C 1
ATOM 5558 O O . VAL B 1 239 ? 6.289 -5.844 -1.173 1 97.19 239 VAL B O 1
ATOM 5561 N N . LEU B 1 240 ? 5.105 -7.688 -1.363 1 96.19 240 LEU B N 1
ATOM 5562 C CA . LEU B 1 240 ? 6.215 -8.43 -1.949 1 96.19 240 LEU B CA 1
ATOM 5563 C C . LEU B 1 240 ? 6.66 -7.793 -3.264 1 96.19 240 LEU B C 1
ATOM 5565 O O . LEU B 1 240 ? 7.855 -7.602 -3.496 1 96.19 240 LEU B O 1
ATOM 5569 N N . THR B 1 241 ? 5.703 -7.512 -4.086 1 95.62 241 THR B N 1
ATOM 5570 C CA . THR B 1 241 ? 6.055 -6.914 -5.371 1 95.62 241 THR B CA 1
ATOM 5571 C C . THR B 1 241 ? 6.664 -5.531 -5.176 1 95.62 241 THR B C 1
ATOM 5573 O O . THR B 1 241 ? 7.566 -5.133 -5.914 1 95.62 241 THR B O 1
ATOM 5576 N N . TRP B 1 242 ? 6.152 -4.84 -4.219 1 97.06 242 TRP B N 1
ATOM 5577 C CA . TRP B 1 242 ? 6.734 -3.539 -3.902 1 97.06 242 TRP B CA 1
ATOM 5578 C C . TRP B 1 242 ? 8.172 -3.689 -3.406 1 97.06 242 TRP B C 1
ATOM 5580 O O . TRP B 1 242 ? 9.047 -2.91 -3.781 1 97.06 242 TRP B O 1
ATOM 5590 N N . MET B 1 243 ? 8.344 -4.613 -2.553 1 96.5 243 MET B N 1
ATOM 5591 C CA . MET B 1 243 ? 9.672 -4.906 -2.033 1 96.5 243 MET B CA 1
ATOM 5592 C C . MET B 1 243 ? 10.648 -5.191 -3.17 1 96.5 243 MET B C 1
ATOM 5594 O O . MET B 1 243 ? 11.789 -4.719 -3.148 1 96.5 243 MET B O 1
ATOM 5598 N N . GLN B 1 244 ? 10.164 -5.918 -4.172 1 94.31 244 GLN B N 1
ATOM 5599 C CA . GLN B 1 244 ? 10.984 -6.195 -5.348 1 94.31 244 GLN B CA 1
ATOM 5600 C C . GLN B 1 244 ? 11.438 -4.902 -6.02 1 94.31 244 GLN B C 1
ATOM 5602 O O . GLN B 1 244 ? 12.609 -4.762 -6.379 1 94.31 244 GLN B O 1
ATOM 5607 N N . SER B 1 245 ? 10.516 -3.99 -6.18 1 94.62 245 SER B N 1
ATOM 5608 C CA . SER B 1 245 ? 10.844 -2.707 -6.793 1 94.62 245 SER B CA 1
ATOM 5609 C C . SER B 1 245 ? 11.844 -1.932 -5.941 1 94.62 245 SER B C 1
ATOM 5611 O O . SER B 1 245 ? 12.742 -1.276 -6.477 1 94.62 245 SER B O 1
ATOM 5613 N N . CYS B 1 246 ? 11.695 -2.021 -4.66 1 95.5 246 CYS B N 1
ATOM 5614 C CA . CYS B 1 246 ? 12.617 -1.328 -3.766 1 95.5 246 CYS B CA 1
ATOM 5615 C C . CYS B 1 246 ? 14.016 -1.922 -3.859 1 95.5 246 CYS B C 1
ATOM 5617 O O . CYS B 1 246 ? 15 -1.188 -3.945 1 95.5 246 CYS B O 1
ATOM 5619 N N . PHE B 1 247 ? 14.047 -3.26 -3.867 1 92 247 PHE B N 1
ATOM 5620 C CA . PHE B 1 247 ? 15.336 -3.939 -3.953 1 92 247 PHE B CA 1
ATOM 5621 C C . PHE B 1 247 ? 16.047 -3.586 -5.254 1 92 247 PHE B C 1
ATOM 5623 O O . PHE B 1 247 ? 17.266 -3.383 -5.266 1 92 247 PHE B O 1
ATOM 5630 N N . GLN B 1 248 ? 15.305 -3.496 -6.289 1 87.88 248 GLN B N 1
ATOM 5631 C CA . GLN B 1 248 ? 15.859 -3.172 -7.598 1 87.88 248 GLN B CA 1
ATOM 5632 C C . GLN B 1 248 ? 16.422 -1.753 -7.621 1 87.88 248 GLN B C 1
ATOM 5634 O O . GLN B 1 248 ? 17.281 -1.436 -8.445 1 87.88 248 GLN B O 1
ATOM 5639 N N . ASN B 1 249 ? 15.93 -0.985 -6.719 1 90.06 249 ASN B N 1
ATOM 5640 C CA . ASN B 1 249 ? 16.359 0.41 -6.727 1 90.06 249 ASN B CA 1
ATOM 5641 C C . ASN B 1 249 ? 17.312 0.708 -5.57 1 90.06 249 ASN B C 1
ATOM 5643 O O . ASN B 1 249 ? 17.469 1.865 -5.18 1 90.06 249 ASN B O 1
ATOM 5647 N N . GLY B 1 250 ? 17.812 -0.303 -4.949 1 85.06 250 GLY B N 1
ATOM 5648 C CA . GLY B 1 250 ? 18.906 -0.106 -4.012 1 85.06 250 GLY B CA 1
ATOM 5649 C C . GLY B 1 250 ? 18.453 -0.141 -2.562 1 85.06 250 GLY B C 1
ATOM 5650 O O . GLY B 1 250 ? 19.281 -0.056 -1.65 1 85.06 250 GLY B O 1
ATOM 5651 N N . MET B 1 251 ? 17.219 -0.195 -2.346 1 90.56 251 MET B N 1
ATOM 5652 C CA . MET B 1 251 ? 16.734 -0.341 -0.976 1 90.56 251 MET B CA 1
ATOM 5653 C C . MET B 1 251 ? 16.797 -1.799 -0.531 1 90.56 251 MET B C 1
ATOM 5655 O O . MET B 1 251 ? 15.977 -2.615 -0.96 1 90.56 251 MET B O 1
ATOM 5659 N N . GLY B 1 252 ? 17.641 -2.115 0.381 1 90.44 252 GLY B N 1
ATOM 5660 C CA . GLY B 1 252 ? 17.828 -3.488 0.814 1 90.44 252 GLY B CA 1
ATOM 5661 C C . GLY B 1 252 ? 16.766 -3.963 1.788 1 90.44 252 GLY B C 1
ATOM 5662 O O . GLY B 1 252 ? 15.82 -3.23 2.09 1 90.44 252 GLY B O 1
ATOM 5663 N N . SER B 1 253 ? 16.953 -5.184 2.244 1 93.38 253 SER B N 1
ATOM 5664 C CA . SER B 1 253 ? 15.961 -5.832 3.092 1 93.38 253 SER B CA 1
ATOM 5665 C C . SER B 1 253 ? 15.844 -5.137 4.445 1 93.38 253 SER B C 1
ATOM 5667 O O . SER B 1 253 ? 14.75 -5.02 5 1 93.38 253 SER B O 1
ATOM 5669 N N . LYS B 1 254 ? 16.938 -4.691 4.98 1 94.25 254 LYS B N 1
ATOM 5670 C CA . LYS B 1 254 ? 16.922 -4.012 6.27 1 94.25 254 LYS B CA 1
ATOM 5671 C C . LYS B 1 254 ? 16.172 -2.678 6.172 1 94.25 254 LYS B C 1
ATOM 5673 O O . LYS B 1 254 ? 15.328 -2.369 7.008 1 94.25 254 LYS B O 1
ATOM 5678 N N . GLN B 1 255 ? 16.594 -1.924 5.137 1 95 255 GLN B N 1
ATOM 5679 C CA . GLN B 1 255 ? 15.93 -0.641 4.922 1 95 255 GLN B CA 1
ATOM 5680 C C . GLN B 1 255 ? 14.43 -0.825 4.684 1 95 255 GLN B C 1
ATOM 5682 O O . GLN B 1 255 ? 13.617 -0.025 5.152 1 95 255 GLN B O 1
ATOM 5687 N N . PHE B 1 256 ? 14.164 -1.84 3.977 1 97 256 PHE B N 1
ATOM 5688 C CA . PHE B 1 256 ? 12.758 -2.105 3.699 1 97 256 PHE B CA 1
ATOM 5689 C C . PHE B 1 256 ? 12.016 -2.504 4.973 1 97 256 PHE B C 1
ATOM 5691 O O . PHE B 1 256 ? 10.898 -2.043 5.219 1 97 256 PHE B O 1
ATOM 5698 N N . SER B 1 257 ? 12.586 -3.395 5.746 1 96.81 257 SER B N 1
ATOM 5699 C CA . SER B 1 257 ? 11.992 -3.807 7.012 1 96.81 257 SER B CA 1
ATOM 5700 C C . SER B 1 257 ? 11.766 -2.611 7.934 1 96.81 257 SER B C 1
ATOM 5702 O O . SER B 1 257 ? 10.711 -2.502 8.57 1 96.81 257 SER B O 1
ATOM 5704 N N . ASP B 1 258 ? 12.672 -1.742 7.977 1 96.06 258 ASP B N 1
ATOM 5705 C CA . ASP B 1 258 ? 12.547 -0.535 8.789 1 96.06 258 ASP B CA 1
ATOM 5706 C C . ASP B 1 258 ? 11.406 0.348 8.281 1 96.06 258 ASP B C 1
ATOM 5708 O O . ASP B 1 258 ? 10.648 0.912 9.07 1 96.06 258 ASP B O 1
ATOM 5712 N N . ALA B 1 259 ? 11.406 0.475 6.969 1 96.75 259 ALA B N 1
ATOM 5713 C CA . ALA B 1 259 ? 10.336 1.268 6.375 1 96.75 259 ALA B CA 1
ATOM 5714 C C . ALA B 1 259 ? 8.969 0.679 6.715 1 96.75 259 ALA B C 1
ATOM 5716 O O . ALA B 1 259 ? 8.023 1.415 7.023 1 96.75 259 ALA B O 1
ATOM 5717 N N . LEU B 1 260 ? 8.898 -0.596 6.641 1 97.19 260 LEU B N 1
ATOM 5718 C CA . LEU B 1 260 ? 7.652 -1.276 6.992 1 97.19 260 LEU B CA 1
ATOM 5719 C C . LEU B 1 260 ? 7.285 -1.011 8.445 1 97.19 260 LEU B C 1
ATOM 5721 O O . LEU B 1 260 ? 6.121 -0.743 8.758 1 97.19 260 LEU B O 1
ATOM 5725 N N . ARG B 1 261 ? 8.203 -1.104 9.281 1 96.94 261 ARG B N 1
ATOM 5726 C CA . ARG B 1 261 ? 7.973 -0.836 10.695 1 96.94 261 ARG B CA 1
ATOM 5727 C C . ARG B 1 261 ? 7.5 0.597 10.914 1 96.94 261 ARG B C 1
ATOM 5729 O O . ARG B 1 261 ? 6.559 0.838 11.672 1 96.94 261 ARG B O 1
ATOM 5736 N N . VAL B 1 262 ? 8.156 1.523 10.289 1 96.69 262 VAL B N 1
ATOM 5737 C CA . VAL B 1 262 ? 7.785 2.93 10.414 1 96.69 262 VAL B CA 1
ATOM 5738 C C . VAL B 1 262 ? 6.324 3.117 10.008 1 96.69 262 VAL B C 1
ATOM 5740 O O . VAL B 1 262 ? 5.57 3.812 10.695 1 96.69 262 VAL B O 1
ATOM 5743 N N . GLN B 1 263 ? 5.969 2.475 8.922 1 97.56 263 GLN B N 1
ATOM 5744 C CA . GLN B 1 263 ? 4.605 2.631 8.43 1 97.56 263 GLN B CA 1
ATOM 5745 C C . GLN B 1 263 ? 3.596 2.039 9.414 1 97.56 263 GLN B C 1
ATOM 5747 O O . GLN B 1 263 ? 2.531 2.617 9.641 1 97.56 263 GLN B O 1
ATOM 5752 N N . HIS B 1 264 ? 3.895 0.925 9.984 1 97.62 264 HIS B N 1
ATOM 5753 C CA . HIS B 1 264 ? 2.992 0.289 10.938 1 97.62 264 HIS B CA 1
ATOM 5754 C C . HIS B 1 264 ? 2.877 1.109 12.219 1 97.62 264 HIS B C 1
ATOM 5756 O O . HIS B 1 264 ? 1.779 1.287 12.75 1 97.62 264 HIS B O 1
ATOM 5762 N N . VAL B 1 265 ? 3.953 1.6 12.648 1 97.25 265 VAL B N 1
ATOM 5763 C CA . VAL B 1 265 ? 3.951 2.402 13.867 1 97.25 265 VAL B CA 1
ATOM 5764 C C . VAL B 1 265 ? 3.24 3.729 13.609 1 97.25 265 VAL B C 1
ATOM 5766 O O . VAL B 1 265 ? 2.512 4.227 14.477 1 97.25 265 VAL B O 1
ATOM 5769 N N . LEU B 1 266 ? 3.492 4.266 12.484 1 96.56 266 LEU B N 1
ATOM 5770 C CA . LEU B 1 266 ? 2.814 5.504 12.125 1 96.56 266 LEU B CA 1
ATOM 5771 C C . LEU B 1 266 ? 1.301 5.316 12.125 1 96.56 266 LEU B C 1
ATOM 5773 O O . LEU B 1 266 ? 0.567 6.18 12.617 1 96.56 266 LEU B O 1
ATOM 5777 N N . ALA B 1 267 ? 0.856 4.254 11.539 1 96.5 267 ALA B N 1
ATOM 5778 C CA . ALA B 1 267 ? -0.574 3.959 11.523 1 96.5 267 ALA B CA 1
ATOM 5779 C C . ALA B 1 267 ? -1.117 3.795 12.938 1 96.5 267 ALA B C 1
ATOM 5781 O O . ALA B 1 267 ? -2.225 4.246 13.242 1 96.5 267 ALA B O 1
ATOM 5782 N N . TYR B 1 268 ? -0.339 3.145 13.711 1 97 268 TYR B N 1
ATOM 5783 C CA . TYR B 1 268 ? -0.729 2.949 15.102 1 97 268 TYR B CA 1
ATOM 5784 C C . TYR B 1 268 ? -0.789 4.277 15.844 1 97 268 TYR B C 1
ATOM 5786 O O . TYR B 1 268 ? -1.717 4.523 16.625 1 97 268 TYR B O 1
ATOM 5794 N N . ASP B 1 269 ? 0.155 5.141 15.664 1 95.94 269 ASP B N 1
ATOM 5795 C CA . ASP B 1 269 ? 0.194 6.457 16.297 1 95.94 269 ASP B CA 1
ATOM 5796 C C . ASP B 1 269 ? -0.975 7.324 15.828 1 95.94 269 ASP B C 1
ATOM 5798 O O . ASP B 1 269 ? -1.495 8.133 16.594 1 95.94 269 ASP B O 1
ATOM 5802 N N . ASP B 1 270 ? -1.245 7.172 14.617 1 95.94 270 ASP B N 1
ATOM 5803 C CA . ASP B 1 270 ? -2.398 7.902 14.102 1 95.94 270 ASP B CA 1
ATOM 5804 C C . ASP B 1 270 ? -3.678 7.504 14.828 1 95.94 270 ASP B C 1
ATOM 5806 O O . ASP B 1 270 ? -4.504 8.359 15.156 1 95.94 270 ASP B O 1
ATOM 5810 N N . LEU B 1 271 ? -3.865 6.234 15.047 1 96.44 271 LEU B N 1
ATOM 5811 C CA . LEU B 1 271 ? -5.012 5.758 15.812 1 96.44 271 LEU B CA 1
ATOM 5812 C C . LEU B 1 271 ? -5.02 6.344 17.219 1 96.44 271 LEU B C 1
ATOM 5814 O O . LEU B 1 271 ? -6.066 6.746 17.719 1 96.44 271 LEU B O 1
ATOM 5818 N N . HIS B 1 272 ? -3.873 6.312 17.766 1 96 272 HIS B N 1
ATOM 5819 C CA . HIS B 1 272 ? -3.721 6.879 19.109 1 96 272 HIS B CA 1
ATOM 5820 C C . HIS B 1 272 ? -4.117 8.352 19.125 1 96 272 HIS B C 1
ATOM 5822 O O . HIS B 1 272 ? -4.844 8.789 20.031 1 96 272 HIS B O 1
ATOM 5828 N N . LEU B 1 273 ? -3.637 9.055 18.188 1 95 273 LEU B N 1
ATOM 5829 C CA . LEU B 1 273 ? -3.945 10.484 18.109 1 95 273 LEU B CA 1
ATOM 5830 C C . LEU B 1 273 ? -5.445 10.703 17.953 1 95 273 LEU B C 1
ATOM 5832 O O . LEU B 1 273 ? -6.016 11.594 18.578 1 95 273 LEU B O 1
ATOM 5836 N N . ARG B 1 274 ? -6.059 9.938 17.125 1 95 274 ARG B N 1
ATOM 5837 C CA . ARG B 1 274 ? -7.5 10.047 16.922 1 95 274 ARG B CA 1
ATOM 5838 C C . ARG B 1 274 ? -8.258 9.766 18.219 1 95 274 ARG B C 1
ATOM 5840 O O . ARG B 1 274 ? -9.25 10.43 18.516 1 95 274 ARG B O 1
ATOM 5847 N N . TYR B 1 275 ? -7.812 8.812 18.891 1 93.81 275 TYR B N 1
ATOM 5848 C CA . TYR B 1 275 ? -8.391 8.469 20.188 1 93.81 275 TYR B CA 1
ATOM 5849 C C . TYR B 1 275 ? -8.289 9.648 21.156 1 93.81 275 TYR B C 1
ATOM 5851 O O . TYR B 1 275 ? -9.281 10.023 21.781 1 93.81 275 TYR B O 1
ATOM 5859 N N . LEU B 1 276 ? -7.113 10.227 21.234 1 91.44 276 LEU B N 1
ATOM 5860 C CA . LEU B 1 276 ? -6.887 11.336 22.156 1 91.44 276 LEU B CA 1
ATOM 5861 C C . LEU B 1 276 ? -7.719 12.547 21.75 1 91.44 276 LEU B C 1
ATOM 5863 O O . LEU B 1 276 ? -8.273 13.234 22.609 1 91.44 276 LEU B O 1
ATOM 5867 N N . GLU B 1 277 ? -7.781 12.789 20.5 1 90.25 277 GLU B N 1
ATOM 5868 C CA . GLU B 1 277 ? -8.562 13.922 20 1 90.25 277 GLU B CA 1
ATOM 5869 C C . GLU B 1 277 ? -10.047 13.734 20.281 1 90.25 277 GLU B C 1
ATOM 5871 O O . GLU B 1 277 ? -10.742 14.695 20.625 1 90.25 277 GLU B O 1
ATOM 5876 N N . PHE B 1 278 ? -10.477 12.562 20.109 1 91.38 278 PHE B N 1
ATOM 5877 C CA . PHE B 1 278 ? -11.867 12.242 20.422 1 91.38 278 PHE B CA 1
ATOM 5878 C C . PHE B 1 278 ? -12.164 12.477 21.891 1 91.38 278 PHE B C 1
ATOM 5880 O O . PHE B 1 278 ? -13.188 13.078 22.234 1 91.38 278 PHE B O 1
ATOM 5887 N N . LEU B 1 279 ? -11.273 11.984 22.75 1 87 279 LEU B N 1
ATOM 5888 C CA . LEU B 1 279 ? -11.461 12.156 24.188 1 87 279 LEU B CA 1
ATOM 5889 C C . LEU B 1 279 ? -11.422 13.641 24.562 1 87 279 LEU B C 1
ATOM 5891 O O . LEU B 1 279 ? -12.195 14.078 25.422 1 87 279 LEU B O 1
ATOM 5895 N N . ALA B 1 280 ? -10.508 14.312 23.953 1 84.06 280 ALA B N 1
ATOM 5896 C CA . ALA B 1 280 ? -10.383 15.742 24.234 1 84.06 280 ALA B CA 1
ATOM 5897 C C . ALA B 1 280 ? -11.648 16.5 23.859 1 84.06 280 ALA B C 1
ATOM 5899 O O . ALA B 1 280 ? -12.047 17.438 24.547 1 84.06 280 ALA B O 1
ATOM 5900 N N . ARG B 1 281 ? -12.25 16.125 22.859 1 82.25 281 ARG B N 1
ATOM 5901 C CA . ARG B 1 281 ? -13.453 16.797 22.375 1 82.25 281 ARG B CA 1
ATOM 5902 C C . ARG B 1 281 ? -14.656 16.438 23.234 1 82.25 281 ARG B C 1
ATOM 5904 O O . ARG B 1 281 ? -15.531 17.281 23.484 1 82.25 281 ARG B O 1
ATOM 5911 N N . HIS B 1 282 ? -14.773 15.172 23.578 1 75.94 282 HIS B N 1
ATOM 5912 C CA . HIS B 1 282 ? -15.945 14.719 24.312 1 75.94 282 HIS B CA 1
ATOM 5913 C C . HIS B 1 282 ? -15.742 14.898 25.828 1 75.94 282 HIS B C 1
ATOM 5915 O O . HIS B 1 282 ? -16.719 14.945 26.578 1 75.94 282 HIS B O 1
ATOM 5921 N N . GLN B 1 283 ? -14.523 14.672 26.406 1 59.38 283 GLN B N 1
ATOM 5922 C CA . GLN B 1 283 ? -14.281 14.766 27.844 1 59.38 283 GLN B CA 1
ATOM 5923 C C . GLN B 1 283 ? -14.477 16.203 28.344 1 59.38 283 GLN B C 1
ATOM 5925 O O . GLN B 1 283 ? -14.812 16.422 29.5 1 59.38 283 GLN B O 1
ATOM 5930 N N . PHE B 1 284 ? -14.047 17.141 27.469 1 53.62 284 PHE B N 1
ATOM 5931 C CA . PHE B 1 284 ? -14.18 18.406 28.172 1 53.62 284 PHE B CA 1
ATOM 5932 C C . PHE B 1 284 ? -15.555 18.516 28.828 1 53.62 284 PHE B C 1
ATOM 5934 O O . PHE B 1 284 ? -15.703 19.188 29.844 1 53.62 284 PHE B O 1
ATOM 5941 N N . THR B 1 285 ? -16.422 17.797 28.281 1 51.88 285 THR B N 1
ATOM 5942 C CA . THR B 1 285 ? -17.656 18.141 28.984 1 51.88 285 THR B CA 1
ATOM 5943 C C . THR B 1 285 ? -17.688 17.5 30.359 1 51.88 285 THR B C 1
ATOM 5945 O O . THR B 1 285 ? -17.469 18.172 31.375 1 51.88 285 THR B O 1
ATOM 5948 N N . LEU B 1 286 ? -18.484 16.359 30.594 1 49.41 286 LEU B N 1
ATOM 5949 C CA . LEU B 1 286 ? -19.047 15.828 31.828 1 49.41 286 LEU B CA 1
ATOM 5950 C C . LEU B 1 286 ? -18.016 14.953 32.562 1 49.41 286 LEU B C 1
ATOM 5952 O O . LEU B 1 286 ? -18.078 14.812 33.781 1 49.41 286 LEU B O 1
ATOM 5956 N N . GLY B 1 287 ? -17.125 14.312 31.891 1 50.44 287 GLY B N 1
ATOM 5957 C CA . GLY B 1 287 ? -16.281 13.281 32.5 1 50.44 287 GLY B CA 1
ATOM 5958 C C . GLY B 1 287 ? -15.172 13.844 33.375 1 50.44 287 GLY B C 1
ATOM 5959 O O . GLY B 1 287 ? -14.781 13.219 34.344 1 50.44 287 GLY B O 1
ATOM 5960 N N . ASP B 1 288 ? -14.5 14.938 32.906 1 52.22 288 ASP B N 1
ATOM 5961 C CA . ASP B 1 288 ? -13.508 15.547 33.781 1 52.22 288 ASP B CA 1
ATOM 5962 C C . ASP B 1 288 ? -14.117 15.852 35.156 1 52.22 288 ASP B C 1
ATOM 5964 O O . ASP B 1 288 ? -13.438 15.734 36.188 1 52.22 288 ASP B O 1
ATOM 5968 N N . LEU B 1 289 ? -15.297 16.297 35.062 1 48.75 289 LEU B N 1
ATOM 5969 C CA . LEU B 1 289 ? -15.938 16.594 36.344 1 48.75 289 LEU B CA 1
ATOM 5970 C C . LEU B 1 289 ? -16.078 15.336 37.188 1 48.75 289 LEU B C 1
ATOM 5972 O O . LEU B 1 289 ? -16.062 15.398 38.438 1 48.75 289 LEU B O 1
ATOM 5976 N N . LEU B 1 290 ? -16.203 14.211 36.469 1 51.84 290 LEU B N 1
ATOM 5977 C CA . LEU B 1 290 ? -16.484 13.008 37.25 1 51.84 290 LEU B CA 1
ATOM 5978 C C . LEU B 1 290 ? -15.227 12.188 37.469 1 51.84 290 LEU B C 1
ATOM 5980 O O . LEU B 1 290 ? -15.281 11.102 38.062 1 51.84 290 LEU B O 1
ATOM 5984 N N . GLY B 1 291 ? -14.039 12.734 37.188 1 61.34 291 GLY B N 1
ATOM 5985 C CA . GLY B 1 291 ? -12.812 12.023 37.5 1 61.34 291 GLY B CA 1
ATOM 5986 C C . GLY B 1 291 ? -12.609 10.781 36.656 1 61.34 291 GLY B C 1
ATOM 5987 O O . GLY B 1 291 ? -12.055 9.789 37.125 1 61.34 291 GLY B O 1
ATOM 5988 N N . ARG B 1 292 ? -13.211 10.758 35.469 1 66.69 292 ARG B N 1
ATOM 5989 C CA . ARG B 1 292 ? -13.148 9.531 34.688 1 66.69 292 ARG B CA 1
ATOM 5990 C C . ARG B 1 292 ? -11.742 9.305 34.125 1 66.69 292 ARG B C 1
ATOM 5992 O O . ARG B 1 292 ? -11.086 10.25 33.688 1 66.69 292 ARG B O 1
ATOM 5999 N N . LYS B 1 293 ? -11.164 8.094 34.406 1 74.19 293 LYS B N 1
ATOM 6000 C CA . LYS B 1 293 ? -9.867 7.652 33.906 1 74.19 293 LYS B CA 1
ATOM 6001 C C . LYS B 1 293 ? -10.016 6.898 32.594 1 74.19 293 LYS B C 1
ATOM 6003 O O . LYS B 1 293 ? -10.977 6.148 32.406 1 74.19 293 LYS B O 1
ATOM 6008 N N . TYR B 1 294 ? -9.219 7.367 31.625 1 81.31 294 TYR B N 1
ATOM 6009 C CA . TYR B 1 294 ? -9.258 6.711 30.328 1 81.31 294 TYR B CA 1
ATOM 6010 C C . TYR B 1 294 ? -8.047 5.801 30.141 1 81.31 294 TYR B C 1
ATOM 6012 O O . TYR B 1 294 ? -6.969 6.082 30.656 1 81.31 294 TYR B O 1
ATOM 6020 N N . GLU B 1 295 ? -8.234 4.711 29.453 1 86.12 295 GLU B N 1
ATOM 6021 C CA . GLU B 1 295 ? -7.152 3.77 29.172 1 86.12 295 GLU B CA 1
ATOM 6022 C C . GLU B 1 295 ? -6.195 4.324 28.125 1 86.12 295 GLU B C 1
ATOM 6024 O O . GLU B 1 295 ? -6.629 4.961 27.156 1 86.12 295 GLU B O 1
ATOM 6029 N N . THR B 1 296 ? -4.926 4.016 28.281 1 86.75 296 THR B N 1
ATOM 6030 C CA . THR B 1 296 ? -3.906 4.523 27.375 1 86.75 296 THR B CA 1
ATOM 6031 C C . THR B 1 296 ? -3.576 3.484 26.297 1 86.75 296 THR B C 1
ATOM 6033 O O . THR B 1 296 ? -3.822 2.291 26.484 1 86.75 296 THR B O 1
ATOM 6036 N N . PHE B 1 297 ? -3.166 4 25.219 1 91.38 297 PHE B N 1
ATOM 6037 C CA . PHE B 1 297 ? -2.605 3.131 24.188 1 91.38 297 PHE B CA 1
ATOM 6038 C C . PHE B 1 297 ? -1.289 2.52 24.641 1 91.38 297 PHE B C 1
ATOM 6040 O O . PHE B 1 297 ? -0.38 3.238 25.078 1 91.38 297 PHE B O 1
ATOM 6047 N N . LEU B 1 298 ? -1.254 1.26 24.594 1 93.5 298 LEU B N 1
ATOM 6048 C CA . LEU B 1 298 ? -0.018 0.56 24.922 1 93.5 298 LEU B CA 1
ATOM 6049 C C . LEU B 1 298 ? 0.955 0.588 23.75 1 93.5 298 LEU B C 1
ATOM 6051 O O . LEU B 1 298 ? 0.575 0.938 22.641 1 93.5 298 LEU B O 1
ATOM 6055 N N . PRO B 1 299 ? 2.209 0.255 24.031 1 93.5 299 PRO B N 1
ATOM 6056 C CA . PRO B 1 299 ? 3.18 0.242 22.938 1 93.5 299 PRO B CA 1
ATOM 6057 C C . PRO B 1 299 ? 2.777 -0.701 21.812 1 93.5 299 PRO B C 1
ATOM 6059 O O . PRO B 1 299 ? 2.066 -1.682 22.031 1 93.5 299 PRO B O 1
ATOM 6062 N N . PHE B 1 300 ? 3.287 -0.389 20.672 1 95.06 300 PHE B N 1
ATOM 6063 C CA . PHE B 1 300 ? 2.928 -1.092 19.453 1 95.06 300 PHE B CA 1
ATOM 6064 C C . PHE B 1 300 ? 3.17 -2.59 19.594 1 95.06 300 PHE B C 1
ATOM 6066 O O . PHE B 1 300 ? 2.352 -3.402 19.156 1 95.06 300 PHE B O 1
ATOM 6073 N N . ASP B 1 301 ? 4.219 -2.951 20.25 1 92.12 301 ASP B N 1
ATOM 6074 C CA . ASP B 1 301 ? 4.633 -4.352 20.297 1 92.12 301 ASP B CA 1
ATOM 6075 C C . ASP B 1 301 ? 4.254 -4.992 21.625 1 92.12 301 ASP B C 1
ATOM 6077 O O . ASP B 1 301 ? 4.777 -6.051 21.984 1 92.12 301 ASP B O 1
ATOM 6081 N N . ASP B 1 302 ? 3.373 -4.332 22.359 1 93.19 302 ASP B N 1
ATOM 6082 C CA . ASP B 1 302 ? 2.941 -4.875 23.641 1 93.19 302 ASP B CA 1
ATOM 6083 C C . ASP B 1 302 ? 2.236 -6.219 23.453 1 93.19 302 ASP B C 1
ATOM 6085 O O . ASP B 1 302 ? 1.329 -6.344 22.641 1 93.19 302 ASP B O 1
ATOM 6089 N N . ARG B 1 303 ? 2.609 -7.219 24.266 1 91.81 303 ARG B N 1
ATOM 6090 C CA . ARG B 1 303 ? 2.098 -8.57 24.094 1 91.81 303 ARG B CA 1
ATOM 6091 C C . ARG B 1 303 ? 1.079 -8.914 25.172 1 91.81 303 ARG B C 1
ATOM 6093 O O . ARG B 1 303 ? 0.649 -10.062 25.297 1 91.81 303 ARG B O 1
ATOM 6100 N N . SER B 1 304 ? 0.668 -7.914 25.875 1 92.12 304 SER B N 1
ATOM 6101 C CA . SER B 1 304 ? -0.371 -8.125 26.875 1 92.12 304 SER B CA 1
ATOM 6102 C C . SER B 1 304 ? -1.735 -8.32 26.234 1 92.12 304 SER B C 1
ATOM 6104 O O . SER B 1 304 ? -1.907 -8.047 25.031 1 92.12 304 SER B O 1
ATOM 6106 N N . PRO B 1 305 ? -2.703 -8.789 26.969 1 92.94 305 PRO B N 1
ATOM 6107 C CA . PRO B 1 305 ? -4.027 -9.047 26.391 1 92.94 305 PRO B CA 1
ATOM 6108 C C . PRO B 1 305 ? -4.707 -7.781 25.875 1 92.94 305 PRO B C 1
ATOM 6110 O O . PRO B 1 305 ? -5.613 -7.859 25.047 1 92.94 305 PRO B O 1
ATOM 6113 N N . LYS B 1 306 ? -4.195 -6.703 26.344 1 93.94 306 LYS B N 1
ATOM 6114 C CA . LYS B 1 306 ? -4.797 -5.445 25.906 1 93.94 306 LYS B CA 1
ATOM 6115 C C . LYS B 1 306 ? -3.973 -4.797 24.797 1 93.94 306 LYS B C 1
ATOM 6117 O O . LYS B 1 306 ? -4.398 -3.803 24.203 1 93.94 306 LYS B O 1
ATOM 6122 N N . GLY B 1 307 ? -2.842 -5.379 24.547 1 94.12 307 GLY B N 1
ATOM 6123 C CA . GLY B 1 307 ? -1.944 -4.793 23.562 1 94.12 307 GLY B CA 1
ATOM 6124 C C . GLY B 1 307 ? -2.316 -5.145 22.141 1 94.12 307 GLY B C 1
ATOM 6125 O O . GLY B 1 307 ? -3.072 -6.09 21.891 1 94.12 307 GLY B O 1
ATOM 6126 N N . ARG B 1 308 ? -1.8 -4.422 21.203 1 94.19 308 ARG B N 1
ATOM 6127 C CA . ARG B 1 308 ? -2.076 -4.617 19.781 1 94.19 308 ARG B CA 1
ATOM 6128 C C . ARG B 1 308 ? -1.315 -5.82 19.234 1 94.19 308 ARG B C 1
ATOM 6130 O O . ARG B 1 308 ? -1.723 -6.414 18.234 1 94.19 308 ARG B O 1
ATOM 6137 N N . HIS B 1 309 ? -0.245 -6.195 19.797 1 93.75 309 HIS B N 1
ATOM 6138 C CA . HIS B 1 309 ? 0.61 -7.273 19.312 1 93.75 309 HIS B CA 1
ATOM 6139 C C . HIS B 1 309 ? 1.151 -6.961 17.922 1 93.75 309 HIS B C 1
ATOM 6141 O O . HIS B 1 309 ? 1.104 -7.805 17.016 1 93.75 309 HIS B O 1
ATOM 6147 N N . GLY B 1 310 ? 1.628 -5.703 17.828 1 92.88 310 GLY B N 1
ATOM 6148 C CA . GLY B 1 310 ? 2.201 -5.293 16.547 1 92.88 310 GLY B CA 1
ATOM 6149 C C . GLY B 1 310 ? 3.363 -6.16 16.109 1 92.88 310 GLY B C 1
ATOM 6150 O O . GLY B 1 310 ? 4.172 -6.59 16.938 1 92.88 310 GLY B O 1
ATOM 6151 N N . PHE B 1 311 ? 3.355 -6.441 14.766 1 91.81 311 PHE B N 1
ATOM 6152 C CA . PHE B 1 311 ? 4.383 -7.32 14.227 1 91.81 311 PHE B CA 1
ATOM 6153 C C . PHE B 1 311 ? 4.836 -6.84 12.852 1 91.81 311 PHE B C 1
ATOM 6155 O O . PHE B 1 311 ? 4.008 -6.488 12.008 1 91.81 311 PHE B O 1
ATOM 6162 N N . VAL B 1 312 ? 6.129 -6.793 12.703 1 92.94 312 VAL B N 1
ATOM 6163 C CA . VAL B 1 312 ? 6.75 -6.547 11.406 1 92.94 312 VAL B CA 1
ATOM 6164 C C . VAL B 1 312 ? 7.863 -7.566 11.164 1 92.94 312 VAL B C 1
ATOM 6166 O O . VAL B 1 312 ? 8.633 -7.887 12.078 1 92.94 312 VAL B O 1
ATOM 6169 N N . PRO B 1 313 ? 7.848 -8.117 10.023 1 93.38 313 PRO B N 1
ATOM 6170 C CA . PRO B 1 313 ? 8.852 -9.148 9.75 1 93.38 313 PRO B CA 1
ATOM 6171 C C . PRO B 1 313 ? 10.281 -8.609 9.805 1 93.38 313 PRO B C 1
ATOM 6173 O O . PRO B 1 313 ? 10.508 -7.43 9.531 1 93.38 313 PRO B O 1
ATOM 6176 N N . SER B 1 314 ? 11.156 -9.477 10.117 1 93.19 314 SER B N 1
ATOM 6177 C CA . SER B 1 314 ? 12.562 -9.117 10.211 1 93.19 314 SER B CA 1
ATOM 6178 C C . SER B 1 314 ? 13.203 -9.031 8.828 1 93.19 314 SER B C 1
ATOM 6180 O O . SER B 1 314 ? 12.664 -9.562 7.855 1 93.19 314 SER B O 1
ATOM 6182 N N . SER B 1 315 ? 14.359 -8.352 8.797 1 95.06 315 SER B N 1
ATOM 6183 C CA . SER B 1 315 ? 15.086 -8.18 7.547 1 95.06 315 SER B CA 1
ATOM 6184 C C . SER B 1 315 ? 15.508 -9.516 6.957 1 95.06 315 SER B C 1
ATOM 6186 O O . SER B 1 315 ? 15.297 -9.773 5.77 1 95.06 315 SER B O 1
ATOM 6188 N N . PRO B 1 316 ? 16.016 -10.438 7.734 1 91.31 316 PRO B N 1
ATOM 6189 C CA . PRO B 1 316 ? 16.406 -11.719 7.156 1 91.31 316 PRO B CA 1
ATOM 6190 C C . PRO B 1 316 ? 15.219 -12.508 6.613 1 91.31 316 PRO B C 1
ATOM 6192 O O . PRO B 1 316 ? 15.336 -13.18 5.582 1 91.31 316 PRO B O 1
ATOM 6195 N N . TRP B 1 317 ? 14.164 -12.422 7.277 1 93.31 317 TRP B N 1
ATOM 6196 C CA . TRP B 1 317 ? 12.977 -13.117 6.801 1 93.31 317 TRP B CA 1
ATOM 6197 C C . TRP B 1 317 ? 12.523 -12.57 5.449 1 93.31 317 TRP B C 1
ATOM 6199 O O . TRP B 1 317 ? 12.219 -13.336 4.535 1 93.31 317 TRP B O 1
ATOM 6209 N N . LEU B 1 318 ? 12.516 -11.281 5.355 1 95.06 318 LEU B N 1
ATOM 6210 C CA . LEU B 1 318 ? 12.133 -10.648 4.094 1 95.06 318 LEU B CA 1
ATOM 6211 C C . LEU B 1 318 ? 13.086 -11.055 2.973 1 95.06 318 LEU B C 1
ATOM 6213 O O . LEU B 1 318 ? 12.656 -11.297 1.845 1 95.06 318 LEU B O 1
ATOM 6217 N N . ARG B 1 319 ? 14.289 -11.117 3.291 1 93.44 319 ARG B N 1
ATOM 6218 C CA . ARG B 1 319 ? 15.273 -11.547 2.309 1 93.44 319 ARG B CA 1
ATOM 6219 C C . ARG B 1 319 ? 15.016 -12.977 1.861 1 93.44 319 ARG B C 1
ATOM 6221 O O . ARG B 1 319 ? 15.094 -13.289 0.671 1 93.44 319 ARG B O 1
ATOM 6228 N N . ASN B 1 320 ? 14.695 -13.773 2.793 1 91.38 320 ASN B N 1
ATOM 6229 C CA . ASN B 1 320 ? 14.414 -15.172 2.475 1 91.38 320 ASN B CA 1
ATOM 6230 C C . ASN B 1 320 ? 13.18 -15.305 1.588 1 91.38 320 ASN B C 1
ATOM 6232 O O . ASN B 1 320 ? 13.164 -16.109 0.661 1 91.38 320 ASN B O 1
ATOM 6236 N N . VAL B 1 321 ? 12.227 -14.562 1.937 1 92.94 321 VAL B N 1
ATOM 6237 C CA . VAL B 1 321 ? 11.008 -14.586 1.14 1 92.94 321 VAL B CA 1
ATOM 6238 C C . VAL B 1 321 ? 11.312 -14.156 -0.293 1 92.94 321 VAL B C 1
ATOM 6240 O O . VAL B 1 321 ? 10.828 -14.758 -1.248 1 92.94 321 VAL B O 1
ATOM 6243 N N . TYR B 1 322 ? 12.125 -13.156 -0.397 1 93.06 322 TYR B N 1
ATOM 6244 C CA . TYR B 1 322 ? 12.508 -12.664 -1.715 1 93.06 322 TYR B CA 1
ATOM 6245 C C . TYR B 1 322 ? 13.328 -13.703 -2.469 1 93.06 322 TYR B C 1
ATOM 6247 O O . TYR B 1 322 ? 13.109 -13.938 -3.658 1 93.06 322 TYR B O 1
ATOM 6255 N N . ASP B 1 323 ? 14.211 -14.312 -1.836 1 89.75 323 ASP B N 1
ATOM 6256 C CA . ASP B 1 323 ? 15.047 -15.328 -2.455 1 89.75 323 ASP B CA 1
ATOM 6257 C C . ASP B 1 323 ? 14.211 -16.516 -2.939 1 89.75 323 ASP B C 1
ATOM 6259 O O . ASP B 1 323 ? 14.438 -17.031 -4.035 1 89.75 323 ASP B O 1
ATOM 6263 N N . GLU B 1 324 ? 13.32 -16.859 -2.135 1 87.5 324 GLU B N 1
ATOM 6264 C CA . GLU B 1 324 ? 12.43 -17.938 -2.525 1 87.5 324 GLU B CA 1
ATOM 6265 C C . GLU B 1 324 ? 11.602 -17.562 -3.752 1 87.5 324 GLU B C 1
ATOM 6267 O O . GLU B 1 324 ? 11.398 -18.391 -4.645 1 87.5 324 GLU B O 1
ATOM 6272 N N . PHE B 1 325 ? 11.234 -16.438 -3.791 1 89.12 325 PHE B N 1
ATOM 6273 C CA . PHE B 1 325 ? 10.469 -15.938 -4.93 1 89.12 325 PHE B CA 1
ATOM 6274 C C . PHE B 1 325 ? 11.305 -15.984 -6.203 1 89.12 325 PHE B C 1
ATOM 6276 O O . PHE B 1 325 ? 10.828 -16.438 -7.246 1 89.12 325 PHE B O 1
ATOM 6283 N N . ILE B 1 326 ? 12.469 -15.539 -6.094 1 88.12 326 ILE B N 1
ATOM 6284 C CA . ILE B 1 326 ? 13.359 -15.516 -7.25 1 88.12 326 ILE B CA 1
ATOM 6285 C C . ILE B 1 326 ? 13.672 -16.938 -7.688 1 88.12 326 ILE B C 1
ATOM 6287 O O . ILE B 1 326 ? 13.695 -17.234 -8.883 1 88.12 326 ILE B O 1
ATOM 6291 N N . GLU B 1 327 ? 13.82 -17.734 -6.707 1 88.25 327 GLU B N 1
ATOM 6292 C CA . GLU B 1 327 ? 14.117 -19.125 -7.016 1 88.25 327 GLU B CA 1
ATOM 6293 C C . GLU B 1 327 ? 12.961 -19.797 -7.738 1 88.25 327 GLU B C 1
ATOM 6295 O O . GLU B 1 327 ? 13.164 -20.562 -8.68 1 88.25 327 GLU B O 1
ATOM 6300 N N . ASN B 1 328 ? 11.844 -19.469 -7.262 1 84.56 328 ASN B N 1
ATOM 6301 C CA . ASN B 1 328 ? 10.656 -20.047 -7.879 1 84.56 328 ASN B CA 1
ATOM 6302 C C . ASN B 1 328 ? 10.469 -19.562 -9.312 1 84.56 328 ASN B C 1
ATOM 6304 O O . ASN B 1 328 ? 9.844 -20.234 -10.125 1 84.56 328 ASN B O 1
ATOM 6308 N N . HIS B 1 329 ? 11.078 -18.422 -9.617 1 88.06 329 HIS B N 1
ATOM 6309 C CA . HIS B 1 329 ? 10.906 -17.844 -10.945 1 88.06 329 HIS B CA 1
ATOM 6310 C C . HIS B 1 329 ? 12.195 -17.922 -11.75 1 88.06 329 HIS B C 1
ATOM 6312 O O . HIS B 1 329 ? 12.273 -17.375 -12.859 1 88.06 329 HIS B O 1
ATOM 6318 N N . GLN B 1 330 ? 13.141 -18.531 -11.258 1 87.19 330 GLN B N 1
ATOM 6319 C CA . GLN B 1 330 ? 14.469 -18.578 -11.859 1 87.19 330 GLN B CA 1
ATOM 6320 C C . GLN B 1 330 ? 14.406 -19.141 -13.281 1 87.19 330 GLN B C 1
ATOM 6322 O O . GLN B 1 330 ? 15 -18.578 -14.203 1 87.19 330 GLN B O 1
ATOM 6327 N N . HIS B 1 331 ? 13.656 -20.188 -13.391 1 85.12 331 HIS B N 1
ATOM 6328 C CA . HIS B 1 331 ? 13.57 -20.828 -14.695 1 85.12 331 HIS B CA 1
ATOM 6329 C C . HIS B 1 331 ? 12.953 -19.891 -15.727 1 85.12 331 HIS B C 1
ATOM 6331 O O . HIS B 1 331 ? 13.43 -19.812 -16.859 1 85.12 331 HIS B O 1
ATOM 6337 N N . LYS B 1 332 ? 11.969 -19.219 -15.305 1 85.06 332 LYS B N 1
ATOM 6338 C CA . LYS B 1 332 ? 11.312 -18.297 -16.219 1 85.06 332 LYS B CA 1
ATOM 6339 C C . LYS B 1 332 ? 12.211 -17.109 -16.562 1 85.06 332 LYS B C 1
ATOM 6341 O O . LYS B 1 332 ? 12.25 -16.672 -17.703 1 85.06 332 LYS B O 1
ATOM 6346 N N . ILE B 1 333 ? 12.898 -16.672 -15.617 1 83.94 333 ILE B N 1
ATOM 6347 C CA . ILE B 1 333 ? 13.812 -15.547 -15.805 1 83.94 333 ILE B CA 1
ATOM 6348 C C . ILE B 1 333 ? 14.938 -15.953 -16.75 1 83.94 333 ILE B C 1
ATOM 6350 O O . ILE B 1 333 ? 15.289 -15.211 -17.672 1 83.94 333 ILE B O 1
ATOM 6354 N N . ASN B 1 334 ? 15.383 -17.078 -16.562 1 82.69 334 ASN B N 1
ATOM 6355 C CA . ASN B 1 334 ? 16.453 -17.594 -17.406 1 82.69 334 ASN B CA 1
ATOM 6356 C C . ASN B 1 334 ? 15.984 -17.797 -18.844 1 82.69 334 ASN B C 1
ATOM 6358 O O . ASN B 1 334 ? 16.703 -17.5 -19.797 1 82.69 334 ASN B O 1
ATOM 6362 N N . GLN B 1 335 ? 14.836 -18.297 -18.859 1 84.31 335 GLN B N 1
ATOM 6363 C CA . GLN B 1 335 ? 14.281 -18.516 -20.188 1 84.31 335 GLN B CA 1
ATOM 6364 C C . GLN B 1 335 ? 14.086 -17.188 -20.922 1 84.31 335 GLN B C 1
ATOM 6366 O O . GLN B 1 335 ? 14.422 -17.062 -22.094 1 84.31 335 GLN B O 1
ATOM 6371 N N . GLN B 1 336 ? 13.617 -16.25 -20.281 1 85.56 336 GLN B N 1
ATOM 6372 C CA . GLN B 1 336 ? 13.414 -14.945 -20.891 1 85.56 336 GLN B CA 1
ATOM 6373 C C . GLN B 1 336 ? 14.742 -14.328 -21.328 1 85.56 336 GLN B C 1
ATOM 6375 O O . GLN B 1 336 ? 14.836 -13.727 -22.391 1 85.56 336 GLN B O 1
ATOM 6380 N N . THR B 1 337 ? 15.664 -14.43 -20.516 1 86.12 337 THR B N 1
ATOM 6381 C CA . THR B 1 337 ? 16.984 -13.906 -20.828 1 86.12 337 THR B CA 1
ATOM 6382 C C . THR B 1 337 ? 17.578 -14.609 -22.047 1 86.12 337 THR B C 1
ATOM 6384 O O . THR B 1 337 ? 18.188 -13.977 -22.906 1 86.12 337 THR B O 1
ATOM 6387 N N . ALA B 1 338 ? 17.297 -15.875 -22.109 1 84.75 338 ALA B N 1
ATOM 6388 C CA . ALA B 1 338 ? 17.812 -16.688 -23.219 1 84.75 338 ALA B CA 1
ATOM 6389 C C . ALA B 1 338 ? 17.109 -16.328 -24.531 1 84.75 338 ALA B C 1
ATOM 6391 O O . ALA B 1 338 ? 17.672 -16.516 -25.609 1 84.75 338 ALA B O 1
ATOM 6392 N N . MET B 1 339 ? 15.969 -15.828 -24.359 1 88.12 339 MET B N 1
ATOM 6393 C CA . MET B 1 339 ? 15.172 -15.547 -25.562 1 88.12 339 MET B CA 1
ATOM 6394 C C . MET B 1 339 ? 15.539 -14.188 -26.141 1 88.12 339 MET B C 1
ATOM 6396 O O . MET B 1 339 ? 15.125 -13.852 -27.25 1 88.12 339 MET B O 1
ATOM 6400 N N . LEU B 1 340 ? 16.375 -13.477 -25.547 1 89.5 340 LEU B N 1
ATOM 6401 C CA . LEU B 1 340 ? 16.734 -12.133 -26 1 89.5 340 LEU B CA 1
ATOM 6402 C C . LEU B 1 340 ? 17.766 -12.188 -27.109 1 89.5 340 LEU B C 1
ATOM 6404 O O . LEU B 1 340 ? 18.641 -13.062 -27.109 1 89.5 340 LEU B O 1
ATOM 6408 N N . PRO B 1 341 ? 17.656 -11.297 -28.047 1 89.44 341 PRO B N 1
ATOM 6409 C CA . PRO B 1 341 ? 18.672 -11.234 -29.109 1 89.44 341 PRO B CA 1
ATOM 6410 C C . PRO B 1 341 ? 20 -10.672 -28.625 1 89.44 341 PRO B C 1
ATOM 6412 O O . PRO B 1 341 ? 20.078 -10.078 -27.547 1 89.44 341 PRO B O 1
ATOM 6415 N N . ALA B 1 342 ? 21.078 -10.984 -29.375 1 90.69 342 ALA B N 1
ATOM 6416 C CA . ALA B 1 342 ? 22.422 -10.539 -29 1 90.69 342 ALA B CA 1
ATOM 6417 C C . ALA B 1 342 ? 23.266 -10.273 -30.25 1 90.69 342 ALA B C 1
ATOM 6419 O O . ALA B 1 342 ? 24.375 -10.805 -30.375 1 90.69 342 ALA B O 1
ATOM 6420 N N . ASN B 1 343 ? 22.812 -9.43 -31.047 1 89.88 343 ASN B N 1
ATOM 6421 C CA . ASN B 1 343 ? 23.578 -9.094 -32.25 1 89.88 343 ASN B CA 1
ATOM 6422 C C . ASN B 1 343 ? 24.812 -8.25 -31.906 1 89.88 343 ASN B C 1
ATOM 6424 O O . ASN B 1 343 ? 25.891 -8.477 -32.438 1 89.88 343 ASN B O 1
ATOM 6428 N N . ILE B 1 344 ? 24.594 -7.207 -31.125 1 90.06 344 ILE B N 1
ATOM 6429 C CA . ILE B 1 344 ? 25.656 -6.383 -30.578 1 90.06 344 ILE B CA 1
ATOM 6430 C C . ILE B 1 344 ? 25.719 -6.551 -29.062 1 90.06 344 ILE B C 1
ATOM 6432 O O . ILE B 1 344 ? 24.719 -6.344 -28.375 1 90.06 344 ILE B O 1
ATOM 6436 N N . CYS B 1 345 ? 26.922 -6.953 -28.641 1 91.62 345 CYS B N 1
ATOM 6437 C CA . CYS B 1 345 ? 27.016 -7.258 -27.219 1 91.62 345 CYS B CA 1
ATOM 6438 C C . CYS B 1 345 ? 28.156 -6.465 -26.562 1 91.62 345 CYS B C 1
ATOM 6440 O O . CYS B 1 345 ? 29.047 -5.98 -27.266 1 91.62 345 CYS B O 1
ATOM 6442 N N . SER B 1 346 ? 27.984 -6.176 -25.359 1 91.19 346 SER B N 1
ATOM 6443 C CA . SER B 1 346 ? 29.047 -5.629 -24.516 1 91.19 346 SER B CA 1
ATOM 6444 C C . SER B 1 346 ? 29.328 -6.547 -23.328 1 91.19 346 SER B C 1
ATOM 6446 O O . SER B 1 346 ? 28.406 -7.125 -22.75 1 91.19 346 SER B O 1
ATOM 6448 N N . ILE B 1 347 ? 30.578 -6.805 -23.109 1 86.94 347 ILE B N 1
ATOM 6449 C CA . ILE B 1 347 ? 30.969 -7.691 -22.016 1 86.94 347 ILE B CA 1
ATOM 6450 C C . ILE B 1 347 ? 31.828 -6.926 -21 1 86.94 347 ILE B C 1
ATOM 6452 O O . ILE B 1 347 ? 32.625 -6.082 -21.391 1 86.94 347 ILE B O 1
ATOM 6456 N N . ASP B 1 348 ? 31.531 -7.016 -19.688 1 83.81 348 ASP B N 1
ATOM 6457 C CA . ASP B 1 348 ? 32.281 -6.348 -18.641 1 83.81 348 ASP B CA 1
ATOM 6458 C C . ASP B 1 348 ? 32.312 -7.176 -17.359 1 83.81 348 ASP B C 1
ATOM 6460 O O . ASP B 1 348 ? 31.453 -8.047 -17.172 1 83.81 348 ASP B O 1
ATOM 6464 N N . HIS B 1 349 ? 33.375 -7.07 -16.562 1 81.31 349 HIS B N 1
ATOM 6465 C CA . HIS B 1 349 ? 33.5 -7.676 -15.242 1 81.31 349 HIS B CA 1
ATOM 6466 C C . HIS B 1 349 ? 33.312 -6.633 -14.141 1 81.31 349 HIS B C 1
ATOM 6468 O O . HIS B 1 349 ? 33.875 -5.535 -14.234 1 81.31 349 HIS B O 1
ATOM 6474 N N . SER B 1 350 ? 32.375 -6.914 -13.289 1 79.38 350 SER B N 1
ATOM 6475 C CA . SER B 1 350 ? 32.219 -6.066 -12.109 1 79.38 350 SER B CA 1
ATOM 6476 C C . SER B 1 350 ? 32.812 -6.73 -10.875 1 79.38 350 SER B C 1
ATOM 6478 O O . SER B 1 350 ? 32.562 -7.906 -10.609 1 79.38 350 SER B O 1
ATOM 6480 N N . HIS B 1 351 ? 33.594 -5.957 -10.078 1 76.5 351 HIS B N 1
ATOM 6481 C CA . HIS B 1 351 ? 34.312 -6.531 -8.938 1 76.5 351 HIS B CA 1
ATOM 6482 C C . HIS B 1 351 ? 33.688 -6.043 -7.621 1 76.5 351 HIS B C 1
ATOM 6484 O O . HIS B 1 351 ? 33.969 -6.617 -6.562 1 76.5 351 HIS B O 1
ATOM 6490 N N . LYS B 1 352 ? 33 -5.086 -7.715 1 71.19 352 LYS B N 1
ATOM 6491 C CA . LYS B 1 352 ? 32.438 -4.48 -6.496 1 71.19 352 LYS B CA 1
ATOM 6492 C C . LYS B 1 352 ? 31.453 -5.414 -5.809 1 71.19 352 LYS B C 1
ATOM 6494 O O . LYS B 1 352 ? 31.422 -5.488 -4.578 1 71.19 352 LYS B O 1
ATOM 6499 N N . ILE B 1 353 ? 30.688 -6.188 -6.52 1 70 353 ILE B N 1
ATOM 6500 C CA . ILE B 1 353 ? 29.625 -7.027 -5.977 1 70 353 ILE B CA 1
ATOM 6501 C C . ILE B 1 353 ? 30.219 -8.172 -5.172 1 70 353 ILE B C 1
ATOM 6503 O O . ILE B 1 353 ? 29.625 -8.625 -4.188 1 70 353 ILE B O 1
ATOM 6507 N N . THR B 1 354 ? 31.344 -8.664 -5.586 1 69.75 354 THR B N 1
ATOM 6508 C CA . THR B 1 354 ? 31.953 -9.82 -4.945 1 69.75 354 THR B CA 1
ATOM 6509 C C . THR B 1 354 ? 32.406 -9.484 -3.531 1 69.75 354 THR B C 1
ATOM 6511 O O . THR B 1 354 ? 32.562 -10.367 -2.691 1 69.75 354 THR B O 1
ATOM 6514 N N . LYS B 1 355 ? 32.594 -8.195 -3.369 1 65.69 355 LYS B N 1
ATOM 6515 C CA . LYS B 1 355 ? 32.969 -7.785 -2.023 1 65.69 355 LYS B CA 1
ATOM 6516 C C . LYS B 1 355 ? 31.844 -7.992 -1.033 1 65.69 355 LYS B C 1
ATOM 6518 O O . LYS B 1 355 ? 32.062 -8.102 0.173 1 65.69 355 LYS B O 1
ATOM 6523 N N . HIS B 1 356 ? 30.672 -8.102 -1.644 1 63.62 356 HIS B N 1
ATOM 6524 C CA . HIS B 1 356 ? 29.5 -8.211 -0.78 1 63.62 356 HIS B CA 1
ATOM 6525 C C . HIS B 1 356 ? 29.031 -9.664 -0.672 1 63.62 356 HIS B C 1
ATOM 6527 O O . HIS B 1 356 ? 28.062 -9.953 0.043 1 63.62 356 HIS B O 1
ATOM 6533 N N . ILE B 1 357 ? 29.688 -10.5 -1.408 1 65.44 357 ILE B N 1
ATOM 6534 C CA . ILE B 1 357 ? 29.328 -11.906 -1.367 1 65.44 357 ILE B CA 1
ATOM 6535 C C . ILE B 1 357 ? 30.047 -12.602 -0.216 1 65.44 357 ILE B C 1
ATOM 6537 O O . ILE B 1 357 ? 31.188 -12.25 0.1 1 65.44 357 ILE B O 1
ATOM 6541 N N . ALA B 1 358 ? 29.391 -13.398 0.479 1 59.69 358 ALA B N 1
ATOM 6542 C CA . ALA B 1 358 ? 29.891 -14.102 1.654 1 59.69 358 ALA B CA 1
ATOM 6543 C C . ALA B 1 358 ? 31.219 -14.797 1.352 1 59.69 358 ALA B C 1
ATOM 6545 O O . ALA B 1 358 ? 31.422 -15.312 0.248 1 59.69 358 ALA B O 1
ATOM 6546 N N . ARG B 1 359 ? 32.125 -14.562 2.254 1 64.06 359 ARG B N 1
ATOM 6547 C CA . ARG B 1 359 ? 33.406 -15.258 2.24 1 64.06 359 ARG B CA 1
ATOM 6548 C C . ARG B 1 359 ? 33.281 -16.656 2.824 1 64.06 359 ARG B C 1
ATOM 6550 O O . ARG B 1 359 ? 32.469 -16.891 3.73 1 64.06 359 ARG B O 1
ATOM 6557 N N . VAL B 1 360 ? 33.625 -17.641 2.047 1 59.47 360 VAL B N 1
ATOM 6558 C CA . VAL B 1 360 ? 33.688 -18.984 2.607 1 59.47 360 VAL B CA 1
ATOM 6559 C C . VAL B 1 360 ? 35.062 -19.203 3.236 1 59.47 360 VAL B C 1
ATOM 6561 O O . VAL B 1 360 ? 36.094 -19.141 2.545 1 59.47 360 VAL B O 1
ATOM 6564 N N . ASP B 1 361 ? 35 -19.438 4.488 1 59.78 361 ASP B N 1
ATOM 6565 C CA . ASP B 1 361 ? 36.219 -19.656 5.262 1 59.78 361 ASP B CA 1
ATOM 6566 C C . ASP B 1 361 ? 37.219 -18.5 5.07 1 59.78 361 ASP B C 1
ATOM 6568 O O . ASP B 1 361 ? 38.406 -18.719 4.898 1 59.78 361 ASP B O 1
ATOM 6572 N N . GLY B 1 362 ? 36.625 -17.25 4.969 1 64.12 362 GLY B N 1
ATOM 6573 C CA . GLY B 1 362 ? 37.438 -16.062 4.887 1 64.12 362 GLY B CA 1
ATOM 6574 C C . GLY B 1 362 ? 37.938 -15.766 3.477 1 64.12 362 GLY B C 1
ATOM 6575 O O . GLY B 1 362 ? 38.5 -14.703 3.221 1 64.12 362 GLY B O 1
ATOM 6576 N N . GLU B 1 363 ? 37.875 -16.719 2.627 1 63.91 363 GLU B N 1
ATOM 6577 C CA . GLU B 1 363 ? 38.375 -16.531 1.262 1 63.91 363 GLU B CA 1
ATOM 6578 C C . GLU B 1 363 ? 37.219 -16.125 0.329 1 63.91 363 GLU B C 1
ATOM 6580 O O . GLU B 1 363 ? 36.094 -16.594 0.483 1 63.91 363 GLU B O 1
ATOM 6585 N N . GLN B 1 364 ? 37.531 -15.18 -0.348 1 70.25 364 GLN B N 1
ATOM 6586 C CA . GLN B 1 364 ? 36.562 -14.766 -1.365 1 70.25 364 GLN B CA 1
ATOM 6587 C C . GLN B 1 364 ? 36.406 -15.844 -2.432 1 70.25 364 GLN B C 1
ATOM 6589 O O . GLN B 1 364 ? 37.375 -16.266 -3.057 1 70.25 364 GLN B O 1
ATOM 6594 N N . VAL B 1 365 ? 35.281 -16.359 -2.588 1 70.56 365 VAL B N 1
ATOM 6595 C CA . VAL B 1 365 ? 35 -17.469 -3.504 1 70.56 365 VAL B CA 1
ATOM 6596 C C . VAL B 1 365 ? 34.906 -16.938 -4.934 1 70.56 365 VAL B C 1
ATOM 6598 O O . VAL B 1 365 ? 35.406 -17.578 -5.867 1 70.56 365 VAL B O 1
ATOM 6601 N N . PHE B 1 366 ? 34.25 -15.734 -5.008 1 77.44 366 PHE B N 1
ATOM 6602 C CA . PHE B 1 366 ? 34.094 -15.172 -6.344 1 77.44 366 PHE B CA 1
ATOM 6603 C C . PHE B 1 366 ? 34.844 -13.859 -6.473 1 77.44 366 PHE B C 1
ATOM 6605 O O . PHE B 1 366 ? 34.875 -13.055 -5.535 1 77.44 366 PHE B O 1
ATOM 6612 N N . THR B 1 367 ? 35.5 -13.734 -7.52 1 73.75 367 THR B N 1
ATOM 6613 C CA . THR B 1 367 ? 36.344 -12.555 -7.73 1 73.75 367 THR B CA 1
ATOM 6614 C C . THR B 1 367 ? 35.594 -11.508 -8.547 1 73.75 367 THR B C 1
ATOM 6616 O O . THR B 1 367 ? 35.938 -10.328 -8.531 1 73.75 367 THR B O 1
ATOM 6619 N N . GLY B 1 368 ? 34.594 -12 -9.289 1 77.88 368 GLY B N 1
ATOM 6620 C CA . GLY B 1 368 ? 33.906 -11.016 -10.117 1 77.88 368 GLY B CA 1
ATOM 6621 C C . GLY B 1 368 ? 32.562 -11.523 -10.648 1 77.88 368 GLY B C 1
ATOM 6622 O O . GLY B 1 368 ? 32.219 -12.695 -10.477 1 77.88 368 GLY B O 1
ATOM 6623 N N . LEU B 1 369 ? 31.859 -10.531 -11.219 1 83.5 369 LEU B N 1
ATOM 6624 C CA . LEU B 1 369 ? 30.609 -10.805 -11.914 1 83.5 369 LEU B CA 1
ATOM 6625 C C . LEU B 1 369 ? 30.719 -10.477 -13.398 1 83.5 369 LEU B C 1
ATOM 6627 O O . LEU B 1 369 ? 31 -9.328 -13.766 1 83.5 369 LEU B O 1
ATOM 6631 N N . LEU B 1 370 ? 30.641 -11.484 -14.188 1 82.19 370 LEU B N 1
ATOM 6632 C CA . LEU B 1 370 ? 30.641 -11.305 -15.633 1 82.19 370 LEU B CA 1
ATOM 6633 C C . LEU B 1 370 ? 29.25 -10.969 -16.156 1 82.19 370 LEU B C 1
ATOM 6635 O O . LEU B 1 370 ? 28.281 -11.68 -15.836 1 82.19 370 LEU B O 1
ATOM 6639 N N . THR B 1 371 ? 29.188 -9.852 -16.891 1 87.75 371 THR B N 1
ATOM 6640 C CA . THR B 1 371 ? 27.891 -9.461 -17.438 1 87.75 371 THR B CA 1
ATOM 6641 C C . THR B 1 371 ? 28 -9.195 -18.938 1 87.75 371 THR B C 1
ATOM 6643 O O . THR B 1 371 ? 28.953 -8.562 -19.406 1 87.75 371 THR B O 1
ATOM 6646 N N . VAL B 1 372 ? 27.156 -9.766 -19.734 1 88.94 372 VAL B N 1
ATOM 6647 C CA . VAL B 1 372 ? 27.047 -9.5 -21.156 1 88.94 372 VAL B CA 1
ATOM 6648 C C . VAL B 1 372 ? 25.688 -8.844 -21.453 1 88.94 372 VAL B C 1
ATOM 6650 O O . VAL B 1 372 ? 24.656 -9.328 -21 1 88.94 372 VAL B O 1
ATOM 6653 N N . THR B 1 373 ? 25.719 -7.699 -22.109 1 91.75 373 THR B N 1
ATOM 6654 C CA . THR B 1 373 ? 24.484 -6.992 -22.453 1 91.75 373 THR B CA 1
ATOM 6655 C C . THR B 1 373 ? 24.344 -6.879 -23.969 1 91.75 373 THR B C 1
ATOM 6657 O O . THR B 1 373 ? 25.328 -6.926 -24.703 1 91.75 373 THR B O 1
ATOM 6660 N N . ASN B 1 374 ? 23.172 -6.828 -24.391 1 91.19 374 ASN B N 1
ATOM 6661 C CA . ASN B 1 374 ? 22.938 -6.629 -25.828 1 91.19 374 ASN B CA 1
ATOM 6662 C C . ASN B 1 374 ? 22.812 -5.148 -26.172 1 91.19 374 ASN B C 1
ATOM 6664 O O . ASN B 1 374 ? 23.141 -4.285 -25.344 1 91.19 374 ASN B O 1
ATOM 6668 N N . ASP B 1 375 ? 22.453 -4.855 -27.422 1 86.5 375 ASP B N 1
ATOM 6669 C CA . ASP B 1 375 ? 22.422 -3.492 -27.953 1 86.5 375 ASP B CA 1
ATOM 6670 C C . ASP B 1 375 ? 21.328 -2.672 -27.266 1 86.5 375 ASP B C 1
ATOM 6672 O O . ASP B 1 375 ? 21.375 -1.44 -27.266 1 86.5 375 ASP B O 1
ATOM 6676 N N . LEU B 1 376 ? 20.375 -3.361 -26.703 1 86.12 376 LEU B N 1
ATOM 6677 C CA . LEU B 1 376 ? 19.281 -2.67 -26.047 1 86.12 376 LEU B CA 1
ATOM 6678 C C . LEU B 1 376 ? 19.562 -2.504 -24.547 1 86.12 376 LEU B C 1
ATOM 6680 O O . LEU B 1 376 ? 18.703 -2.037 -23.797 1 86.12 376 LEU B O 1
ATOM 6684 N N . GLY B 1 377 ? 20.719 -2.932 -24.172 1 85.38 377 GLY B N 1
ATOM 6685 C CA . GLY B 1 377 ? 21.078 -2.811 -22.766 1 85.38 377 GLY B CA 1
ATOM 6686 C C . GLY B 1 377 ? 20.516 -3.918 -21.906 1 85.38 377 GLY B C 1
ATOM 6687 O O . GLY B 1 377 ? 20.516 -3.82 -20.672 1 85.38 377 GLY B O 1
ATOM 6688 N N . GLN B 1 378 ? 20.016 -4.961 -22.516 1 88.69 378 GLN B N 1
ATOM 6689 C CA . GLN B 1 378 ? 19.453 -6.09 -21.766 1 88.69 378 GLN B CA 1
ATOM 6690 C C . GLN B 1 378 ? 20.531 -7.113 -21.422 1 88.69 378 GLN B C 1
ATOM 6692 O O . GLN B 1 378 ? 21.453 -7.352 -22.219 1 88.69 378 GLN B O 1
ATOM 6697 N N . ILE B 1 379 ? 20.375 -7.664 -20.266 1 86.75 379 ILE B N 1
ATOM 6698 C CA . ILE B 1 379 ? 21.391 -8.609 -19.797 1 86.75 379 ILE B CA 1
ATOM 6699 C C . ILE B 1 379 ? 21.156 -9.977 -20.453 1 86.75 379 ILE B C 1
ATOM 6701 O O . ILE B 1 379 ? 20.047 -10.523 -20.391 1 86.75 379 ILE B O 1
ATOM 6705 N N . ARG B 1 380 ? 22.172 -10.531 -21.016 1 88.81 380 ARG B N 1
ATOM 6706 C CA . ARG B 1 380 ? 22.109 -11.852 -21.625 1 88.81 380 ARG B CA 1
ATOM 6707 C C . ARG B 1 380 ? 22.797 -12.898 -20.766 1 88.81 380 ARG B C 1
ATOM 6709 O O . ARG B 1 380 ? 22.438 -14.078 -20.797 1 88.81 380 ARG B O 1
ATOM 6716 N N . THR B 1 381 ? 23.797 -12.453 -20.156 1 85 381 THR B N 1
ATOM 6717 C CA . THR B 1 381 ? 24.531 -13.359 -19.25 1 85 381 THR B CA 1
ATOM 6718 C C . THR B 1 381 ? 25 -12.617 -18.016 1 85 381 THR B C 1
ATOM 6720 O O . THR B 1 381 ? 25.422 -11.461 -18.094 1 85 381 THR B O 1
ATOM 6723 N N . CYS B 1 382 ? 24.719 -13.242 -16.891 1 83.75 382 CYS B N 1
ATOM 6724 C CA . CYS B 1 382 ? 25.203 -12.75 -15.602 1 83.75 382 CYS B CA 1
ATOM 6725 C C . CYS B 1 382 ? 25.719 -13.891 -14.742 1 83.75 382 CYS B C 1
ATOM 6727 O O . CYS B 1 382 ? 24.938 -14.625 -14.141 1 83.75 382 CYS B O 1
ATOM 6729 N N . ASN B 1 383 ? 27.094 -14.055 -14.625 1 81.75 383 ASN B N 1
ATOM 6730 C CA . ASN B 1 383 ? 27.672 -15.195 -13.922 1 81.75 383 ASN B CA 1
ATOM 6731 C C . ASN B 1 383 ? 28.781 -14.758 -12.969 1 81.75 383 ASN B C 1
ATOM 6733 O O . ASN B 1 383 ? 29.594 -13.891 -13.305 1 81.75 383 ASN B O 1
ATOM 6737 N N . LEU B 1 384 ? 28.688 -15.352 -11.844 1 80 384 LEU B N 1
ATOM 6738 C CA . LEU B 1 384 ? 29.781 -15.172 -10.906 1 80 384 LEU B CA 1
ATOM 6739 C C . LEU B 1 384 ? 30.984 -16.016 -11.32 1 80 384 LEU B C 1
ATOM 6741 O O . LEU B 1 384 ? 30.844 -17.172 -11.688 1 80 384 LEU B O 1
ATOM 6745 N N . VAL B 1 385 ? 32.156 -15.375 -11.305 1 76.38 385 VAL B N 1
ATOM 6746 C CA . VAL B 1 385 ? 33.344 -16.078 -11.758 1 76.38 385 VAL B CA 1
ATOM 6747 C C . VAL B 1 385 ? 34.375 -16.125 -10.625 1 76.38 385 VAL B C 1
ATOM 6749 O O . VAL B 1 385 ? 34.5 -15.156 -9.867 1 76.38 385 VAL B O 1
ATOM 6752 N N . ALA B 1 386 ? 34.938 -17.297 -10.344 1 73.5 386 ALA B N 1
ATOM 6753 C CA . ALA B 1 386 ? 35.938 -17.484 -9.305 1 73.5 386 ALA B CA 1
ATOM 6754 C C . ALA B 1 386 ? 37.25 -16.844 -9.703 1 73.5 386 ALA B C 1
ATOM 6756 O O . ALA B 1 386 ? 38.031 -16.406 -8.844 1 73.5 386 ALA B O 1
ATOM 6757 N N . THR B 1 387 ? 37.625 -16.953 -10.922 1 65.38 387 THR B N 1
ATOM 6758 C CA . THR B 1 387 ? 38.844 -16.344 -11.422 1 65.38 387 THR B CA 1
ATOM 6759 C C . THR B 1 387 ? 38.562 -15.516 -12.68 1 65.38 387 THR B C 1
ATOM 6761 O O . THR B 1 387 ? 37.5 -15.664 -13.297 1 65.38 387 THR B O 1
ATOM 6764 N N . LYS B 1 388 ? 39.406 -14.531 -12.844 1 60.88 388 LYS B N 1
ATOM 6765 C CA . LYS B 1 388 ? 39.281 -13.742 -14.062 1 60.88 388 LYS B CA 1
ATOM 6766 C C . LYS B 1 388 ? 39.688 -14.539 -15.289 1 60.88 388 LYS B C 1
ATOM 6768 O O . LYS B 1 388 ? 39.656 -14.031 -16.422 1 60.88 388 LYS B O 1
ATOM 6773 N N . SER B 1 389 ? 39.969 -15.711 -14.984 1 62.31 389 SER B N 1
ATOM 6774 C CA . SER B 1 389 ? 40.469 -16.484 -16.125 1 62.31 389 SER B CA 1
ATOM 6775 C C . SER B 1 389 ? 39.375 -16.812 -17.109 1 62.31 389 SER B C 1
ATOM 6777 O O . SER B 1 389 ? 38.219 -17 -16.703 1 62.31 389 SER B O 1
ATOM 6779 N N . HIS B 1 390 ? 39.656 -16.766 -18.422 1 62.34 390 HIS B N 1
ATOM 6780 C CA . HIS B 1 390 ? 38.75 -16.984 -19.547 1 62.34 390 HIS B CA 1
ATOM 6781 C C . HIS B 1 390 ? 38.062 -18.328 -19.453 1 62.34 390 HIS B C 1
ATOM 6783 O O . HIS B 1 390 ? 36.906 -18.469 -19.875 1 62.34 390 HIS B O 1
ATOM 6789 N N . SER B 1 391 ? 38.719 -19.234 -18.828 1 61.62 391 SER B N 1
ATOM 6790 C CA . SER B 1 391 ? 38.188 -20.594 -18.781 1 61.62 391 SER B CA 1
ATOM 6791 C C . SER B 1 391 ? 36.906 -20.656 -17.969 1 61.62 391 SER B C 1
ATOM 6793 O O . SER B 1 391 ? 36.031 -21.5 -18.234 1 61.62 391 SER B O 1
ATOM 6795 N N . GLN B 1 392 ? 36.75 -19.734 -17.141 1 63.25 392 GLN B N 1
ATOM 6796 C CA . GLN B 1 392 ? 35.625 -19.844 -16.219 1 63.25 392 GLN B CA 1
ATOM 6797 C C . GLN B 1 392 ? 34.344 -19.312 -16.844 1 63.25 392 GLN B C 1
ATOM 6799 O O . GLN B 1 392 ? 33.25 -19.672 -16.406 1 63.25 392 GLN B O 1
ATOM 6804 N N . PHE B 1 393 ? 34.562 -18.516 -17.781 1 73.19 393 PHE B N 1
ATOM 6805 C CA . PHE B 1 393 ? 33.281 -18 -18.281 1 73.19 393 PHE B CA 1
ATOM 6806 C C . PHE B 1 393 ? 33.031 -18.438 -19.719 1 73.19 393 PHE B C 1
ATOM 6808 O O . PHE B 1 393 ? 32.031 -18.047 -20.328 1 73.19 393 PHE B O 1
ATOM 6815 N N . GLU B 1 394 ? 33.875 -19.328 -20.156 1 77.31 394 GLU B N 1
ATOM 6816 C CA . GLU B 1 394 ? 33.656 -19.922 -21.484 1 77.31 394 GLU B CA 1
ATOM 6817 C C . GLU B 1 394 ? 32.344 -20.672 -21.547 1 77.31 394 GLU B C 1
ATOM 6819 O O . GLU B 1 394 ? 31.625 -20.578 -22.547 1 77.31 394 GLU B O 1
ATOM 6824 N N . SER B 1 395 ? 32.125 -21.312 -20.5 1 77.88 395 SER B N 1
ATOM 6825 C CA . SER B 1 395 ? 30.891 -22.109 -20.469 1 77.88 395 SER B CA 1
ATOM 6826 C C . SER B 1 395 ? 29.656 -21.219 -20.578 1 77.88 395 SER B C 1
ATOM 6828 O O . SER B 1 395 ? 28.688 -21.594 -21.25 1 77.88 395 SER B O 1
ATOM 6830 N N . ALA B 1 396 ? 29.734 -20.109 -19.984 1 80.5 396 ALA B N 1
ATOM 6831 C CA . ALA B 1 396 ? 28.609 -19.188 -20.031 1 80.5 396 ALA B CA 1
ATOM 6832 C C . ALA B 1 396 ? 28.391 -18.656 -21.438 1 80.5 396 ALA B C 1
ATOM 6834 O O . ALA B 1 396 ? 27.234 -18.531 -21.891 1 80.5 396 ALA B O 1
ATOM 6835 N N . LEU B 1 397 ? 29.422 -18.359 -22.109 1 84.94 397 LEU B N 1
ATOM 6836 C CA . LEU B 1 397 ? 29.328 -17.812 -23.453 1 84.94 397 LEU B CA 1
ATOM 6837 C C . LEU B 1 397 ? 28.875 -18.891 -24.438 1 84.94 397 LEU B C 1
ATOM 6839 O O . LEU B 1 397 ? 28.125 -18.609 -25.391 1 84.94 397 LEU B O 1
ATOM 6843 N N . PHE B 1 398 ? 29.328 -20.078 -24.141 1 84.38 398 PHE B N 1
ATOM 6844 C CA . PHE B 1 398 ? 28.891 -21.188 -24.984 1 84.38 398 PHE B CA 1
ATOM 6845 C C . PHE B 1 398 ? 27.391 -21.406 -24.844 1 84.38 398 PHE B C 1
ATOM 6847 O O . PHE B 1 398 ? 26.703 -21.703 -25.812 1 84.38 398 PHE B O 1
ATOM 6854 N N . GLN B 1 399 ? 27 -21.312 -23.672 1 83.75 399 GLN B N 1
ATOM 6855 C CA . GLN B 1 399 ? 25.578 -21.484 -23.422 1 83.75 399 GLN B CA 1
ATOM 6856 C C . GLN B 1 399 ? 24.766 -20.375 -24.125 1 83.75 399 GLN B C 1
ATOM 6858 O O . GLN B 1 399 ? 23.672 -20.625 -24.625 1 83.75 399 GLN B O 1
ATOM 6863 N N . MET B 1 400 ? 25.359 -19.219 -24.109 1 88.69 400 MET B N 1
ATOM 6864 C CA . MET B 1 400 ? 24.703 -18.109 -24.812 1 88.69 400 MET B CA 1
ATOM 6865 C C . MET B 1 400 ? 24.609 -18.391 -26.312 1 88.69 400 MET B C 1
ATOM 6867 O O . MET B 1 400 ? 23.578 -18.141 -26.922 1 88.69 400 MET B O 1
ATOM 6871 N N . ARG B 1 401 ? 25.656 -18.891 -26.828 1 88.06 401 ARG B N 1
ATOM 6872 C CA . ARG B 1 401 ? 25.688 -19.25 -28.25 1 88.06 401 ARG B CA 1
ATOM 6873 C C . ARG B 1 401 ? 24.594 -20.266 -28.578 1 88.06 401 ARG B C 1
ATOM 6875 O O . ARG B 1 401 ? 23.859 -20.109 -29.547 1 88.06 401 ARG B O 1
ATOM 6882 N N . HIS B 1 402 ? 24.531 -21.203 -27.75 1 87.94 402 HIS B N 1
ATOM 6883 C CA . HIS B 1 402 ? 23.547 -22.25 -27.953 1 87.94 402 HIS B CA 1
ATOM 6884 C C . HIS B 1 402 ? 22.125 -21.703 -27.859 1 87.94 402 HIS B C 1
ATOM 6886 O O . HIS B 1 402 ? 21.25 -22.125 -28.609 1 87.94 402 HIS B O 1
ATOM 6892 N N . SER B 1 403 ? 21.922 -20.922 -26.891 1 88.88 403 SER B N 1
ATOM 6893 C CA . SER B 1 403 ? 20.594 -20.344 -26.703 1 88.88 403 SER B CA 1
ATOM 6894 C C . SER B 1 403 ? 20.172 -19.5 -27.891 1 88.88 403 SER B C 1
ATOM 6896 O O . SER B 1 403 ? 19 -19.484 -28.281 1 88.88 403 SER B O 1
ATOM 6898 N N . LEU B 1 404 ? 21.094 -18.781 -28.469 1 89.5 404 LEU B N 1
ATOM 6899 C CA . LEU B 1 404 ? 20.797 -17.969 -29.641 1 89.5 404 LEU B CA 1
ATOM 6900 C C . LEU B 1 404 ? 20.359 -18.859 -30.812 1 89.5 404 LEU B C 1
ATOM 6902 O O . LEU B 1 404 ? 19.391 -18.531 -31.516 1 89.5 404 LEU B O 1
ATOM 6906 N N . ASP B 1 405 ? 20.969 -19.922 -30.922 1 88.25 405 ASP B N 1
ATOM 6907 C CA . ASP B 1 405 ? 20.625 -20.875 -31.969 1 88.25 405 ASP B CA 1
ATOM 6908 C C . ASP B 1 405 ? 19.25 -21.484 -31.719 1 88.25 405 ASP B C 1
ATOM 6910 O O . ASP B 1 405 ? 18.453 -21.641 -32.625 1 88.25 405 ASP B O 1
ATOM 6914 N N . THR B 1 406 ? 19.078 -21.812 -30.547 1 88.44 406 THR B N 1
ATOM 6915 C CA . THR B 1 406 ? 17.844 -22.5 -30.172 1 88.44 406 THR B CA 1
ATOM 6916 C C . THR B 1 406 ? 16.625 -21.609 -30.422 1 88.44 406 THR B C 1
ATOM 6918 O O . THR B 1 406 ? 15.578 -22.078 -30.828 1 88.44 406 THR B O 1
ATOM 6921 N N . TYR B 1 407 ? 16.766 -20.375 -30.188 1 89.44 407 TYR B N 1
ATOM 6922 C CA . TYR B 1 407 ? 15.617 -19.484 -30.281 1 89.44 407 TYR B CA 1
ATOM 6923 C C . TYR B 1 407 ? 15.617 -18.734 -31.594 1 89.44 407 TYR B C 1
ATOM 6925 O O . TYR B 1 407 ? 14.836 -17.797 -31.797 1 89.44 407 TYR B O 1
ATOM 6933 N N . GLY B 1 408 ? 16.547 -19.031 -32.406 1 86.75 408 GLY B N 1
ATOM 6934 C CA . GLY B 1 408 ? 16.531 -18.562 -33.781 1 86.75 408 GLY B CA 1
ATOM 6935 C C . GLY B 1 408 ? 17.078 -17.156 -33.938 1 86.75 408 GLY B C 1
ATOM 6936 O O . GLY B 1 408 ? 16.625 -16.406 -34.812 1 86.75 408 GLY B O 1
ATOM 6937 N N . HIS B 1 409 ? 17.953 -16.734 -33.094 1 89.81 409 HIS B N 1
ATOM 6938 C CA . HIS B 1 409 ? 18.578 -15.43 -33.219 1 89.81 409 HIS B CA 1
ATOM 6939 C C . HIS B 1 409 ? 19.922 -15.523 -33.906 1 89.81 409 HIS B C 1
ATOM 6941 O O . HIS B 1 409 ? 20.547 -16.594 -33.938 1 89.81 409 HIS B O 1
ATOM 6947 N N . ASP B 1 410 ? 20.297 -14.391 -34.438 1 88.06 410 ASP B N 1
ATOM 6948 C CA . ASP B 1 410 ? 21.609 -14.312 -35.062 1 88.06 410 ASP B CA 1
ATOM 6949 C C . ASP B 1 410 ? 22.719 -14.289 -34 1 88.06 410 ASP B C 1
ATOM 6951 O O . ASP B 1 410 ? 22.5 -13.805 -32.875 1 88.06 410 ASP B O 1
ATOM 6955 N N . GLN B 1 411 ? 23.812 -14.836 -34.438 1 90.5 411 GLN B N 1
ATOM 6956 C CA . GLN B 1 411 ? 24.984 -14.781 -33.562 1 90.5 411 GLN B CA 1
ATOM 6957 C C . GLN B 1 411 ? 25.562 -13.375 -33.5 1 90.5 411 GLN B C 1
ATOM 6959 O O . GLN B 1 411 ? 25.344 -12.57 -34.438 1 90.5 411 GLN B O 1
ATOM 6964 N N . PRO B 1 412 ? 26.266 -13.117 -32.438 1 91.25 412 PRO B N 1
ATOM 6965 C CA . PRO B 1 412 ? 26.812 -11.766 -32.25 1 91.25 412 PRO B CA 1
ATOM 6966 C C . PRO B 1 412 ? 27.766 -11.367 -33.375 1 91.25 412 PRO B C 1
ATOM 6968 O O . PRO B 1 412 ? 28.609 -12.18 -33.781 1 91.25 412 PRO B O 1
ATOM 6971 N N . GLN B 1 413 ? 27.672 -10.18 -33.781 1 87 413 GLN B N 1
ATOM 6972 C CA . GLN B 1 413 ? 28.531 -9.656 -34.844 1 87 413 GLN B CA 1
ATOM 6973 C C . GLN B 1 413 ? 29.562 -8.68 -34.281 1 87 413 GLN B C 1
ATOM 6975 O O . GLN B 1 413 ? 30.641 -8.492 -34.875 1 87 413 GLN B O 1
ATOM 6980 N N . ILE B 1 414 ? 29.188 -8.039 -33.156 1 87.75 414 ILE B N 1
ATOM 6981 C CA . ILE B 1 414 ? 30.062 -7.059 -32.562 1 87.75 414 ILE B CA 1
ATOM 6982 C C . ILE B 1 414 ? 30.078 -7.246 -31.047 1 87.75 414 ILE B C 1
ATOM 6984 O O . ILE B 1 414 ? 29.031 -7.504 -30.438 1 87.75 414 ILE B O 1
ATOM 6988 N N . PHE B 1 415 ? 31.266 -7.238 -30.531 1 88.81 415 PHE B N 1
ATOM 6989 C CA . PHE B 1 415 ? 31.422 -7.285 -29.078 1 88.81 415 PHE B CA 1
ATOM 6990 C C . PHE B 1 415 ? 32.281 -6.137 -28.594 1 88.81 415 PHE B C 1
ATOM 6992 O O . PHE B 1 415 ? 33.406 -5.957 -29.062 1 88.81 415 PHE B O 1
ATOM 6999 N N . TYR B 1 416 ? 31.766 -5.395 -27.703 1 87.75 416 TYR B N 1
ATOM 7000 C CA . TYR B 1 416 ? 32.531 -4.344 -27.062 1 87.75 416 TYR B CA 1
ATOM 7001 C C . TYR B 1 416 ? 33.156 -4.84 -25.75 1 87.75 416 TYR B C 1
ATOM 7003 O O . TYR B 1 416 ? 32.469 -5.445 -24.938 1 87.75 416 TYR B O 1
ATOM 7011 N N . THR B 1 417 ? 34.438 -4.789 -25.641 1 85.31 417 THR B N 1
ATOM 7012 C CA . THR B 1 417 ? 35.125 -5.176 -24.422 1 85.31 417 THR B CA 1
ATOM 7013 C C . THR B 1 417 ? 36.219 -4.148 -24.062 1 85.31 417 THR B C 1
ATOM 7015 O O . THR B 1 417 ? 36.656 -3.389 -24.922 1 85.31 417 THR B O 1
ATOM 7018 N N . ASP B 1 418 ? 36.438 -3.934 -22.812 1 77 418 ASP B N 1
ATOM 7019 C CA . ASP B 1 418 ? 37.469 -2.998 -22.375 1 77 418 ASP B CA 1
ATOM 7020 C C . ASP B 1 418 ? 38.844 -3.664 -22.375 1 77 418 ASP B C 1
ATOM 7022 O O . ASP B 1 418 ? 39.844 -2.99 -22.219 1 77 418 ASP B O 1
ATOM 7026 N N . ASN B 1 419 ? 38.906 -4.949 -22.453 1 74 419 ASN B N 1
ATOM 7027 C CA . ASN B 1 419 ? 40.156 -5.695 -22.422 1 74 419 ASN B CA 1
ATOM 7028 C C . ASN B 1 419 ? 40.438 -6.371 -23.75 1 74 419 ASN B C 1
ATOM 7030 O O . ASN B 1 419 ? 39.688 -7.223 -24.203 1 74 419 ASN B O 1
ATOM 7034 N N . ILE B 1 420 ? 41.594 -6.047 -24.359 1 66.81 420 ILE B N 1
ATOM 7035 C CA . ILE B 1 420 ? 42 -6.531 -25.672 1 66.81 420 ILE B CA 1
ATOM 7036 C C . ILE B 1 420 ? 42.25 -8.031 -25.609 1 66.81 420 ILE B C 1
ATOM 7038 O O . ILE B 1 420 ? 42.094 -8.75 -26.594 1 66.81 420 ILE B O 1
ATOM 7042 N N . SER B 1 421 ? 42.594 -8.461 -24.391 1 68.19 421 SER B N 1
ATOM 7043 C CA . SER B 1 421 ? 42.938 -9.867 -24.234 1 68.19 421 SER B CA 1
ATOM 7044 C C . SER B 1 421 ? 41.719 -10.766 -24.453 1 68.19 421 SER B C 1
ATOM 7046 O O . SER B 1 421 ? 41.875 -11.961 -24.688 1 68.19 421 SER B O 1
ATOM 7048 N N . ASP B 1 422 ? 40.688 -10.141 -24.594 1 78.38 422 ASP B N 1
ATOM 7049 C CA . ASP B 1 422 ? 39.438 -10.906 -24.703 1 78.38 422 ASP B CA 1
ATOM 7050 C C . ASP B 1 422 ? 39.156 -11.273 -26.156 1 78.38 422 ASP B C 1
ATOM 7052 O O . ASP B 1 422 ? 38.25 -12.086 -26.438 1 78.38 422 ASP B O 1
ATOM 7056 N N . ARG B 1 423 ? 39.875 -10.656 -27.047 1 79.06 423 ARG B N 1
ATOM 7057 C CA . ARG B 1 423 ? 39.562 -10.805 -28.453 1 79.06 423 ARG B CA 1
ATOM 7058 C C . ARG B 1 423 ? 39.562 -12.273 -28.875 1 79.06 423 ARG B C 1
ATOM 7060 O O . ARG B 1 423 ? 38.594 -12.773 -29.406 1 79.06 423 ARG B O 1
ATOM 7067 N N . LEU B 1 424 ? 40.719 -12.922 -28.594 1 77.5 424 LEU B N 1
ATOM 7068 C CA . LEU B 1 424 ? 40.844 -14.32 -29.016 1 77.5 424 LEU B CA 1
ATOM 7069 C C . LEU B 1 424 ? 39.75 -15.18 -28.359 1 77.5 424 LEU B C 1
ATOM 7071 O O . LEU B 1 424 ? 39.188 -16.062 -29 1 77.5 424 LEU B O 1
ATOM 7075 N N . PHE B 1 425 ? 39.531 -14.82 -27.188 1 82 425 PHE B N 1
ATOM 7076 C CA . PHE B 1 425 ? 38.562 -15.586 -26.422 1 82 425 PHE B CA 1
ATOM 7077 C C . PHE B 1 425 ? 37.156 -15.391 -26.969 1 82 425 PHE B C 1
ATOM 7079 O O . PHE B 1 425 ? 36.406 -16.359 -27.156 1 82 425 PHE B O 1
ATOM 7086 N N . LEU B 1 426 ? 36.781 -14.281 -27.328 1 85.94 426 LEU B N 1
ATOM 7087 C CA . LEU B 1 426 ? 35.438 -13.961 -27.844 1 85.94 426 LEU B CA 1
ATOM 7088 C C . LEU B 1 426 ? 35.25 -14.516 -29.25 1 85.94 426 LEU B C 1
ATOM 7090 O O . LEU B 1 426 ? 34.188 -15.016 -29.594 1 85.94 426 LEU B O 1
ATOM 7094 N N . GLU B 1 427 ? 36.344 -14.453 -29.984 1 84.38 427 GLU B N 1
ATOM 7095 C CA . GLU B 1 427 ? 36.281 -14.984 -31.344 1 84.38 427 GLU B CA 1
ATOM 7096 C C . GLU B 1 427 ? 36.125 -16.5 -31.328 1 84.38 427 GLU B C 1
ATOM 7098 O O . GLU B 1 427 ? 35.5 -17.078 -32.219 1 84.38 427 GLU B O 1
ATOM 7103 N N . ASN B 1 428 ? 36.75 -17.094 -30.328 1 82.81 428 ASN B N 1
ATOM 7104 C CA . ASN B 1 428 ? 36.594 -18.531 -30.188 1 82.81 428 ASN B CA 1
ATOM 7105 C C . ASN B 1 428 ? 35.219 -18.922 -29.719 1 82.81 428 ASN B C 1
ATOM 7107 O O . ASN B 1 428 ? 34.688 -19.969 -30.125 1 82.81 428 ASN B O 1
ATOM 7111 N N . SER B 1 429 ? 34.688 -18.141 -28.922 1 85.31 429 SER B N 1
ATOM 7112 C CA . SER B 1 429 ? 33.344 -18.422 -28.391 1 85.31 429 SER B CA 1
ATOM 7113 C C . SER B 1 429 ? 32.25 -18.125 -29.422 1 85.31 429 SER B C 1
ATOM 7115 O O . SER B 1 429 ? 31.234 -18.812 -29.469 1 85.31 429 SER B O 1
ATOM 7117 N N . PHE B 1 430 ? 32.562 -17.078 -30.266 1 90.44 430 PHE B N 1
ATOM 7118 C CA . PHE B 1 430 ? 31.625 -16.672 -31.297 1 90.44 430 PHE B CA 1
ATOM 7119 C C . PHE B 1 430 ? 32.312 -16.547 -32.656 1 90.44 430 PHE B C 1
ATOM 7121 O O . PHE B 1 430 ? 32.781 -15.461 -33 1 90.44 430 PHE B O 1
ATOM 7128 N N . PRO B 1 431 ? 32.312 -17.562 -33.312 1 84.62 431 PRO B N 1
ATOM 7129 C CA . PRO B 1 431 ? 32.969 -17.547 -34.625 1 84.62 431 PRO B CA 1
ATOM 7130 C C . PRO B 1 431 ? 32.375 -16.516 -35.562 1 84.62 431 PRO B C 1
ATOM 7132 O O . PRO B 1 431 ? 33.031 -16.125 -36.562 1 84.62 431 PRO B O 1
ATOM 7135 N N . SER B 1 432 ? 31.203 -16.094 -35.344 1 84.38 432 SER B N 1
ATOM 7136 C CA . SER B 1 432 ? 30.547 -15.109 -36.188 1 84.38 432 SER B CA 1
ATOM 7137 C C . SER B 1 432 ? 31.297 -13.773 -36.188 1 84.38 432 SER B C 1
ATOM 7139 O O . SER B 1 432 ? 31.125 -12.961 -37.094 1 84.38 432 SER B O 1
ATOM 7141 N N . LEU B 1 433 ? 32.125 -13.562 -35.188 1 85.88 433 LEU B N 1
ATOM 7142 C CA . LEU B 1 433 ? 32.844 -12.297 -35.062 1 85.88 433 LEU B CA 1
ATOM 7143 C C . LEU B 1 433 ? 33.969 -12.211 -36.094 1 85.88 433 LEU B C 1
ATOM 7145 O O . LEU B 1 433 ? 34.5 -11.125 -36.375 1 85.88 433 LEU B O 1
ATOM 7149 N N . ARG B 1 434 ? 34.281 -13.289 -36.625 1 77.31 434 ARG B N 1
ATOM 7150 C CA . ARG B 1 434 ? 35.344 -13.32 -37.625 1 77.31 434 ARG B CA 1
ATOM 7151 C C . ARG B 1 434 ? 34.781 -13.242 -39.031 1 77.31 434 ARG B C 1
ATOM 7153 O O . ARG B 1 434 ? 35.531 -13.062 -40 1 77.31 434 ARG B O 1
ATOM 7160 N N . ASN B 1 435 ? 33.5 -13.289 -39.031 1 74.56 435 ASN B N 1
ATOM 7161 C CA . ASN B 1 435 ? 32.906 -13.305 -40.375 1 74.56 435 ASN B CA 1
ATOM 7162 C C . ASN B 1 435 ? 32.969 -11.93 -41.031 1 74.56 435 ASN B C 1
ATOM 7164 O O . ASN B 1 435 ? 32.531 -10.938 -40.438 1 74.56 435 ASN B O 1
ATOM 7168 N N . ASN B 1 436 ? 33.5 -11.789 -42.219 1 66 436 ASN B N 1
ATOM 7169 C CA . ASN B 1 436 ? 33.562 -10.641 -43.094 1 66 436 ASN B CA 1
ATOM 7170 C C . ASN B 1 436 ? 34.375 -9.508 -42.5 1 66 436 ASN B C 1
ATOM 7172 O O . ASN B 1 436 ? 34.094 -8.336 -42.688 1 66 436 ASN B O 1
ATOM 7176 N N . VAL B 1 437 ? 35.125 -9.828 -41.438 1 63.34 437 VAL B N 1
ATOM 7177 C CA . VAL B 1 437 ? 36 -8.797 -40.844 1 63.34 437 VAL B CA 1
ATOM 7178 C C . VAL B 1 437 ? 37.25 -8.617 -41.688 1 63.34 437 VAL B C 1
ATOM 7180 O O . VAL B 1 437 ? 37.969 -9.57 -41.938 1 63.34 437 VAL B O 1
ATOM 7183 N N . VAL B 1 438 ? 37.25 -7.566 -42.469 1 55.62 438 VAL B N 1
ATOM 7184 C CA . VAL B 1 438 ? 38.438 -7.199 -43.219 1 55.62 438 VAL B CA 1
ATOM 7185 C C . VAL B 1 438 ? 39.344 -6.328 -42.375 1 55.62 438 VAL B C 1
ATOM 7187 O O . VAL B 1 438 ? 38.906 -5.34 -41.781 1 55.62 438 VAL B O 1
ATOM 7190 N N . ALA B 1 439 ? 40.281 -6.895 -41.812 1 51.38 439 ALA B N 1
ATOM 7191 C CA . ALA B 1 439 ? 41.25 -6.148 -41.031 1 51.38 439 ALA B CA 1
ATOM 7192 C C . ALA B 1 439 ? 41.625 -4.832 -41.719 1 51.38 439 ALA B C 1
ATOM 7194 O O . ALA B 1 439 ? 41.875 -4.801 -42.906 1 51.38 439 ALA B O 1
ATOM 7195 N N . ILE B 1 440 ? 40.969 -3.803 -41.188 1 50.19 440 ILE B N 1
ATOM 7196 C CA . ILE B 1 440 ? 41.438 -2.525 -41.719 1 50.19 440 ILE B CA 1
ATOM 7197 C C . ILE B 1 440 ? 42.844 -2.26 -41.219 1 50.19 440 ILE B C 1
ATOM 7199 O O . ILE B 1 440 ? 43.156 -2.414 -40.031 1 50.19 440 ILE B O 1
ATOM 7203 N N . ASP B 1 441 ? 43.812 -2.201 -41.969 1 46.91 441 ASP B N 1
ATOM 7204 C CA . ASP B 1 441 ? 45.156 -1.804 -41.625 1 46.91 441 ASP B CA 1
ATOM 7205 C C . ASP B 1 441 ? 45.188 -0.542 -40.781 1 46.91 441 ASP B C 1
ATOM 7207 O O . ASP B 1 441 ? 44.344 0.343 -40.969 1 46.91 441 ASP B O 1
ATOM 7211 N N . LYS B 1 442 ? 45.75 -0.602 -39.531 1 49.25 442 LYS B N 1
ATOM 7212 C CA . LYS B 1 442 ? 45.781 0.461 -38.531 1 49.25 442 LYS B CA 1
ATOM 7213 C C . LYS B 1 442 ? 45.656 1.835 -39.188 1 49.25 442 LYS B C 1
ATOM 7215 O O . LYS B 1 442 ? 44.906 2.689 -38.719 1 49.25 442 LYS B O 1
ATOM 7220 N N . TYR B 1 443 ? 46.844 2.275 -39.75 1 44.88 443 TYR B N 1
ATOM 7221 C CA . TYR B 1 443 ? 47.188 3.6 -40.25 1 44.88 443 TYR B CA 1
ATOM 7222 C C . TYR B 1 443 ? 46.562 3.83 -41.625 1 44.88 443 TYR B C 1
ATOM 7224 O O . TYR B 1 443 ? 47.031 4.684 -42.375 1 44.88 443 TYR B O 1
ATOM 7232 N N . ALA B 1 444 ? 45.75 3 -41.969 1 43.66 444 ALA B N 1
ATOM 7233 C CA . ALA B 1 444 ? 45.5 3.117 -43.406 1 43.66 444 ALA B CA 1
ATOM 7234 C C . ALA B 1 444 ? 44.812 4.441 -43.75 1 43.66 444 ALA B C 1
ATOM 7236 O O . ALA B 1 444 ? 45.094 5.059 -44.781 1 43.66 444 ALA B O 1
ATOM 7237 N N . ASN B 1 445 ? 43.656 4.754 -43.094 1 43.47 445 ASN B N 1
ATOM 7238 C CA . ASN B 1 445 ? 42.969 5.91 -43.688 1 43.47 445 ASN B CA 1
ATOM 7239 C C . ASN B 1 445 ? 43.438 7.211 -43.031 1 43.47 445 ASN B C 1
ATOM 7241 O O . ASN B 1 445 ? 42.781 8.25 -43.188 1 43.47 445 ASN B O 1
ATOM 7245 N N . LEU B 1 446 ? 44.125 7.195 -41.844 1 43.28 446 LEU B N 1
ATOM 7246 C CA . LEU B 1 446 ? 44.5 8.523 -41.375 1 43.28 446 LEU B CA 1
ATOM 7247 C C . LEU B 1 446 ? 45.656 9.078 -42.219 1 43.28 446 LEU B C 1
ATOM 7249 O O . LEU B 1 446 ? 46.531 8.328 -42.656 1 43.28 446 LEU B O 1
ATOM 7253 N N . ASP B 1 447 ? 45.531 10.07 -43 1 44.03 447 ASP B N 1
ATOM 7254 C CA . ASP B 1 447 ? 46.594 10.789 -43.688 1 44.03 447 ASP B CA 1
ATOM 7255 C C . ASP B 1 447 ? 47.812 11.008 -42.781 1 44.03 447 ASP B C 1
ATOM 7257 O O . ASP B 1 447 ? 47.656 11.234 -41.594 1 44.03 447 ASP B O 1
ATOM 7261 N N . PRO B 1 448 ? 48.938 10.344 -43.062 1 45.06 448 PRO B N 1
ATOM 7262 C CA . PRO B 1 448 ? 50.125 10.57 -42.25 1 45.06 448 PRO B CA 1
ATOM 7263 C C . PRO B 1 448 ? 50.312 12.039 -41.875 1 45.06 448 PRO B C 1
ATOM 7265 O O . PRO B 1 448 ? 50.094 12.922 -42.719 1 45.06 448 PRO B O 1
ATOM 7268 N N . PHE B 1 449 ? 49.969 12.492 -40.688 1 41.12 449 PHE B N 1
ATOM 7269 C CA . PHE B 1 449 ? 50.25 13.859 -40.219 1 41.12 449 PHE B CA 1
ATOM 7270 C C . PHE B 1 449 ? 51.719 14.227 -40.438 1 41.12 449 PHE B C 1
ATOM 7272 O O . PHE B 1 449 ? 52.594 13.586 -39.906 1 41.12 449 PHE B O 1
ATOM 7279 N N . GLU B 1 450 ? 52.062 14.555 -41.688 1 36.34 450 GLU B N 1
ATOM 7280 C CA . GLU B 1 450 ? 53.375 15.086 -42.031 1 36.34 450 GLU B CA 1
ATOM 7281 C C . GLU B 1 450 ? 53.656 16.359 -41.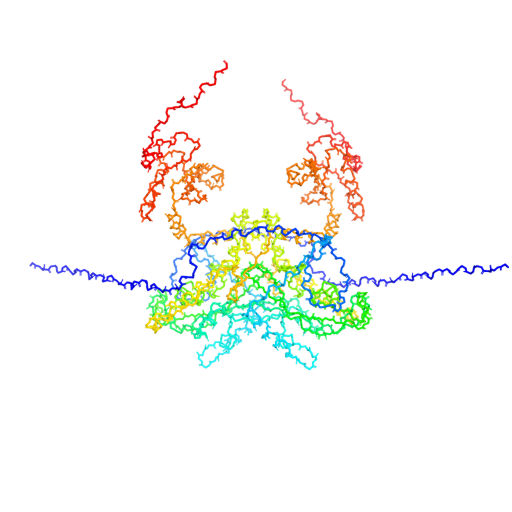25 1 36.34 450 GLU B C 1
ATOM 7283 O O . GLU B 1 450 ? 52.875 17.312 -41.281 1 36.34 450 GLU B O 1
ATOM 7288 N N . VAL B 1 451 ? 54.375 16.188 -40.094 1 37.03 451 VAL B N 1
ATOM 7289 C CA . VAL B 1 451 ? 54.969 17.406 -39.594 1 37.03 451 VAL B CA 1
ATOM 7290 C C . VAL B 1 451 ? 56.031 17.922 -40.562 1 37.03 451 VAL B C 1
ATOM 7292 O O . VAL B 1 451 ? 56.875 17.172 -41 1 37.03 451 VAL B O 1
#

InterPro domains:
  IPR046616 Domain of unknown function DUF6729 [PF20499] (134-323)

Foldseek 3Di:
DDDPPPPDPPDPDPPPPDDDPPDDAPPPDDPPDPPPPPDPPPPPPPVPPDDPQQDPDDDPQCPLPPPDPPPDPPPSPPDQDDFPLVLVVVVVVVVQQCPADPLRGRCCCVPVVDQKDDWDDLVCQLVVDPFDALSSNLGAIEGEQDCCSVVVQQADLVPGHRKAWDAKDSDWAWEAEQQHIHTYTWTKIWDQQPARPVVRHSIGIDISPDPSRLVSDDPVSSVSDFWDDDSRYIYGPVLLVVQVVCVVVPQALQNSLVSSVVSNQVVSVVSQVVNVVSCSVPVVPDPVVVVDHHHHADDQCDSDSSHSNHDTDHSVVSVVVNVVVCVVCVVVVLLVLLLDAAQEKEKDWDQPVQVVDDADVNHRQFRTWIWMAHPVRHTNDTDTARDPDLVGCLVVLLVSVVSCVVNVHDFYQYYHYPDPVCVVSVCVSTVNPVPPDDPDDPPPPDDPPDD/DPDPPPPPPPDPDPPCPDPDPPDDAPPPDPPPDPPPPPDPPPPPPPPPPDDPQQDPDDDPQLPQDPPDPPPDPPPSPPDQDDFPLVLVVVVVVVVQQCPADPLRGRCCCVPVVDQKDDWDDLVCQLVVDPFDALSSNLGAIEGEQDCCSVVVQQADLVPGHRKDWDAKDSDWAWEAEQQHIHTYTWTKIWDQQPARPVVRHSIGIDISPDPSRLVSDDPVSSVSDFWDDDSRYIYGPVLLVVVVVCVVVPQALQNSLVSSVVSNQVVSVVSQVVNVVSCSVPVVPDVVVVVDHHHHADDQCDSDSSHSNHDTDHSVVSVVVNVVVCVVCVVVVLLVLLLDAAQEKEKDWDQPVLVVDDDDVNHRQFRTWIWMAHPVRHTNDTDTARDPDLVGCLVVLLVSVVSCVVNVHDFYQYYHYPDPVCVVVVCVSTVNVVPPDDPDDPCPPPDPPDD

pLDDT: mean 76.19, std 24.81, range [21.75, 98.62]